Protein AF-A0A9N8H6Y8-F1 (afdb_monomer_lite)

Radius of gyration: 47.19 Å; chains: 1; bounding box: 128×132×165 Å

Organism: NCBI:txid568900

Secondary structure (DSSP, 8-state):
--SSHHHHHHHHHHHHHHHHHHHHHHHHHHHHHHHHHHHHHHHHHHHHHHHHHHHHHHHHHHHTS-SS---HHHHHHHHHHHHHHHHHHHHHHHHHHHHHHHHHHHHHHHHHHHHHHHHHHHHHHHHHHHS---TTSTTSS-----PPPPPTTHHHHHHHHHHHHHHHHHHHHHHHHHHHTTSS---------------------------------------------------------------------------------------------------------------------------------------------------------PPPPPPPPPPP---TTPPPPPTTEEEEEEEEEE-TT----EEEEE-TTSSS--EEEEEE-TTSTTTTSS--TTPEEEEETTEE-TT--HHHHHHHHHH--EEEEEEEEEETHHHHHHHTTSSS-------------------------------------------------------------------------------------------------------------------SSHHHHHHHHHHHHHHHHHHHHHHHHHHHHHHHH-HHHHHHHHHHHHHHH-GGGG---GGGB-TTS-BTT-TTTGGG-------TTS-----SSSSSHHHHHHHHHHH---EEEEEEPPPPHHHHHHHHHTS-EE--TTS-S---SSSTTTTB-BS----SGGGGGGSPPPPTT-EEEEEESSHHHHHHHHHHHHHHHHHHHHHHHHHHHHHHHHHHHHHHHHHHHHHHHH-S---TT-----HHHHHHHHHHHHHHHHHHHHHHHHHTT--S--PPEEE-SSSTT-EEEEEEHHHHIIIIIISS-----TTSTT--SS---HHHHHHHHHHTT---TTSPEEEEEE----GGGTT-GGGEEEEEEETTEEEEEE----EEEEEEES----SPPPHHHHHHHHHHHHHHHHHHTSPPBSS-HHHHHHHHHHHHHHTT---PPPTT-S--HHHHHHHHHHHHHHTTTT---S--GGG--SSPPPPPSEEEEE-TT-TT-SEEEEEHHHHHHHHHHHHHTT-B----HHHHHH-HHHHHHHHHHHT---HHHHHHHHHHS-GGGSHHHHHHHHHHH-TT-S-B---------PPP-HHHHHHHTT----HHHHHHHHHHHHHHHHHHHHHHHHHHHHHHHHHHHHHHHHTT-

InterPro domains:
  IPR001478 PDZ domain [PF00595] (368-443)
  IPR001478 PDZ domain [PS50106] (365-448)
  IPR001478 PDZ domain [SM00228] (374-448)
  IPR005165 Anthrax toxin, edema factor, central [PF03497] (680-818)
  IPR036034 PDZ superfamily [G3DSA:2.30.42.10] (365-468)
  IPR036034 PDZ superfamily [SSF50156] (364-450)

Sequence (1225 aa):
MKSSSSAEESVTAVQLRGKVKGLEANVSALEEQLVQKEERIKQLEAGLQENLAMLADLEHMDQTRSIKSRDAKKERKKEKKKEELVVMQSKLKEETLEKEQLAMQLELAQKRTEDLEQHVQLQLQFLQAVGPKDGQQAQALGEQKDAAPIPGNLGGFVREMEIVSNLLQEKIAAVKGGKETRNGDSGRVAAVAVTAGTAAAVATNNKAASHPKQEPEPTMQNSASVAAVEKPSDDGGGMSTGAAVAVGAAAGATGAVAATGIARFFGGFGKGAKQEETPKTDSEQEEPNKEEPQQQESASMSADPSTSGPSTGVIVGAAAATGAAVVAGGAMIATAVKKPKKKKKKPEFVPEGAPPLSEDRVYINAIIPKTKGSKLGMKLTEAADSGRDLLIIANILPGGLADESKLKQGMILYTVNGKLTEGKSAMEVARMLAGAEGTVTVVAIADKNEIEEESETEDDDDDEELSGLAAYGFGAGRRVSGGSRTSSMSRDASNSSLRSIREEDETDEEDDDKSEELMSKSDMEAMAATSAALAPAAGADPRSSTASTDSRRATVAAGTVANPLGGGGRRPSYFSGMAKLRRGVKKIKVINTLTKNKVNKWASALRRLDPRYQILSYFDEVAKKGAQSFEYCNVHTSPDGICTQGCLTASAGMVGGTGPDGQIRRSSYFANDEEAKTASSLFNKAGIFTVWRPTSLDSIRKMMVGDGVGKGLDIKGKSAKKGHFSGFVPFLQLHQERHKTMTRTVPKDARMRIFYKTEEARREAHFKMLQVSVEMLAGFTQAQKVIIKIKTIEAEEEKAEMERKNSTDFDVDDFTESKTDMAAREKVLEERDRQLQAALEKYMWEMDDPIIYLVDEFAPKAFGLDIPQRIVFEAYVIRGDCSRPPGSIHETGRGSEPAFQDMNMDTLRTVKPGAPRPVCVLQSEDLEHTMDPRYLLMAYQENGVVKPVVSDFDCFLVGSRRVDFDKPLPADQVELMKWCISVIERILDLEPSSETWTMRWLEELKREYESGFHVSFPKYGFADPTSYSMMAHAVDRLKMHGSVRHGAECFNYYFPQDLDDEFLVVTSMQQNGPWVKYSKDGLLEFLSDKIDQGFMFPVNPKWALCDVGWKKLYDKQMQSDNAWTIKAMNAWYPKNSGVRDMISRISAKHPKAFQVIVQQYKMENKVYSPLRQASEDGEEVTGDQAMDMALLEIEHDRMLKKAIKAVKAIIFANRMKKMKFNLGI

Structure (mmCIF, N/CA/C/O backbone):
data_AF-A0A9N8H6Y8-F1
#
_entry.id   AF-A0A9N8H6Y8-F1
#
loop_
_atom_site.group_PDB
_atom_site.id
_atom_site.type_symbol
_atom_site.label_atom_id
_atom_site.label_alt_id
_atom_site.label_comp_id
_atom_site.label_asym_id
_atom_site.label_entity_id
_atom_site.label_seq_id
_atom_site.pdbx_PDB_ins_code
_atom_site.Cartn_x
_atom_site.Cartn_y
_atom_site.Cartn_z
_atom_site.occupancy
_atom_site.B_iso_or_equiv
_atom_site.auth_seq_id
_atom_site.auth_comp_id
_atom_site.auth_asym_id
_atom_site.auth_atom_id
_atom_site.pdbx_PDB_model_num
ATOM 1 N N . MET A 1 1 ? 59.916 3.266 6.649 1.00 38.31 1 MET A N 1
ATOM 2 C CA . MET A 1 1 ? 58.602 3.515 6.013 1.00 38.31 1 MET A CA 1
ATOM 3 C C . MET A 1 1 ? 58.216 5.006 6.073 1.00 38.31 1 MET A C 1
ATOM 5 O O . MET A 1 1 ? 57.166 5.336 6.594 1.00 38.31 1 MET A O 1
ATOM 9 N N . LYS A 1 2 ? 59.058 5.931 5.577 1.00 35.88 2 LYS A N 1
ATOM 10 C CA . LYS A 1 2 ? 58.773 7.391 5.549 1.00 35.88 2 LYS A CA 1
ATOM 11 C C . LYS A 1 2 ? 58.991 8.029 4.162 1.00 35.88 2 LYS A C 1
ATOM 13 O O . LYS A 1 2 ? 59.062 9.241 4.051 1.00 35.88 2 LYS A O 1
ATOM 18 N N . SER A 1 3 ? 59.106 7.218 3.109 1.00 35.97 3 SER A N 1
ATOM 19 C CA . SER A 1 3 ? 59.435 7.677 1.750 1.00 35.97 3 SER A CA 1
ATOM 20 C C . SER A 1 3 ? 58.404 7.287 0.683 1.00 35.97 3 SER A C 1
ATOM 22 O O . SER A 1 3 ? 58.683 7.474 -0.493 1.00 35.97 3 SER A O 1
ATOM 24 N N . SER A 1 4 ? 57.240 6.734 1.055 1.00 40.91 4 SER A N 1
ATOM 25 C CA . SER A 1 4 ? 56.227 6.267 0.090 1.00 40.91 4 SER A CA 1
ATOM 26 C C . SER A 1 4 ? 55.023 7.201 -0.096 1.00 40.91 4 SER A C 1
ATOM 28 O O . SER A 1 4 ? 54.371 7.101 -1.126 1.00 40.91 4 SER A O 1
ATOM 30 N N . SER A 1 5 ? 54.739 8.143 0.817 1.00 47.09 5 SER A N 1
ATOM 31 C CA . SER A 1 5 ? 53.513 8.963 0.725 1.00 47.09 5 SER A CA 1
ATOM 32 C C . SER A 1 5 ? 53.596 10.123 -0.276 1.00 47.09 5 SER A C 1
ATOM 34 O O . SER A 1 5 ? 52.586 10.479 -0.868 1.00 47.09 5 SER A O 1
ATOM 36 N N . SER A 1 6 ? 54.782 10.690 -0.543 1.00 49.78 6 SER A N 1
ATOM 37 C CA . SER A 1 6 ? 54.895 11.785 -1.528 1.00 49.78 6 SER A CA 1
ATOM 38 C C . SER A 1 6 ? 54.796 11.300 -2.978 1.00 49.78 6 SER A C 1
ATOM 40 O O . SER A 1 6 ? 54.587 12.107 -3.880 1.00 49.78 6 SER A O 1
ATOM 42 N N . ALA A 1 7 ? 54.978 9.997 -3.220 1.00 49.84 7 ALA A N 1
ATOM 43 C CA . ALA A 1 7 ? 54.847 9.415 -4.550 1.00 49.84 7 ALA A CA 1
ATOM 44 C C . ALA A 1 7 ? 53.365 9.282 -4.941 1.00 49.84 7 ALA A C 1
ATOM 46 O O . ALA A 1 7 ? 53.001 9.668 -6.048 1.00 49.84 7 ALA A O 1
ATOM 47 N N . GLU A 1 8 ? 52.505 8.828 -4.023 1.00 49.22 8 GLU A N 1
ATOM 48 C CA . GLU A 1 8 ? 51.070 8.609 -4.272 1.00 49.22 8 GLU A CA 1
ATOM 49 C C . GLU A 1 8 ? 50.287 9.919 -4.504 1.00 49.22 8 GLU A C 1
ATOM 51 O O . GLU A 1 8 ? 49.417 9.975 -5.377 1.00 49.22 8 GLU A O 1
ATOM 56 N N . GLU A 1 9 ? 50.652 11.010 -3.821 1.00 52.69 9 GLU A N 1
ATOM 57 C CA . GLU A 1 9 ? 50.035 12.334 -4.030 1.00 52.69 9 GLU A CA 1
ATOM 58 C C . GLU A 1 9 ? 50.350 12.906 -5.429 1.00 52.69 9 GLU A C 1
ATOM 60 O O . GLU A 1 9 ? 49.451 13.396 -6.116 1.00 52.69 9 GLU A O 1
ATOM 65 N N . SER A 1 10 ? 51.592 12.750 -5.915 1.00 55.19 10 SER A N 1
ATOM 66 C CA . SER A 1 10 ? 51.983 13.175 -7.274 1.00 55.19 10 SER A CA 1
ATOM 67 C C . SER A 1 10 ? 51.324 12.334 -8.378 1.00 55.19 10 SER A C 1
ATOM 69 O O . SER A 1 10 ? 51.003 12.836 -9.457 1.00 55.19 10 SER A O 1
ATOM 71 N N . VAL A 1 11 ? 51.051 11.052 -8.100 1.00 55.38 11 VAL A N 1
ATOM 72 C CA . VAL A 1 11 ? 50.393 10.136 -9.044 1.00 55.38 11 VAL A CA 1
ATOM 73 C C . VAL A 1 11 ? 48.952 10.573 -9.313 1.00 55.38 11 VAL A C 1
ATOM 75 O O . VAL A 1 11 ? 48.493 10.482 -10.451 1.00 55.38 11 VAL A O 1
ATOM 78 N N . THR A 1 12 ? 48.261 11.129 -8.317 1.00 67.81 12 THR A N 1
ATOM 79 C CA . THR A 1 12 ? 46.859 11.553 -8.452 1.00 67.81 12 THR A CA 1
ATOM 80 C C . THR A 1 12 ? 46.717 12.783 -9.359 1.00 67.81 12 THR A C 1
ATOM 82 O O . THR A 1 12 ? 45.874 12.799 -10.260 1.00 67.81 12 THR A O 1
ATOM 85 N N . ALA A 1 13 ? 47.594 13.783 -9.211 1.00 63.47 13 ALA A N 1
ATOM 86 C CA . ALA A 1 13 ? 47.606 14.967 -10.076 1.00 63.47 13 ALA A CA 1
ATOM 87 C C . ALA A 1 13 ? 48.012 14.630 -11.525 1.00 63.47 13 ALA A C 1
ATOM 89 O O . ALA A 1 13 ? 47.428 15.146 -12.485 1.00 63.47 13 ALA A O 1
ATOM 90 N N . VAL A 1 14 ? 48.971 13.714 -11.706 1.00 71.81 14 VAL A N 1
ATOM 91 C CA . VAL A 1 14 ? 49.377 13.214 -13.031 1.00 71.81 14 VAL A CA 1
ATOM 92 C C . VAL A 1 14 ? 48.247 12.424 -13.701 1.00 71.81 14 VAL A C 1
ATOM 94 O O . VAL A 1 14 ? 47.989 12.617 -14.891 1.00 71.81 14 VAL A O 1
ATOM 97 N N . GLN A 1 15 ? 47.523 11.589 -12.951 1.00 71.94 15 GLN A N 1
ATOM 98 C CA . GLN A 1 15 ? 46.352 10.864 -13.455 1.00 71.94 15 GLN A CA 1
ATOM 99 C C . GLN A 1 15 ? 45.214 11.809 -13.857 1.00 71.94 15 GLN A C 1
ATOM 101 O O . GLN A 1 15 ? 44.613 11.613 -14.915 1.00 71.94 15 GLN A O 1
ATOM 106 N N . LEU A 1 16 ? 44.940 12.850 -13.065 1.00 70.94 16 LEU A N 1
ATOM 107 C CA . LEU A 1 16 ? 43.941 13.868 -13.406 1.00 70.94 16 LEU A CA 1
ATOM 108 C C . LEU A 1 16 ? 44.325 14.628 -14.682 1.00 70.94 16 LEU A C 1
ATOM 110 O O . LEU A 1 16 ? 43.491 14.750 -15.577 1.00 70.94 16 LEU A O 1
ATOM 114 N N . ARG A 1 17 ? 45.595 15.030 -14.848 1.00 72.75 17 ARG A N 1
ATOM 115 C CA . ARG A 1 17 ? 46.080 15.622 -16.115 1.00 72.75 17 ARG A CA 1
ATOM 116 C C . ARG A 1 17 ? 45.930 14.675 -17.302 1.00 72.75 17 ARG A C 1
ATOM 118 O O . ARG A 1 17 ? 45.581 15.121 -18.391 1.00 72.75 17 ARG A O 1
ATOM 125 N N . GLY A 1 18 ? 46.196 13.384 -17.106 1.00 75.81 18 GLY A N 1
ATOM 126 C CA . GLY A 1 18 ? 45.994 12.364 -18.136 1.00 75.81 18 GLY A CA 1
ATOM 127 C C . GLY A 1 18 ? 44.528 12.252 -18.562 1.00 75.81 18 GLY A C 1
ATOM 128 O O . GLY A 1 18 ? 44.240 12.213 -19.756 1.00 75.81 18 GLY A O 1
ATOM 129 N N . LYS A 1 19 ? 43.600 12.274 -17.597 1.00 74.75 19 LYS A N 1
ATOM 130 C CA . LYS A 1 19 ? 42.151 12.246 -17.856 1.00 74.75 19 LYS A CA 1
ATOM 131 C C . LYS A 1 19 ? 41.661 13.503 -18.574 1.00 74.75 19 LYS A C 1
ATOM 133 O O . LYS A 1 19 ? 40.908 13.373 -19.534 1.00 74.75 19 LYS A O 1
ATOM 138 N N . VAL A 1 20 ? 42.125 14.685 -18.160 1.00 77.00 20 VAL A N 1
ATOM 139 C CA . VAL A 1 20 ? 41.805 15.960 -18.827 1.00 77.00 20 VAL A CA 1
ATOM 140 C C . VAL A 1 20 ? 42.266 15.926 -20.284 1.00 77.00 20 VAL A C 1
ATOM 142 O O . VAL A 1 20 ? 41.444 16.100 -21.175 1.00 77.00 20 VAL A O 1
ATOM 145 N N . LYS A 1 21 ? 43.530 15.567 -20.548 1.00 79.88 21 LYS A N 1
ATOM 146 C CA . LYS A 1 21 ? 44.050 15.448 -21.923 1.00 79.88 21 LYS A CA 1
ATOM 147 C C . LYS A 1 21 ? 43.289 14.429 -22.773 1.00 79.88 21 LYS A C 1
ATOM 149 O O . LYS A 1 21 ? 43.114 14.633 -23.971 1.00 79.88 21 LYS A O 1
ATOM 154 N N . GLY A 1 22 ? 42.845 13.326 -22.168 1.00 80.00 22 GLY A N 1
ATOM 155 C CA . GLY A 1 22 ? 42.020 12.327 -22.847 1.00 80.00 22 GLY A CA 1
ATOM 156 C C . GLY A 1 22 ? 40.641 12.864 -23.238 1.00 80.00 22 GLY A C 1
ATOM 157 O O . GLY A 1 22 ? 40.185 12.618 -24.353 1.00 80.00 22 GLY A O 1
ATOM 158 N N . LEU A 1 23 ? 39.995 13.629 -22.352 1.00 76.00 23 LEU A N 1
ATOM 159 C CA . LEU A 1 23 ? 38.717 14.285 -22.639 1.00 76.00 23 LEU A CA 1
ATOM 160 C C . LEU A 1 23 ? 38.869 15.392 -23.689 1.00 76.00 23 LEU A C 1
ATOM 162 O O . LEU A 1 23 ? 38.047 15.466 -24.595 1.00 76.00 23 LEU A O 1
ATOM 166 N N . GLU A 1 24 ? 39.944 16.181 -23.630 1.00 77.44 24 GLU A N 1
ATOM 167 C CA . GLU A 1 24 ? 40.272 17.209 -24.629 1.00 77.44 24 GLU A CA 1
ATOM 168 C C . GLU A 1 24 ? 40.450 16.611 -26.028 1.00 77.44 24 GLU A C 1
ATOM 170 O O . GLU A 1 24 ? 39.849 17.087 -26.992 1.00 77.44 24 GLU A O 1
ATOM 175 N N . ALA A 1 25 ? 41.234 15.534 -26.142 1.00 84.75 25 ALA A N 1
ATOM 176 C CA . ALA A 1 25 ? 41.425 14.835 -27.409 1.00 84.75 25 ALA A CA 1
ATOM 177 C C . ALA A 1 25 ? 40.096 14.290 -27.958 1.00 84.75 25 ALA A C 1
ATOM 179 O O . ALA A 1 25 ? 39.857 14.346 -29.163 1.00 84.75 25 ALA A O 1
ATOM 180 N N . ASN A 1 26 ? 39.214 13.811 -27.076 1.00 80.75 26 ASN A N 1
ATOM 181 C CA . ASN A 1 26 ? 37.892 13.327 -27.460 1.00 80.75 26 ASN A CA 1
ATOM 182 C C . ASN A 1 26 ? 36.965 14.460 -27.939 1.00 80.75 26 ASN A C 1
ATOM 184 O O . ASN A 1 26 ? 36.312 14.310 -28.966 1.00 80.75 26 ASN A O 1
ATOM 188 N N . VAL A 1 27 ? 36.933 15.603 -27.241 1.00 84.44 27 VAL A N 1
ATOM 189 C CA . VAL A 1 27 ? 36.163 16.791 -27.661 1.00 84.44 27 VAL A CA 1
ATOM 190 C C . VAL A 1 27 ? 36.645 17.281 -29.026 1.00 84.44 27 VAL A C 1
ATOM 192 O O . VAL A 1 27 ? 35.834 17.432 -29.935 1.00 84.44 27 VAL A O 1
ATOM 195 N N . SER A 1 28 ? 37.960 17.432 -29.209 1.00 86.94 28 SER A N 1
ATOM 196 C CA . SER A 1 28 ? 38.537 17.878 -30.483 1.00 86.94 28 SER A CA 1
ATOM 197 C C . SER A 1 28 ? 38.236 16.910 -31.634 1.00 86.94 28 SER A C 1
ATOM 199 O O . SER A 1 28 ? 37.951 17.355 -32.744 1.00 86.94 28 SER A O 1
ATOM 201 N N . ALA A 1 29 ? 38.270 15.595 -31.386 1.00 87.94 29 ALA A N 1
ATOM 202 C CA . ALA A 1 29 ? 37.931 14.592 -32.394 1.00 87.94 29 ALA A CA 1
ATOM 203 C C . ALA A 1 29 ? 36.439 14.629 -32.777 1.00 87.94 29 ALA A C 1
ATOM 205 O O . ALA A 1 29 ? 36.102 14.479 -33.951 1.00 87.94 29 ALA A O 1
ATOM 206 N N . LEU A 1 30 ? 35.545 14.848 -31.806 1.00 83.19 30 LEU A N 1
ATOM 207 C CA . LEU A 1 30 ? 34.106 14.990 -32.054 1.00 83.19 30 LEU A CA 1
ATOM 208 C C . LEU A 1 30 ? 33.782 16.272 -32.835 1.00 83.19 30 LEU A C 1
ATOM 210 O O . LEU A 1 30 ? 32.954 16.231 -33.744 1.00 83.19 30 LEU A O 1
ATOM 214 N N . GLU A 1 31 ? 34.453 17.387 -32.533 1.00 89.81 31 GLU A N 1
ATOM 215 C CA . GLU A 1 31 ? 34.321 18.637 -33.295 1.00 89.81 31 GLU A CA 1
ATOM 216 C C . GLU A 1 31 ? 34.745 18.457 -34.758 1.00 89.81 31 GLU A C 1
ATOM 218 O O . GLU A 1 31 ? 34.026 18.883 -35.664 1.00 89.81 31 GLU A O 1
ATOM 223 N N . GLU A 1 32 ? 35.869 17.778 -35.008 1.00 92.44 32 GLU A N 1
ATOM 224 C CA . GLU A 1 32 ? 36.335 17.488 -36.367 1.00 92.44 32 GLU A CA 1
ATOM 225 C C . GLU A 1 32 ? 35.334 16.611 -37.138 1.00 92.44 32 GLU A C 1
ATOM 227 O O . GLU A 1 32 ? 34.983 16.924 -38.280 1.00 92.44 32 GLU A O 1
ATOM 232 N N . GLN A 1 33 ? 34.811 15.554 -36.507 1.00 87.62 33 GLN A N 1
ATOM 233 C CA . GLN A 1 33 ? 33.788 14.697 -37.115 1.00 87.62 33 GLN A CA 1
ATOM 234 C C . GLN A 1 33 ? 32.506 15.473 -37.439 1.00 87.62 33 GLN A C 1
ATOM 236 O O . GLN A 1 33 ? 31.921 15.274 -38.506 1.00 87.62 33 GLN A O 1
ATOM 241 N N . LEU A 1 34 ? 32.081 16.386 -36.561 1.00 89.06 34 LEU A N 1
ATOM 242 C CA . LEU A 1 34 ? 30.894 17.210 -36.782 1.00 89.06 34 LEU A CA 1
ATOM 243 C C . LEU A 1 34 ? 31.064 18.130 -38.002 1.00 89.06 34 LEU A C 1
ATOM 245 O O . LEU A 1 34 ? 30.153 18.230 -38.826 1.00 89.06 34 LEU A O 1
ATOM 249 N N . VAL A 1 35 ? 32.244 18.738 -38.165 1.00 92.75 35 VAL A N 1
ATOM 250 C CA . VAL A 1 35 ? 32.573 19.567 -39.338 1.00 92.75 35 VAL A CA 1
ATOM 251 C C . VAL A 1 35 ? 32.555 18.738 -40.625 1.00 92.75 35 VAL A C 1
ATOM 253 O O . VAL A 1 35 ? 31.940 19.153 -41.610 1.00 92.75 35 VAL A O 1
ATOM 256 N N . GLN A 1 36 ? 33.160 17.545 -40.617 1.00 90.75 36 GLN A N 1
ATOM 257 C CA . GLN A 1 36 ? 33.151 16.645 -41.779 1.00 90.75 36 GLN A CA 1
ATOM 258 C C . GLN A 1 36 ? 31.720 16.237 -42.175 1.00 90.75 36 GLN A C 1
ATOM 260 O O . GLN A 1 36 ? 31.385 16.197 -43.362 1.00 90.75 36 GLN A O 1
ATOM 265 N N . LYS A 1 37 ? 30.848 15.978 -41.191 1.00 89.81 37 LYS A N 1
ATOM 266 C CA . LYS A 1 37 ? 29.431 15.660 -41.429 1.00 89.81 37 LYS A CA 1
ATOM 267 C C . LYS A 1 37 ? 28.654 16.835 -42.005 1.00 89.81 37 LYS A C 1
ATOM 269 O O . LYS A 1 37 ? 27.894 16.652 -42.955 1.00 89.81 37 LYS A O 1
ATOM 274 N N . GLU A 1 38 ? 28.869 18.045 -41.496 1.00 90.62 38 GLU A N 1
ATOM 275 C CA . GLU A 1 38 ? 28.256 19.251 -42.059 1.00 90.62 38 GLU A CA 1
ATOM 276 C C . GLU A 1 38 ? 28.645 19.485 -43.519 1.00 90.62 38 GLU A C 1
ATOM 278 O O . GLU A 1 38 ? 27.798 19.860 -44.333 1.00 90.62 38 GLU A O 1
ATOM 283 N N . GLU A 1 39 ? 29.907 19.247 -43.873 1.00 93.00 39 GLU A N 1
ATOM 284 C CA . GLU A 1 39 ? 30.364 19.365 -45.256 1.00 93.00 39 GLU A CA 1
ATOM 285 C C . GLU A 1 39 ? 29.712 18.311 -46.162 1.00 93.00 39 GLU A C 1
ATOM 287 O O . GLU A 1 39 ? 29.247 18.634 -47.258 1.00 93.00 39 GLU A O 1
ATOM 292 N N . ARG A 1 40 ? 29.586 17.069 -45.683 1.00 91.31 40 ARG A N 1
ATOM 293 C CA . ARG A 1 40 ? 28.929 15.986 -46.427 1.00 91.31 40 ARG A CA 1
ATOM 294 C C . ARG A 1 40 ? 27.435 16.241 -46.641 1.00 91.31 40 ARG A C 1
ATOM 296 O O . ARG A 1 40 ? 26.930 15.995 -47.737 1.00 91.31 40 ARG A O 1
ATOM 303 N N . ILE A 1 41 ? 26.745 16.789 -45.638 1.00 89.38 41 ILE A N 1
ATOM 304 C CA . ILE A 1 41 ? 25.346 17.231 -45.749 1.00 89.38 41 ILE A CA 1
ATOM 305 C C . ILE A 1 41 ? 25.217 18.312 -46.827 1.00 89.38 41 ILE A C 1
ATOM 307 O O . ILE A 1 41 ? 24.398 18.160 -47.730 1.00 89.38 41 ILE A O 1
ATOM 311 N N . LYS A 1 42 ? 26.082 19.337 -46.821 1.00 92.56 42 LYS A N 1
ATOM 312 C CA . LYS A 1 42 ? 26.077 20.391 -47.855 1.00 92.56 42 LYS A CA 1
ATOM 313 C C . LYS A 1 42 ? 26.291 19.833 -49.265 1.00 92.56 42 LYS A C 1
ATOM 315 O O . LYS A 1 42 ? 25.635 20.273 -50.207 1.00 92.56 42 LYS A O 1
ATOM 320 N N . GLN A 1 43 ? 27.183 18.853 -49.426 1.00 92.25 43 GLN A N 1
ATOM 321 C CA . GLN A 1 43 ? 27.404 18.183 -50.714 1.00 92.25 43 GLN A CA 1
ATOM 322 C C . GLN A 1 43 ? 26.158 17.409 -51.180 1.00 92.25 43 GLN A C 1
ATOM 324 O O . GLN A 1 43 ? 25.799 17.474 -52.358 1.00 92.25 43 GLN A O 1
ATOM 329 N N . LEU A 1 44 ? 25.472 16.710 -50.268 1.00 90.88 44 LEU A N 1
ATOM 330 C CA . LEU A 1 44 ? 24.225 15.997 -50.569 1.00 90.88 44 LEU A CA 1
ATOM 331 C C . LEU A 1 44 ? 23.079 16.955 -50.916 1.00 90.88 44 LEU A C 1
ATOM 333 O O . LEU A 1 44 ? 22.335 16.688 -51.858 1.00 90.88 44 LEU A O 1
ATOM 337 N N . GLU A 1 45 ? 22.952 18.077 -50.206 1.00 91.44 45 GLU A N 1
ATOM 338 C CA . GLU A 1 45 ? 21.960 19.119 -50.498 1.00 91.44 45 GLU A CA 1
ATOM 339 C C . GLU A 1 45 ? 22.185 19.745 -51.879 1.00 91.44 45 GLU A C 1
ATOM 341 O O . GLU A 1 45 ? 21.233 19.887 -52.650 1.00 91.44 45 GLU A O 1
ATOM 346 N N . ALA A 1 46 ? 23.438 20.051 -52.232 1.00 92.75 46 ALA A N 1
ATOM 347 C CA . ALA A 1 46 ? 23.790 20.557 -53.557 1.00 92.75 46 ALA A CA 1
ATOM 348 C C . ALA A 1 46 ? 23.454 19.538 -54.663 1.00 92.75 46 ALA A C 1
ATOM 350 O O . ALA A 1 46 ? 22.817 19.890 -55.658 1.00 92.75 46 ALA A O 1
ATOM 351 N N . GLY A 1 47 ? 23.800 18.259 -54.463 1.00 90.81 47 GLY A N 1
ATOM 352 C CA . GLY A 1 47 ? 23.451 17.186 -55.400 1.00 90.81 47 GLY A CA 1
ATOM 353 C C . GLY A 1 47 ? 21.937 16.973 -55.533 1.00 90.81 47 GLY A C 1
ATOM 354 O O . GLY A 1 47 ? 21.433 16.698 -56.626 1.00 90.81 47 GLY A O 1
ATOM 355 N N . LEU A 1 48 ? 21.182 17.146 -54.446 1.00 92.25 48 LEU A N 1
ATOM 356 C CA . LEU A 1 48 ? 19.722 17.076 -54.467 1.00 92.25 48 LEU A CA 1
ATOM 357 C C . LEU A 1 48 ? 19.117 18.241 -55.264 1.00 92.25 48 LEU A C 1
ATOM 359 O O . LEU A 1 48 ? 18.222 18.015 -56.081 1.00 92.25 48 LEU A O 1
ATOM 363 N N . GLN A 1 49 ? 19.623 19.464 -55.074 1.00 91.56 49 GLN A N 1
ATOM 364 C CA . GLN A 1 49 ? 19.192 20.641 -55.835 1.00 91.56 49 GLN A CA 1
ATOM 365 C C . GLN A 1 49 ? 19.481 20.500 -57.334 1.00 91.56 49 GLN A C 1
ATOM 367 O O . GLN A 1 49 ? 18.610 20.805 -58.148 1.00 91.56 49 GLN A O 1
ATOM 372 N N . GLU A 1 50 ? 20.653 19.981 -57.709 1.00 93.56 50 GLU A N 1
ATOM 373 C CA . GLU A 1 50 ? 21.001 19.737 -59.113 1.00 93.56 50 GLU A CA 1
ATOM 374 C C . GLU A 1 50 ? 20.039 18.732 -59.770 1.00 93.56 50 GLU A C 1
ATOM 376 O O . GLU A 1 50 ? 19.528 18.971 -60.867 1.00 93.56 50 GLU A O 1
ATOM 381 N N . ASN A 1 51 ? 19.713 17.628 -59.088 1.00 89.50 51 ASN A N 1
ATOM 382 C CA . ASN A 1 51 ? 18.780 16.635 -59.629 1.00 89.50 51 ASN A CA 1
ATOM 383 C C . ASN A 1 51 ? 17.332 17.141 -59.689 1.00 89.50 51 ASN A C 1
ATOM 385 O O . ASN A 1 51 ? 16.609 16.788 -60.625 1.00 89.50 51 ASN A O 1
ATOM 389 N N . LEU A 1 52 ? 16.914 17.986 -58.741 1.00 91.81 52 LEU A N 1
ATOM 390 C CA . LEU A 1 52 ? 15.622 18.675 -58.802 1.00 91.81 52 LEU A CA 1
ATOM 391 C C . LEU A 1 52 ? 15.549 19.628 -60.001 1.00 91.81 52 LEU A C 1
ATOM 393 O O . LEU A 1 52 ? 14.547 19.615 -60.715 1.00 91.81 52 LEU A O 1
ATOM 397 N N . ALA A 1 53 ? 16.612 20.393 -60.266 1.00 91.00 53 ALA A N 1
ATOM 398 C CA . ALA A 1 53 ? 16.692 21.261 -61.439 1.00 91.00 53 ALA A CA 1
ATOM 399 C C . ALA A 1 53 ? 16.620 20.452 -62.747 1.00 91.00 53 ALA A C 1
ATOM 401 O O . ALA A 1 53 ? 15.819 20.769 -63.625 1.00 91.00 53 ALA A O 1
ATOM 402 N N . MET A 1 54 ? 17.355 19.335 -62.845 1.00 89.25 54 MET A N 1
ATOM 403 C CA . MET A 1 54 ? 17.280 18.445 -64.013 1.00 89.25 54 MET A CA 1
ATOM 404 C C . MET A 1 54 ? 15.884 17.838 -64.215 1.00 89.25 54 MET A C 1
ATOM 406 O O . MET A 1 54 ? 15.450 17.654 -65.354 1.00 89.25 54 MET A O 1
ATOM 410 N N . LEU A 1 55 ? 15.175 17.497 -63.134 1.00 89.69 55 LEU A N 1
ATOM 411 C CA . LEU A 1 55 ? 13.795 17.013 -63.215 1.00 89.69 55 LEU A CA 1
ATOM 412 C C . LEU A 1 55 ? 12.842 18.111 -63.701 1.00 89.69 55 LEU A C 1
ATOM 414 O O . LEU A 1 55 ? 12.008 17.827 -64.561 1.00 89.69 55 LEU A O 1
ATOM 418 N N . ALA A 1 56 ? 12.996 19.347 -63.220 1.00 89.38 56 ALA A N 1
ATOM 419 C CA . ALA A 1 56 ? 12.206 20.489 -63.678 1.00 89.38 56 ALA A CA 1
ATOM 420 C C . ALA A 1 56 ? 12.430 20.779 -65.175 1.00 89.38 56 ALA A C 1
ATOM 422 O O . ALA A 1 56 ? 11.465 20.983 -65.913 1.00 89.38 56 ALA A O 1
ATOM 423 N N . ASP A 1 57 ? 13.675 20.698 -65.652 1.00 89.31 57 ASP A N 1
ATOM 424 C CA . ASP A 1 57 ? 14.003 20.848 -67.076 1.00 89.31 57 ASP A CA 1
ATOM 425 C C . ASP A 1 57 ? 13.372 19.740 -67.933 1.00 89.31 57 ASP A C 1
ATOM 427 O O . ASP A 1 57 ? 12.822 20.009 -69.006 1.00 89.31 57 ASP A O 1
ATOM 431 N N . LEU A 1 58 ? 13.408 18.486 -67.460 1.00 85.81 58 LEU A N 1
ATOM 432 C CA . LEU A 1 58 ? 12.742 17.363 -68.131 1.00 85.81 58 LEU A CA 1
ATOM 433 C C . LEU A 1 58 ? 11.223 17.582 -68.218 1.00 85.81 58 LEU A C 1
ATOM 435 O O . LEU A 1 58 ? 10.628 17.285 -69.253 1.00 85.81 58 LEU A O 1
ATOM 439 N N . GLU A 1 59 ? 10.606 18.142 -67.177 1.00 86.88 59 GLU A N 1
ATOM 440 C CA . GLU A 1 59 ? 9.173 18.455 -67.155 1.00 86.88 59 GLU A CA 1
ATOM 441 C C . GLU A 1 59 ? 8.801 19.623 -68.069 1.00 86.88 59 GLU A C 1
ATOM 443 O O . GLU A 1 59 ? 7.808 19.546 -68.797 1.00 86.88 59 GLU A O 1
ATOM 448 N N . HIS A 1 60 ? 9.620 20.671 -68.107 1.00 85.56 60 HIS A N 1
ATOM 449 C CA . HIS A 1 60 ? 9.418 21.805 -69.005 1.00 85.56 60 HIS A CA 1
ATOM 450 C C . HIS A 1 60 ? 9.579 21.403 -70.487 1.00 85.56 60 HIS A C 1
ATOM 452 O O . HIS A 1 60 ? 8.824 21.847 -71.362 1.00 85.56 60 HIS A O 1
ATOM 458 N N . MET A 1 61 ? 10.522 20.503 -70.793 1.00 80.38 61 MET A N 1
ATOM 459 C CA . MET A 1 61 ? 10.657 19.933 -72.140 1.00 80.38 61 MET A CA 1
ATOM 460 C C . MET A 1 61 ? 9.456 19.073 -72.560 1.00 80.38 61 MET A C 1
ATOM 462 O O . MET A 1 61 ? 9.149 19.007 -73.754 1.00 80.38 61 MET A O 1
ATOM 466 N N . ASP A 1 62 ? 8.787 18.409 -71.617 1.00 79.38 62 ASP A N 1
ATOM 467 C CA . ASP A 1 62 ? 7.580 17.626 -71.903 1.00 79.38 62 ASP A CA 1
ATOM 468 C C . ASP A 1 62 ? 6.364 18.527 -72.172 1.00 79.38 62 ASP A C 1
ATOM 470 O O . ASP A 1 62 ? 5.532 18.192 -73.015 1.00 79.38 62 ASP A O 1
ATOM 474 N N . GLN A 1 63 ? 6.286 19.701 -71.537 1.00 79.75 63 GLN A N 1
ATOM 475 C CA . GLN A 1 63 ? 5.204 20.672 -71.760 1.00 79.75 63 GLN A CA 1
ATOM 476 C C . GLN A 1 63 ? 5.294 21.389 -73.118 1.00 79.75 63 GLN A C 1
ATOM 478 O O . GLN A 1 63 ? 4.276 21.786 -73.681 1.00 79.75 63 GLN A O 1
ATOM 483 N N . THR A 1 64 ? 6.498 21.538 -73.676 1.00 76.25 64 THR A N 1
ATOM 484 C CA . THR A 1 64 ? 6.737 22.291 -74.923 1.00 76.25 64 THR A CA 1
ATOM 485 C C . THR A 1 64 ? 6.625 21.451 -76.201 1.00 76.25 64 THR A C 1
ATOM 487 O O . THR A 1 64 ? 6.638 22.006 -77.303 1.00 76.25 64 THR A O 1
ATOM 490 N N . ARG A 1 65 ? 6.472 20.120 -76.110 1.00 66.56 65 ARG A N 1
ATOM 491 C CA . ARG A 1 65 ? 6.356 19.244 -77.289 1.00 66.56 65 ARG A CA 1
ATOM 492 C C . ARG A 1 65 ? 4.916 18.803 -77.547 1.00 66.56 65 ARG A C 1
ATOM 494 O O . ARG A 1 65 ? 4.340 18.013 -76.808 1.00 66.56 65 ARG A O 1
ATOM 501 N N . SER A 1 66 ? 4.376 19.286 -78.668 1.00 54.12 66 SER A N 1
ATOM 502 C CA . SER A 1 66 ? 3.069 18.904 -79.203 1.00 54.12 66 SER A CA 1
ATOM 503 C C . SER A 1 66 ? 2.952 17.388 -79.409 1.00 54.12 66 SER A C 1
ATOM 505 O O . SER A 1 66 ? 3.836 16.723 -79.952 1.00 54.12 66 SER A O 1
ATOM 507 N N . ILE A 1 67 ? 1.822 16.879 -78.933 1.00 57.09 67 ILE A N 1
ATOM 508 C CA . ILE A 1 67 ? 1.353 15.498 -78.870 1.00 57.09 67 ILE A CA 1
ATOM 509 C C . ILE A 1 67 ? 1.524 14.808 -80.232 1.00 57.09 67 ILE A C 1
ATOM 511 O O . ILE A 1 67 ? 0.708 15.043 -81.120 1.00 57.09 67 ILE A O 1
ATOM 515 N N . LYS A 1 68 ? 2.547 13.949 -80.405 1.00 54.16 68 LYS A N 1
ATOM 516 C CA . LYS A 1 68 ? 2.489 12.827 -81.376 1.00 54.16 68 LYS A CA 1
ATOM 517 C C . LYS A 1 68 ? 3.522 11.693 -81.270 1.00 54.16 68 LYS A C 1
ATOM 519 O O . LYS A 1 68 ? 3.350 10.705 -81.971 1.00 54.16 68 LYS A O 1
ATOM 524 N N . SER A 1 69 ? 4.490 11.708 -80.353 1.00 59.38 69 SER A N 1
ATOM 525 C CA . SER A 1 69 ? 5.210 10.472 -79.979 1.00 59.38 69 SER A CA 1
ATOM 526 C C . SER A 1 69 ? 5.858 10.598 -78.598 1.00 59.38 69 SER A C 1
ATOM 528 O O . SER A 1 69 ? 6.885 11.256 -78.429 1.00 59.38 69 SER A O 1
ATOM 530 N N . ARG A 1 70 ? 5.244 9.982 -77.582 1.00 58.06 70 ARG A N 1
ATOM 531 C CA . ARG A 1 70 ? 5.865 9.802 -76.262 1.00 58.06 70 ARG A CA 1
ATOM 532 C C . ARG A 1 70 ? 6.919 8.698 -76.374 1.00 58.06 70 ARG A C 1
ATOM 534 O O . ARG A 1 70 ? 6.583 7.520 -76.379 1.00 58.06 70 ARG A O 1
ATOM 541 N N . ASP A 1 71 ? 8.187 9.082 -76.486 1.00 69.56 71 ASP A N 1
ATOM 542 C CA . ASP A 1 71 ? 9.308 8.140 -76.451 1.00 69.56 71 ASP A CA 1
ATOM 543 C C . ASP A 1 71 ? 9.407 7.509 -75.055 1.00 69.56 71 ASP A C 1
ATOM 545 O O . ASP A 1 71 ? 9.827 8.168 -74.103 1.00 69.56 71 ASP A O 1
ATOM 549 N N . ALA A 1 72 ? 9.098 6.214 -74.929 1.00 73.12 72 ALA A N 1
ATOM 550 C CA . ALA A 1 72 ? 9.232 5.434 -73.687 1.00 73.12 72 ALA A CA 1
ATOM 551 C C . ALA A 1 72 ? 10.627 5.553 -73.025 1.00 73.12 72 ALA A C 1
ATOM 553 O O . ALA A 1 72 ? 10.789 5.370 -71.820 1.00 73.12 72 ALA A O 1
ATOM 554 N N . LYS A 1 73 ? 11.650 5.917 -73.808 1.00 77.75 73 LYS A N 1
ATOM 555 C CA . LYS A 1 73 ? 13.014 6.186 -73.339 1.00 77.75 73 LYS A CA 1
ATOM 556 C C . LYS A 1 73 ? 13.112 7.414 -72.420 1.00 77.75 73 LYS A C 1
ATOM 558 O O . LYS A 1 73 ? 13.981 7.439 -71.551 1.00 77.75 73 LYS A O 1
ATOM 563 N N . LYS A 1 74 ? 12.252 8.425 -72.594 1.00 80.31 74 LYS A N 1
ATOM 564 C CA . LYS A 1 74 ? 12.238 9.633 -71.751 1.00 80.31 74 LYS A CA 1
ATOM 565 C C . LYS A 1 74 ? 11.590 9.379 -70.396 1.00 80.31 74 LYS A C 1
ATOM 567 O O . LYS A 1 74 ? 12.172 9.773 -69.391 1.00 80.31 74 LYS A O 1
ATOM 572 N N . GLU A 1 75 ? 10.473 8.653 -70.368 1.00 81.88 75 GLU A N 1
ATOM 573 C CA . GLU A 1 75 ? 9.824 8.256 -69.111 1.00 81.88 75 GLU A CA 1
ATOM 574 C C . GLU A 1 75 ? 10.759 7.399 -68.253 1.00 81.88 75 GLU A C 1
ATOM 576 O O . GLU A 1 75 ? 10.987 7.725 -67.094 1.00 81.88 75 GLU A O 1
ATOM 581 N N . ARG A 1 76 ? 11.459 6.418 -68.847 1.00 83.75 76 ARG A N 1
ATOM 582 C CA . ARG A 1 76 ? 12.493 5.651 -68.122 1.00 83.75 76 ARG A CA 1
ATOM 583 C C . ARG A 1 76 ? 13.611 6.530 -67.549 1.00 83.75 76 ARG A C 1
ATOM 585 O O . ARG A 1 76 ? 14.117 6.254 -66.467 1.00 83.75 76 ARG A O 1
ATOM 592 N N . LYS A 1 77 ? 14.017 7.592 -68.257 1.00 86.81 77 LYS A N 1
ATOM 593 C CA . LYS A 1 77 ? 15.036 8.536 -67.762 1.00 86.81 77 LYS A CA 1
ATOM 594 C C . LYS A 1 77 ? 14.500 9.385 -66.603 1.00 86.81 77 LYS A C 1
ATOM 596 O O . LYS A 1 77 ? 15.246 9.651 -65.664 1.00 86.81 77 LYS A O 1
ATOM 601 N N . LYS A 1 78 ? 13.227 9.786 -66.662 1.00 85.94 78 LYS A N 1
ATOM 602 C CA . LYS A 1 78 ? 12.538 10.528 -65.598 1.00 85.94 78 LYS A CA 1
ATOM 603 C C . LYS A 1 78 ? 12.362 9.670 -64.344 1.00 85.94 78 LYS A C 1
ATOM 605 O O . LYS A 1 78 ? 12.646 10.136 -63.246 1.00 85.94 78 LYS A O 1
ATOM 610 N N . GLU A 1 79 ? 11.955 8.417 -64.510 1.00 87.38 79 GLU A N 1
ATOM 611 C CA . GLU A 1 79 ? 11.760 7.463 -63.417 1.00 87.38 79 GLU A CA 1
ATOM 612 C C . GLU A 1 79 ? 13.081 7.113 -62.725 1.00 87.38 79 GLU A C 1
ATOM 614 O O . GLU A 1 79 ? 13.192 7.285 -61.514 1.00 87.38 79 GLU A O 1
ATOM 619 N N . LYS A 1 80 ? 14.139 6.823 -63.496 1.00 90.00 80 LYS A N 1
ATOM 620 C CA . LYS A 1 80 ? 15.492 6.637 -62.948 1.00 90.00 80 LYS A CA 1
ATOM 621 C C . LYS A 1 80 ? 15.974 7.849 -62.136 1.00 90.00 80 LYS A C 1
ATOM 623 O O . LYS A 1 80 ? 16.586 7.693 -61.084 1.00 90.00 80 LYS A O 1
ATOM 628 N N . LYS A 1 81 ? 15.682 9.072 -62.594 1.00 87.62 81 LYS A N 1
ATOM 629 C CA . LYS A 1 81 ? 16.039 10.297 -61.859 1.00 87.62 81 LYS A CA 1
ATOM 630 C C . LYS A 1 81 ? 15.234 10.480 -60.571 1.00 87.62 81 LYS A C 1
ATOM 632 O O . LYS A 1 81 ? 15.776 10.996 -59.597 1.00 87.62 81 LYS A O 1
ATOM 637 N N . LYS A 1 82 ? 13.976 10.030 -60.533 1.00 88.69 82 LYS A N 1
ATOM 638 C CA . LYS A 1 82 ? 13.175 9.997 -59.298 1.00 88.69 82 LYS A CA 1
ATOM 639 C C . LYS A 1 82 ? 13.723 8.982 -58.293 1.00 88.69 82 LYS A C 1
ATOM 641 O O . LYS A 1 82 ? 13.799 9.304 -57.113 1.00 88.69 82 LYS A O 1
ATOM 646 N N . GLU A 1 83 ? 14.149 7.804 -58.744 1.00 89.31 83 GLU A N 1
ATOM 647 C CA . GLU A 1 83 ? 14.790 6.801 -57.879 1.00 89.31 83 GLU A CA 1
ATOM 648 C C . GLU A 1 83 ? 16.105 7.323 -57.280 1.00 89.31 83 GLU A C 1
ATOM 650 O O . GLU A 1 83 ? 16.307 7.241 -56.068 1.00 89.31 83 GLU A O 1
ATOM 655 N N . GLU A 1 84 ? 16.965 7.944 -58.100 1.00 90.69 84 GLU A N 1
ATOM 656 C CA . GLU A 1 84 ? 18.197 8.600 -57.631 1.00 90.69 84 GLU A CA 1
ATOM 657 C C . GLU A 1 84 ? 17.895 9.661 -56.554 1.00 90.69 84 GLU A C 1
ATOM 659 O O . GLU A 1 84 ? 18.605 9.754 -55.549 1.00 90.69 84 GLU A O 1
ATOM 664 N N . LEU A 1 85 ? 16.805 10.417 -56.720 1.00 89.94 85 LEU A N 1
ATOM 665 C CA . LEU A 1 85 ? 16.374 11.444 -55.774 1.00 89.94 85 LEU A CA 1
ATOM 666 C C . LEU A 1 85 ? 15.917 10.862 -54.427 1.00 89.94 85 LEU A C 1
ATOM 668 O O . LEU A 1 85 ? 16.290 11.391 -53.380 1.00 89.94 85 LEU A O 1
ATOM 672 N N . VAL A 1 86 ? 15.174 9.751 -54.435 1.00 88.75 86 VAL A N 1
ATOM 673 C CA . VAL A 1 86 ? 14.758 9.052 -53.203 1.00 88.75 86 VAL A CA 1
ATOM 674 C C . VAL A 1 86 ? 15.975 8.529 -52.434 1.00 88.75 86 VAL A C 1
ATOM 676 O O . VAL A 1 86 ? 16.055 8.696 -51.214 1.00 88.75 86 VAL A O 1
ATOM 679 N N . VAL A 1 87 ? 16.964 7.962 -53.133 1.00 90.38 87 VAL A N 1
ATOM 680 C CA . VAL A 1 87 ? 18.210 7.481 -52.511 1.00 90.38 87 VAL A CA 1
ATOM 681 C C . VAL A 1 87 ? 19.003 8.635 -51.886 1.00 90.38 87 VAL A C 1
ATOM 683 O O . VAL A 1 87 ? 19.481 8.507 -50.757 1.00 90.38 87 VAL A O 1
ATOM 686 N N . MET A 1 88 ? 19.119 9.777 -52.574 1.00 87.19 88 MET A N 1
ATOM 687 C CA . MET A 1 88 ? 19.793 10.964 -52.027 1.00 87.19 88 MET A CA 1
ATOM 688 C C . MET A 1 88 ? 19.066 11.547 -50.811 1.00 87.19 88 MET A C 1
ATOM 690 O O . MET A 1 88 ? 19.722 11.900 -49.833 1.00 87.19 88 MET A O 1
ATOM 694 N N . GLN A 1 89 ? 17.731 11.584 -50.818 1.00 87.25 89 GLN A N 1
ATOM 695 C CA . GLN A 1 89 ? 16.948 12.022 -49.658 1.00 87.25 89 GLN A CA 1
ATOM 696 C C . GLN A 1 89 ? 17.125 11.098 -48.448 1.00 87.25 89 GLN A C 1
ATOM 698 O O . GLN A 1 89 ? 17.205 11.582 -47.319 1.00 87.25 89 GLN A O 1
ATOM 703 N N . SER A 1 90 ? 17.205 9.781 -48.665 1.00 84.94 90 SER A N 1
ATOM 704 C CA . SER A 1 90 ? 17.470 8.824 -47.585 1.00 84.94 90 SER A CA 1
ATOM 705 C C . SER A 1 90 ? 18.857 9.039 -46.974 1.00 84.94 90 SER A C 1
ATOM 707 O O . SER A 1 90 ? 18.972 9.126 -45.754 1.00 84.94 90 SER A O 1
ATOM 709 N N . LYS A 1 91 ? 19.891 9.203 -47.811 1.00 88.88 91 LYS A N 1
ATOM 710 C CA . LYS A 1 91 ? 21.264 9.480 -47.351 1.00 88.88 91 LYS A CA 1
ATOM 711 C C . LYS A 1 91 ? 21.379 10.810 -46.610 1.00 88.88 91 LYS A C 1
ATOM 713 O O . LYS A 1 91 ? 22.076 10.887 -45.607 1.00 88.88 91 LYS A O 1
ATOM 718 N N . LEU A 1 92 ? 20.677 11.848 -47.072 1.00 89.94 92 LEU A N 1
ATOM 719 C CA . LEU A 1 92 ? 20.645 13.143 -46.391 1.00 89.94 92 LEU A CA 1
ATOM 720 C C . LEU A 1 92 ? 20.050 13.021 -44.978 1.00 89.94 92 LEU A C 1
ATOM 722 O O . LEU A 1 92 ? 20.602 13.579 -44.032 1.00 89.94 92 LEU A O 1
ATOM 726 N N . LYS A 1 93 ? 18.954 12.264 -44.822 1.00 84.19 93 LYS A N 1
ATOM 727 C CA . LYS A 1 93 ? 18.344 12.004 -43.507 1.00 84.19 93 LYS A CA 1
ATOM 728 C C . LYS A 1 93 ? 19.272 11.228 -42.572 1.00 84.19 93 LYS A C 1
ATOM 730 O O . LYS A 1 93 ? 19.358 11.579 -41.401 1.00 84.19 93 LYS A O 1
ATOM 735 N N . GLU A 1 94 ? 19.958 10.209 -43.083 1.00 86.69 94 GLU A N 1
ATOM 736 C CA . GLU A 1 94 ? 20.930 9.416 -42.321 1.00 86.69 94 GLU A CA 1
ATOM 737 C C . GLU A 1 94 ? 22.096 10.284 -41.822 1.00 86.69 94 GLU A C 1
ATOM 739 O O . GLU A 1 94 ? 22.353 10.335 -40.623 1.00 86.69 94 GLU A O 1
ATOM 744 N N . GLU A 1 95 ? 22.725 11.062 -42.708 1.00 89.81 95 GLU A N 1
ATOM 745 C CA . GLU A 1 95 ? 23.826 11.967 -42.338 1.00 89.81 95 GLU A CA 1
ATOM 746 C C . GLU A 1 95 ? 23.383 13.069 -41.357 1.00 89.81 95 GLU A C 1
ATOM 748 O O . GLU A 1 95 ? 24.138 13.439 -40.457 1.00 89.81 95 GLU A O 1
ATOM 753 N N . THR A 1 96 ? 22.148 13.569 -41.486 1.00 86.19 96 THR A N 1
ATOM 754 C CA . THR A 1 96 ? 21.577 14.555 -40.546 1.00 86.19 96 THR A CA 1
ATOM 755 C C . THR A 1 96 ? 21.394 13.955 -39.153 1.00 86.19 96 THR A C 1
ATOM 757 O O . THR A 1 96 ? 21.774 14.580 -38.164 1.00 86.19 96 THR A O 1
ATOM 760 N N . LEU A 1 97 ? 20.881 12.725 -39.068 1.00 82.62 97 LEU A N 1
ATOM 761 C CA . LEU A 1 97 ? 20.711 12.023 -37.796 1.00 82.62 97 LEU A CA 1
ATOM 762 C C . LEU A 1 97 ? 22.064 11.732 -37.127 1.00 82.62 97 LEU A C 1
ATOM 764 O O . LEU A 1 97 ? 22.215 11.924 -35.921 1.00 82.62 97 LEU A O 1
ATOM 768 N N . GLU A 1 98 ? 23.067 11.303 -37.896 1.00 82.50 98 GLU A N 1
ATOM 769 C CA . GLU A 1 98 ? 24.419 11.081 -37.370 1.00 82.50 98 GLU A CA 1
ATOM 770 C C . GLU A 1 98 ? 25.070 12.381 -36.875 1.00 82.50 98 GLU A C 1
ATOM 772 O O . GLU A 1 98 ? 25.740 12.376 -35.839 1.00 82.50 98 GLU A O 1
ATOM 777 N N . LYS A 1 99 ? 24.832 13.512 -37.555 1.00 91.00 99 LYS A N 1
ATOM 778 C CA . LYS A 1 99 ? 25.266 14.835 -37.081 1.00 91.00 99 LYS A CA 1
ATOM 779 C C . LYS A 1 99 ? 24.629 15.184 -35.733 1.00 91.00 99 LYS A C 1
ATOM 781 O O . LYS A 1 99 ? 25.337 15.634 -34.834 1.00 91.00 99 LYS A O 1
ATOM 786 N N . GLU A 1 100 ? 23.320 14.986 -35.579 1.00 83.12 100 GLU A N 1
ATOM 787 C CA . GLU A 1 100 ? 22.613 15.250 -34.316 1.00 83.12 100 GLU A CA 1
ATOM 788 C C . GLU A 1 100 ? 23.154 14.378 -33.171 1.00 83.12 100 GLU A C 1
ATOM 790 O O . GLU A 1 100 ? 23.386 14.870 -32.064 1.00 83.12 100 GLU A O 1
ATOM 795 N N . GLN A 1 101 ? 23.452 13.105 -33.446 1.00 78.19 101 GLN A N 1
ATOM 796 C CA . GLN A 1 101 ? 24.068 12.204 -32.467 1.00 78.19 101 GLN A CA 1
ATOM 797 C C . GLN A 1 101 ? 25.474 12.657 -32.053 1.00 78.19 101 GLN A C 1
ATOM 799 O O . GLN A 1 101 ? 25.796 12.635 -30.863 1.00 78.19 101 GLN A O 1
ATOM 804 N N . LEU A 1 102 ? 26.309 13.084 -33.006 1.00 82.94 102 LEU A N 1
ATOM 805 C CA . LEU A 1 102 ? 27.642 13.620 -32.711 1.00 82.94 102 LEU A CA 1
ATOM 806 C C . LEU A 1 102 ? 27.568 14.935 -31.927 1.00 82.94 102 LEU A C 1
ATOM 808 O O . LEU A 1 102 ? 28.356 15.127 -31.003 1.00 82.94 102 LEU A O 1
ATOM 812 N N . ALA A 1 103 ? 26.596 15.802 -32.227 1.00 82.25 103 ALA A N 1
ATOM 813 C CA . ALA A 1 103 ? 26.363 17.034 -31.473 1.00 82.25 103 ALA A CA 1
ATOM 814 C C . ALA A 1 103 ? 26.020 16.739 -30.004 1.00 82.25 103 ALA A C 1
ATOM 816 O O . ALA A 1 103 ? 26.600 17.342 -29.102 1.00 82.25 103 ALA A O 1
ATOM 817 N N . MET A 1 104 ? 25.148 15.757 -29.759 1.00 79.62 104 MET A N 1
ATOM 818 C CA . MET A 1 104 ? 24.794 15.319 -28.407 1.00 79.62 104 MET A CA 1
ATOM 819 C C . MET A 1 104 ? 25.995 14.707 -27.663 1.00 79.62 104 MET A C 1
ATOM 821 O O . MET A 1 104 ? 26.192 14.958 -26.473 1.00 79.62 104 MET A O 1
ATOM 825 N N . GLN A 1 105 ? 26.834 13.921 -28.349 1.00 76.69 105 GLN A N 1
ATOM 826 C CA . GLN A 1 105 ? 28.067 13.379 -27.762 1.00 76.69 105 GLN A CA 1
ATOM 827 C C . GLN A 1 105 ? 29.075 14.479 -27.418 1.00 76.69 105 GLN A C 1
ATOM 829 O O . GLN A 1 105 ? 29.712 14.411 -26.364 1.00 76.69 105 GLN A O 1
ATOM 834 N N . LEU A 1 106 ? 29.202 15.490 -28.281 1.00 85.81 106 LEU A N 1
ATOM 835 C CA . LEU A 1 106 ? 30.051 16.652 -28.051 1.00 85.81 106 LEU A CA 1
ATOM 836 C C . LEU A 1 106 ? 29.571 17.449 -26.833 1.00 85.81 106 LEU A C 1
ATOM 838 O O . LEU A 1 106 ? 30.378 17.749 -25.956 1.00 85.81 106 LEU A O 1
ATOM 842 N N . GLU A 1 107 ? 28.269 17.720 -26.731 1.00 83.31 107 GLU A N 1
ATOM 843 C CA . GLU A 1 107 ? 27.675 18.408 -25.578 1.00 83.31 107 GLU A CA 1
ATOM 844 C C . GLU A 1 107 ? 27.922 17.636 -24.272 1.00 83.31 107 GLU A C 1
ATOM 846 O O . GLU A 1 107 ? 28.353 18.211 -23.270 1.00 83.31 107 GLU A O 1
ATOM 851 N N . LEU A 1 108 ? 27.748 16.311 -24.284 1.00 75.50 108 LEU A N 1
ATOM 852 C CA . LEU A 1 108 ? 28.029 15.467 -23.122 1.00 75.50 108 LEU A CA 1
ATOM 853 C C . LEU A 1 108 ? 29.519 15.472 -22.742 1.00 75.50 108 LEU A C 1
ATOM 855 O O . LEU A 1 108 ? 29.855 15.498 -21.557 1.00 75.50 108 LEU A O 1
ATOM 859 N N . ALA A 1 109 ? 30.421 15.432 -23.725 1.00 76.38 109 ALA A N 1
ATOM 860 C CA . ALA A 1 109 ? 31.863 15.489 -23.489 1.00 76.38 109 ALA A CA 1
ATOM 861 C C . ALA A 1 109 ? 32.298 16.857 -22.930 1.00 76.38 109 ALA A C 1
ATOM 863 O O . ALA A 1 109 ? 33.118 16.911 -22.008 1.00 76.38 109 ALA A O 1
ATOM 864 N N . GLN A 1 110 ? 31.703 17.946 -23.424 1.00 81.56 110 GLN A N 1
ATOM 865 C CA . GLN A 1 110 ? 31.896 19.297 -22.892 1.00 81.56 110 GLN A CA 1
ATOM 866 C C . GLN A 1 110 ? 31.405 19.386 -21.443 1.00 81.56 110 GLN A C 1
ATOM 868 O O . GLN A 1 110 ? 32.175 19.782 -20.570 1.00 81.56 110 GLN A O 1
ATOM 873 N N . LYS A 1 111 ? 30.194 18.896 -21.152 1.00 77.56 111 LYS A N 1
ATOM 874 C CA . LYS A 1 111 ? 29.646 18.865 -19.788 1.00 77.56 111 LYS A CA 1
ATOM 875 C C . LYS A 1 111 ? 30.511 18.052 -18.820 1.00 77.56 111 LYS A C 1
ATOM 877 O O . LYS A 1 111 ? 30.793 18.511 -17.723 1.00 77.56 111 LYS A O 1
ATOM 882 N N . ARG A 1 112 ? 31.021 16.886 -19.238 1.00 75.62 112 ARG A N 1
ATOM 883 C CA . ARG A 1 112 ? 31.973 16.092 -18.429 1.00 75.62 112 ARG A CA 1
ATOM 884 C C . ARG A 1 112 ? 33.262 16.850 -18.118 1.00 75.62 112 ARG A C 1
ATOM 886 O O . ARG A 1 112 ? 33.860 16.626 -17.068 1.00 75.62 112 ARG A O 1
ATOM 893 N N . THR A 1 113 ? 33.704 17.706 -19.034 1.00 78.31 113 THR A N 1
ATOM 894 C CA . THR A 1 113 ? 34.884 18.552 -18.833 1.00 78.31 113 THR A CA 1
ATOM 895 C C . THR A 1 113 ? 34.583 19.657 -17.818 1.00 78.31 113 THR A C 1
ATOM 897 O O . THR A 1 113 ? 35.389 19.871 -16.914 1.00 78.31 113 THR A O 1
ATOM 900 N N . GLU A 1 114 ? 33.402 20.283 -17.897 1.00 79.06 114 GLU A N 1
ATOM 901 C CA . GLU A 1 114 ? 32.927 21.270 -16.911 1.00 79.06 114 GLU A CA 1
ATOM 902 C C . GLU A 1 114 ? 32.735 20.645 -15.513 1.00 79.06 114 GLU A C 1
ATOM 904 O O . GLU A 1 114 ? 33.190 21.208 -14.519 1.00 79.06 114 GLU A O 1
ATOM 909 N N . ASP A 1 115 ? 32.150 19.449 -15.416 1.00 73.56 115 ASP A N 1
ATOM 910 C CA . ASP A 1 115 ? 31.975 18.730 -14.144 1.00 73.56 115 ASP A CA 1
ATOM 911 C C . ASP A 1 115 ? 33.329 18.368 -13.504 1.00 73.56 115 ASP A C 1
ATOM 913 O O . ASP A 1 115 ? 33.516 18.487 -12.288 1.00 73.56 115 ASP A O 1
ATOM 917 N N . LEU A 1 116 ? 34.302 17.938 -14.318 1.00 76.00 116 LEU A N 1
ATOM 918 C CA . LEU A 1 116 ? 35.654 17.638 -13.845 1.00 76.00 116 LEU A CA 1
ATOM 919 C C . LEU A 1 116 ? 36.365 18.906 -13.353 1.00 76.00 116 LEU A C 1
ATOM 921 O O . LEU A 1 116 ? 37.072 18.853 -12.346 1.00 76.00 116 LEU A O 1
ATOM 925 N N . GLU A 1 117 ? 36.151 20.044 -14.013 1.00 76.62 117 GLU A N 1
ATOM 926 C CA . GLU A 1 117 ? 36.649 21.339 -13.550 1.00 76.62 117 GLU A CA 1
ATOM 927 C C . GLU A 1 117 ? 36.024 21.735 -12.209 1.00 76.62 117 GLU A C 1
ATOM 929 O O . GLU A 1 117 ? 36.752 22.083 -11.278 1.00 76.62 117 GLU A O 1
ATOM 934 N N . GLN A 1 118 ? 34.700 21.624 -12.068 1.00 74.25 118 GLN A N 1
ATOM 935 C CA . GLN A 1 118 ? 34.019 21.897 -10.800 1.00 74.25 118 GLN A CA 1
ATOM 936 C C . GLN A 1 118 ? 34.551 21.001 -9.677 1.00 74.25 118 GLN A C 1
ATOM 938 O O . GLN A 1 118 ? 34.769 21.468 -8.558 1.00 74.25 118 GLN A O 1
ATOM 943 N N . HIS A 1 119 ? 34.829 19.729 -9.972 1.00 71.00 119 HIS A N 1
ATOM 944 C CA . HIS A 1 119 ? 35.435 18.811 -9.012 1.00 71.00 119 HIS A CA 1
ATOM 945 C C . HIS A 1 119 ? 36.844 19.256 -8.587 1.00 71.00 119 HIS A C 1
ATOM 947 O O . HIS A 1 119 ? 37.149 19.284 -7.393 1.00 71.00 119 HIS A O 1
ATOM 953 N N . VAL A 1 120 ? 37.689 19.652 -9.545 1.00 74.62 120 VAL A N 1
ATOM 954 C CA . VAL A 1 120 ? 39.036 20.194 -9.286 1.00 74.62 120 VAL A CA 1
ATOM 955 C C . VAL A 1 120 ? 38.960 21.481 -8.454 1.00 74.62 120 VAL A C 1
ATOM 957 O O . VAL A 1 120 ? 39.709 21.624 -7.486 1.00 74.62 120 VAL A O 1
ATOM 960 N N . GLN A 1 121 ? 38.024 22.386 -8.762 1.00 72.50 121 GLN A N 1
ATOM 961 C CA . GLN A 1 121 ? 37.808 23.624 -8.003 1.00 72.50 121 GLN A CA 1
ATOM 962 C C . GLN A 1 121 ? 37.322 23.355 -6.573 1.00 72.50 121 GLN A C 1
ATOM 964 O O . GLN A 1 121 ? 37.809 23.984 -5.635 1.00 72.50 121 GLN A O 1
ATOM 969 N N . LEU A 1 122 ? 36.408 22.403 -6.376 1.00 68.62 122 LEU A N 1
ATOM 970 C CA . LEU A 1 122 ? 35.939 22.016 -5.043 1.00 68.62 122 LEU A CA 1
ATOM 971 C C . LEU A 1 122 ? 37.061 21.396 -4.203 1.00 68.62 122 LEU A C 1
ATOM 973 O O . LEU A 1 122 ? 37.184 21.714 -3.019 1.00 68.62 122 LEU A O 1
ATOM 977 N N . GLN A 1 123 ? 37.914 20.560 -4.803 1.00 70.12 123 GLN A N 1
ATOM 978 C CA . GLN A 1 123 ? 39.098 20.037 -4.116 1.00 70.12 123 GLN A CA 1
ATOM 979 C C . GLN A 1 123 ? 40.079 21.155 -3.741 1.00 70.12 123 GLN A C 1
ATOM 981 O O . GLN A 1 123 ? 40.604 21.153 -2.628 1.00 70.12 123 GLN A O 1
ATOM 986 N N . LEU A 1 124 ? 40.280 22.146 -4.614 1.00 70.06 124 LEU A N 1
ATOM 987 C CA . LEU A 1 124 ? 41.087 23.330 -4.305 1.00 70.06 124 LEU A CA 1
ATOM 988 C C . LEU A 1 124 ? 40.505 24.151 -3.152 1.00 70.06 124 LEU A C 1
ATOM 990 O O . LEU A 1 124 ? 41.236 24.490 -2.223 1.00 70.06 124 LEU A O 1
ATOM 994 N N . GLN A 1 125 ? 39.199 24.421 -3.166 1.00 70.75 125 GLN A N 1
ATOM 995 C CA . GLN A 1 125 ? 38.518 25.138 -2.085 1.00 70.75 125 GLN A CA 1
ATOM 996 C C . GLN A 1 125 ? 38.623 24.389 -0.754 1.00 70.75 125 GLN A C 1
ATOM 998 O O . GLN A 1 125 ? 38.881 25.007 0.279 1.00 70.75 125 GLN A O 1
ATOM 1003 N N . PHE A 1 126 ? 38.478 23.062 -0.773 1.00 70.44 126 PHE A N 1
ATOM 1004 C CA . PHE A 1 126 ? 38.661 22.225 0.409 1.00 70.44 126 PHE A CA 1
ATOM 1005 C C . PHE A 1 126 ? 40.092 22.326 0.953 1.00 70.44 126 PHE A C 1
ATOM 1007 O O . PHE A 1 126 ? 40.283 22.600 2.136 1.00 70.44 126 PHE A O 1
ATOM 1014 N N . LEU A 1 127 ? 41.108 22.191 0.098 1.00 66.44 127 LEU A N 1
ATOM 1015 C CA . LEU A 1 127 ? 42.512 22.295 0.513 1.00 66.44 127 LEU A CA 1
ATOM 1016 C C . LEU A 1 127 ? 42.868 23.697 1.034 1.00 66.44 127 LEU A C 1
ATOM 1018 O O . LEU A 1 127 ? 43.609 23.820 2.008 1.00 66.44 127 LEU A O 1
ATOM 1022 N N . GLN A 1 128 ? 42.310 24.751 0.433 1.00 73.31 128 GLN A N 1
ATOM 1023 C CA . GLN A 1 128 ? 42.468 26.134 0.895 1.00 73.31 128 GLN A CA 1
ATOM 1024 C C . GLN A 1 128 ? 41.751 26.384 2.233 1.00 73.31 128 GLN A C 1
ATOM 1026 O O . GLN A 1 128 ? 42.255 27.137 3.068 1.00 73.31 128 GLN A O 1
ATOM 1031 N N . ALA A 1 129 ? 40.610 25.730 2.477 1.00 67.38 129 ALA A N 1
ATOM 1032 C CA . ALA A 1 129 ? 39.892 25.793 3.751 1.00 67.38 129 ALA A CA 1
ATOM 1033 C C . ALA A 1 129 ? 40.610 25.034 4.882 1.00 67.38 129 ALA A C 1
ATOM 1035 O O . ALA A 1 129 ? 40.501 25.436 6.041 1.00 67.38 129 ALA A O 1
ATOM 1036 N N . VAL A 1 130 ? 41.359 23.978 4.544 1.00 60.47 130 VAL A N 1
ATOM 1037 C CA . VAL A 1 130 ? 42.169 23.161 5.472 1.00 60.47 130 VAL A CA 1
ATOM 1038 C C . VAL A 1 130 ? 43.560 23.773 5.734 1.00 60.47 130 VAL A C 1
ATOM 1040 O O . VAL A 1 130 ? 44.274 23.340 6.639 1.00 60.47 130 VAL A O 1
ATOM 1043 N N . GLY A 1 131 ? 43.946 24.820 4.995 1.00 58.38 131 GLY A N 1
ATOM 1044 C CA . GLY A 1 131 ? 45.168 25.584 5.249 1.00 58.38 131 GLY A CA 1
ATOM 1045 C C . GLY A 1 131 ? 45.211 26.155 6.678 1.00 58.38 131 GLY A C 1
ATOM 1046 O O . GLY A 1 131 ? 44.164 26.474 7.244 1.00 58.38 131 GLY A O 1
ATOM 1047 N N . PRO A 1 132 ? 46.404 26.292 7.288 1.00 47.94 132 PRO A N 1
ATOM 1048 C CA . PRO A 1 132 ? 46.540 26.634 8.699 1.00 47.94 132 PRO A CA 1
ATOM 1049 C C . PRO A 1 132 ? 46.043 28.060 8.954 1.00 47.94 132 PRO A C 1
ATOM 1051 O O . PRO A 1 132 ? 46.783 29.032 8.800 1.00 47.94 132 PRO A O 1
ATOM 1054 N N . LYS A 1 133 ? 44.781 28.187 9.364 1.00 50.12 133 LYS A N 1
ATOM 1055 C CA . LYS A 1 133 ? 44.282 29.401 10.000 1.00 50.12 133 LYS A CA 1
ATOM 1056 C C . LYS A 1 133 ? 44.769 29.387 11.447 1.00 50.12 133 LYS A C 1
ATOM 1058 O O . LYS A 1 133 ? 44.384 28.539 12.242 1.00 50.12 133 LYS A O 1
ATOM 1063 N N . ASP A 1 134 ? 45.667 30.323 11.721 1.00 45.97 134 ASP A N 1
ATOM 1064 C CA . ASP A 1 134 ? 46.094 30.791 13.035 1.00 45.97 134 ASP A CA 1
ATOM 1065 C C . ASP A 1 134 ? 46.881 29.801 13.908 1.00 45.97 134 ASP A C 1
ATOM 1067 O O . ASP A 1 134 ? 46.376 29.155 14.827 1.00 45.97 134 ASP A O 1
ATOM 1071 N N . GLY A 1 135 ? 48.209 29.846 13.749 1.00 46.84 135 GLY A N 1
ATOM 1072 C CA . GLY A 1 135 ? 49.196 29.328 14.708 1.00 46.84 135 GLY A CA 1
ATOM 1073 C C . GLY A 1 135 ? 49.174 29.994 16.098 1.00 46.84 135 GLY A C 1
ATOM 1074 O O . GLY A 1 135 ? 50.167 29.926 16.814 1.00 46.84 135 GLY A O 1
ATOM 1075 N N . GLN A 1 136 ? 48.068 30.632 16.496 1.00 47.00 136 GLN A N 1
ATOM 1076 C CA . GLN A 1 136 ? 47.866 31.210 17.828 1.00 47.00 136 GLN A CA 1
ATOM 1077 C C . GLN A 1 136 ? 46.884 30.417 18.709 1.00 47.00 136 GLN A C 1
ATOM 1079 O O . GLN A 1 136 ? 46.860 30.646 19.915 1.00 47.00 136 GLN A O 1
ATOM 1084 N N . GLN A 1 137 ? 46.137 29.433 18.183 1.00 44.28 137 GLN A N 1
ATOM 1085 C CA . GLN A 1 137 ? 45.253 28.589 19.016 1.00 44.28 137 GLN A CA 1
ATOM 1086 C C . GLN A 1 137 ? 45.892 27.287 19.536 1.00 44.28 137 GLN A C 1
ATOM 1088 O O . GLN A 1 137 ? 45.347 26.660 20.443 1.00 44.28 137 GLN A O 1
ATOM 1093 N N . ALA A 1 138 ? 47.081 26.906 19.059 1.00 44.41 138 ALA A N 1
ATOM 1094 C CA . ALA A 1 138 ? 47.740 25.655 19.460 1.00 44.41 138 ALA A CA 1
ATOM 1095 C C . ALA A 1 138 ? 48.420 25.688 20.851 1.00 44.41 138 ALA A C 1
ATOM 1097 O O . ALA A 1 138 ? 48.920 24.664 21.305 1.00 44.41 138 ALA A O 1
ATOM 1098 N N . GLN A 1 139 ? 48.435 26.828 21.556 1.00 44.44 139 GLN A N 1
ATOM 1099 C CA . GLN A 1 139 ? 49.022 26.938 22.904 1.00 44.44 139 GLN A CA 1
ATOM 1100 C C . GLN A 1 139 ? 48.023 26.752 24.062 1.00 44.44 139 GLN A C 1
ATOM 1102 O O . GLN A 1 139 ? 48.444 26.747 25.216 1.00 44.44 139 GLN A O 1
ATOM 1107 N N . ALA A 1 140 ? 46.724 26.567 23.792 1.00 43.56 140 ALA A N 1
ATOM 1108 C CA . ALA A 1 140 ? 45.698 26.476 24.842 1.00 43.56 140 ALA A CA 1
ATOM 1109 C C . ALA A 1 140 ? 45.149 25.060 25.111 1.00 43.56 140 ALA A C 1
ATOM 1111 O O . ALA A 1 140 ? 44.349 24.889 26.028 1.00 43.56 140 ALA A O 1
ATOM 1112 N N . LEU A 1 141 ? 45.573 24.036 24.365 1.00 38.12 141 LEU A N 1
ATOM 1113 C CA . LEU A 1 141 ? 45.146 22.652 24.593 1.00 38.12 141 LEU A CA 1
ATOM 1114 C C . LEU A 1 141 ? 46.367 21.779 24.870 1.00 38.12 141 LEU A C 1
ATOM 1116 O O . LEU A 1 141 ? 47.118 21.406 23.973 1.00 38.12 141 LEU A O 1
ATOM 1120 N N . GLY A 1 142 ? 46.576 21.514 26.157 1.00 42.53 142 GLY A N 1
ATOM 1121 C CA . GLY A 1 142 ? 47.609 20.617 26.646 1.00 42.53 142 GLY A CA 1
ATOM 1122 C C . GLY A 1 142 ? 47.398 19.177 26.177 1.00 42.53 142 GLY A C 1
ATOM 1123 O O . GLY A 1 142 ? 46.282 18.668 26.161 1.00 42.53 142 GLY A O 1
ATOM 1124 N N . GLU A 1 143 ? 48.523 18.555 25.832 1.00 50.19 143 GLU A N 1
ATOM 1125 C CA . GLU A 1 143 ? 48.808 17.119 25.898 1.00 50.19 143 GLU A CA 1
ATOM 1126 C C . GLU A 1 143 ? 47.696 16.159 25.435 1.00 50.19 143 GLU A C 1
ATOM 1128 O O . GLU A 1 143 ? 47.109 15.420 26.220 1.00 50.19 143 GLU A O 1
ATOM 1133 N N . GLN A 1 144 ? 47.529 16.044 24.116 1.00 36.75 144 GLN A N 1
ATOM 1134 C CA . GLN A 1 144 ? 47.242 14.747 23.501 1.00 36.75 144 GLN A CA 1
ATOM 1135 C C . GLN A 1 144 ? 48.427 14.345 22.619 1.00 36.75 144 GLN A C 1
ATOM 1137 O O . GLN A 1 144 ? 48.664 14.903 21.549 1.00 36.75 144 GLN A O 1
ATOM 1142 N N . LYS A 1 145 ? 49.209 13.378 23.110 1.00 47.84 145 LYS A N 1
ATOM 1143 C CA . LYS A 1 145 ? 50.060 12.535 22.264 1.00 47.84 145 LYS A CA 1
ATOM 1144 C C . LYS A 1 145 ? 49.108 11.667 21.435 1.00 47.84 145 LYS A C 1
ATOM 1146 O O . LYS A 1 145 ? 48.186 11.123 22.026 1.00 47.84 145 LYS A O 1
ATOM 1151 N N . ASP A 1 146 ? 49.336 11.603 20.122 1.00 44.16 146 ASP A N 1
ATOM 1152 C CA . ASP A 1 146 ? 48.651 10.775 19.099 1.00 44.16 146 ASP A CA 1
ATOM 1153 C C . ASP A 1 146 ? 47.909 11.547 17.983 1.00 44.16 146 ASP A C 1
ATOM 1155 O O . ASP A 1 146 ? 47.000 11.017 17.349 1.00 44.16 146 ASP A O 1
ATOM 1159 N N . ALA A 1 147 ? 48.335 12.771 17.644 1.00 43.78 147 ALA A N 1
ATOM 1160 C CA . ALA A 1 147 ? 47.989 13.377 16.352 1.00 43.78 147 ALA A CA 1
ATOM 1161 C C . ALA A 1 147 ? 48.996 12.950 15.264 1.00 43.78 147 ALA A C 1
ATOM 1163 O O . ALA A 1 147 ? 50.207 13.148 15.406 1.00 43.78 147 ALA A O 1
ATOM 1164 N N . ALA A 1 148 ? 48.497 12.357 14.176 1.00 40.31 148 ALA A N 1
ATOM 1165 C CA . ALA A 1 148 ? 49.296 11.978 13.012 1.00 40.31 148 ALA A CA 1
ATOM 1166 C C . ALA A 1 148 ? 49.972 13.213 12.369 1.00 40.31 148 ALA A C 1
ATOM 1168 O O . ALA A 1 148 ? 49.364 14.284 12.315 1.00 40.31 148 ALA A O 1
ATOM 1169 N N . PRO A 1 149 ? 51.221 13.102 11.873 1.00 44.78 149 PRO A N 1
ATOM 1170 C CA . PRO A 1 149 ? 51.912 14.228 11.253 1.00 44.78 149 PRO A CA 1
ATOM 1171 C C . PRO A 1 149 ? 51.223 14.637 9.944 1.00 44.78 149 PRO A C 1
ATOM 1173 O O . PRO A 1 149 ? 51.044 13.813 9.050 1.00 44.78 149 PRO A O 1
ATOM 1176 N N . ILE A 1 150 ? 50.877 15.922 9.826 1.00 51.09 150 ILE A N 1
ATOM 1177 C CA . ILE A 1 150 ? 50.390 16.538 8.583 1.00 51.09 150 ILE A CA 1
ATOM 1178 C C . ILE A 1 150 ? 51.474 16.365 7.496 1.00 51.09 150 ILE A C 1
ATOM 1180 O O . ILE A 1 150 ? 52.648 16.640 7.775 1.00 51.09 150 ILE A O 1
ATOM 1184 N N . PRO A 1 151 ? 51.134 15.904 6.277 1.00 51.19 151 PRO A N 1
ATOM 1185 C CA . PRO A 1 151 ? 52.111 15.673 5.217 1.00 51.19 151 PRO A CA 1
ATOM 1186 C C . PRO A 1 151 ? 52.829 16.971 4.818 1.00 51.19 151 PRO A C 1
ATOM 1188 O O . PRO A 1 151 ? 52.216 17.995 4.522 1.00 51.19 151 PRO A O 1
ATOM 1191 N N . GLY A 1 152 ? 54.164 16.921 4.797 1.00 52.56 152 GLY A N 1
ATOM 1192 C CA . GLY A 1 152 ? 55.048 18.080 4.615 1.00 52.56 152 GLY A CA 1
ATOM 1193 C C . GLY A 1 152 ? 55.078 18.703 3.213 1.00 52.56 152 GLY A C 1
ATOM 1194 O O . GLY A 1 152 ? 55.966 19.510 2.953 1.00 52.56 152 GLY A O 1
ATOM 1195 N N . ASN A 1 153 ? 54.159 18.348 2.307 1.00 61.47 153 ASN A N 1
ATOM 1196 C CA . ASN A 1 153 ? 54.121 18.884 0.940 1.00 61.47 153 ASN A CA 1
ATOM 1197 C C . ASN A 1 153 ? 52.710 19.262 0.445 1.00 61.47 153 ASN A C 1
ATOM 1199 O O . ASN A 1 153 ? 52.453 19.288 -0.758 1.00 61.47 153 ASN A O 1
ATOM 1203 N N . LEU A 1 154 ? 51.796 19.614 1.355 1.00 62.88 154 LEU A N 1
ATOM 1204 C CA . LEU A 1 154 ? 50.456 20.094 0.987 1.00 62.88 154 LEU A CA 1
ATOM 1205 C C . LEU A 1 154 ? 50.517 21.304 0.030 1.00 62.88 154 LEU A C 1
ATOM 1207 O O . LEU A 1 154 ? 49.725 21.411 -0.900 1.00 62.88 154 LEU A O 1
ATOM 1211 N N . GLY A 1 155 ? 51.512 22.182 0.205 1.00 68.88 155 GLY A N 1
ATOM 1212 C CA . GLY A 1 155 ? 51.727 23.337 -0.672 1.00 68.88 155 GLY A CA 1
ATOM 1213 C C . GLY A 1 155 ? 52.115 22.970 -2.110 1.00 68.88 155 GLY A C 1
ATOM 1214 O O . GLY A 1 155 ? 51.722 23.673 -3.038 1.00 68.88 155 GLY A O 1
ATOM 1215 N N . GLY A 1 156 ? 52.842 21.865 -2.320 1.00 69.62 156 GLY A N 1
ATOM 1216 C CA . GLY A 1 156 ? 53.165 21.369 -3.661 1.00 69.62 156 GLY A CA 1
ATOM 1217 C C . GLY A 1 156 ? 51.930 20.830 -4.382 1.00 69.62 156 GLY A C 1
ATOM 1218 O O . GLY A 1 156 ? 51.696 21.177 -5.537 1.00 69.62 156 GLY A O 1
ATOM 1219 N N . PHE A 1 157 ? 51.099 20.066 -3.671 1.00 65.69 157 PHE A N 1
ATOM 1220 C CA . PHE A 1 157 ? 49.855 19.512 -4.208 1.00 65.69 157 PHE A CA 1
ATOM 1221 C C . PHE A 1 157 ? 48.823 20.599 -4.553 1.00 65.69 157 PHE A C 1
ATOM 1223 O O . PHE A 1 157 ? 48.256 20.584 -5.645 1.00 65.69 157 PHE A O 1
ATOM 1230 N N . VAL A 1 158 ? 48.640 21.598 -3.678 1.00 69.56 158 VAL A N 1
ATOM 1231 C CA . VAL A 1 158 ? 47.771 22.760 -3.954 1.00 69.56 158 VAL A CA 1
ATOM 1232 C C . VAL A 1 158 ? 48.239 23.500 -5.206 1.00 69.56 158 VAL A C 1
ATOM 1234 O O . VAL A 1 158 ? 47.432 23.778 -6.088 1.00 69.56 158 VAL A O 1
ATOM 1237 N N . ARG A 1 159 ? 49.548 23.735 -5.343 1.00 71.12 159 ARG A N 1
ATOM 1238 C CA . ARG A 1 159 ? 50.113 24.409 -6.519 1.00 71.12 159 ARG A CA 1
ATOM 1239 C C . ARG A 1 159 ? 49.922 23.601 -7.805 1.00 71.12 159 ARG A C 1
ATOM 1241 O O . ARG A 1 159 ? 49.670 24.179 -8.859 1.00 71.12 159 ARG A O 1
ATOM 1248 N N . GLU A 1 160 ? 50.030 22.274 -7.747 1.00 70.12 160 GLU A N 1
ATOM 1249 C CA . GLU A 1 160 ? 49.761 21.410 -8.903 1.00 70.12 160 GLU A CA 1
ATOM 1250 C C . GLU A 1 160 ? 48.285 21.408 -9.307 1.00 70.12 160 GLU A C 1
ATOM 1252 O O . GLU A 1 160 ? 47.998 21.446 -10.505 1.00 70.12 160 GLU A O 1
ATOM 1257 N N . MET A 1 161 ? 47.369 21.411 -8.339 1.00 68.44 161 MET A N 1
ATOM 1258 C CA . MET A 1 161 ? 45.929 21.505 -8.584 1.00 68.44 161 MET A CA 1
ATOM 1259 C C . MET A 1 161 ? 45.522 22.883 -9.124 1.00 68.44 161 MET A C 1
ATOM 1261 O O . MET A 1 161 ? 44.709 22.955 -10.043 1.00 68.44 161 MET A O 1
ATOM 1265 N N . GLU A 1 162 ? 46.139 23.968 -8.646 1.00 71.50 162 GLU A N 1
ATOM 1266 C CA . GLU A 1 162 ? 45.943 25.323 -9.185 1.00 71.50 162 GLU A CA 1
ATOM 1267 C C . GLU A 1 162 ? 46.405 25.415 -10.645 1.00 71.50 162 GLU A C 1
ATOM 1269 O O . GLU A 1 162 ? 45.717 26.004 -11.475 1.00 71.50 162 GLU A O 1
ATOM 1274 N N . ILE A 1 163 ? 47.528 24.774 -10.995 1.00 72.25 163 ILE A N 1
ATOM 1275 C CA . ILE A 1 163 ? 47.991 24.681 -12.389 1.00 72.25 163 ILE A CA 1
ATOM 1276 C C . ILE A 1 163 ? 46.967 23.939 -13.258 1.00 72.25 163 ILE A C 1
ATOM 1278 O O . ILE A 1 163 ? 46.688 24.381 -14.371 1.00 72.25 163 ILE A O 1
ATOM 1282 N N . VAL A 1 164 ? 46.399 22.831 -12.767 1.00 67.62 164 VAL A N 1
ATOM 1283 C CA . VAL A 1 164 ? 45.361 22.072 -13.491 1.00 67.62 164 VAL A CA 1
ATOM 1284 C C . VAL A 1 164 ? 44.086 22.904 -13.663 1.00 67.62 164 VAL A C 1
ATOM 1286 O O . VAL A 1 164 ? 43.538 22.941 -14.761 1.00 67.62 164 VAL A O 1
ATOM 1289 N N . SER A 1 165 ? 43.654 23.621 -12.623 1.00 72.12 165 SER A N 1
ATOM 1290 C CA . SER A 1 165 ? 42.482 24.504 -12.675 1.00 72.12 165 SER A CA 1
ATOM 1291 C C . SER A 1 165 ? 42.672 25.668 -13.650 1.00 72.12 165 SER A C 1
ATOM 1293 O O . SER A 1 165 ? 41.787 25.941 -14.454 1.00 72.12 165 SER A O 1
ATOM 1295 N N . ASN A 1 166 ? 43.830 26.333 -13.628 1.00 70.56 166 ASN A N 1
ATOM 1296 C CA . ASN A 1 166 ? 44.117 27.454 -14.528 1.00 70.56 166 ASN A CA 1
ATOM 1297 C C . ASN A 1 166 ? 44.198 27.000 -15.995 1.00 70.56 166 ASN A C 1
ATOM 1299 O O . ASN A 1 166 ? 43.695 27.691 -16.878 1.00 70.56 166 ASN A O 1
ATOM 1303 N N . LEU A 1 167 ? 44.779 25.819 -16.253 1.00 69.19 167 LEU A N 1
ATOM 1304 C CA . LEU A 1 167 ? 44.792 25.207 -17.587 1.00 69.19 167 LEU A CA 1
ATOM 1305 C C . LEU A 1 167 ? 43.372 24.920 -18.095 1.00 69.19 167 LEU A C 1
ATOM 1307 O O . LEU A 1 167 ? 43.076 25.222 -19.249 1.00 69.19 167 LEU A O 1
ATOM 1311 N N . LEU A 1 168 ? 42.491 24.381 -17.246 1.00 66.62 168 LEU A N 1
ATOM 1312 C CA . LEU A 1 168 ? 41.089 24.126 -17.601 1.00 66.62 168 LEU A CA 1
ATOM 1313 C C . LEU A 1 168 ? 40.336 25.430 -17.919 1.00 66.62 168 LEU A C 1
ATOM 1315 O O . LEU A 1 168 ? 39.684 25.522 -18.961 1.00 66.62 168 LEU A O 1
ATOM 1319 N N . GLN A 1 169 ? 40.493 26.463 -17.086 1.00 70.12 169 GLN A N 1
ATOM 1320 C CA . GLN A 1 169 ? 39.837 27.764 -17.270 1.00 70.12 169 GLN A CA 1
ATOM 1321 C C . GLN A 1 169 ? 40.271 28.479 -18.559 1.00 70.12 169 GLN A C 1
ATOM 1323 O O . GLN A 1 169 ? 39.424 28.979 -19.303 1.00 70.12 169 GLN A O 1
ATOM 1328 N N . GLU A 1 170 ? 41.574 28.502 -18.864 1.00 72.75 170 GLU A N 1
ATOM 1329 C CA . GLU A 1 170 ? 42.104 29.124 -20.088 1.00 72.75 170 GLU A CA 1
ATOM 1330 C C . GLU A 1 170 ? 41.536 28.456 -21.354 1.00 72.75 170 GLU A C 1
ATOM 1332 O O . GLU A 1 170 ? 41.232 29.123 -22.348 1.00 72.75 170 GLU A O 1
ATOM 1337 N N . LYS A 1 171 ? 41.340 27.133 -21.324 1.00 66.31 171 LYS A N 1
ATOM 1338 C CA . LYS A 1 171 ? 40.833 26.373 -22.474 1.00 66.31 171 LYS A CA 1
ATOM 1339 C C . LYS A 1 171 ? 39.323 26.450 -22.626 1.00 66.31 171 LYS A C 1
ATOM 1341 O O . LYS A 1 171 ? 38.849 26.588 -23.752 1.00 66.31 171 LYS A O 1
ATOM 1346 N N . ILE A 1 172 ? 38.570 26.477 -21.531 1.00 65.56 172 ILE A N 1
ATOM 1347 C CA . ILE A 1 172 ? 37.125 26.739 -21.580 1.00 65.56 172 ILE A CA 1
ATOM 1348 C C . ILE A 1 172 ? 36.855 28.146 -22.117 1.00 65.56 172 ILE A C 1
ATOM 1350 O O . ILE A 1 172 ? 35.952 28.322 -22.938 1.00 65.56 172 ILE A O 1
ATOM 1354 N N . ALA A 1 173 ? 37.674 29.132 -21.741 1.00 69.44 173 ALA A N 1
ATOM 1355 C CA . ALA A 1 173 ? 37.611 30.469 -22.322 1.00 69.44 173 ALA A CA 1
ATOM 1356 C C . ALA A 1 173 ? 37.912 30.464 -23.835 1.00 69.44 173 ALA A C 1
ATOM 1358 O O . ALA A 1 173 ? 37.231 31.158 -24.587 1.00 69.44 173 ALA A O 1
ATOM 1359 N N . ALA A 1 174 ? 38.860 29.646 -24.308 1.00 66.00 174 ALA A N 1
ATOM 1360 C CA . ALA A 1 174 ? 39.146 29.498 -25.740 1.00 66.00 174 ALA A CA 1
ATOM 1361 C C . ALA A 1 174 ? 37.992 28.833 -26.521 1.00 66.00 174 ALA A C 1
ATOM 1363 O O . ALA A 1 174 ? 37.636 29.301 -27.604 1.00 66.00 174 ALA A O 1
ATOM 1364 N N . VAL A 1 175 ? 37.361 27.794 -25.957 1.00 60.84 175 VAL A N 1
ATOM 1365 C CA . VAL A 1 175 ? 36.191 27.118 -26.555 1.00 60.84 175 VAL A CA 1
ATOM 1366 C C . VAL A 1 175 ? 34.972 28.050 -26.584 1.00 60.84 175 VAL A C 1
ATOM 1368 O O . VAL A 1 175 ? 34.279 28.136 -27.600 1.00 60.84 175 VAL A O 1
ATOM 1371 N N . LYS A 1 176 ? 34.727 28.812 -25.507 1.00 64.06 176 LYS A N 1
ATOM 1372 C CA . LYS A 1 176 ? 33.625 29.791 -25.432 1.00 64.06 176 LYS A CA 1
ATOM 1373 C C . LYS A 1 176 ? 33.873 31.009 -26.338 1.00 64.06 176 LYS A C 1
ATOM 1375 O O . LYS A 1 176 ? 32.957 31.434 -27.038 1.00 64.06 176 LYS A O 1
ATOM 1380 N N . GLY A 1 177 ? 35.111 31.501 -26.427 1.00 54.59 177 GLY A N 1
ATOM 1381 C CA . GLY A 1 177 ? 35.499 32.628 -27.291 1.00 54.59 177 GLY A CA 1
ATOM 1382 C C . GLY A 1 177 ? 35.450 32.329 -28.798 1.00 54.59 177 GLY A C 1
ATOM 1383 O O . GLY A 1 177 ? 35.207 33.231 -29.605 1.00 54.59 177 GLY A O 1
ATOM 1384 N N . GLY A 1 178 ? 35.590 31.060 -29.203 1.00 52.97 178 GLY A N 1
ATOM 1385 C CA . GLY A 1 178 ? 35.390 30.629 -30.595 1.00 52.97 178 GLY A CA 1
ATOM 1386 C C . GLY A 1 178 ? 33.940 30.752 -31.089 1.00 52.97 178 GLY A C 1
ATOM 1387 O O . GLY A 1 178 ? 33.702 30.819 -32.296 1.00 52.97 178 GLY A O 1
ATOM 1388 N N . LYS A 1 179 ? 32.966 30.829 -30.170 1.00 45.81 179 LYS A N 1
ATOM 1389 C CA . LYS A 1 179 ? 31.536 30.994 -30.481 1.00 45.81 179 LYS A CA 1
ATOM 1390 C C . LYS A 1 179 ? 31.143 32.452 -30.753 1.00 45.81 179 LYS A C 1
ATOM 1392 O O . LYS A 1 179 ? 30.228 32.683 -31.538 1.00 45.81 179 LYS A O 1
ATOM 1397 N N . GLU A 1 180 ? 31.841 33.428 -30.167 1.00 41.81 180 GLU A N 1
ATOM 1398 C CA . GLU A 1 180 ? 31.497 34.856 -30.299 1.00 41.81 180 GLU A CA 1
ATOM 1399 C C . GLU A 1 180 ? 32.113 35.533 -31.538 1.00 41.81 180 GLU A C 1
ATOM 1401 O O . GLU A 1 180 ? 31.562 36.505 -32.045 1.00 41.81 180 GLU A O 1
ATOM 1406 N N . THR A 1 181 ? 33.197 34.995 -32.107 1.00 44.31 181 THR A N 1
ATOM 1407 C CA . THR A 1 181 ? 33.902 35.611 -33.256 1.00 44.31 181 THR A CA 1
ATOM 1408 C C . THR A 1 181 ? 33.377 35.204 -34.642 1.00 44.31 181 THR A C 1
ATOM 1410 O O . THR A 1 181 ? 33.893 35.680 -35.651 1.00 44.31 181 THR A O 1
ATOM 1413 N N . ARG A 1 182 ? 32.335 34.362 -34.736 1.00 47.78 182 ARG A N 1
ATOM 1414 C CA . ARG A 1 182 ? 31.746 33.928 -36.026 1.00 47.78 182 ARG A CA 1
ATOM 1415 C C . ARG A 1 182 ? 30.491 34.691 -36.469 1.00 47.78 182 ARG A C 1
ATOM 1417 O O . ARG A 1 182 ? 30.051 34.488 -37.597 1.00 47.78 182 ARG A O 1
ATOM 1424 N N . ASN A 1 183 ? 29.971 35.608 -35.652 1.00 39.84 183 ASN A N 1
ATOM 1425 C CA . ASN A 1 183 ? 28.842 36.478 -36.004 1.00 39.84 183 ASN A CA 1
ATOM 1426 C C . ASN A 1 183 ? 29.282 37.951 -36.023 1.00 39.84 183 ASN A C 1
ATOM 1428 O O . ASN A 1 183 ? 28.973 38.705 -35.107 1.00 39.84 183 ASN A O 1
ATOM 1432 N N . GLY A 1 184 ? 30.018 38.377 -37.054 1.00 35.16 184 GLY A N 1
ATOM 1433 C CA . GLY A 1 184 ? 30.385 39.789 -37.189 1.00 35.16 184 GLY A CA 1
ATOM 1434 C C . GLY A 1 184 ? 31.319 40.111 -38.353 1.00 35.16 184 GLY A C 1
ATOM 1435 O O . GLY A 1 184 ? 32.524 39.959 -38.239 1.00 35.16 184 GLY A O 1
ATOM 1436 N N . ASP A 1 185 ? 30.717 40.606 -39.433 1.00 34.78 185 ASP A N 1
ATOM 1437 C CA . ASP A 1 185 ? 31.237 41.620 -40.362 1.00 34.78 185 ASP A CA 1
ATOM 1438 C C . ASP A 1 185 ? 32.557 41.355 -41.126 1.00 34.78 185 ASP A C 1
ATOM 1440 O O . ASP A 1 185 ? 33.677 41.525 -40.642 1.00 34.78 185 ASP A O 1
ATOM 1444 N N . SER A 1 186 ? 32.419 41.013 -42.411 1.00 35.50 186 SER A N 1
ATOM 1445 C CA . SER A 1 186 ? 33.517 40.948 -43.377 1.00 35.50 186 SER A CA 1
ATOM 1446 C C . SER A 1 186 ? 33.729 42.311 -44.049 1.00 35.50 186 SER A C 1
ATOM 1448 O O . SER A 1 186 ? 33.070 42.629 -45.042 1.00 35.50 186 SER A O 1
ATOM 1450 N N . GLY A 1 187 ? 34.695 43.098 -43.564 1.00 38.47 187 GLY A N 1
ATOM 1451 C CA . GLY A 1 187 ? 35.060 44.375 -44.181 1.00 38.47 187 GLY A CA 1
ATOM 1452 C C . GLY A 1 187 ? 36.480 44.856 -43.868 1.00 38.47 187 GLY A C 1
ATOM 1453 O O . GLY A 1 187 ? 36.692 45.534 -42.877 1.00 38.47 187 GLY A O 1
ATOM 1454 N N . ARG A 1 188 ? 37.418 44.577 -44.792 1.00 43.41 188 ARG A N 1
ATOM 1455 C CA . ARG A 1 188 ? 38.724 45.249 -45.024 1.00 43.41 188 ARG A CA 1
ATOM 1456 C C . ARG A 1 188 ? 39.674 45.468 -43.828 1.00 43.41 188 ARG A C 1
ATOM 1458 O O . ARG A 1 188 ? 39.525 46.461 -43.136 1.00 43.41 188 ARG A O 1
ATOM 1465 N N . VAL A 1 189 ? 40.817 44.764 -43.816 1.00 30.92 189 VAL A N 1
ATOM 1466 C CA . VAL A 1 189 ? 42.157 45.368 -43.589 1.00 30.92 189 VAL A CA 1
ATOM 1467 C C . VAL A 1 189 ? 43.221 44.604 -44.398 1.00 30.92 189 VAL A C 1
ATOM 1469 O O . VAL A 1 189 ? 43.098 43.411 -44.652 1.00 30.92 189 VAL A O 1
ATOM 1472 N N . ALA A 1 190 ? 44.215 45.357 -44.867 1.00 30.78 190 ALA A N 1
ATOM 1473 C CA . ALA A 1 190 ? 45.243 45.033 -45.842 1.00 30.78 190 ALA A CA 1
ATOM 1474 C C . ALA A 1 190 ? 46.484 44.283 -45.300 1.00 30.78 190 ALA A C 1
ATOM 1476 O O . ALA A 1 190 ? 46.717 44.165 -44.103 1.00 30.78 190 ALA A O 1
ATOM 1477 N N . ALA A 1 191 ? 47.265 43.822 -46.280 1.00 35.12 191 ALA A N 1
ATOM 1478 C CA . ALA A 1 191 ? 48.479 43.007 -46.293 1.00 35.12 191 ALA A CA 1
ATOM 1479 C C . ALA A 1 191 ? 49.683 43.444 -45.433 1.00 35.12 191 ALA A C 1
ATOM 1481 O O . ALA A 1 191 ? 49.967 44.634 -45.354 1.00 35.12 191 ALA A O 1
ATOM 1482 N N . VAL A 1 192 ? 50.503 42.456 -45.023 1.00 29.31 192 VAL A N 1
ATOM 1483 C CA . VAL A 1 192 ? 51.983 42.462 -45.131 1.00 29.31 192 VAL A CA 1
ATOM 1484 C C . VAL A 1 192 ? 52.483 41.034 -45.445 1.00 29.31 192 VAL A C 1
ATOM 1486 O O . VAL A 1 192 ? 51.944 40.051 -44.951 1.00 29.31 192 VAL A O 1
ATOM 1489 N N . ALA A 1 193 ? 53.468 40.957 -46.342 1.00 31.33 193 ALA A N 1
ATOM 1490 C CA . ALA A 1 193 ? 53.951 39.814 -47.122 1.00 31.33 193 ALA A CA 1
ATOM 1491 C C . ALA A 1 193 ? 54.839 38.787 -46.382 1.00 31.33 193 ALA A C 1
ATOM 1493 O O . ALA A 1 193 ? 55.401 39.112 -45.345 1.00 31.33 193 ALA A O 1
ATOM 1494 N N . VAL A 1 194 ? 55.045 37.601 -46.988 1.00 29.22 194 VAL A N 1
ATOM 1495 C CA . VAL A 1 194 ? 56.340 37.100 -47.523 1.00 29.22 194 VAL A CA 1
ATOM 1496 C C . VAL A 1 194 ? 56.081 35.935 -48.514 1.00 29.22 194 VAL A C 1
ATOM 1498 O O . VAL A 1 194 ? 55.152 35.150 -48.382 1.00 29.22 194 VAL A O 1
ATOM 1501 N N . THR A 1 195 ? 56.907 35.930 -49.555 1.00 28.78 195 THR A N 1
ATOM 1502 C CA . THR A 1 195 ? 56.967 35.253 -50.866 1.00 28.78 195 THR A CA 1
ATOM 1503 C C . THR A 1 19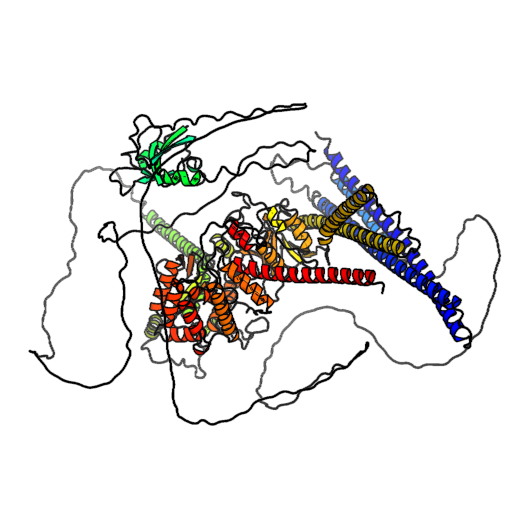5 ? 57.173 33.728 -50.920 1.00 28.78 195 THR A C 1
ATOM 1505 O O . THR A 1 195 ? 57.997 33.221 -50.167 1.00 28.78 195 THR A O 1
ATOM 1508 N N . ALA A 1 196 ? 56.619 33.049 -51.945 1.00 28.61 196 ALA A N 1
ATOM 1509 C CA . ALA A 1 196 ? 57.362 32.371 -53.039 1.00 28.61 196 ALA A CA 1
ATOM 1510 C C . ALA A 1 196 ? 56.406 31.727 -54.086 1.00 28.61 196 ALA A C 1
ATOM 1512 O O . ALA A 1 196 ? 55.266 31.415 -53.767 1.00 28.61 196 ALA A O 1
ATOM 1513 N N . GLY A 1 197 ? 56.878 31.607 -55.340 1.00 27.48 197 GLY A N 1
ATOM 1514 C CA . GLY A 1 197 ? 56.142 31.363 -56.604 1.00 27.48 197 GLY A CA 1
ATOM 1515 C C . GLY A 1 197 ? 55.283 30.088 -56.679 1.00 27.48 197 GLY A C 1
ATOM 1516 O O . GLY A 1 197 ? 55.439 29.162 -55.899 1.00 27.48 197 GLY A O 1
ATOM 1517 N N . THR A 1 198 ? 54.366 29.931 -57.639 1.00 29.69 198 THR A N 1
ATOM 1518 C CA . THR A 1 198 ? 54.634 29.918 -59.091 1.00 29.69 198 THR A CA 1
ATOM 1519 C C . THR A 1 198 ? 53.335 30.138 -59.892 1.00 29.69 198 THR A C 1
ATOM 1521 O O . THR A 1 198 ? 52.240 29.853 -59.419 1.00 29.69 198 THR A O 1
ATOM 1524 N N . ALA A 1 199 ? 53.482 30.682 -61.099 1.00 28.22 199 ALA A N 1
ATOM 1525 C CA . ALA A 1 199 ? 52.466 31.288 -61.956 1.00 28.22 199 ALA A CA 1
ATOM 1526 C C . ALA A 1 199 ? 51.647 30.331 -62.850 1.00 28.22 199 ALA A C 1
ATOM 1528 O O . ALA A 1 199 ? 52.184 29.339 -63.331 1.00 28.22 199 ALA A O 1
ATOM 1529 N N . ALA A 1 200 ? 50.403 30.732 -63.161 1.00 28.88 200 ALA A N 1
ATOM 1530 C CA . ALA A 1 200 ? 49.799 30.884 -64.508 1.00 28.88 200 ALA A CA 1
ATOM 1531 C C . ALA A 1 200 ? 48.304 31.277 -64.327 1.00 28.88 200 ALA A C 1
ATOM 1533 O O . ALA A 1 200 ? 47.549 30.514 -63.743 1.00 28.88 200 ALA A O 1
ATOM 1534 N N . ALA A 1 201 ? 47.881 32.536 -64.542 1.00 29.55 201 ALA A N 1
ATOM 1535 C CA . ALA A 1 201 ? 47.455 33.130 -65.829 1.00 29.55 201 ALA A CA 1
ATOM 1536 C C . ALA A 1 201 ? 46.154 32.454 -66.359 1.00 29.55 201 ALA A C 1
ATOM 1538 O O . ALA A 1 201 ? 46.124 31.241 -66.463 1.00 29.55 201 ALA A O 1
ATOM 1539 N N . VAL A 1 202 ? 45.026 33.089 -66.713 1.00 29.05 202 VAL A N 1
ATOM 1540 C CA . VAL A 1 202 ? 44.695 34.444 -67.187 1.00 29.05 202 VAL A CA 1
ATOM 1541 C C . VAL A 1 202 ? 43.192 34.729 -66.959 1.00 29.05 202 VAL A C 1
ATOM 1543 O O . VAL A 1 202 ? 42.351 33.848 -67.073 1.00 29.05 202 VAL A O 1
ATOM 1546 N N . ALA A 1 203 ? 42.919 36.005 -66.682 1.00 27.30 203 ALA A N 1
ATOM 1547 C CA . ALA A 1 203 ? 41.693 36.806 -66.733 1.00 27.30 203 ALA A CA 1
ATOM 1548 C C . ALA A 1 203 ? 40.404 36.304 -67.429 1.00 27.30 203 ALA A C 1
ATOM 1550 O O . ALA A 1 203 ? 40.408 35.907 -68.590 1.00 27.30 203 ALA A O 1
ATOM 1551 N N . THR A 1 204 ? 39.272 36.668 -66.810 1.00 28.95 204 THR A N 1
ATOM 1552 C CA . THR A 1 204 ? 38.121 37.254 -67.519 1.00 28.95 204 THR A CA 1
ATOM 1553 C C . THR A 1 204 ? 37.740 38.587 -66.887 1.00 28.95 204 THR A C 1
ATOM 1555 O O . THR A 1 204 ? 37.627 38.721 -65.670 1.00 28.95 204 THR A O 1
ATOM 1558 N N . ASN A 1 205 ? 37.582 39.580 -67.753 1.00 29.12 205 ASN A N 1
ATOM 1559 C CA . ASN A 1 205 ? 37.330 40.976 -67.457 1.00 29.12 205 ASN A CA 1
ATOM 1560 C C . ASN A 1 205 ? 35.863 41.299 -67.797 1.00 29.12 205 ASN A C 1
ATOM 1562 O O . ASN A 1 205 ? 35.357 40.829 -68.811 1.00 29.12 205 ASN A O 1
ATOM 1566 N N . ASN A 1 206 ? 35.292 42.227 -67.027 1.00 30.36 206 ASN A N 1
ATOM 1567 C CA . ASN A 1 206 ? 34.368 43.280 -67.464 1.00 30.36 206 ASN A CA 1
ATOM 1568 C C . ASN A 1 206 ? 32.855 43.029 -67.694 1.00 30.36 206 ASN A C 1
ATOM 1570 O O . ASN A 1 206 ? 32.419 42.559 -68.735 1.00 30.36 206 ASN A O 1
ATOM 1574 N N . LYS A 1 207 ? 32.101 43.645 -66.763 1.00 30.48 207 LYS A N 1
ATOM 1575 C CA . LYS A 1 207 ? 31.286 44.881 -66.918 1.00 30.48 207 LYS A CA 1
ATOM 1576 C C . LYS A 1 207 ? 29.850 44.825 -67.471 1.00 30.48 207 LYS A C 1
ATOM 1578 O O . LYS A 1 207 ? 29.638 44.555 -68.642 1.00 30.48 207 LYS A O 1
ATOM 1583 N N . ALA A 1 208 ? 29.001 45.468 -66.647 1.00 29.91 208 ALA A N 1
ATOM 1584 C CA . ALA A 1 208 ? 28.038 46.541 -66.970 1.00 29.91 208 ALA A CA 1
ATOM 1585 C C . ALA A 1 208 ? 26.725 46.125 -67.663 1.00 29.91 208 ALA A C 1
ATOM 1587 O O . ALA A 1 208 ? 26.724 45.243 -68.500 1.00 29.91 208 ALA A O 1
ATOM 1588 N N . ALA A 1 209 ? 25.566 46.755 -67.459 1.00 29.94 209 ALA A N 1
ATOM 1589 C CA . ALA A 1 209 ? 25.050 47.782 -66.544 1.00 29.94 209 ALA A CA 1
ATOM 1590 C C . ALA A 1 209 ? 23.538 47.961 -66.862 1.00 29.94 209 ALA A C 1
ATOM 1592 O O . ALA A 1 209 ? 23.067 47.448 -67.873 1.00 29.94 209 ALA A O 1
ATOM 1593 N N . SER A 1 210 ? 22.853 48.799 -66.065 1.00 26.98 210 SER A N 1
ATOM 1594 C CA . SER A 1 210 ? 21.622 49.588 -66.348 1.00 26.98 210 SER A CA 1
ATOM 1595 C C . SER A 1 210 ? 20.258 49.136 -65.758 1.00 26.98 210 SER A C 1
ATOM 1597 O O . SER A 1 210 ? 19.585 48.272 -66.297 1.00 26.98 210 SER A O 1
ATOM 1599 N N . HIS A 1 211 ? 19.901 49.694 -64.580 1.00 32.38 211 HIS A N 1
ATOM 1600 C CA . HIS A 1 211 ? 18.883 50.751 -64.277 1.00 32.38 211 HIS A CA 1
ATOM 1601 C C . HIS A 1 211 ? 17.653 50.991 -65.206 1.00 32.38 211 HIS A C 1
ATOM 1603 O O . HIS A 1 211 ? 17.781 50.659 -66.380 1.00 32.38 211 HIS A O 1
ATOM 1609 N N . PRO A 1 212 ? 16.563 51.737 -64.808 1.0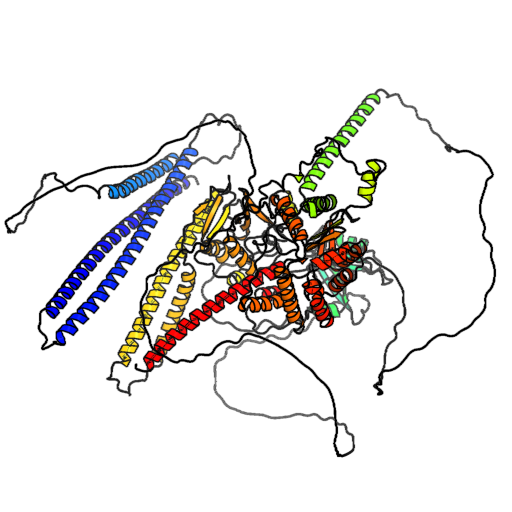0 51.62 212 PRO A N 1
ATOM 1610 C CA . PRO A 1 212 ? 16.248 52.453 -63.528 1.00 51.62 212 PRO A CA 1
ATOM 1611 C C . PRO A 1 212 ? 14.735 52.585 -63.070 1.00 51.62 212 PRO A C 1
ATOM 1613 O O . PRO A 1 212 ? 13.825 52.166 -63.774 1.00 51.62 212 PRO A O 1
ATOM 1616 N N . LYS A 1 213 ? 14.531 53.346 -61.956 1.00 31.83 213 LYS A N 1
ATOM 1617 C CA . LYS A 1 213 ? 13.427 54.301 -61.560 1.00 31.83 213 LYS A CA 1
ATOM 1618 C C . LYS A 1 213 ? 12.157 53.789 -60.824 1.00 31.83 213 LYS A C 1
ATOM 1620 O O . LYS A 1 213 ? 11.442 52.963 -61.364 1.00 31.83 213 LYS A O 1
ATOM 1625 N N . GLN A 1 214 ? 11.972 54.135 -59.526 1.00 32.44 214 GLN A N 1
ATOM 1626 C CA . GLN A 1 214 ? 11.265 55.301 -58.881 1.00 32.44 214 GLN A CA 1
ATOM 1627 C C . GLN A 1 214 ? 9.722 55.145 -58.898 1.00 32.44 214 GLN A C 1
ATOM 1629 O O . GLN A 1 214 ? 9.187 54.850 -59.953 1.00 32.44 214 GLN A O 1
ATOM 1634 N N . GLU A 1 215 ? 8.938 55.264 -57.808 1.00 30.31 215 GLU A N 1
ATOM 1635 C CA . GLU A 1 215 ? 8.730 56.412 -56.882 1.00 30.31 215 GLU A CA 1
ATOM 1636 C C . GLU A 1 215 ? 7.807 55.993 -55.655 1.00 30.31 215 GLU A C 1
ATOM 1638 O O . GLU A 1 215 ? 7.707 54.786 -55.440 1.00 30.31 215 GLU A O 1
ATOM 1643 N N . PRO A 1 216 ? 7.191 56.852 -54.788 1.00 52.12 216 PRO A N 1
ATOM 1644 C CA . PRO A 1 216 ? 7.474 56.917 -53.336 1.00 52.12 216 PRO A CA 1
ATOM 1645 C C . PRO A 1 216 ? 6.309 56.639 -52.323 1.00 52.12 216 PRO A C 1
ATOM 1647 O O . PRO A 1 216 ? 5.157 56.466 -52.698 1.00 52.12 216 PRO A O 1
ATOM 1650 N N . GLU A 1 217 ? 6.704 56.622 -51.033 1.00 31.89 217 GLU A N 1
ATOM 1651 C CA . GLU A 1 217 ? 6.056 56.776 -49.690 1.00 31.89 217 GLU A CA 1
ATOM 1652 C C . GLU A 1 217 ? 4.565 57.208 -49.511 1.00 31.89 217 GLU A C 1
ATOM 1654 O O . GLU A 1 217 ? 4.036 57.869 -50.404 1.00 31.89 217 GLU A O 1
ATOM 1659 N N . PRO A 1 218 ? 3.876 56.931 -48.351 1.00 51.00 218 PRO A N 1
ATOM 1660 C CA . PRO A 1 218 ? 4.274 57.456 -47.018 1.00 51.00 218 PRO A CA 1
ATOM 1661 C C . PRO A 1 218 ? 3.959 56.662 -45.709 1.00 51.00 218 PRO A C 1
ATOM 1663 O O . PRO A 1 218 ? 3.024 55.874 -45.606 1.00 51.00 218 PRO A O 1
ATOM 1666 N N . THR A 1 219 ? 4.797 56.962 -44.701 1.00 33.38 219 THR A N 1
ATOM 1667 C CA . THR A 1 219 ? 4.651 57.053 -43.216 1.00 33.38 219 THR A CA 1
ATOM 1668 C C . THR A 1 219 ? 3.335 56.699 -42.472 1.00 33.38 219 THR A C 1
ATOM 1670 O O . THR A 1 219 ? 2.273 57.202 -42.809 1.00 33.38 219 THR A O 1
ATOM 1673 N N . MET A 1 220 ? 3.423 56.002 -41.314 1.00 29.69 220 MET A N 1
ATOM 1674 C CA . MET A 1 220 ? 3.430 56.595 -39.943 1.00 29.69 220 MET A CA 1
ATOM 1675 C C . MET A 1 220 ? 3.306 55.577 -38.767 1.00 29.69 220 MET A C 1
ATOM 1677 O O . MET A 1 220 ? 2.446 54.708 -38.784 1.00 29.69 220 MET A O 1
ATOM 1681 N N . GLN A 1 221 ? 4.104 55.846 -37.710 1.00 29.34 221 GLN A N 1
ATOM 1682 C CA . GLN A 1 221 ? 3.913 55.622 -36.247 1.00 29.34 221 GLN A CA 1
ATOM 1683 C C . GLN A 1 221 ? 4.052 54.191 -35.664 1.00 29.34 221 GLN A C 1
ATOM 1685 O O . GLN A 1 221 ? 3.272 53.301 -35.967 1.00 29.34 221 GLN A O 1
ATOM 1690 N N . ASN A 1 222 ? 5.154 53.903 -34.940 1.00 31.78 222 ASN A N 1
ATOM 1691 C CA . ASN A 1 222 ? 5.391 54.042 -33.472 1.00 31.78 222 ASN A CA 1
ATOM 1692 C C . ASN A 1 222 ? 4.605 53.002 -32.637 1.00 31.78 222 ASN A C 1
ATOM 1694 O O . ASN A 1 222 ? 3.417 52.837 -32.850 1.00 31.78 222 ASN A O 1
ATOM 1698 N N . SER A 1 223 ? 5.130 52.298 -31.630 1.00 29.84 223 SER A N 1
ATOM 1699 C CA . SER A 1 223 ? 6.405 52.332 -30.898 1.00 29.84 223 SER A CA 1
ATOM 1700 C C . SER A 1 223 ? 6.424 51.154 -29.896 1.00 29.84 223 SER A C 1
ATOM 1702 O O . SER A 1 223 ? 5.365 50.765 -29.416 1.00 29.84 223 SER A O 1
ATOM 1704 N N . ALA A 1 224 ? 7.624 50.614 -29.627 1.00 30.28 224 ALA A N 1
ATOM 1705 C CA . ALA A 1 224 ? 8.255 50.288 -28.325 1.00 30.28 224 ALA A CA 1
ATOM 1706 C C . ALA A 1 224 ? 7.354 50.186 -27.062 1.00 30.28 224 ALA A C 1
ATOM 1708 O O . ALA A 1 224 ? 6.418 50.954 -26.907 1.00 30.28 224 ALA A O 1
ATOM 1709 N N . SER A 1 225 ? 7.593 49.412 -26.001 1.00 34.91 225 SER A N 1
ATOM 1710 C CA . SER A 1 225 ? 8.702 48.609 -25.441 1.00 34.91 225 SER A CA 1
ATOM 1711 C C . SER A 1 225 ? 8.323 48.424 -23.962 1.00 34.91 225 SER A C 1
ATOM 1713 O O . SER A 1 225 ? 7.816 49.400 -23.419 1.00 34.91 225 SER A O 1
ATOM 1715 N N . VAL A 1 226 ? 8.661 47.334 -23.259 1.00 29.62 226 VAL A N 1
ATOM 1716 C CA . VAL A 1 226 ? 8.937 47.423 -21.801 1.00 29.62 226 VAL A CA 1
ATOM 1717 C C . VAL A 1 226 ? 9.912 46.329 -21.361 1.00 29.62 226 VAL A C 1
ATOM 1719 O O . VAL A 1 226 ? 9.664 45.143 -21.565 1.00 29.62 226 VAL A O 1
ATOM 1722 N N . ALA A 1 227 ? 10.978 46.758 -20.685 1.00 34.19 227 ALA A N 1
ATOM 1723 C CA . ALA A 1 227 ? 11.762 45.979 -19.739 1.00 34.19 227 ALA A CA 1
ATOM 1724 C C . ALA A 1 227 ? 11.769 46.702 -18.376 1.00 34.19 227 ALA A C 1
ATOM 1726 O O . ALA A 1 227 ? 11.834 47.927 -18.348 1.00 34.19 227 ALA A O 1
ATOM 1727 N N . ALA A 1 228 ? 11.778 45.891 -17.308 1.00 36.28 228 ALA A N 1
ATOM 1728 C CA . ALA A 1 228 ? 12.319 46.103 -15.954 1.00 36.28 228 ALA A CA 1
ATOM 1729 C C . ALA A 1 228 ? 11.738 47.185 -15.004 1.00 36.28 228 ALA A C 1
ATOM 1731 O O . ALA A 1 228 ? 11.506 48.321 -15.395 1.00 36.28 228 ALA A O 1
ATOM 1732 N N . VAL A 1 229 ? 11.635 46.811 -13.709 1.00 31.83 229 VAL A N 1
ATOM 1733 C CA . VAL A 1 229 ? 12.276 47.438 -12.513 1.00 31.83 229 VAL A CA 1
ATOM 1734 C C . VAL A 1 229 ? 11.426 47.313 -11.216 1.00 31.83 229 VAL A C 1
ATOM 1736 O O . VAL A 1 229 ? 10.261 47.681 -11.184 1.00 31.83 229 VAL A O 1
ATOM 1739 N N . GLU A 1 230 ? 12.083 46.751 -10.186 1.00 31.58 230 GLU A N 1
ATOM 1740 C CA . GLU A 1 230 ? 12.108 46.974 -8.712 1.00 31.58 230 GLU A CA 1
ATOM 1741 C C . GLU A 1 230 ? 10.867 47.184 -7.792 1.00 31.58 230 GLU A C 1
ATOM 1743 O O . GLU A 1 230 ? 9.879 47.835 -8.101 1.00 31.58 230 GLU A O 1
ATOM 1748 N N . LYS A 1 231 ? 11.034 46.635 -6.566 1.00 35.12 231 LYS A N 1
ATOM 1749 C CA . LYS A 1 231 ? 10.360 46.880 -5.254 1.00 35.12 231 LYS A CA 1
ATOM 1750 C C . LYS A 1 231 ? 10.430 48.378 -4.829 1.00 35.12 231 LYS A C 1
ATOM 1752 O O . LYS A 1 231 ? 11.308 49.031 -5.387 1.00 35.12 231 LYS A O 1
ATOM 1757 N N . PRO A 1 232 ? 9.694 48.933 -3.811 1.00 45.12 232 PRO A N 1
ATOM 1758 C CA . PRO A 1 232 ? 9.373 48.334 -2.488 1.00 45.12 232 PRO A CA 1
ATOM 1759 C C . PRO A 1 232 ? 8.091 48.813 -1.719 1.00 45.12 232 PRO A C 1
ATOM 1761 O O . PRO A 1 232 ? 7.333 49.652 -2.182 1.00 45.12 232 PRO A O 1
ATOM 1764 N N . SER A 1 233 ? 7.943 48.252 -0.502 1.00 30.31 233 SER A N 1
ATOM 1765 C CA . SER A 1 233 ? 7.437 48.812 0.784 1.00 30.31 233 SER A CA 1
ATOM 1766 C C . SER A 1 233 ? 5.972 49.239 1.020 1.00 30.31 233 SER A C 1
ATOM 1768 O O . SER A 1 233 ? 5.452 50.122 0.355 1.00 30.31 233 SER A O 1
ATOM 1770 N N . ASP A 1 234 ? 5.459 48.676 2.127 1.00 31.75 234 ASP A N 1
ATOM 1771 C CA . ASP A 1 234 ? 4.682 49.251 3.243 1.00 31.75 234 ASP A CA 1
ATOM 1772 C C . ASP A 1 234 ? 3.253 49.814 3.104 1.00 31.75 234 ASP A C 1
ATOM 1774 O O . ASP A 1 234 ? 2.866 50.493 2.163 1.00 31.75 234 ASP A O 1
ATOM 1778 N N . ASP A 1 235 ? 2.541 49.545 4.206 1.00 30.73 235 ASP A N 1
ATOM 1779 C CA . ASP A 1 235 ? 1.413 50.252 4.812 1.00 30.73 235 ASP A CA 1
ATOM 1780 C C . ASP A 1 235 ? 0.013 50.183 4.181 1.00 30.73 235 ASP A C 1
ATOM 1782 O O . ASP A 1 235 ? -0.350 50.893 3.253 1.00 30.73 235 ASP A O 1
ATOM 1786 N N . GLY A 1 236 ? -0.845 49.430 4.881 1.00 27.67 236 GLY A N 1
ATOM 1787 C CA . GLY A 1 236 ? -1.817 50.075 5.766 1.00 27.67 236 GLY A CA 1
ATOM 1788 C C . GLY A 1 236 ? -3.185 50.440 5.182 1.00 27.67 236 GLY A C 1
ATOM 1789 O O . GLY A 1 236 ? -3.322 51.007 4.109 1.00 27.67 236 GLY A O 1
ATOM 1790 N N . GLY A 1 237 ? -4.213 50.220 6.006 1.00 26.52 237 GLY A N 1
ATOM 1791 C CA . GLY A 1 237 ? -5.456 50.990 5.935 1.00 26.52 237 GLY A CA 1
ATOM 1792 C C . GLY A 1 237 ? -6.651 50.225 5.390 1.00 26.52 237 GLY A C 1
ATOM 1793 O O . GLY A 1 237 ? -6.881 50.151 4.190 1.00 26.52 237 GLY A O 1
ATOM 1794 N N . GLY A 1 238 ? -7.450 49.691 6.313 1.00 28.95 238 GLY A N 1
ATOM 1795 C CA . GLY A 1 238 ? -8.790 49.211 6.012 1.00 28.95 238 GLY A CA 1
ATOM 1796 C C . GLY A 1 238 ? -9.800 50.338 5.801 1.00 28.95 238 GLY A C 1
ATOM 1797 O O . GLY A 1 238 ? -9.525 51.496 6.084 1.00 28.95 238 GLY A O 1
ATOM 1798 N N . MET A 1 239 ? -10.983 49.939 5.341 1.00 29.98 239 MET A N 1
ATOM 1799 C CA . MET A 1 239 ? -12.323 50.515 5.551 1.00 29.98 239 MET A CA 1
ATOM 1800 C C . MET A 1 239 ? -13.222 49.739 4.576 1.00 29.98 239 MET A C 1
ATOM 1802 O O . MET A 1 239 ? -12.998 49.759 3.376 1.00 29.98 239 MET A O 1
ATOM 1806 N N . SER A 1 240 ? -14.036 48.786 5.029 1.00 30.62 240 SER A N 1
ATOM 1807 C CA . SER A 1 240 ? -15.346 48.953 5.673 1.00 30.62 240 SER A CA 1
ATOM 1808 C C . SER A 1 240 ? -16.369 49.697 4.815 1.00 30.62 240 SER A C 1
ATOM 1810 O O . SER A 1 240 ? -16.060 50.732 4.237 1.00 30.62 240 SER A O 1
ATOM 1812 N N . THR A 1 241 ? -17.611 49.223 4.922 1.00 31.67 241 THR A N 1
ATOM 1813 C CA . THR A 1 241 ? -18.847 49.606 4.218 1.00 31.67 241 THR A CA 1
ATOM 1814 C C . THR A 1 241 ? -19.029 48.840 2.903 1.00 31.67 241 THR A C 1
ATOM 1816 O O . THR A 1 241 ? -18.149 48.814 2.061 1.00 31.67 241 THR A O 1
ATOM 1819 N N . GLY A 1 242 ? -20.107 48.099 2.676 1.00 27.70 242 GLY A N 1
ATOM 1820 C CA . GLY A 1 242 ? -21.386 48.037 3.370 1.00 27.70 242 GLY A CA 1
ATOM 1821 C C . GLY A 1 242 ? -22.495 48.168 2.333 1.00 27.70 242 GLY A C 1
ATOM 1822 O O . GLY A 1 242 ? -22.389 49.007 1.448 1.00 27.70 242 GLY A O 1
ATOM 1823 N N . ALA A 1 243 ? -23.555 47.379 2.519 1.00 28.58 243 ALA A N 1
ATOM 1824 C CA . ALA A 1 243 ? -24.809 47.379 1.761 1.00 28.58 243 ALA A CA 1
ATOM 1825 C C . ALA A 1 243 ? -24.740 46.778 0.344 1.00 28.58 243 ALA A C 1
ATOM 1827 O O . ALA A 1 243 ? -23.738 46.855 -0.345 1.00 28.58 243 ALA A O 1
ATOM 1828 N N . ALA A 1 244 ? -25.796 46.184 -0.190 1.00 28.89 244 ALA A N 1
ATOM 1829 C CA . ALA A 1 244 ? -26.986 45.576 0.380 1.00 28.89 244 ALA A CA 1
ATOM 1830 C C . ALA A 1 244 ? -27.629 44.773 -0.758 1.00 28.89 244 ALA A C 1
ATOM 1832 O O . ALA A 1 244 ? -27.512 45.110 -1.932 1.00 28.89 244 ALA A O 1
ATOM 1833 N N . VAL A 1 245 ? -28.303 43.712 -0.340 1.00 30.31 245 VAL A N 1
ATOM 1834 C CA . VAL A 1 245 ? -29.330 42.925 -1.022 1.00 30.31 245 VAL A CA 1
ATOM 1835 C C . VAL A 1 245 ? -30.073 43.668 -2.144 1.00 30.31 245 VAL A C 1
ATOM 1837 O O . VAL A 1 245 ? -30.725 44.678 -1.894 1.00 30.31 245 VAL A O 1
ATOM 1840 N N . ALA A 1 246 ? -30.112 43.063 -3.333 1.00 28.48 246 ALA A N 1
ATOM 1841 C CA . ALA A 1 246 ? -31.255 43.173 -4.233 1.00 28.48 246 ALA A CA 1
ATOM 1842 C C . ALA A 1 246 ? -31.460 41.851 -4.986 1.00 28.48 246 ALA A C 1
ATOM 1844 O O . ALA A 1 246 ? -30.618 41.396 -5.755 1.00 28.48 246 ALA A O 1
ATOM 1845 N N . VAL A 1 247 ? -32.606 41.236 -4.705 1.00 32.69 247 VAL A N 1
ATOM 1846 C CA . VAL A 1 247 ? -33.195 40.105 -5.420 1.00 32.69 247 VAL A CA 1
ATOM 1847 C C . VAL A 1 247 ? -33.565 40.558 -6.833 1.00 32.69 247 VAL A C 1
ATOM 1849 O O . VAL A 1 247 ? -34.237 41.574 -6.994 1.00 32.69 247 VAL A O 1
ATOM 1852 N N . GLY A 1 248 ? -33.170 39.787 -7.844 1.00 26.45 248 GLY A N 1
ATOM 1853 C CA . GLY A 1 248 ? -33.580 39.987 -9.231 1.00 26.45 248 GLY A CA 1
ATOM 1854 C C . GLY A 1 248 ? -33.585 38.662 -9.981 1.00 26.45 248 GLY A C 1
ATOM 1855 O O . GLY A 1 248 ? -32.539 38.161 -10.376 1.00 26.45 248 GLY A O 1
ATOM 1856 N N . ALA A 1 249 ? -34.772 38.084 -10.147 1.00 33.12 249 ALA A N 1
ATOM 1857 C CA . ALA A 1 249 ? -35.021 36.981 -11.062 1.00 33.12 249 ALA A CA 1
ATOM 1858 C C . ALA A 1 249 ? -35.120 37.513 -12.500 1.00 33.12 249 ALA A C 1
ATOM 1860 O O . ALA A 1 249 ? -35.859 38.468 -12.721 1.00 33.12 249 ALA A O 1
ATOM 1861 N N . ALA A 1 250 ? -34.450 36.875 -13.465 1.00 28.78 250 ALA A N 1
ATOM 1862 C CA . ALA A 1 250 ? -34.934 36.710 -14.841 1.00 28.78 250 ALA A CA 1
ATOM 1863 C C . ALA A 1 250 ? -33.993 35.813 -15.663 1.00 28.78 250 ALA A C 1
ATOM 1865 O O . ALA A 1 250 ? -32.775 35.854 -15.531 1.00 28.78 250 ALA A O 1
ATOM 1866 N N . ALA A 1 251 ? -34.624 35.004 -16.509 1.00 32.06 251 ALA A N 1
ATOM 1867 C CA . ALA A 1 251 ? -34.071 34.036 -17.442 1.00 32.06 251 ALA A CA 1
ATOM 1868 C C . ALA A 1 251 ? -33.233 34.647 -18.581 1.00 32.06 251 ALA A C 1
ATOM 1870 O O . ALA A 1 251 ? -33.406 35.813 -18.927 1.00 32.06 251 ALA A O 1
ATOM 1871 N N . GLY A 1 252 ? -32.435 33.811 -19.260 1.00 27.73 252 GLY A N 1
ATOM 1872 C CA . GLY A 1 252 ? -31.981 34.126 -20.616 1.00 27.73 252 GLY A CA 1
ATOM 1873 C C . GLY A 1 252 ? -30.783 33.334 -21.147 1.00 27.73 252 GLY A C 1
ATOM 1874 O O . GLY A 1 252 ? -29.650 33.659 -20.836 1.00 27.73 252 GLY A O 1
ATOM 1875 N N . ALA A 1 253 ? -31.087 32.394 -22.046 1.00 28.50 253 ALA A N 1
ATOM 1876 C CA . ALA A 1 253 ? -30.365 32.084 -23.287 1.00 28.50 253 ALA A CA 1
ATOM 1877 C C . ALA A 1 253 ? -28.944 31.467 -23.260 1.00 28.50 253 ALA A C 1
ATOM 1879 O O . ALA A 1 253 ? -27.924 32.113 -23.050 1.00 28.50 253 ALA A O 1
ATOM 1880 N N . THR A 1 254 ? -28.931 30.190 -23.654 1.00 32.69 254 THR A N 1
ATOM 1881 C CA . THR A 1 254 ? -28.091 29.571 -24.699 1.00 32.69 254 THR A CA 1
ATOM 1882 C C . THR A 1 254 ? -27.087 30.465 -25.444 1.00 32.69 254 THR A C 1
ATOM 1884 O O . THR A 1 254 ? -27.479 31.403 -26.136 1.00 32.69 254 THR A O 1
ATOM 1887 N N . GLY A 1 255 ? -25.820 30.039 -25.453 1.00 26.98 255 GLY A N 1
ATOM 1888 C CA . GLY A 1 255 ? -24.785 30.489 -26.384 1.00 26.98 255 GLY A CA 1
ATOM 1889 C C . GLY A 1 255 ? -23.931 29.309 -26.847 1.00 26.98 255 GLY A C 1
ATOM 1890 O O . GLY A 1 255 ? -23.134 28.774 -26.084 1.00 26.98 255 GLY A O 1
ATOM 1891 N N . ALA A 1 256 ? -24.138 28.891 -28.095 1.00 28.56 256 ALA A N 1
ATOM 1892 C CA . ALA A 1 256 ? -23.301 27.943 -28.817 1.00 28.56 256 ALA A CA 1
ATOM 1893 C C . ALA A 1 256 ? -21.983 28.610 -29.247 1.00 28.56 256 ALA A C 1
ATOM 1895 O O . ALA A 1 256 ? -21.991 29.765 -29.673 1.00 28.56 256 ALA A O 1
ATOM 1896 N N . VAL A 1 257 ? -20.876 27.864 -29.219 1.00 29.11 257 VAL A N 1
ATOM 1897 C CA . VAL A 1 257 ? -19.648 28.219 -29.943 1.00 29.11 257 VAL A CA 1
ATOM 1898 C C . VAL A 1 257 ? -19.356 27.127 -30.962 1.00 29.11 257 VAL A C 1
ATOM 1900 O O . VAL A 1 257 ? -19.278 25.941 -30.648 1.00 29.11 257 VAL A O 1
ATOM 1903 N N . ALA A 1 258 ? -19.267 27.587 -32.203 1.00 27.86 258 ALA A N 1
ATOM 1904 C CA . ALA A 1 258 ? -19.042 26.842 -33.420 1.00 27.86 258 ALA A CA 1
ATOM 1905 C C . ALA A 1 258 ? -17.582 26.387 -33.562 1.00 27.86 258 ALA A C 1
ATOM 1907 O O . ALA A 1 258 ? -16.657 27.132 -33.247 1.00 27.86 258 ALA A O 1
ATOM 1908 N N . ALA A 1 259 ? -17.394 25.205 -34.150 1.00 28.92 259 ALA A N 1
ATOM 1909 C CA . ALA A 1 259 ? -16.135 24.777 -34.743 1.00 28.92 259 ALA A CA 1
ATOM 1910 C C . ALA A 1 259 ? -16.350 24.483 -36.240 1.00 28.92 259 ALA A C 1
ATOM 1912 O O . ALA A 1 259 ? -16.789 23.406 -36.636 1.00 28.92 259 ALA A O 1
ATOM 1913 N N . THR A 1 260 ? -16.048 25.474 -37.076 1.00 29.20 260 THR A N 1
ATOM 1914 C CA . THR A 1 260 ? -15.477 25.308 -38.427 1.00 29.20 260 THR A CA 1
ATOM 1915 C C . THR A 1 260 ? -14.109 24.622 -38.278 1.00 29.20 260 THR A C 1
ATOM 1917 O O . THR A 1 260 ? -13.332 25.051 -37.438 1.00 29.20 260 THR A O 1
ATOM 1920 N N . GLY A 1 261 ? -13.685 23.567 -38.977 1.00 26.98 261 GLY A N 1
ATOM 1921 C CA . GLY A 1 261 ? -14.083 22.991 -40.255 1.00 26.98 261 GLY A CA 1
ATOM 1922 C C . GLY A 1 261 ? -12.908 23.093 -41.233 1.00 26.98 261 GLY A C 1
ATOM 1923 O O . GLY A 1 261 ? -12.759 24.147 -41.832 1.00 26.98 261 GLY A O 1
ATOM 1924 N N . ILE A 1 262 ? -12.113 22.027 -41.423 1.00 27.42 262 ILE A N 1
ATOM 1925 C CA . ILE A 1 262 ? -11.320 21.758 -42.644 1.00 27.42 262 ILE A CA 1
ATOM 1926 C C . ILE A 1 262 ? -11.280 20.239 -42.869 1.00 27.42 262 ILE A C 1
ATOM 1928 O O . ILE A 1 262 ? -11.151 19.450 -41.938 1.00 27.42 262 ILE A O 1
ATOM 1932 N N . ALA A 1 263 ? -11.463 19.863 -44.132 1.00 29.59 263 ALA A N 1
ATOM 1933 C CA . ALA A 1 263 ? -11.865 18.557 -44.627 1.00 29.59 263 ALA A CA 1
ATOM 1934 C C . ALA A 1 263 ? -10.828 17.911 -45.575 1.00 29.59 263 ALA A C 1
ATOM 1936 O O . ALA A 1 263 ? -9.948 18.596 -46.089 1.00 29.59 263 ALA A O 1
ATOM 1937 N N . ARG A 1 264 ? -11.132 16.644 -45.933 1.00 34.00 264 ARG A N 1
ATOM 1938 C CA . ARG A 1 264 ? -10.693 15.814 -47.090 1.00 34.00 264 ARG A CA 1
ATOM 1939 C C . ARG A 1 264 ? -9.330 15.102 -46.953 1.00 34.00 264 ARG A C 1
ATOM 1941 O O . ARG A 1 264 ? -8.426 15.650 -46.353 1.00 34.00 264 ARG A O 1
ATOM 1948 N N . PHE A 1 265 ? -9.073 13.896 -47.479 1.00 31.41 265 PHE A N 1
ATOM 1949 C CA . PHE A 1 265 ? -9.658 13.021 -48.526 1.00 31.41 265 PHE A CA 1
ATOM 1950 C C . PHE A 1 265 ? -9.489 11.542 -48.070 1.00 31.41 265 PHE A C 1
ATOM 1952 O O . PHE A 1 265 ? -8.487 11.232 -47.441 1.00 31.41 265 PHE A O 1
ATOM 1959 N N . PHE A 1 266 ? -10.430 10.613 -48.279 1.00 28.92 266 PHE A N 1
ATOM 1960 C CA . PHE A 1 266 ? -10.508 9.738 -49.464 1.00 28.92 266 PHE A CA 1
ATOM 1961 C C . PHE A 1 266 ? -11.918 9.119 -49.584 1.00 28.92 266 PHE A C 1
ATOM 1963 O O . PHE A 1 266 ? -12.477 8.640 -48.598 1.00 28.92 266 PHE A O 1
ATOM 1970 N N . GLY A 1 267 ? -12.476 9.117 -50.802 1.00 26.75 267 GLY A N 1
ATOM 1971 C CA . GLY A 1 267 ? -13.597 8.246 -51.190 1.00 26.75 267 GLY A CA 1
ATOM 1972 C C . GLY A 1 267 ? -13.137 6.785 -51.297 1.00 26.75 267 GLY A C 1
ATOM 1973 O O . GLY A 1 267 ? -11.944 6.514 -51.296 1.00 26.75 267 GLY A O 1
ATOM 1974 N N . GLY A 1 268 ? -13.985 5.770 -51.394 1.00 28.33 268 GLY A N 1
ATOM 1975 C CA . GLY A 1 268 ? -15.412 5.700 -51.682 1.00 28.33 268 GLY A CA 1
ATOM 1976 C C . GLY A 1 268 ? -15.633 4.438 -52.521 1.00 28.33 268 GLY A C 1
ATOM 1977 O O . GLY A 1 268 ? -14.986 4.320 -53.545 1.00 28.33 268 GLY A O 1
ATOM 1978 N N . PHE A 1 269 ? -16.477 3.509 -52.065 1.00 29.52 269 PHE A N 1
ATOM 1979 C CA . PHE A 1 269 ? -17.152 2.392 -52.770 1.00 29.52 269 PHE A CA 1
ATOM 1980 C C . PHE A 1 269 ? -17.829 1.577 -51.645 1.00 29.52 269 PHE A C 1
ATOM 1982 O O . PHE A 1 269 ? -17.158 1.231 -50.686 1.00 29.52 269 PHE A O 1
ATOM 1989 N N . GLY A 1 270 ? -19.112 1.235 -51.594 1.00 28.48 270 GLY A N 1
ATOM 1990 C CA . GLY A 1 270 ? -20.279 1.478 -52.423 1.00 28.48 270 GLY A CA 1
ATOM 1991 C C . GLY A 1 270 ? -21.442 0.650 -51.839 1.00 28.48 270 GLY A C 1
ATOM 1992 O O . GLY A 1 270 ? -21.280 -0.539 -51.628 1.00 28.48 270 GLY A O 1
ATOM 1993 N N . LYS A 1 271 ? -22.575 1.322 -51.587 1.00 33.28 271 LYS A N 1
ATOM 1994 C CA . LYS A 1 271 ? -23.994 0.894 -51.661 1.00 33.28 271 LYS A CA 1
ATOM 1995 C C . LYS A 1 271 ? -24.503 -0.419 -51.015 1.00 33.28 271 LYS A C 1
ATOM 1997 O O . LYS A 1 271 ? -24.099 -1.511 -51.384 1.00 33.28 271 LYS A O 1
ATOM 2002 N N . GLY A 1 272 ? -25.607 -0.259 -50.267 1.00 29.05 272 GLY A N 1
ATOM 2003 C CA . GLY A 1 272 ? -26.667 -1.258 -50.024 1.00 29.05 272 GLY A CA 1
ATOM 2004 C C . GLY A 1 272 ? -27.289 -1.106 -48.624 1.00 29.05 272 GLY A C 1
ATOM 2005 O O . GLY A 1 272 ? -26.806 -1.737 -47.702 1.00 29.05 272 GLY A O 1
ATOM 2006 N N . ALA A 1 273 ? -28.109 -0.088 -48.335 1.00 33.16 273 ALA A N 1
ATOM 2007 C CA . ALA A 1 273 ? -29.567 0.015 -48.550 1.00 33.16 273 ALA A CA 1
ATOM 2008 C C . ALA A 1 273 ? -30.445 -0.846 -47.603 1.00 33.16 273 ALA A C 1
ATOM 2010 O O . ALA A 1 273 ? -30.252 -2.055 -47.537 1.00 33.16 273 ALA A O 1
ATOM 2011 N N . LYS A 1 274 ? -31.469 -0.177 -47.025 1.00 31.84 274 LYS A N 1
ATOM 2012 C CA . LYS A 1 274 ? -32.601 -0.592 -46.144 1.00 31.84 274 LYS A CA 1
ATOM 2013 C C . LYS A 1 274 ? -32.400 -0.208 -44.666 1.00 31.84 274 LYS A C 1
ATOM 2015 O O . LYS A 1 274 ? -31.529 -0.766 -44.019 1.00 31.84 274 LYS A O 1
ATOM 2020 N N . GLN A 1 275 ? -32.942 0.907 -44.151 1.00 31.31 275 GLN A N 1
ATOM 2021 C CA . GLN A 1 275 ? -34.351 1.317 -43.930 1.00 31.31 275 GLN A CA 1
ATOM 2022 C C . GLN A 1 275 ? -35.144 0.335 -43.052 1.00 31.31 275 GLN A C 1
ATOM 2024 O O . GLN A 1 275 ? -35.424 -0.761 -43.517 1.00 31.31 275 GLN A O 1
ATOM 2029 N N . GLU A 1 276 ? -35.452 0.780 -41.825 1.00 30.94 276 GLU A N 1
ATOM 2030 C CA . GLU A 1 276 ? -36.661 0.575 -40.985 1.00 30.94 276 GLU A CA 1
ATOM 2031 C C . GLU A 1 276 ? -36.241 0.831 -39.524 1.00 30.94 276 GLU A C 1
ATOM 2033 O O . GLU A 1 276 ? -35.354 0.175 -38.990 1.00 30.94 276 GLU A O 1
ATOM 2038 N N . GLU A 1 277 ? -36.504 2.021 -38.986 1.00 30.17 277 GLU A N 1
ATOM 2039 C CA . GLU A 1 277 ? -37.742 2.448 -38.309 1.00 30.17 277 GLU A CA 1
ATOM 2040 C C . GLU A 1 277 ? -38.006 1.740 -36.968 1.00 30.17 277 GLU A C 1
ATOM 2042 O O . GLU A 1 277 ? -38.091 0.525 -36.842 1.00 30.17 277 GLU A O 1
ATOM 2047 N N . THR A 1 278 ? -38.092 2.594 -35.949 1.00 39.00 278 THR A N 1
ATOM 2048 C CA . THR A 1 278 ? -38.494 2.369 -34.557 1.00 39.00 278 THR A CA 1
ATOM 2049 C C . THR A 1 278 ? -39.837 1.649 -34.419 1.00 39.00 278 THR A C 1
ATOM 2051 O O . THR A 1 278 ? -40.670 1.752 -35.315 1.00 39.00 278 THR A O 1
ATOM 2054 N N . PRO A 1 279 ? -40.155 1.147 -33.212 1.00 38.41 279 PRO A N 1
ATOM 2055 C CA . PRO A 1 279 ? -41.323 1.759 -32.575 1.00 38.41 279 PRO A CA 1
ATOM 2056 C C . PRO A 1 279 ? -41.197 2.005 -31.067 1.00 38.41 279 PRO A C 1
ATOM 2058 O O . PRO A 1 279 ? -40.555 1.276 -30.311 1.00 38.41 279 PRO A O 1
ATOM 2061 N N . LYS A 1 280 ? -41.884 3.074 -30.662 1.00 31.08 280 LYS A N 1
ATOM 2062 C CA . LYS A 1 280 ? -42.323 3.406 -29.310 1.00 31.08 280 LYS A CA 1
ATOM 2063 C C . LYS A 1 280 ? -43.793 2.983 -29.162 1.00 31.08 280 LYS A C 1
ATOM 2065 O O . LYS A 1 280 ? -44.573 3.281 -30.054 1.00 31.08 280 LYS A O 1
ATOM 2070 N N . THR A 1 281 ? -44.059 2.301 -28.048 1.00 35.38 281 THR A N 1
ATOM 2071 C CA . THR A 1 281 ? -45.138 2.469 -27.044 1.00 35.38 281 THR A CA 1
ATOM 2072 C C . THR A 1 281 ? -46.618 2.631 -27.424 1.00 35.38 281 THR A C 1
ATOM 2074 O O . THR A 1 281 ? -46.968 3.250 -28.419 1.00 35.38 281 THR A O 1
ATOM 2077 N N . ASP A 1 282 ? -47.425 2.178 -26.448 1.00 29.81 282 ASP A N 1
ATOM 2078 C CA . ASP A 1 282 ? -48.856 2.411 -26.169 1.00 29.81 282 ASP A CA 1
ATOM 2079 C C . ASP A 1 282 ? -49.789 1.324 -26.738 1.00 29.81 282 ASP A C 1
ATOM 2081 O O . ASP A 1 282 ? -49.589 0.870 -27.857 1.00 29.81 282 ASP A O 1
ATOM 2085 N N . SER A 1 283 ? -50.844 0.823 -26.090 1.00 33.28 283 SER A N 1
ATOM 2086 C CA . SER A 1 283 ? -51.437 0.855 -24.737 1.00 33.28 283 SER A CA 1
ATOM 2087 C C . SER A 1 283 ? -52.779 0.086 -24.848 1.00 33.28 283 SER A C 1
ATOM 2089 O O . SER A 1 283 ? -53.262 -0.069 -25.964 1.00 33.28 283 SER A O 1
ATOM 2091 N N . GLU A 1 284 ? -53.407 -0.279 -23.714 1.00 32.44 284 GLU A N 1
ATOM 2092 C CA . GLU A 1 284 ? -54.835 -0.696 -23.568 1.00 32.44 284 GLU A CA 1
ATOM 2093 C C . GLU A 1 284 ? -55.214 -2.106 -24.086 1.00 32.44 284 GLU A C 1
ATOM 2095 O O . GLU A 1 284 ? -54.647 -2.582 -25.057 1.00 32.44 284 GLU A O 1
ATOM 2100 N N . GLN A 1 285 ? -56.180 -2.874 -23.566 1.00 33.94 285 GLN A N 1
ATOM 2101 C CA . GLN A 1 285 ? -56.971 -3.019 -22.327 1.00 33.94 285 GLN A CA 1
ATOM 2102 C C . GLN A 1 285 ? -57.839 -4.302 -22.539 1.00 33.94 285 GLN A C 1
ATOM 2104 O O . GLN A 1 285 ? -57.962 -4.767 -23.667 1.00 33.94 285 GLN A O 1
ATOM 2109 N N . GLU A 1 286 ? -58.477 -4.803 -21.471 1.00 30.31 286 GLU A N 1
ATOM 2110 C CA . GLU A 1 286 ? -59.646 -5.724 -21.431 1.00 30.31 286 GLU A CA 1
ATOM 2111 C C . GLU A 1 286 ? -59.457 -7.269 -21.406 1.00 30.31 286 GLU A C 1
ATOM 2113 O O . GLU A 1 286 ? -59.145 -7.938 -22.386 1.00 30.31 286 GLU A O 1
ATOM 2118 N N . GLU A 1 287 ? -59.764 -7.826 -20.222 1.00 38.84 287 GLU A N 1
ATOM 2119 C CA . GLU A 1 287 ? -60.351 -9.154 -19.929 1.00 38.84 287 GLU A CA 1
ATOM 2120 C C . GLU A 1 287 ? -61.758 -9.306 -20.573 1.00 38.84 287 GLU A C 1
ATOM 2122 O O . GLU A 1 287 ? -62.379 -8.259 -20.781 1.00 38.84 287 GLU A O 1
ATOM 2127 N N . PRO A 1 288 ? -62.351 -10.518 -20.822 1.00 48.75 288 PRO A N 1
ATOM 2128 C CA . PRO A 1 288 ? -62.738 -11.447 -19.731 1.00 48.75 288 PRO A CA 1
ATOM 2129 C C . PRO A 1 288 ? -62.989 -12.961 -20.033 1.00 48.75 288 PRO A C 1
ATOM 2131 O O . PRO A 1 288 ? -63.189 -13.394 -21.158 1.00 48.75 288 PRO A O 1
ATOM 2134 N N . ASN A 1 289 ? -63.090 -13.726 -18.931 1.00 31.22 289 ASN A N 1
ATOM 2135 C CA . ASN A 1 289 ? -63.946 -14.900 -18.632 1.00 31.22 289 ASN A CA 1
ATOM 2136 C C . ASN A 1 289 ? -64.008 -16.189 -19.506 1.00 31.22 289 ASN A C 1
ATOM 2138 O O . ASN A 1 289 ? -64.542 -16.193 -20.606 1.00 31.22 289 ASN A O 1
ATOM 2142 N N . LYS A 1 290 ? -63.760 -17.302 -18.783 1.00 30.83 290 LYS A N 1
ATOM 2143 C CA . LYS A 1 290 ? -64.562 -18.547 -18.629 1.00 30.83 290 LYS A CA 1
ATOM 2144 C C . LYS A 1 290 ? -64.558 -19.691 -19.670 1.00 30.83 290 LYS A C 1
ATOM 2146 O O . LYS A 1 290 ? -64.815 -19.506 -20.846 1.00 30.83 290 LYS A O 1
ATOM 2151 N N . GLU A 1 291 ? -64.500 -20.882 -19.051 1.00 27.03 291 GLU A N 1
ATOM 2152 C CA . GLU A 1 291 ? -65.118 -22.185 -19.376 1.00 27.03 291 GLU A CA 1
ATOM 2153 C C . GLU A 1 291 ? -64.317 -23.261 -20.160 1.00 27.03 291 GLU A C 1
ATOM 2155 O O . GLU A 1 291 ? -63.889 -23.082 -21.293 1.00 27.03 291 GLU A O 1
ATOM 2160 N N . GLU A 1 292 ? -64.146 -24.391 -19.446 1.00 29.66 292 GLU A N 1
ATOM 2161 C CA . GLU A 1 292 ? -63.955 -25.822 -19.793 1.00 29.66 292 GLU A CA 1
ATOM 2162 C C . GLU A 1 292 ? -64.718 -26.331 -21.057 1.00 29.66 292 GLU A C 1
ATOM 2164 O O . GLU A 1 292 ? -65.515 -25.550 -21.575 1.00 29.66 292 GLU A O 1
ATOM 2169 N N . PRO A 1 293 ? -64.630 -27.619 -21.533 1.00 44.44 293 PRO A N 1
ATOM 2170 C CA . PRO A 1 293 ? -64.172 -28.861 -20.856 1.00 44.44 293 PRO A CA 1
ATOM 2171 C C . PRO A 1 293 ? -63.428 -29.958 -21.701 1.00 44.44 293 PRO A C 1
ATOM 2173 O O . PRO A 1 293 ? -63.410 -29.946 -22.924 1.00 44.44 293 PRO A O 1
ATOM 2176 N N . GLN A 1 294 ? -62.953 -30.985 -20.968 1.00 30.36 294 GLN A N 1
ATOM 2177 C CA . GLN A 1 294 ? -63.037 -32.457 -21.204 1.00 30.36 294 GLN A CA 1
ATOM 2178 C C . GLN A 1 294 ? -62.144 -33.267 -22.192 1.00 30.36 294 GLN A C 1
ATOM 2180 O O . GLN A 1 294 ? -62.091 -33.004 -23.383 1.00 30.36 294 GLN A O 1
ATOM 2185 N N . GLN A 1 295 ? -61.659 -34.400 -21.617 1.00 30.61 295 GLN A N 1
ATOM 2186 C CA . GLN A 1 295 ? -61.540 -35.801 -22.121 1.00 30.61 295 GLN A CA 1
ATOM 2187 C C . GLN A 1 295 ? -60.492 -36.126 -23.219 1.00 30.61 295 GLN A C 1
ATOM 2189 O O . GLN A 1 295 ? -60.231 -35.302 -24.076 1.00 30.61 295 GLN A O 1
ATOM 2194 N N . GLN A 1 296 ? -59.818 -37.292 -23.290 1.00 28.00 296 GLN A N 1
ATOM 2195 C CA . GLN A 1 296 ? -60.081 -38.661 -22.799 1.00 28.00 296 GLN A CA 1
ATOM 2196 C C . GLN A 1 296 ? -58.819 -39.570 -22.975 1.00 28.00 296 GLN A C 1
ATOM 2198 O O . GLN A 1 296 ? -58.070 -39.336 -23.915 1.00 28.00 296 GLN A O 1
ATOM 2203 N N . GLU A 1 297 ? -58.674 -40.612 -22.123 1.00 27.94 297 GLU A N 1
ATOM 2204 C CA . GLU A 1 297 ? -58.193 -42.012 -22.385 1.00 27.94 297 GLU A CA 1
ATOM 2205 C C . GLU A 1 297 ? -56.809 -42.295 -23.050 1.00 27.94 297 GLU A C 1
ATOM 2207 O O . GLU A 1 297 ? -56.370 -41.579 -23.929 1.00 27.94 297 GLU A O 1
ATOM 2212 N N . SER A 1 298 ? -56.046 -43.378 -22.805 1.00 28.56 298 SER A N 1
ATOM 2213 C CA . SER A 1 298 ? -56.124 -44.600 -21.975 1.00 28.56 298 SER A CA 1
ATOM 2214 C C . SER A 1 298 ? -54.793 -45.402 -22.093 1.00 28.56 298 SER A C 1
ATOM 2216 O O . SER A 1 298 ? -54.101 -45.242 -23.091 1.00 28.56 298 SER A O 1
ATOM 2218 N N . ALA A 1 299 ? -54.480 -46.239 -21.080 1.00 28.53 299 ALA A N 1
ATOM 2219 C CA . ALA A 1 299 ? -53.961 -47.638 -21.127 1.00 28.53 299 ALA A CA 1
ATOM 2220 C C . ALA A 1 299 ? -52.768 -48.024 -22.065 1.00 28.53 299 ALA A C 1
ATOM 2222 O O . ALA A 1 299 ? -52.700 -47.599 -23.202 1.00 28.53 299 ALA A O 1
ATOM 2223 N N . SER A 1 300 ? -51.817 -48.929 -21.771 1.00 28.44 300 SER A N 1
ATOM 2224 C CA . SER A 1 300 ? -51.645 -49.988 -20.754 1.00 28.44 300 SER A CA 1
ATOM 2225 C C . SER A 1 300 ? -50.370 -50.819 -21.059 1.00 28.44 300 SER A C 1
ATOM 2227 O O . SER A 1 300 ? -50.104 -51.033 -22.236 1.00 28.44 300 SER A O 1
ATOM 2229 N N . MET A 1 301 ? -49.740 -51.400 -20.013 1.00 27.69 301 MET A N 1
ATOM 2230 C CA . MET A 1 301 ? -49.201 -52.794 -19.926 1.00 27.69 301 MET A CA 1
ATOM 2231 C C . MET A 1 301 ? -48.007 -53.216 -20.835 1.00 27.69 301 MET A C 1
ATOM 2233 O O . MET A 1 301 ? -47.916 -52.793 -21.972 1.00 27.69 301 MET A O 1
ATOM 2237 N N . SER A 1 302 ? -47.053 -54.100 -20.489 1.00 27.36 302 SER A N 1
ATOM 2238 C CA . SER A 1 302 ? -46.777 -54.974 -19.329 1.00 27.36 302 SER A CA 1
ATOM 2239 C C . SER A 1 302 ? -45.515 -55.840 -19.588 1.00 27.36 302 SER A C 1
ATOM 2241 O O . SER A 1 302 ? -45.382 -56.360 -20.691 1.00 27.36 302 SER A O 1
ATOM 2243 N N . ALA A 1 303 ? -44.738 -56.106 -18.524 1.00 27.67 303 ALA A N 1
ATOM 2244 C CA . ALA A 1 303 ? -44.300 -57.445 -18.053 1.00 27.67 303 ALA A CA 1
ATOM 2245 C C . ALA A 1 303 ? -43.047 -58.203 -18.602 1.00 27.67 303 ALA A C 1
ATOM 2247 O O . ALA A 1 303 ? -43.076 -58.718 -19.713 1.00 27.67 303 ALA A O 1
ATOM 2248 N N . ASP A 1 304 ? -42.044 -58.365 -17.702 1.00 24.42 304 ASP A N 1
ATOM 2249 C CA . ASP A 1 304 ? -41.507 -59.620 -17.074 1.00 24.42 304 ASP A CA 1
ATOM 2250 C C . ASP A 1 304 ? -40.909 -60.784 -17.924 1.00 24.42 304 ASP A C 1
ATOM 2252 O O . ASP A 1 304 ? -41.125 -60.815 -19.133 1.00 24.42 304 ASP A O 1
ATOM 2256 N N . PRO A 1 305 ? -40.270 -61.852 -17.348 1.00 48.72 305 PRO A N 1
ATOM 2257 C CA . PRO A 1 305 ? -39.637 -62.062 -16.013 1.00 48.72 305 PRO A CA 1
ATOM 2258 C C . PRO A 1 305 ? -38.344 -62.966 -15.992 1.00 48.72 305 PRO A C 1
ATOM 2260 O O . PRO A 1 305 ? -37.947 -63.543 -17.002 1.00 48.72 305 PRO A O 1
ATOM 2263 N N . SER A 1 306 ? -37.827 -63.251 -14.770 1.00 28.19 306 SER A N 1
ATOM 2264 C CA . SER A 1 306 ? -37.228 -64.542 -14.276 1.00 28.19 306 SER A CA 1
ATOM 2265 C C . SER A 1 306 ? -35.749 -64.889 -14.635 1.00 28.19 306 SER A C 1
ATOM 2267 O O . SER A 1 306 ? -35.278 -64.490 -15.686 1.00 28.19 306 SER A O 1
ATOM 2269 N N . THR A 1 307 ? -34.894 -65.621 -13.878 1.00 29.48 307 THR A N 1
ATOM 2270 C CA . THR A 1 307 ? -35.040 -66.615 -12.777 1.00 29.48 307 THR A CA 1
ATOM 2271 C C . THR A 1 307 ? -33.669 -67.020 -12.147 1.00 29.48 307 THR A C 1
ATOM 2273 O O . THR A 1 307 ? -32.671 -67.079 -12.854 1.00 29.48 307 THR A O 1
ATOM 2276 N N . SER A 1 308 ? -33.689 -67.423 -10.859 1.00 28.89 308 SER A N 1
ATOM 2277 C CA . SER A 1 308 ? -32.987 -68.555 -10.176 1.00 28.89 308 SER A CA 1
ATOM 2278 C C . SER A 1 308 ? -31.445 -68.708 -10.036 1.00 28.89 308 SER A C 1
ATOM 2280 O O . SER A 1 308 ? -30.758 -68.987 -11.010 1.00 28.89 308 SER A O 1
ATOM 2282 N N . GLY A 1 309 ? -30.988 -68.867 -8.776 1.00 25.12 309 GLY A N 1
ATOM 2283 C CA . GLY A 1 309 ? -30.435 -70.146 -8.250 1.00 25.12 309 GLY A CA 1
ATOM 2284 C C . GLY A 1 309 ? -28.900 -70.379 -8.179 1.00 25.12 309 GLY A C 1
ATOM 2285 O O . GLY A 1 309 ? -28.165 -69.746 -8.919 1.00 25.12 309 GLY A O 1
ATOM 2286 N N . PRO A 1 310 ? -28.394 -71.286 -7.298 1.00 51.34 310 PRO A N 1
ATOM 2287 C CA . PRO A 1 310 ? -27.190 -71.059 -6.463 1.00 51.34 310 PRO A CA 1
ATOM 2288 C C . PRO A 1 310 ? -26.010 -72.059 -6.642 1.00 51.34 310 PRO A C 1
ATOM 2290 O O . PRO A 1 310 ? -26.173 -73.084 -7.296 1.00 51.34 310 PRO A O 1
ATOM 2293 N N . SER A 1 311 ? -24.858 -71.808 -5.973 1.00 27.00 311 SER A N 1
ATOM 2294 C CA . SER A 1 311 ? -24.040 -72.761 -5.153 1.00 27.00 311 SER A CA 1
ATOM 2295 C C . SER A 1 311 ? -22.487 -72.641 -5.228 1.00 27.00 311 SER A C 1
ATOM 2297 O O . SER A 1 311 ? -21.892 -72.640 -6.295 1.00 27.00 311 SER A O 1
ATOM 2299 N N . THR A 1 312 ? -21.867 -72.597 -4.032 1.00 29.09 312 THR A N 1
ATOM 2300 C CA . THR A 1 312 ? -20.621 -73.254 -3.533 1.00 29.09 312 THR A CA 1
ATOM 2301 C C . THR A 1 312 ? -19.280 -73.254 -4.299 1.00 29.09 312 THR A C 1
ATOM 2303 O O . THR A 1 312 ? -19.204 -73.736 -5.420 1.00 29.09 312 THR A O 1
ATOM 2306 N N . GLY A 1 313 ? -18.175 -73.013 -3.561 1.00 26.48 313 GLY A N 1
ATOM 2307 C CA . GLY A 1 313 ? -16.971 -73.870 -3.651 1.00 26.48 313 GLY A CA 1
ATOM 2308 C C . GLY A 1 313 ? -15.584 -73.202 -3.643 1.00 26.48 313 GLY A C 1
ATOM 2309 O O . GLY A 1 313 ? -15.185 -72.562 -4.602 1.00 26.48 313 GLY A O 1
ATOM 2310 N N . VAL A 1 314 ? -14.828 -73.448 -2.571 1.00 29.69 314 VAL A N 1
ATOM 2311 C CA . VAL A 1 314 ? -13.406 -73.128 -2.297 1.00 29.69 314 VAL A CA 1
ATOM 2312 C C . VAL A 1 314 ? -12.433 -73.977 -3.155 1.00 29.69 314 VAL A C 1
ATOM 2314 O O . VAL A 1 314 ? -12.800 -75.097 -3.494 1.00 29.69 314 VAL A O 1
ATOM 2317 N N . ILE A 1 315 ? -11.192 -73.509 -3.437 1.00 27.41 315 ILE A N 1
ATOM 2318 C CA . ILE A 1 315 ? -9.880 -74.210 -3.233 1.00 27.41 315 ILE A CA 1
ATOM 2319 C C . ILE A 1 315 ? -8.671 -73.496 -3.908 1.00 27.41 315 ILE A C 1
ATOM 2321 O O . ILE A 1 315 ? -8.742 -72.949 -5.001 1.00 27.41 315 ILE A O 1
ATOM 2325 N N . VAL A 1 316 ? -7.555 -73.563 -3.173 1.00 31.09 316 VAL A N 1
ATOM 2326 C CA . VAL A 1 316 ? -6.150 -73.128 -3.340 1.00 31.09 316 VAL A CA 1
ATOM 2327 C C . VAL A 1 316 ? -5.384 -73.815 -4.493 1.00 31.09 316 VAL A C 1
ATOM 2329 O O . VAL A 1 316 ? -5.628 -74.985 -4.766 1.00 31.09 316 VAL A O 1
ATOM 2332 N N . GLY A 1 317 ? -4.335 -73.177 -5.050 1.00 26.23 317 GLY A N 1
ATOM 2333 C CA . GLY A 1 317 ? -3.234 -73.920 -5.699 1.00 26.23 317 GLY A CA 1
ATOM 2334 C C . GLY A 1 317 ? -2.225 -73.110 -6.529 1.00 26.23 317 GLY A C 1
ATOM 2335 O O . GLY A 1 317 ? -2.559 -72.594 -7.585 1.00 26.23 317 GLY A O 1
ATOM 2336 N N . ALA A 1 318 ? -0.972 -73.057 -6.068 1.00 29.80 318 ALA A N 1
ATOM 2337 C CA . ALA A 1 318 ? 0.200 -72.449 -6.710 1.00 29.80 318 ALA A CA 1
ATOM 2338 C C . ALA A 1 318 ? 0.951 -73.404 -7.674 1.00 29.80 318 ALA A C 1
ATOM 2340 O O . ALA A 1 318 ? 0.799 -74.614 -7.542 1.00 29.80 318 ALA A O 1
ATOM 2341 N N . ALA A 1 319 ? 1.834 -72.857 -8.537 1.00 28.11 319 ALA A N 1
ATOM 2342 C CA . ALA A 1 319 ? 3.249 -73.266 -8.758 1.00 28.11 319 ALA A CA 1
ATOM 2343 C C . ALA A 1 319 ? 3.779 -73.176 -10.221 1.00 28.11 319 ALA A C 1
ATOM 2345 O O . ALA A 1 319 ? 3.350 -73.907 -11.101 1.00 28.11 319 ALA A O 1
ATOM 2346 N N . ALA A 1 320 ? 4.784 -72.302 -10.395 1.00 28.39 320 ALA A N 1
ATOM 2347 C CA . ALA A 1 320 ? 6.165 -72.511 -10.884 1.00 28.39 320 ALA A CA 1
ATOM 2348 C C . ALA A 1 320 ? 6.549 -73.136 -12.261 1.00 28.39 320 ALA A C 1
ATOM 2350 O O . ALA A 1 320 ? 6.104 -74.214 -12.630 1.00 28.39 320 ALA A O 1
ATOM 2351 N N . ALA A 1 321 ? 7.627 -72.523 -12.812 1.00 30.56 321 ALA A N 1
ATOM 2352 C CA . ALA A 1 321 ? 8.778 -73.102 -13.555 1.00 30.56 321 ALA A CA 1
ATOM 2353 C C . ALA A 1 321 ? 8.585 -73.364 -15.079 1.00 30.56 321 ALA A C 1
ATOM 2355 O O . ALA A 1 321 ? 7.502 -73.731 -15.496 1.00 30.56 321 ALA A O 1
ATOM 2356 N N . THR A 1 322 ? 9.541 -73.227 -16.023 1.00 29.39 322 THR A N 1
ATOM 2357 C CA . THR A 1 322 ? 11.020 -73.044 -16.046 1.00 29.39 322 THR A CA 1
ATOM 2358 C C . THR A 1 322 ? 11.528 -72.904 -17.509 1.00 29.39 322 THR A C 1
ATOM 2360 O O . THR A 1 322 ? 10.892 -73.451 -18.401 1.00 29.39 322 THR A O 1
ATOM 2363 N N . GLY A 1 323 ? 12.740 -72.337 -17.707 1.00 27.19 323 GLY A N 1
ATOM 2364 C CA . GLY A 1 323 ? 13.757 -72.723 -18.731 1.00 27.19 323 GLY A CA 1
ATOM 2365 C C . GLY A 1 323 ? 13.800 -71.899 -20.041 1.00 27.19 323 GLY A C 1
ATOM 2366 O O . GLY A 1 323 ? 12.832 -71.919 -20.783 1.00 27.19 323 GLY A O 1
ATOM 2367 N N . ALA A 1 324 ? 14.799 -71.037 -20.330 1.00 30.31 324 ALA A N 1
ATOM 2368 C CA . ALA A 1 324 ? 16.227 -71.252 -20.703 1.00 30.31 324 ALA A CA 1
ATOM 2369 C C . ALA A 1 324 ? 16.419 -71.768 -22.160 1.00 30.31 324 ALA A C 1
ATOM 2371 O O . ALA A 1 324 ? 15.702 -72.675 -22.547 1.00 30.31 324 ALA A O 1
ATOM 2372 N N . ALA A 1 325 ? 17.372 -71.357 -23.019 1.00 31.33 325 ALA A N 1
ATOM 2373 C CA . ALA A 1 325 ? 18.449 -70.348 -23.034 1.00 31.33 325 ALA A CA 1
ATOM 2374 C C . ALA A 1 325 ? 19.205 -70.391 -24.416 1.00 31.33 325 ALA A C 1
ATOM 2376 O O . ALA A 1 325 ? 18.923 -71.285 -25.208 1.00 31.33 325 ALA A O 1
ATOM 2377 N N . VAL A 1 326 ? 20.232 -69.518 -24.603 1.00 31.25 326 VAL A N 1
ATOM 2378 C CA . VAL A 1 326 ? 21.500 -69.670 -25.413 1.00 31.25 326 VAL A CA 1
ATOM 2379 C C . VAL A 1 326 ? 21.497 -69.237 -26.916 1.00 31.25 326 VAL A C 1
ATOM 2381 O O . VAL A 1 326 ? 20.568 -69.600 -27.615 1.00 31.25 326 VAL A O 1
ATOM 2384 N N . VAL A 1 327 ? 22.475 -68.539 -27.565 1.00 32.31 327 VAL A N 1
ATOM 2385 C CA . VAL A 1 327 ? 23.780 -67.844 -27.275 1.00 32.31 327 VAL A CA 1
ATOM 2386 C C . VAL A 1 327 ? 24.310 -67.085 -28.541 1.00 32.31 327 VAL A C 1
ATOM 2388 O O . VAL A 1 327 ? 23.941 -67.450 -29.651 1.00 32.31 327 VAL A O 1
ATOM 2391 N N . ALA A 1 328 ? 25.276 -66.158 -28.322 1.00 29.00 328 ALA A N 1
ATOM 2392 C CA . ALA A 1 328 ? 26.399 -65.642 -29.173 1.00 29.00 328 ALA A CA 1
ATOM 2393 C C . ALA A 1 328 ? 26.208 -64.309 -29.943 1.00 29.00 328 ALA A C 1
ATOM 2395 O O . ALA A 1 328 ? 25.211 -64.142 -30.624 1.00 29.00 328 ALA A O 1
ATOM 2396 N N . GLY A 1 329 ? 27.139 -63.332 -29.955 1.00 28.61 329 GLY A N 1
ATOM 2397 C CA . GLY A 1 329 ? 28.461 -63.159 -29.314 1.00 28.61 329 GLY A CA 1
ATOM 2398 C C . GLY A 1 329 ? 29.266 -61.960 -29.902 1.00 28.61 329 GLY A C 1
ATOM 2399 O O . GLY A 1 329 ? 29.070 -61.629 -31.065 1.00 28.61 329 GLY A O 1
ATOM 2400 N N . GLY A 1 330 ? 30.184 -61.359 -29.108 1.00 25.84 330 GLY A N 1
ATOM 2401 C CA . GLY A 1 330 ? 31.278 -60.421 -29.506 1.00 25.84 330 GLY A CA 1
ATOM 2402 C C . GLY A 1 330 ? 31.257 -59.032 -28.808 1.00 25.84 330 GLY A C 1
ATOM 2403 O O . GLY A 1 330 ? 30.467 -58.193 -29.211 1.00 25.84 330 GLY A O 1
ATOM 2404 N N . ALA A 1 331 ? 31.901 -58.788 -27.643 1.00 30.98 331 ALA A N 1
ATOM 2405 C CA . ALA A 1 331 ? 33.327 -58.445 -27.348 1.00 30.98 331 ALA A CA 1
ATOM 2406 C C . ALA A 1 331 ? 33.740 -57.005 -27.774 1.00 30.98 331 ALA A C 1
ATOM 2408 O O . ALA A 1 331 ? 33.515 -56.669 -28.925 1.00 30.98 331 ALA A O 1
ATOM 2409 N N . MET A 1 332 ? 34.380 -56.084 -27.024 1.00 28.45 332 MET A N 1
ATOM 2410 C CA . MET A 1 332 ? 34.888 -55.846 -25.643 1.00 28.45 332 MET A CA 1
ATOM 2411 C C . MET A 1 332 ? 34.896 -54.290 -25.453 1.00 28.45 332 MET A C 1
ATOM 2413 O O . MET A 1 332 ? 34.892 -53.584 -26.454 1.00 28.45 332 MET A O 1
ATOM 2417 N N . ILE A 1 333 ? 34.871 -53.650 -24.271 1.00 29.06 333 ILE A N 1
ATOM 2418 C CA . ILE A 1 333 ? 35.974 -53.379 -23.311 1.00 29.06 333 ILE A CA 1
ATOM 2419 C C . ILE A 1 333 ? 35.346 -52.768 -22.035 1.00 29.06 333 ILE A C 1
ATOM 2421 O O . ILE A 1 333 ? 34.393 -51.998 -22.109 1.00 29.06 333 ILE A O 1
ATOM 2425 N N . ALA A 1 334 ? 35.888 -53.125 -20.868 1.00 29.92 334 ALA A N 1
ATOM 2426 C CA . ALA A 1 334 ? 35.364 -52.841 -19.534 1.00 29.92 334 ALA A CA 1
ATOM 2427 C C . ALA A 1 334 ? 36.004 -51.628 -18.827 1.00 29.92 334 ALA A C 1
ATOM 2429 O O . ALA A 1 334 ? 37.212 -51.425 -18.925 1.00 29.92 334 ALA A O 1
ATOM 2430 N N . THR A 1 335 ? 35.228 -50.979 -17.952 1.00 28.16 335 THR A N 1
ATOM 2431 C CA . THR A 1 335 ? 35.691 -50.400 -16.674 1.00 28.16 335 THR A CA 1
ATOM 2432 C C . THR A 1 335 ? 34.584 -50.538 -15.623 1.00 28.16 335 THR A C 1
ATOM 2434 O O . THR A 1 335 ? 33.416 -50.267 -15.878 1.00 28.16 335 THR A O 1
ATOM 2437 N N . ALA A 1 336 ? 34.952 -51.048 -14.447 1.00 32.97 336 ALA A N 1
ATOM 2438 C CA . ALA A 1 336 ? 34.053 -51.516 -13.395 1.00 32.97 336 ALA A CA 1
ATOM 2439 C C . ALA A 1 336 ? 33.817 -50.465 -12.295 1.00 32.97 336 ALA A C 1
ATOM 2441 O O . ALA A 1 336 ? 34.771 -49.855 -11.817 1.00 32.97 336 ALA A O 1
ATOM 2442 N N . VAL A 1 337 ? 32.578 -50.366 -11.795 1.00 29.19 337 VAL A N 1
ATOM 2443 C CA . VAL A 1 337 ? 32.237 -49.712 -10.517 1.00 29.19 337 VAL A CA 1
ATOM 2444 C C . VAL A 1 337 ? 31.438 -50.693 -9.646 1.00 29.19 337 VAL A C 1
ATOM 2446 O O . VAL A 1 337 ? 30.463 -51.302 -10.082 1.00 29.19 337 VAL A O 1
ATOM 2449 N N . LYS A 1 338 ? 31.912 -50.900 -8.409 1.00 37.69 338 LYS A N 1
ATOM 2450 C CA . LYS A 1 338 ? 31.354 -51.805 -7.386 1.00 37.69 338 LYS A CA 1
ATOM 2451 C C . LYS A 1 338 ? 30.106 -51.200 -6.725 1.00 37.69 338 LYS A C 1
ATOM 2453 O O . LYS A 1 338 ? 30.169 -50.076 -6.243 1.00 37.69 338 LYS A O 1
ATOM 2458 N N . LYS A 1 339 ? 29.035 -51.991 -6.572 1.00 29.42 339 LYS A N 1
ATOM 2459 C CA . LYS A 1 339 ? 27.875 -51.672 -5.710 1.00 29.42 339 LYS A CA 1
ATOM 2460 C C . LYS A 1 339 ? 28.206 -51.862 -4.211 1.00 29.42 339 LYS A C 1
ATOM 2462 O O . LYS A 1 339 ? 28.886 -52.840 -3.877 1.00 29.42 339 LYS A O 1
ATOM 2467 N N . PRO A 1 340 ? 27.723 -50.997 -3.293 1.00 33.94 340 PRO A N 1
ATOM 2468 C CA . PRO A 1 340 ? 27.933 -51.151 -1.855 1.00 33.94 340 PRO A CA 1
ATOM 2469 C C . PRO A 1 340 ? 26.909 -52.103 -1.206 1.00 33.94 340 PRO A C 1
ATOM 2471 O O . PRO A 1 340 ? 25.771 -52.242 -1.646 1.00 33.94 340 PRO A O 1
ATOM 2474 N N . LYS A 1 341 ? 27.342 -52.784 -0.138 1.00 38.22 341 LYS A N 1
ATOM 2475 C CA . LYS A 1 341 ? 26.555 -53.738 0.662 1.00 38.22 341 LYS A CA 1
ATOM 2476 C C . LYS A 1 341 ? 25.651 -53.009 1.672 1.00 38.22 341 LYS A C 1
ATOM 2478 O O . LYS A 1 341 ? 26.126 -52.121 2.377 1.00 38.22 341 LYS A O 1
ATOM 2483 N N . LYS A 1 342 ? 24.391 -53.453 1.803 1.00 34.75 342 LYS A N 1
ATOM 2484 C CA . LYS A 1 342 ? 23.417 -53.004 2.821 1.00 34.75 342 LYS A CA 1
ATOM 2485 C C . LYS A 1 342 ? 23.948 -53.235 4.252 1.00 34.75 342 LYS A C 1
ATOM 2487 O O . LYS A 1 342 ? 24.371 -54.343 4.586 1.00 34.75 342 LYS A O 1
ATOM 2492 N N . LYS A 1 343 ? 23.920 -52.193 5.095 1.00 37.50 343 LYS A N 1
ATOM 2493 C CA . LYS A 1 343 ? 24.256 -52.240 6.534 1.00 37.50 343 LYS A CA 1
ATOM 2494 C C . LYS A 1 343 ? 23.052 -52.743 7.350 1.00 37.50 343 LYS A C 1
ATOM 2496 O O . LYS A 1 343 ? 21.929 -52.320 7.109 1.00 37.50 343 LYS A O 1
ATOM 2501 N N . LYS A 1 344 ? 23.291 -53.622 8.334 1.00 36.53 344 LYS A N 1
ATOM 2502 C CA . LYS A 1 344 ? 22.296 -54.052 9.339 1.00 36.53 344 LYS A CA 1
ATOM 2503 C C . LYS A 1 344 ? 22.008 -52.903 10.326 1.00 36.53 344 LYS A C 1
ATOM 2505 O O . LYS A 1 344 ? 22.964 -52.311 10.831 1.00 36.53 344 LYS A O 1
ATOM 2510 N N . LYS A 1 345 ? 20.726 -52.612 10.607 1.00 37.84 345 LYS A N 1
ATOM 2511 C CA . LYS A 1 345 ? 20.278 -51.658 11.649 1.00 37.84 345 LYS A CA 1
ATOM 2512 C C . LYS A 1 345 ? 20.811 -52.092 13.030 1.00 37.84 345 LYS A C 1
ATOM 2514 O O . LYS A 1 345 ? 20.806 -53.280 13.349 1.00 37.84 345 LYS A O 1
ATOM 2519 N N . LYS A 1 346 ? 21.314 -51.133 13.818 1.00 37.53 346 LYS A N 1
ATOM 2520 C CA . LYS A 1 346 ? 21.732 -51.325 15.222 1.00 37.53 346 LYS A CA 1
ATOM 2521 C C . LYS A 1 346 ? 20.489 -51.451 16.125 1.00 37.53 346 LYS A C 1
ATOM 2523 O O . LYS A 1 346 ? 19.505 -50.781 15.830 1.00 37.53 346 LYS A O 1
ATOM 2528 N N . PRO A 1 347 ? 20.539 -52.249 17.208 1.00 40.38 347 PRO A N 1
ATOM 2529 C CA . PRO A 1 347 ? 19.458 -52.330 18.189 1.00 40.38 347 PRO A CA 1
ATOM 2530 C C . PRO A 1 347 ? 19.301 -51.017 18.969 1.00 40.38 347 PRO A C 1
ATOM 2532 O O . PRO A 1 347 ? 20.285 -50.328 19.252 1.00 40.38 347 PRO A O 1
ATOM 2535 N N . GLU A 1 348 ? 18.052 -50.692 19.290 1.00 58.25 348 GLU A N 1
ATOM 2536 C CA . GLU A 1 348 ? 17.620 -49.525 20.061 1.00 58.25 348 GLU A CA 1
ATOM 2537 C C . GLU A 1 348 ? 18.072 -49.637 21.531 1.00 58.25 348 GLU A C 1
ATOM 2539 O O . GLU A 1 348 ? 18.130 -50.730 22.096 1.00 58.25 348 GLU A O 1
ATOM 2544 N N . PHE A 1 349 ? 18.470 -48.519 22.144 1.00 65.69 349 PHE A N 1
ATOM 2545 C CA . PHE A 1 349 ? 19.016 -48.494 23.506 1.00 65.69 349 PHE A CA 1
ATOM 2546 C C . PHE A 1 349 ? 17.883 -48.424 24.538 1.00 65.69 349 PHE A C 1
ATOM 2548 O O . PHE A 1 349 ? 17.211 -47.401 24.640 1.00 65.69 349 PHE A O 1
ATOM 2555 N N . VAL A 1 350 ? 17.719 -49.480 25.338 1.00 75.81 350 VAL A N 1
ATOM 2556 C CA . VAL A 1 350 ? 16.800 -49.523 26.487 1.00 75.81 350 VAL A CA 1
ATOM 2557 C C . VAL A 1 350 ? 17.616 -49.339 27.775 1.00 75.81 350 VAL A C 1
ATOM 2559 O O . VAL A 1 350 ? 18.592 -50.071 27.961 1.00 75.81 350 VAL A O 1
ATOM 2562 N N . PRO A 1 351 ? 17.278 -48.383 28.665 1.00 74.06 351 PRO A N 1
ATOM 2563 C CA . PRO A 1 351 ? 17.981 -48.216 29.936 1.00 74.06 351 PRO A CA 1
ATOM 2564 C C . PRO A 1 351 ? 17.894 -49.487 30.792 1.00 74.06 351 PRO A C 1
ATOM 2566 O O . PRO A 1 351 ? 16.830 -50.091 30.921 1.00 74.06 351 PRO A O 1
ATOM 2569 N N . GLU A 1 352 ? 19.007 -49.887 31.404 1.00 70.94 352 GLU A N 1
ATOM 2570 C CA . GLU A 1 352 ? 19.070 -51.062 32.277 1.00 70.94 352 GLU A CA 1
ATOM 2571 C C . GLU A 1 352 ? 18.138 -50.868 33.491 1.00 70.94 352 GLU A C 1
ATOM 2573 O O . GLU A 1 352 ? 18.331 -49.954 34.291 1.00 70.94 352 GLU A O 1
ATOM 2578 N N . GLY A 1 353 ? 17.089 -51.695 33.592 1.00 76.31 353 GLY A N 1
ATOM 2579 C CA . GLY A 1 353 ? 16.062 -51.603 34.641 1.00 76.31 353 GLY A CA 1
ATOM 2580 C C . GLY A 1 353 ? 14.826 -50.755 34.302 1.00 76.31 353 GLY A C 1
ATOM 2581 O O . GLY A 1 353 ? 14.000 -50.532 35.186 1.00 76.31 353 GLY A O 1
ATOM 2582 N N . ALA A 1 354 ? 14.672 -50.293 33.057 1.00 77.12 354 ALA A N 1
ATOM 2583 C CA . ALA A 1 354 ? 13.447 -49.630 32.613 1.00 77.12 354 ALA A CA 1
ATOM 2584 C C . ALA A 1 354 ? 12.243 -50.603 32.629 1.00 77.12 354 ALA A C 1
ATOM 2586 O O . ALA A 1 354 ? 12.386 -51.746 32.182 1.00 77.12 354 ALA A O 1
ATOM 2587 N N . PRO A 1 355 ? 11.061 -50.193 33.133 1.00 77.81 355 PRO A N 1
ATOM 2588 C CA . PRO A 1 355 ? 9.856 -51.003 33.040 1.00 77.81 355 PRO A CA 1
ATOM 2589 C C . PRO A 1 355 ? 9.445 -51.163 31.567 1.00 77.81 355 PRO A C 1
ATOM 2591 O O . PRO A 1 355 ? 9.713 -50.268 30.761 1.00 77.81 355 PRO A O 1
ATOM 2594 N N . PRO A 1 356 ? 8.786 -52.275 31.197 1.00 83.00 356 PRO A N 1
ATOM 2595 C CA . PRO A 1 356 ? 8.220 -52.412 29.862 1.00 83.00 356 PRO A CA 1
ATOM 2596 C C . PRO A 1 356 ? 7.222 -51.273 29.616 1.00 83.00 356 PRO A C 1
ATOM 2598 O O . PRO A 1 356 ? 6.325 -51.037 30.429 1.00 83.00 356 PRO A O 1
ATOM 2601 N N . LEU A 1 357 ? 7.416 -50.544 28.518 1.00 89.00 357 LEU A N 1
ATOM 2602 C CA . LEU A 1 357 ? 6.451 -49.564 28.027 1.00 89.00 357 LEU A CA 1
ATOM 2603 C C . LEU A 1 357 ? 5.282 -50.293 27.347 1.00 89.00 357 LEU A C 1
ATOM 2605 O O . LEU A 1 357 ? 5.429 -51.441 26.925 1.00 89.00 357 LEU A O 1
ATOM 2609 N N . SER A 1 358 ? 4.126 -49.632 27.246 1.00 88.12 358 SER A N 1
ATOM 2610 C CA . SER A 1 358 ? 3.064 -50.080 26.339 1.00 88.12 358 SER A CA 1
ATOM 2611 C C . SER A 1 358 ? 3.583 -50.104 24.898 1.00 88.12 358 SER A C 1
ATOM 2613 O O . SER A 1 358 ? 4.530 -49.385 24.574 1.00 88.12 358 SER A O 1
ATOM 2615 N N . GLU A 1 359 ? 2.970 -50.919 24.035 1.00 86.50 359 GLU A N 1
ATOM 2616 C CA . GLU A 1 359 ? 3.386 -51.069 22.627 1.00 86.50 359 GLU A CA 1
ATOM 2617 C C . GLU A 1 359 ? 3.410 -49.731 21.861 1.00 86.50 359 GLU A C 1
ATOM 2619 O O . GLU A 1 359 ? 4.183 -49.565 20.914 1.00 86.50 359 GLU A O 1
ATOM 2624 N N . ASP A 1 360 ? 2.646 -48.753 22.350 1.00 91.00 360 ASP A N 1
ATOM 2625 C CA . ASP A 1 360 ? 2.472 -47.429 21.755 1.00 91.00 360 ASP A CA 1
ATOM 2626 C C . ASP A 1 360 ? 3.486 -46.395 22.263 1.00 91.00 360 ASP A C 1
ATOM 2628 O O . ASP A 1 360 ? 3.367 -45.221 21.933 1.00 91.00 360 ASP A O 1
ATOM 2632 N N . ARG A 1 361 ? 4.472 -46.778 23.087 1.00 93.06 361 ARG A N 1
ATOM 2633 C CA . ARG A 1 361 ? 5.429 -45.842 23.701 1.00 93.06 361 ARG A CA 1
ATOM 2634 C C . ARG A 1 361 ? 6.872 -46.241 23.472 1.00 93.06 361 ARG A C 1
ATOM 2636 O O . ARG A 1 361 ? 7.245 -47.405 23.591 1.00 93.06 361 ARG A O 1
ATOM 2643 N N . VAL A 1 362 ? 7.717 -45.244 23.227 1.00 95.31 362 VAL A N 1
ATOM 2644 C CA . VAL A 1 362 ? 9.149 -45.440 22.970 1.00 95.31 362 VAL A CA 1
ATOM 2645 C C . VAL A 1 362 ? 10.017 -44.503 23.805 1.00 95.31 362 VAL A C 1
ATOM 2647 O O . VAL A 1 362 ? 9.615 -43.402 24.186 1.00 95.31 362 VAL A O 1
ATOM 2650 N N . TYR A 1 363 ? 11.236 -44.954 24.105 1.00 95.88 363 TYR A N 1
ATOM 2651 C CA . TYR A 1 363 ? 12.227 -44.156 24.820 1.00 95.88 363 TYR A CA 1
ATOM 2652 C C . TYR A 1 363 ? 13.032 -43.286 23.851 1.00 95.88 363 TYR A C 1
ATOM 2654 O O . TYR A 1 363 ? 13.768 -43.790 23.004 1.00 95.88 363 TYR A O 1
ATOM 2662 N N . ILE A 1 364 ? 12.981 -41.972 24.051 1.00 96.81 364 ILE A N 1
ATOM 2663 C CA . ILE A 1 364 ? 13.827 -40.998 23.364 1.00 96.81 364 ILE A CA 1
ATOM 2664 C C . ILE A 1 364 ? 15.018 -40.652 24.252 1.00 96.81 364 ILE A C 1
ATOM 2666 O O . ILE A 1 364 ? 14.874 -40.069 25.326 1.00 96.81 364 ILE A O 1
ATOM 2670 N N . ASN A 1 365 ? 16.218 -41.007 23.793 1.00 96.12 365 ASN A N 1
ATOM 2671 C CA . ASN A 1 365 ? 17.470 -40.661 24.458 1.00 96.12 365 ASN A CA 1
ATOM 2672 C C . ASN A 1 365 ? 18.115 -39.440 23.784 1.00 96.12 365 ASN A C 1
ATOM 2674 O O . ASN A 1 365 ? 18.506 -39.500 22.615 1.00 96.12 365 ASN A O 1
ATOM 2678 N N . ALA A 1 366 ? 18.248 -38.346 24.531 1.00 96.56 366 ALA A N 1
ATOM 2679 C CA . ALA A 1 366 ? 18.872 -37.105 24.100 1.00 96.56 366 ALA A CA 1
ATOM 2680 C C . ALA A 1 366 ? 20.167 -36.847 24.883 1.00 96.56 366 ALA A C 1
ATOM 2682 O O . ALA A 1 366 ? 20.181 -36.797 26.113 1.00 96.56 366 ALA A O 1
ATOM 2683 N N . ILE A 1 367 ? 21.265 -36.648 24.155 1.00 96.25 367 ILE A N 1
ATOM 2684 C CA . ILE A 1 367 ? 22.585 -36.342 24.711 1.00 96.25 367 ILE A CA 1
ATOM 2685 C C . ILE A 1 367 ? 22.898 -34.882 24.383 1.00 96.25 367 ILE A C 1
ATOM 2687 O O . ILE A 1 367 ? 23.152 -34.551 23.228 1.00 96.25 367 ILE A O 1
ATOM 2691 N N . ILE A 1 368 ? 22.872 -34.012 25.392 1.00 97.19 368 ILE A N 1
ATOM 2692 C CA . ILE A 1 368 ? 22.949 -32.557 25.225 1.00 97.19 368 ILE A CA 1
ATOM 2693 C C . ILE A 1 368 ? 24.256 -32.033 25.845 1.00 97.19 368 ILE A C 1
ATOM 2695 O O . ILE A 1 368 ? 24.447 -32.150 27.062 1.00 97.19 368 ILE A O 1
ATOM 2699 N N . PRO A 1 369 ? 25.173 -31.440 25.059 1.00 95.12 369 PRO A N 1
ATOM 2700 C CA . PRO A 1 369 ? 26.367 -30.799 25.595 1.00 95.12 369 PRO A CA 1
ATOM 2701 C C . PRO A 1 369 ? 25.996 -29.482 26.291 1.00 95.12 369 PRO A C 1
ATOM 2703 O O . PRO A 1 369 ? 25.382 -28.594 25.708 1.00 95.12 369 PRO A O 1
ATOM 2706 N N . LYS A 1 370 ? 26.388 -29.335 27.557 1.00 96.56 370 LYS A N 1
ATOM 2707 C CA . LYS A 1 370 ? 26.028 -28.206 28.416 1.00 96.56 370 LYS A CA 1
ATOM 2708 C C . LYS A 1 370 ? 27.258 -27.594 29.087 1.00 96.56 370 LYS A C 1
ATOM 2710 O O . LYS A 1 370 ? 27.953 -28.229 29.883 1.00 96.56 370 LYS A O 1
ATOM 2715 N N . THR A 1 371 ? 27.500 -26.313 28.821 1.00 92.19 371 THR A N 1
ATOM 2716 C CA . THR A 1 371 ? 28.561 -25.532 29.475 1.00 92.19 371 THR A CA 1
ATOM 2717 C C . THR A 1 371 ? 28.110 -25.023 30.847 1.00 92.19 371 THR A C 1
ATOM 2719 O O . THR A 1 371 ? 26.919 -24.805 31.092 1.00 92.19 371 THR A O 1
ATOM 2722 N N . LYS A 1 372 ? 29.051 -24.824 31.776 1.00 88.88 372 LYS A N 1
ATOM 2723 C CA . LYS A 1 372 ? 28.759 -24.328 33.130 1.00 88.88 372 LYS A CA 1
ATOM 2724 C C . LYS A 1 372 ? 27.986 -23.005 33.079 1.00 88.88 372 LYS A C 1
ATOM 2726 O O . LYS A 1 372 ? 28.437 -22.041 32.473 1.00 88.88 372 LYS A O 1
ATOM 2731 N N . GLY A 1 373 ? 26.823 -22.964 33.730 1.00 86.31 373 GLY A N 1
ATOM 2732 C CA . GLY A 1 373 ? 25.953 -21.782 33.783 1.00 86.31 373 GLY A CA 1
ATOM 2733 C C . GLY A 1 373 ? 25.000 -21.604 32.593 1.00 86.31 373 GLY A C 1
ATOM 2734 O O . GLY A 1 373 ? 24.093 -20.778 32.683 1.00 86.31 373 GLY A O 1
ATOM 2735 N N . SER A 1 374 ? 25.136 -22.391 31.518 1.00 91.31 374 SER A N 1
ATOM 2736 C CA . SER A 1 374 ? 24.149 -22.403 30.429 1.00 91.31 374 SER A CA 1
ATOM 2737 C C . SER A 1 374 ? 22.845 -23.077 30.874 1.00 91.31 374 SER A C 1
ATOM 2739 O O . SER A 1 374 ? 22.838 -23.965 31.732 1.00 91.31 374 SER A O 1
ATOM 2741 N N . LYS A 1 375 ? 21.710 -22.634 30.327 1.00 95.06 375 LYS A N 1
ATOM 2742 C CA . LYS A 1 375 ? 20.400 -23.254 30.571 1.00 95.06 375 LYS A CA 1
ATOM 2743 C C . LYS A 1 375 ? 20.101 -24.233 29.441 1.00 95.06 375 LYS A C 1
ATOM 2745 O O . LYS A 1 375 ? 20.403 -23.935 28.294 1.00 95.06 375 LYS A O 1
ATOM 2750 N N . LEU A 1 376 ? 19.452 -25.355 29.758 1.00 95.88 376 LEU A N 1
ATOM 2751 C CA . LEU A 1 376 ? 19.046 -26.334 28.743 1.00 95.88 376 LEU A CA 1
ATOM 2752 C C . LEU A 1 376 ? 17.973 -25.774 27.788 1.00 95.88 376 LEU A C 1
ATOM 2754 O O . LEU A 1 376 ? 17.829 -26.264 26.685 1.00 95.88 376 LEU A O 1
ATOM 2758 N N . GLY A 1 377 ? 17.219 -24.751 28.209 1.00 96.19 377 GLY A N 1
ATOM 2759 C CA . GLY A 1 377 ? 16.117 -24.203 27.414 1.00 96.19 377 GLY A CA 1
ATOM 2760 C C . GLY A 1 377 ? 14.846 -25.055 27.463 1.00 96.19 377 GLY A C 1
ATOM 2761 O O . GLY A 1 377 ? 14.090 -25.046 26.514 1.00 96.19 377 GLY A O 1
ATOM 2762 N N . MET A 1 378 ? 14.592 -25.784 28.552 1.00 97.00 378 MET A N 1
ATOM 2763 C CA . MET A 1 378 ? 13.416 -26.650 28.706 1.00 97.00 378 MET A CA 1
ATOM 2764 C C . MET A 1 378 ? 12.601 -26.247 29.943 1.00 97.00 378 MET A C 1
ATOM 2766 O O . MET A 1 378 ? 13.180 -25.976 31.001 1.00 97.00 378 MET A O 1
ATOM 2770 N N . LYS A 1 379 ? 11.270 -26.213 29.825 1.00 97.00 379 LYS A N 1
ATOM 2771 C CA . LYS A 1 379 ? 10.317 -25.987 30.924 1.00 97.00 379 LYS A CA 1
ATOM 2772 C C . LYS A 1 379 ? 9.615 -27.305 31.255 1.00 97.00 379 LYS A C 1
ATOM 2774 O O . LYS A 1 379 ? 9.130 -27.976 30.354 1.00 97.00 379 LYS A O 1
ATOM 2779 N N . LEU A 1 380 ? 9.554 -27.656 32.537 1.00 97.19 380 LEU A N 1
ATOM 2780 C CA . LEU A 1 380 ? 8.889 -28.865 33.033 1.00 97.19 380 LEU A CA 1
ATOM 2781 C C . LEU A 1 380 ? 7.586 -28.493 33.747 1.00 97.19 380 LEU A C 1
ATOM 2783 O O . LEU A 1 380 ? 7.543 -27.463 34.426 1.00 97.19 380 LEU A O 1
ATOM 2787 N N . THR A 1 381 ? 6.556 -29.324 33.604 1.00 96.06 381 THR A N 1
ATOM 2788 C CA . THR A 1 381 ? 5.306 -29.246 34.375 1.00 96.06 381 THR A CA 1
ATOM 2789 C C . THR A 1 381 ? 4.968 -30.611 34.963 1.00 96.06 381 THR A C 1
ATOM 2791 O O . THR A 1 381 ? 5.347 -31.635 34.402 1.00 96.06 381 THR A O 1
ATOM 2794 N N . GLU A 1 382 ? 4.271 -30.628 36.093 1.00 94.88 382 GLU A N 1
ATOM 2795 C CA . GLU A 1 382 ? 3.730 -31.854 36.689 1.00 94.88 382 GLU A CA 1
ATOM 2796 C C . GLU A 1 382 ? 2.415 -32.219 35.978 1.00 94.88 382 GLU A C 1
ATOM 2798 O O . GLU A 1 382 ? 1.619 -31.332 35.652 1.00 94.88 382 GLU A O 1
ATOM 2803 N N . ALA A 1 383 ? 2.215 -33.503 35.671 1.00 90.50 383 ALA A N 1
ATOM 2804 C CA . ALA A 1 383 ? 1.017 -33.995 34.990 1.00 90.50 383 ALA A CA 1
ATOM 2805 C C . ALA A 1 383 ? -0.169 -34.071 35.969 1.00 90.50 383 ALA A C 1
ATOM 2807 O O . ALA A 1 383 ? -0.158 -34.898 36.879 1.00 90.50 383 ALA A O 1
ATOM 2808 N N . ALA A 1 384 ? -1.194 -33.234 35.778 1.00 71.94 384 ALA A N 1
ATOM 2809 C CA . ALA A 1 384 ? -2.294 -33.068 36.737 1.00 71.94 384 ALA A CA 1
ATOM 2810 C C . ALA A 1 384 ? -3.167 -34.326 36.952 1.00 71.94 384 ALA A C 1
ATOM 2812 O O . ALA A 1 384 ? -3.728 -34.484 38.034 1.00 71.94 384 ALA A O 1
ATOM 2813 N N . ASP A 1 385 ? -3.230 -35.240 35.974 1.00 62.16 385 ASP A N 1
ATOM 2814 C CA . ASP A 1 385 ? -4.263 -36.291 35.928 1.00 62.16 385 ASP A CA 1
ATOM 2815 C C . ASP A 1 385 ? -3.752 -37.732 36.124 1.00 62.16 385 ASP A C 1
ATOM 2817 O O . ASP A 1 385 ? -4.535 -38.678 36.084 1.00 62.16 385 ASP A O 1
ATOM 2821 N N . SER A 1 386 ? -2.451 -37.952 36.354 1.00 61.94 386 SER A N 1
ATOM 2822 C CA . SER A 1 386 ? -1.888 -39.318 36.291 1.00 61.94 386 SER A CA 1
ATOM 2823 C C . SER A 1 386 ? -1.796 -40.074 37.626 1.00 61.94 386 SER A C 1
ATOM 2825 O O . SER A 1 386 ? -1.412 -41.245 37.639 1.00 61.94 386 SER A O 1
ATOM 2827 N N . GLY A 1 387 ? -2.102 -39.431 38.762 1.00 70.62 387 GLY A N 1
ATOM 2828 C CA . GLY A 1 387 ? -1.946 -40.025 40.104 1.00 70.62 387 GLY A CA 1
ATOM 2829 C C . GLY A 1 387 ? -0.506 -40.434 40.464 1.00 70.62 387 GLY A C 1
ATOM 2830 O O . GLY A 1 387 ? -0.272 -40.991 41.536 1.00 70.62 387 GLY A O 1
ATOM 2831 N N . ARG A 1 388 ? 0.456 -40.163 39.576 1.00 71.25 388 ARG A N 1
ATOM 2832 C CA . ARG A 1 388 ? 1.894 -40.365 39.732 1.00 71.25 388 ARG A CA 1
ATOM 2833 C C . ARG A 1 388 ? 2.579 -39.025 39.490 1.00 71.25 388 ARG A C 1
ATOM 2835 O O . ARG A 1 388 ? 2.166 -38.270 38.612 1.00 71.25 388 ARG A O 1
ATOM 2842 N N . ASP A 1 389 ? 3.640 -38.748 40.237 1.00 85.75 389 ASP A N 1
ATOM 2843 C CA . ASP A 1 389 ? 4.442 -37.527 40.098 1.00 85.75 389 ASP A CA 1
ATOM 2844 C C . ASP A 1 389 ? 5.314 -37.605 38.829 1.00 85.75 389 ASP A C 1
ATOM 2846 O O . ASP A 1 389 ? 6.535 -37.792 38.889 1.00 85.75 389 ASP A O 1
ATOM 2850 N N . LEU A 1 390 ? 4.669 -37.544 37.662 1.00 93.75 390 LEU A N 1
ATOM 2851 C CA . LEU A 1 390 ? 5.308 -37.541 36.350 1.00 93.75 390 LEU A CA 1
ATOM 2852 C C . LEU A 1 390 ? 5.539 -36.104 35.879 1.00 93.75 390 LEU A C 1
ATOM 2854 O O . LEU A 1 390 ? 4.677 -35.232 36.007 1.00 93.75 390 LEU A O 1
ATOM 2858 N N . LEU A 1 391 ? 6.713 -35.875 35.293 1.00 96.75 391 LEU A N 1
ATOM 2859 C CA . LEU A 1 391 ? 7.103 -34.584 34.737 1.00 96.75 391 LEU A CA 1
ATOM 2860 C C . LEU A 1 391 ? 7.007 -34.614 33.217 1.00 96.75 391 LEU A C 1
ATOM 2862 O O . LEU A 1 391 ? 7.611 -35.471 32.576 1.00 96.75 391 LEU A O 1
ATOM 2866 N N . ILE A 1 392 ? 6.300 -33.644 32.647 1.00 96.62 392 ILE A N 1
ATOM 2867 C CA . ILE A 1 392 ? 6.134 -33.465 31.204 1.00 96.62 392 ILE A CA 1
ATOM 2868 C C . ILE A 1 392 ? 6.973 -32.270 30.745 1.00 96.62 392 ILE A C 1
ATOM 2870 O O . ILE A 1 392 ? 7.076 -31.250 31.441 1.00 96.62 392 ILE A O 1
ATOM 2874 N N . ILE A 1 393 ? 7.567 -32.380 29.557 1.00 97.62 393 ILE A N 1
ATOM 2875 C CA . ILE A 1 393 ? 8.214 -31.257 28.878 1.00 97.62 393 ILE A CA 1
ATOM 2876 C C . ILE A 1 393 ? 7.126 -30.290 28.399 1.00 97.62 393 ILE A C 1
ATOM 2878 O O . ILE A 1 393 ? 6.471 -30.510 27.388 1.00 97.62 393 ILE A O 1
ATOM 2882 N N . ALA A 1 394 ? 6.925 -29.205 29.140 1.00 95.81 394 ALA A N 1
ATOM 2883 C CA . ALA A 1 394 ? 5.872 -28.230 28.877 1.00 95.81 394 ALA A CA 1
ATOM 2884 C C . ALA A 1 394 ? 6.217 -27.262 27.740 1.00 95.81 394 ALA A C 1
ATOM 2886 O O . ALA A 1 394 ? 5.319 -26.723 27.107 1.00 95.81 394 ALA A O 1
ATOM 2887 N N . ASN A 1 395 ? 7.504 -26.964 27.541 1.00 96.62 395 ASN A N 1
ATOM 2888 C CA . ASN A 1 395 ? 7.980 -26.085 26.472 1.00 96.62 395 ASN A CA 1
ATOM 2889 C C . ASN A 1 395 ? 9.489 -26.289 26.262 1.00 96.62 395 ASN A C 1
ATOM 2891 O O . ASN A 1 395 ? 10.227 -26.457 27.241 1.00 96.62 395 ASN A O 1
ATOM 2895 N N . ILE A 1 396 ? 9.948 -26.203 25.018 1.00 96.75 396 ILE A N 1
ATOM 2896 C CA . ILE A 1 396 ? 11.361 -26.099 24.650 1.00 96.75 396 ILE A CA 1
ATOM 2897 C C . ILE A 1 396 ? 11.564 -24.722 24.010 1.00 96.75 396 ILE A C 1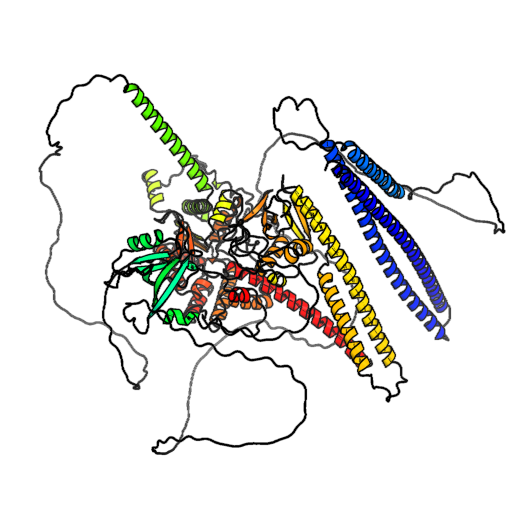
ATOM 2899 O O . ILE A 1 396 ? 10.869 -24.343 23.078 1.00 96.75 396 ILE A O 1
ATOM 2903 N N . LEU A 1 397 ? 12.477 -23.931 24.571 1.00 93.06 397 LEU A N 1
ATOM 2904 C CA . LEU A 1 397 ? 12.783 -22.584 24.106 1.00 93.06 397 LEU A CA 1
ATOM 2905 C C . LEU A 1 397 ? 13.484 -22.668 22.739 1.00 93.06 397 LEU A C 1
ATOM 2907 O O . LEU A 1 397 ? 14.574 -23.243 22.702 1.00 93.06 397 LEU A O 1
ATOM 2911 N N . PRO A 1 398 ? 12.945 -22.039 21.675 1.00 89.12 398 PRO A N 1
ATOM 2912 C CA . PRO A 1 398 ? 13.589 -22.026 20.364 1.00 89.12 398 PRO A CA 1
ATOM 2913 C C . PRO A 1 398 ? 15.016 -21.467 20.435 1.00 89.12 398 PRO A C 1
ATOM 2915 O O . PRO A 1 398 ? 15.244 -20.406 21.031 1.00 89.12 398 PRO A O 1
ATOM 2918 N N . GLY A 1 399 ? 15.979 -22.188 19.861 1.00 90.50 399 GLY A N 1
ATOM 2919 C CA . GLY A 1 399 ? 17.416 -21.898 19.939 1.00 90.50 399 GLY A CA 1
ATOM 2920 C C . GLY A 1 399 ? 18.080 -22.234 21.285 1.00 90.50 399 GLY A C 1
ATOM 2921 O O . GLY A 1 399 ? 19.217 -21.828 21.530 1.00 90.50 399 GLY A O 1
ATOM 2922 N N . GLY A 1 400 ? 17.384 -22.920 22.198 1.00 93.88 400 GLY A N 1
ATOM 2923 C CA . GLY A 1 400 ? 17.962 -23.471 23.427 1.00 93.88 400 GLY A CA 1
ATOM 2924 C C . GLY A 1 400 ? 18.684 -24.803 23.189 1.00 93.88 400 GLY A C 1
ATOM 2925 O O . GLY A 1 400 ? 18.413 -25.498 22.223 1.00 93.88 400 GLY A O 1
ATOM 2926 N N . LEU A 1 401 ? 19.560 -25.223 24.109 1.00 95.00 401 LEU A N 1
ATOM 2927 C CA . LEU A 1 401 ? 20.331 -26.475 23.958 1.00 95.00 401 LEU A CA 1
ATOM 2928 C C . LEU A 1 401 ? 19.458 -27.741 23.810 1.00 95.00 401 LEU A C 1
ATOM 2930 O O . LEU A 1 401 ? 19.910 -28.738 23.260 1.00 95.00 401 LEU A O 1
ATOM 2934 N N . ALA A 1 402 ? 18.233 -27.731 24.339 1.00 95.56 402 ALA A N 1
ATOM 2935 C CA . ALA A 1 402 ? 17.267 -28.817 24.192 1.00 95.56 402 ALA A CA 1
ATOM 2936 C C . ALA A 1 402 ? 16.523 -28.793 22.844 1.00 95.56 402 ALA A C 1
ATOM 2938 O O . ALA A 1 402 ? 16.049 -29.846 22.429 1.00 95.56 402 ALA A O 1
ATOM 2939 N N . ASP A 1 403 ? 16.451 -27.638 22.174 1.00 96.25 403 ASP A N 1
ATOM 2940 C CA . ASP A 1 403 ? 15.835 -27.460 20.845 1.00 96.25 403 ASP A CA 1
ATOM 2941 C C . ASP A 1 403 ? 16.652 -28.165 19.754 1.00 96.25 403 ASP A C 1
ATOM 2943 O O . ASP A 1 403 ? 16.113 -28.723 18.811 1.00 96.25 403 ASP A O 1
ATOM 2947 N N . GLU A 1 404 ? 17.972 -28.246 19.946 1.00 94.06 404 GLU A N 1
ATOM 2948 C CA . GLU A 1 404 ? 18.896 -28.985 19.074 1.00 94.06 404 GLU A CA 1
ATOM 2949 C C . GLU A 1 404 ? 18.855 -30.515 19.296 1.00 94.06 404 GLU A C 1
ATOM 2951 O O . GLU A 1 404 ? 19.655 -31.258 18.722 1.00 94.06 404 GLU A O 1
ATOM 2956 N N . SER A 1 405 ? 17.974 -31.008 20.174 1.00 95.88 405 SER A N 1
ATOM 2957 C CA . SER A 1 405 ? 17.891 -32.420 20.559 1.00 95.88 405 SER A CA 1
ATOM 2958 C C . SER A 1 405 ? 16.622 -33.096 20.030 1.00 95.88 405 SER A C 1
ATOM 2960 O O . SER A 1 405 ? 15.761 -32.466 19.434 1.00 95.88 405 SER A O 1
ATOM 2962 N N . LYS A 1 406 ? 16.476 -34.403 20.278 1.00 96.06 406 LYS A N 1
ATOM 2963 C CA . LYS A 1 406 ? 15.262 -35.158 19.917 1.00 96.06 406 LYS A CA 1
ATOM 2964 C C . LYS A 1 406 ? 14.087 -34.948 20.880 1.00 96.06 406 LYS A C 1
ATOM 2966 O O . LYS A 1 406 ? 13.055 -35.587 20.715 1.00 96.06 406 LYS A O 1
ATOM 2971 N N . LEU A 1 407 ? 14.254 -34.139 21.926 1.00 96.81 407 LEU A N 1
ATOM 2972 C CA . LEU A 1 407 ? 13.187 -33.866 22.885 1.00 96.81 407 LEU A CA 1
ATOM 2973 C C . LEU A 1 407 ? 12.141 -32.947 22.247 1.00 96.81 407 LEU A C 1
ATOM 2975 O O . LEU A 1 407 ? 12.498 -31.994 21.562 1.00 96.81 407 LEU A O 1
ATOM 2979 N N . LYS A 1 408 ? 10.860 -33.196 22.519 1.00 96.56 408 LYS A N 1
ATOM 2980 C CA . LYS A 1 408 ? 9.740 -32.355 22.074 1.00 96.56 408 LYS A CA 1
ATOM 2981 C C . LYS A 1 408 ? 8.847 -31.988 23.262 1.00 96.56 408 LYS A C 1
ATOM 2983 O O . LYS A 1 408 ? 8.896 -32.626 24.320 1.00 96.56 408 LYS A O 1
ATOM 2988 N N . GLN A 1 409 ? 8.047 -30.936 23.097 1.00 97.06 409 GLN A N 1
ATOM 2989 C CA . GLN A 1 409 ? 6.973 -30.611 24.036 1.00 97.06 409 GLN A CA 1
ATOM 2990 C C . GLN A 1 409 ? 5.968 -31.773 24.081 1.00 97.06 409 GLN A C 1
ATOM 2992 O O . GLN A 1 409 ? 5.648 -32.331 23.044 1.00 97.06 409 GLN A O 1
ATOM 2997 N N . GLY A 1 410 ? 5.495 -32.142 25.273 1.00 95.62 410 GLY A N 1
ATOM 2998 C CA . GLY A 1 410 ? 4.566 -33.263 25.482 1.00 95.62 410 GLY A CA 1
ATOM 2999 C C . GLY A 1 410 ? 5.227 -34.556 25.973 1.00 95.62 410 GLY A C 1
ATOM 3000 O O . GLY A 1 410 ? 4.588 -35.325 26.686 1.00 95.62 410 GLY A O 1
ATOM 3001 N N . MET A 1 411 ? 6.527 -34.758 25.724 1.00 97.38 411 MET A N 1
ATOM 3002 C CA . MET A 1 411 ? 7.224 -35.972 26.172 1.00 97.38 411 MET A CA 1
ATOM 3003 C C . MET A 1 411 ? 7.332 -36.059 27.706 1.00 97.38 411 MET A C 1
ATOM 3005 O O . MET A 1 411 ? 7.557 -35.055 28.396 1.00 97.38 411 MET A O 1
ATOM 3009 N N . ILE A 1 412 ? 7.242 -37.278 28.248 1.00 96.94 412 ILE A N 1
ATOM 3010 C CA . ILE A 1 412 ? 7.344 -37.553 29.690 1.00 96.94 412 ILE A CA 1
ATOM 3011 C C . ILE A 1 412 ? 8.810 -37.779 30.063 1.00 96.94 412 ILE A C 1
ATOM 3013 O O . ILE A 1 412 ? 9.468 -38.683 29.557 1.00 96.94 412 ILE A O 1
ATOM 3017 N N . LEU A 1 413 ? 9.340 -36.988 30.988 1.00 97.31 413 LEU A N 1
ATOM 3018 C CA . LEU A 1 413 ? 10.723 -37.088 31.436 1.00 97.31 413 LEU A CA 1
ATOM 3019 C C . LEU A 1 413 ? 10.909 -38.303 32.362 1.00 97.31 413 LEU A C 1
ATOM 3021 O O . LEU A 1 413 ? 10.268 -38.374 33.412 1.00 97.31 413 LEU A O 1
ATOM 3025 N N . TYR A 1 414 ? 11.813 -39.224 32.004 1.00 96.75 414 TYR A N 1
ATOM 3026 C CA . TYR A 1 414 ? 12.030 -40.489 32.721 1.00 96.75 414 TYR A CA 1
ATOM 3027 C C . TYR A 1 414 ? 13.334 -40.523 33.536 1.00 96.75 414 TYR A C 1
ATOM 3029 O O . TYR A 1 414 ? 13.333 -40.871 34.720 1.00 96.75 414 TYR A O 1
ATOM 3037 N N . THR A 1 415 ? 14.468 -40.141 32.934 1.00 97.12 415 THR A N 1
ATOM 3038 C CA . THR A 1 415 ? 15.734 -39.992 33.675 1.00 97.12 415 THR A CA 1
ATOM 3039 C C . THR A 1 415 ? 16.542 -38.785 33.215 1.00 97.12 415 THR A C 1
ATOM 3041 O O . THR A 1 415 ? 16.517 -38.395 32.048 1.00 97.12 415 THR A O 1
ATOM 3044 N N . VAL A 1 416 ? 17.319 -38.221 34.143 1.00 97.06 416 VAL A N 1
ATOM 3045 C CA . VAL A 1 416 ? 18.350 -37.214 33.859 1.00 97.06 416 VAL A CA 1
ATOM 3046 C C . VAL A 1 416 ? 19.675 -37.715 34.423 1.00 97.06 416 VAL A C 1
ATOM 3048 O O . VAL A 1 416 ? 19.800 -37.935 35.631 1.00 97.06 416 VAL A O 1
ATOM 3051 N N . ASN A 1 417 ? 20.670 -37.904 33.557 1.00 96.12 417 ASN A N 1
ATOM 3052 C CA . ASN A 1 417 ? 21.968 -38.514 33.865 1.00 96.12 417 ASN A CA 1
ATOM 3053 C C . ASN A 1 417 ? 21.822 -39.856 34.605 1.00 96.12 417 ASN A C 1
ATOM 3055 O O . ASN A 1 417 ? 22.477 -40.088 35.621 1.00 96.12 417 ASN A O 1
ATOM 3059 N N . GLY A 1 418 ? 20.895 -40.701 34.138 1.00 94.00 418 GLY A N 1
ATOM 3060 C CA . GLY A 1 418 ? 20.605 -42.015 34.722 1.00 94.00 418 GLY A CA 1
ATOM 3061 C C . GLY A 1 418 ? 19.859 -41.982 36.061 1.00 94.00 418 GLY A C 1
ATOM 3062 O O . GLY A 1 418 ? 19.591 -43.033 36.634 1.00 94.00 418 GLY A O 1
ATOM 3063 N N . LYS A 1 419 ? 19.500 -40.802 36.585 1.00 95.75 419 LYS A N 1
ATOM 3064 C CA . LYS A 1 419 ? 18.682 -40.681 37.799 1.00 95.75 419 LYS A CA 1
ATOM 3065 C C . LYS A 1 419 ? 17.210 -40.558 37.422 1.00 95.75 419 LYS A C 1
ATOM 3067 O O . LYS A 1 419 ? 16.852 -39.609 36.725 1.00 95.75 419 LYS A O 1
ATOM 3072 N N . LEU A 1 420 ? 16.381 -41.459 37.951 1.00 95.69 420 LEU A N 1
ATOM 3073 C CA . LEU A 1 420 ? 14.921 -41.425 37.818 1.00 95.69 420 LEU A CA 1
ATOM 3074 C C . LEU A 1 420 ? 14.347 -40.075 38.259 1.00 95.69 420 LEU A C 1
ATOM 3076 O O . LEU A 1 420 ? 14.810 -39.481 39.246 1.00 95.69 420 LEU A O 1
ATOM 3080 N N . THR A 1 421 ? 13.378 -39.587 37.493 1.00 95.75 421 THR A N 1
ATOM 3081 C CA . THR A 1 421 ? 12.637 -38.344 37.754 1.00 95.75 421 THR A CA 1
ATOM 3082 C C . THR A 1 421 ? 11.278 -38.585 38.404 1.00 95.75 421 THR A C 1
ATOM 3084 O O . THR A 1 421 ? 10.733 -37.645 38.969 1.00 95.75 421 THR A O 1
ATOM 3087 N N . GLU A 1 422 ? 10.771 -39.820 38.389 1.00 93.50 422 GLU A N 1
ATOM 3088 C CA . GLU A 1 422 ? 9.544 -40.210 39.092 1.00 93.50 422 GLU A CA 1
ATOM 3089 C C . GLU A 1 422 ? 9.663 -39.930 40.602 1.00 93.50 422 GLU A C 1
ATOM 3091 O O . GLU A 1 422 ? 10.684 -40.242 41.227 1.00 93.50 422 GLU A O 1
ATOM 3096 N N . GLY A 1 423 ? 8.638 -39.290 41.176 1.00 91.62 423 GLY A N 1
ATOM 3097 C CA . GLY A 1 423 ? 8.608 -38.896 42.591 1.00 91.62 423 GLY A CA 1
ATOM 3098 C C . GLY A 1 423 ? 9.436 -37.652 42.932 1.00 91.62 423 GLY A C 1
ATOM 3099 O O . GLY A 1 423 ? 9.623 -37.348 44.111 1.00 91.62 423 GLY A O 1
ATOM 3100 N N . LYS A 1 424 ? 9.971 -36.938 41.932 1.00 95.12 424 LYS A N 1
ATOM 3101 C CA . LYS A 1 424 ? 10.666 -35.658 42.129 1.00 95.12 424 LYS A CA 1
ATOM 3102 C C . LYS A 1 424 ? 9.826 -34.512 41.599 1.00 95.12 424 LYS A C 1
ATOM 3104 O O . LYS A 1 424 ? 9.324 -34.564 40.481 1.00 95.12 424 LYS A O 1
ATOM 3109 N N . SER A 1 425 ? 9.782 -33.427 42.362 1.00 94.50 425 SER A N 1
ATOM 3110 C CA . SER A 1 425 ? 9.129 -32.193 41.922 1.00 94.50 425 SER A CA 1
ATOM 3111 C C . SER A 1 425 ? 9.834 -31.582 40.707 1.00 94.50 425 SER A C 1
ATOM 3113 O O . SER A 1 425 ? 11.056 -31.724 40.526 1.00 94.50 425 SER A O 1
ATOM 3115 N N . ALA A 1 426 ? 9.099 -30.792 39.918 1.00 94.75 426 ALA A N 1
ATOM 3116 C CA . ALA A 1 426 ? 9.672 -30.077 38.770 1.00 94.75 426 ALA A CA 1
ATOM 3117 C C . ALA A 1 426 ? 10.890 -29.219 39.171 1.00 94.75 426 ALA A C 1
ATOM 3119 O O . ALA A 1 426 ? 11.871 -29.100 38.431 1.00 94.75 426 ALA A O 1
ATOM 3120 N N . MET A 1 427 ? 10.868 -28.661 40.387 1.00 92.81 427 MET A N 1
ATOM 3121 C CA . MET A 1 427 ? 11.952 -27.846 40.936 1.00 92.81 427 MET A CA 1
ATOM 3122 C C . MET A 1 427 ? 13.212 -28.660 41.278 1.00 92.81 427 MET A C 1
ATOM 3124 O O . MET A 1 427 ? 14.329 -28.152 41.134 1.00 92.81 427 MET A O 1
ATOM 3128 N N . GLU A 1 428 ? 13.075 -29.902 41.739 1.00 96.38 428 GLU A N 1
ATOM 3129 C CA . GLU A 1 428 ? 14.220 -30.775 42.030 1.00 96.38 428 GLU A CA 1
ATOM 3130 C C . GLU A 1 428 ? 14.906 -31.240 40.752 1.00 96.38 428 GLU A C 1
ATOM 3132 O O . GLU A 1 428 ? 16.136 -31.198 40.660 1.00 96.38 428 GLU A O 1
ATOM 3137 N N . VAL A 1 429 ? 14.124 -31.597 39.735 1.00 96.44 429 VAL A N 1
ATOM 3138 C CA . VAL A 1 429 ? 14.676 -31.970 38.431 1.00 96.44 429 VAL A CA 1
ATOM 3139 C C . VAL A 1 429 ? 15.278 -30.759 37.718 1.00 96.44 429 VAL A C 1
ATOM 3141 O O . VAL A 1 429 ? 16.366 -30.868 37.150 1.00 96.44 429 VAL A O 1
ATOM 3144 N N . ALA A 1 430 ? 14.683 -29.569 37.850 1.00 95.06 430 ALA A N 1
ATOM 3145 C CA . ALA A 1 430 ? 15.303 -28.328 37.385 1.00 95.06 430 ALA A CA 1
ATOM 3146 C C . ALA A 1 430 ? 16.656 -28.063 38.071 1.00 95.06 430 ALA A C 1
ATOM 3148 O O . ALA A 1 430 ? 17.602 -27.633 37.411 1.00 95.06 430 ALA A O 1
ATOM 3149 N N . ARG A 1 431 ? 16.794 -28.370 39.370 1.00 95.44 431 ARG A N 1
ATOM 3150 C CA . ARG A 1 431 ? 18.085 -28.299 40.080 1.00 95.44 431 ARG A CA 1
ATOM 3151 C C . ARG A 1 431 ? 19.084 -29.345 39.578 1.00 95.44 431 ARG A C 1
ATOM 3153 O O . ARG A 1 431 ? 20.254 -29.007 39.408 1.00 95.44 431 ARG A O 1
ATOM 3160 N N . MET A 1 432 ? 18.640 -30.572 39.292 1.00 95.94 432 MET A N 1
ATOM 3161 C CA . MET A 1 432 ? 19.486 -31.611 38.684 1.00 95.94 432 MET A CA 1
ATOM 3162 C C . MET A 1 432 ? 20.013 -31.172 37.313 1.00 95.94 432 MET A C 1
ATOM 3164 O O . MET A 1 432 ? 21.212 -31.272 37.055 1.00 95.94 432 MET A O 1
ATOM 3168 N N . LEU A 1 433 ? 19.137 -30.624 36.468 1.00 95.75 433 LEU A N 1
ATOM 3169 C CA . LEU A 1 433 ? 19.499 -30.092 35.158 1.00 95.75 433 LEU A CA 1
ATOM 3170 C C . LEU A 1 433 ? 20.404 -28.869 35.276 1.00 95.75 433 LEU A C 1
ATOM 3172 O O . LEU A 1 433 ? 21.368 -28.775 34.527 1.00 95.75 433 LEU A O 1
ATOM 3176 N N . ALA A 1 434 ? 20.148 -27.951 36.214 1.00 93.75 434 ALA A N 1
ATOM 3177 C CA . ALA A 1 434 ? 20.967 -26.758 36.427 1.00 93.75 434 ALA A CA 1
ATOM 3178 C C . ALA A 1 434 ? 22.385 -27.101 36.909 1.00 93.75 434 ALA A C 1
ATOM 3180 O O . ALA A 1 434 ? 23.342 -26.509 36.409 1.00 93.75 434 ALA A O 1
ATOM 3181 N N . GLY A 1 435 ? 22.512 -28.072 37.819 1.00 90.50 435 GLY A N 1
ATOM 3182 C CA . GLY A 1 435 ? 23.787 -28.521 38.384 1.00 90.50 435 GLY A CA 1
ATOM 3183 C C . GLY A 1 435 ? 24.593 -29.471 37.495 1.00 90.50 435 GLY A C 1
ATOM 3184 O O . GLY A 1 435 ? 25.767 -29.696 37.774 1.00 90.50 435 GLY A O 1
ATOM 3185 N N . ALA A 1 436 ? 24.001 -30.026 36.434 1.00 91.69 436 ALA A N 1
ATOM 3186 C CA . ALA A 1 436 ? 24.735 -30.841 35.475 1.00 91.69 436 ALA A CA 1
ATOM 3187 C C . ALA A 1 436 ? 25.665 -29.966 34.610 1.00 91.69 436 ALA A C 1
ATOM 3189 O O . ALA A 1 436 ? 25.237 -28.954 34.048 1.00 91.69 436 ALA A O 1
ATOM 3190 N N . GLU A 1 437 ? 26.930 -30.361 34.502 1.00 89.38 437 GLU A N 1
ATOM 3191 C CA . GLU A 1 437 ? 27.954 -29.741 33.653 1.00 89.38 437 GLU A CA 1
ATOM 3192 C C . GLU A 1 437 ? 28.533 -30.820 32.726 1.00 89.38 437 GLU A C 1
ATOM 3194 O O . GLU A 1 437 ? 28.613 -31.989 33.108 1.00 89.38 437 GLU A O 1
ATOM 3199 N N . GLY A 1 438 ? 28.931 -30.450 31.507 1.00 94.88 438 GLY A N 1
ATOM 3200 C CA . GLY A 1 438 ? 29.428 -31.402 30.515 1.00 94.88 438 GLY A CA 1
ATOM 3201 C C . GLY A 1 438 ? 28.292 -32.008 29.696 1.00 94.88 438 GLY A C 1
ATOM 3202 O O . GLY A 1 438 ? 27.476 -31.281 29.148 1.00 94.88 438 GLY A O 1
ATOM 3203 N N . THR A 1 439 ? 28.242 -33.331 29.567 1.00 94.31 439 THR A N 1
ATOM 3204 C CA . THR A 1 439 ? 27.213 -34.003 28.758 1.00 94.31 439 THR A CA 1
ATOM 3205 C C . THR A 1 439 ? 26.015 -34.372 29.628 1.00 94.31 439 THR A C 1
ATOM 3207 O O . THR A 1 439 ? 26.154 -35.160 30.562 1.00 94.31 439 THR A O 1
ATOM 3210 N N . VAL A 1 440 ? 24.843 -33.809 29.332 1.00 96.94 440 VAL A N 1
ATOM 3211 C CA . VAL A 1 440 ? 23.584 -34.139 30.009 1.00 96.94 440 VAL A CA 1
ATOM 3212 C C . VAL A 1 440 ? 22.843 -35.180 29.180 1.00 96.94 440 VAL A C 1
ATOM 3214 O O . VAL A 1 440 ? 22.518 -34.930 28.027 1.00 96.94 440 VAL A O 1
ATOM 3217 N N . THR A 1 441 ? 22.578 -36.346 29.759 1.00 96.88 441 THR A N 1
ATOM 3218 C CA . THR A 1 441 ? 21.764 -37.396 29.134 1.00 96.88 441 THR A CA 1
ATOM 3219 C C . THR A 1 441 ? 20.348 -37.302 29.674 1.00 96.88 441 THR A C 1
ATOM 3221 O O . THR A 1 441 ? 20.143 -37.394 30.886 1.00 96.88 441 THR A O 1
ATOM 3224 N N . VAL A 1 442 ? 19.379 -37.109 28.793 1.00 97.25 442 VAL A N 1
ATOM 3225 C CA . VAL A 1 442 ? 17.960 -37.050 29.127 1.00 97.25 442 VAL A CA 1
ATOM 3226 C C . VAL A 1 442 ? 17.260 -38.197 28.420 1.00 97.25 442 VAL A C 1
ATOM 3228 O O . VAL A 1 442 ? 17.346 -38.311 27.202 1.00 97.25 442 VAL A O 1
ATOM 3231 N N . VAL A 1 443 ? 16.565 -39.035 29.183 1.00 97.25 443 VAL A N 1
ATOM 3232 C CA . VAL A 1 443 ? 15.675 -40.054 28.623 1.00 97.25 443 VAL A CA 1
ATOM 3233 C C . VAL A 1 443 ? 14.245 -39.602 28.864 1.00 97.25 443 VAL A C 1
ATOM 3235 O O . VAL A 1 443 ? 13.862 -39.374 30.016 1.00 97.25 443 VAL A O 1
ATOM 3238 N N . ALA A 1 444 ? 13.481 -39.469 27.788 1.00 97.62 444 ALA A N 1
ATOM 3239 C CA . ALA A 1 444 ? 12.057 -39.172 27.811 1.00 97.62 444 ALA A CA 1
ATOM 3240 C C . ALA A 1 444 ? 11.262 -40.313 27.160 1.00 97.62 444 ALA A C 1
ATOM 3242 O O . ALA A 1 444 ? 11.825 -41.133 26.437 1.00 97.62 444 ALA A O 1
ATOM 3243 N N . ILE A 1 445 ? 9.971 -40.389 27.452 1.00 96.81 445 ILE A N 1
ATOM 3244 C CA . ILE A 1 445 ? 9.021 -41.328 26.859 1.00 96.81 445 ILE A CA 1
ATOM 3245 C C . ILE A 1 445 ? 8.107 -40.516 25.944 1.00 96.81 445 ILE A C 1
ATOM 3247 O O . ILE A 1 445 ? 7.583 -39.483 26.369 1.00 96.81 445 ILE A O 1
ATOM 3251 N N . ALA A 1 446 ? 7.943 -40.982 24.713 1.00 96.12 446 ALA A N 1
ATOM 3252 C CA . ALA A 1 446 ? 7.070 -40.396 23.702 1.00 96.12 446 ALA A CA 1
ATOM 3253 C C . ALA A 1 446 ? 6.080 -41.452 23.200 1.00 96.12 446 ALA A C 1
ATOM 3255 O O . ALA A 1 446 ? 6.393 -42.648 23.243 1.00 96.12 446 ALA A O 1
ATOM 3256 N N . ASP A 1 447 ? 4.912 -41.018 22.733 1.00 94.62 447 ASP A N 1
ATOM 3257 C CA . ASP A 1 447 ? 3.984 -41.910 22.042 1.00 94.62 447 ASP A CA 1
ATOM 3258 C C . ASP A 1 447 ? 4.507 -42.161 20.616 1.00 94.62 447 ASP A C 1
ATOM 3260 O O . ASP A 1 447 ? 4.986 -41.264 19.923 1.00 94.62 447 ASP A O 1
ATOM 3264 N N . LYS A 1 448 ? 4.485 -43.423 20.192 1.00 90.56 448 LYS A N 1
ATOM 3265 C CA . LYS A 1 448 ? 5.114 -43.922 18.965 1.00 90.56 448 LYS A CA 1
ATOM 3266 C C . LYS A 1 448 ? 4.517 -43.283 17.706 1.00 90.56 448 LYS A C 1
ATOM 3268 O O . LYS A 1 448 ? 5.258 -42.988 16.772 1.00 90.56 448 LYS A O 1
ATOM 3273 N N . ASN A 1 449 ? 3.216 -42.991 17.734 1.00 85.44 449 ASN A N 1
ATOM 3274 C CA . ASN A 1 449 ? 2.494 -42.343 16.637 1.00 85.44 449 ASN A CA 1
ATOM 3275 C C . ASN A 1 449 ? 3.018 -40.923 16.350 1.00 85.44 449 ASN A C 1
ATOM 3277 O O . ASN A 1 449 ? 3.065 -40.524 15.195 1.00 85.44 449 ASN A O 1
ATOM 3281 N N . GLU A 1 450 ? 3.493 -40.191 17.368 1.00 80.31 450 GLU A N 1
ATOM 3282 C CA . GLU A 1 450 ? 4.051 -38.839 17.182 1.00 80.31 450 GLU A CA 1
ATOM 3283 C C . GLU A 1 450 ? 5.432 -38.846 16.501 1.00 80.31 450 GLU A C 1
ATOM 3285 O O . GLU A 1 450 ? 5.890 -37.814 16.018 1.00 80.31 450 GLU A O 1
ATOM 3290 N N . ILE A 1 451 ? 6.132 -39.988 16.475 1.00 81.56 451 ILE A N 1
ATOM 3291 C CA . ILE A 1 451 ? 7.482 -40.100 15.894 1.00 81.56 451 ILE A CA 1
ATOM 3292 C C . ILE A 1 451 ? 7.434 -40.575 14.441 1.00 81.56 451 ILE A C 1
ATOM 3294 O O . ILE A 1 451 ? 8.287 -40.182 13.643 1.00 81.56 451 ILE A O 1
ATOM 3298 N N . GLU A 1 452 ? 6.466 -41.424 14.092 1.00 73.56 452 GLU A N 1
ATOM 3299 C CA . GLU A 1 452 ? 6.347 -41.975 12.738 1.00 73.56 452 GLU A CA 1
ATOM 3300 C C . GLU A 1 452 ? 5.893 -40.907 11.720 1.00 73.56 452 GLU A C 1
ATOM 3302 O O . GLU A 1 452 ? 6.426 -40.900 10.609 1.00 73.56 452 GLU A O 1
ATOM 3307 N N . GLU A 1 453 ? 5.066 -39.927 12.122 1.00 61.28 453 GLU A N 1
ATOM 3308 C CA . GLU A 1 453 ? 4.603 -38.815 11.262 1.00 61.28 453 GLU A CA 1
ATOM 3309 C C . GLU A 1 453 ? 5.732 -37.913 10.709 1.00 61.28 453 GLU A C 1
ATOM 3311 O O . GLU A 1 453 ? 5.566 -37.315 9.647 1.00 61.28 453 GLU A O 1
ATOM 3316 N N . GLU A 1 454 ? 6.897 -37.817 11.369 1.00 57.59 454 GLU A N 1
ATOM 3317 C CA . GLU A 1 454 ? 8.021 -36.987 10.886 1.00 57.59 454 GLU A CA 1
ATOM 3318 C C . GLU A 1 454 ? 8.975 -37.760 9.945 1.00 57.59 454 GLU A C 1
ATOM 3320 O O . GLU A 1 454 ? 9.640 -37.153 9.104 1.00 57.59 454 GLU A O 1
ATOM 3325 N N . SER A 1 455 ? 9.050 -39.095 10.042 1.00 51.97 455 SER A N 1
ATOM 3326 C CA . SER A 1 455 ? 10.081 -39.886 9.340 1.00 51.97 455 SER A CA 1
ATOM 3327 C C . SER A 1 455 ? 9.786 -40.203 7.868 1.00 51.97 455 SER A C 1
ATOM 3329 O O . SER A 1 455 ? 10.692 -40.623 7.151 1.00 51.97 455 SER A O 1
ATOM 3331 N N . GLU A 1 456 ? 8.559 -39.973 7.397 1.00 52.44 456 GLU A N 1
ATOM 3332 C CA . GLU A 1 456 ? 8.153 -40.252 6.009 1.00 52.44 456 GLU A CA 1
ATOM 3333 C C . GLU A 1 456 ? 8.397 -39.076 5.038 1.00 52.44 456 GLU A C 1
ATOM 3335 O O . GLU A 1 456 ? 8.014 -39.154 3.875 1.00 52.44 456 GLU A O 1
ATOM 3340 N N . THR A 1 457 ? 9.059 -37.992 5.472 1.00 51.41 457 THR A N 1
ATOM 3341 C CA . THR A 1 457 ? 9.214 -36.761 4.664 1.00 51.41 457 THR A CA 1
ATOM 3342 C C . THR A 1 457 ? 10.617 -36.488 4.091 1.00 51.41 457 THR A C 1
ATOM 3344 O O . THR A 1 457 ? 10.782 -35.476 3.416 1.00 51.41 457 THR A O 1
ATOM 3347 N N . GLU A 1 458 ? 11.621 -37.359 4.288 1.00 48.78 458 GLU A N 1
ATOM 3348 C CA . GLU A 1 458 ? 13.030 -37.033 3.951 1.00 48.78 458 GLU A CA 1
ATOM 3349 C C . GLU A 1 458 ? 13.742 -37.903 2.883 1.00 48.78 458 GLU A C 1
ATOM 3351 O O . GLU A 1 458 ? 14.900 -37.616 2.592 1.00 48.78 458 GLU A O 1
ATOM 3356 N N . ASP A 1 459 ? 13.117 -38.904 2.243 1.00 40.66 459 ASP A N 1
ATOM 3357 C CA . ASP A 1 459 ? 13.878 -39.918 1.466 1.00 40.66 459 ASP A CA 1
ATOM 3358 C C . ASP A 1 459 ? 13.697 -39.960 -0.081 1.00 40.66 459 ASP A C 1
ATOM 3360 O O . ASP A 1 459 ? 14.235 -40.881 -0.693 1.00 40.66 459 ASP A O 1
ATOM 3364 N N . ASP A 1 460 ? 13.050 -38.992 -0.757 1.00 44.34 460 ASP A N 1
ATOM 3365 C CA . ASP A 1 460 ? 12.707 -39.139 -2.201 1.00 44.34 460 ASP A CA 1
ATOM 3366 C C . ASP A 1 460 ? 13.352 -38.174 -3.234 1.00 44.34 460 ASP A C 1
ATOM 3368 O O . ASP A 1 460 ? 13.057 -38.303 -4.420 1.00 44.34 460 ASP A O 1
ATOM 3372 N N . ASP A 1 461 ? 14.292 -37.287 -2.880 1.00 42.72 461 ASP A N 1
ATOM 3373 C CA . ASP A 1 461 ? 14.896 -36.346 -3.852 1.00 42.72 461 ASP A CA 1
ATOM 3374 C C . ASP A 1 461 ? 16.431 -36.462 -3.940 1.00 42.72 461 ASP A C 1
ATOM 3376 O O . ASP A 1 461 ? 17.138 -35.651 -3.354 1.00 42.72 461 ASP A O 1
ATOM 3380 N N . ASP A 1 462 ? 16.964 -37.445 -4.675 1.00 44.94 462 ASP A N 1
ATOM 3381 C CA . ASP A 1 462 ? 18.331 -37.403 -5.237 1.00 44.94 462 ASP A CA 1
ATOM 3382 C C . ASP A 1 462 ? 18.537 -38.565 -6.234 1.00 44.94 462 ASP A C 1
ATOM 3384 O O . ASP A 1 462 ? 18.984 -39.637 -5.840 1.00 44.94 462 ASP A O 1
ATOM 3388 N N . ASP A 1 463 ? 18.206 -38.371 -7.518 1.00 40.78 463 ASP A N 1
ATOM 3389 C CA . ASP A 1 463 ? 18.840 -39.057 -8.664 1.00 40.78 463 ASP A CA 1
ATOM 3390 C C . ASP A 1 463 ? 18.266 -38.510 -9.995 1.00 40.78 463 ASP A C 1
ATOM 3392 O O . ASP A 1 463 ? 17.424 -39.141 -10.627 1.00 40.78 463 ASP A O 1
ATOM 3396 N N . GLU A 1 464 ? 18.730 -37.345 -10.470 1.00 44.62 464 GLU A N 1
ATOM 3397 C CA . GLU A 1 464 ? 18.758 -37.079 -11.918 1.00 44.62 464 GLU A CA 1
ATOM 3398 C C . GLU A 1 464 ? 19.872 -36.100 -12.336 1.00 44.62 464 GLU A C 1
ATOM 3400 O O . GLU A 1 464 ? 20.374 -35.266 -11.584 1.00 44.62 464 GLU A O 1
ATOM 3405 N N . GLU A 1 465 ? 20.328 -36.310 -13.560 1.00 38.66 465 GLU A N 1
ATOM 3406 C CA . GLU A 1 465 ? 21.688 -36.175 -14.064 1.00 38.66 465 GLU A CA 1
ATOM 3407 C C . GLU A 1 465 ? 21.875 -34.866 -14.859 1.00 38.66 465 GLU A C 1
ATOM 3409 O O . GLU A 1 465 ? 21.139 -34.603 -15.804 1.00 38.66 465 GLU A O 1
ATOM 3414 N N . LEU A 1 466 ? 22.903 -34.058 -14.558 1.00 33.72 466 LEU A N 1
ATOM 3415 C CA . LEU A 1 466 ? 23.383 -33.000 -15.464 1.00 33.72 466 LEU A CA 1
ATOM 3416 C C . LEU A 1 466 ? 24.905 -33.067 -15.612 1.00 33.72 466 LEU A C 1
ATOM 3418 O O . LEU A 1 466 ? 25.679 -32.650 -14.748 1.00 33.72 466 LEU A O 1
ATOM 3422 N N . SER A 1 467 ? 25.326 -33.596 -16.759 1.00 32.34 467 SER A N 1
ATOM 3423 C CA . SER A 1 467 ? 26.692 -33.522 -17.260 1.00 32.34 467 SER A CA 1
ATOM 3424 C C . SER A 1 467 ? 26.834 -32.323 -18.205 1.00 32.34 467 SER A C 1
ATOM 3426 O O . SER A 1 467 ? 26.037 -32.137 -19.118 1.00 32.34 467 SER A O 1
ATOM 3428 N N . GLY A 1 468 ? 27.886 -31.522 -18.004 1.00 30.20 468 GLY A N 1
ATOM 3429 C CA . GLY A 1 468 ? 28.390 -30.594 -19.021 1.00 30.20 468 GLY A CA 1
ATOM 3430 C C . GLY A 1 468 ? 28.520 -29.133 -18.594 1.00 30.20 468 GLY A C 1
ATOM 3431 O O . GLY A 1 468 ? 27.692 -28.320 -18.971 1.00 30.20 468 GLY A O 1
ATOM 3432 N N . LEU A 1 469 ? 29.605 -28.795 -17.883 1.00 29.77 469 LEU A N 1
ATOM 3433 C CA . LEU A 1 469 ? 30.501 -27.655 -18.171 1.00 29.77 469 LEU A CA 1
ATOM 3434 C C . LEU A 1 469 ? 31.500 -27.470 -17.020 1.00 29.77 469 LEU A C 1
ATOM 3436 O O . LEU A 1 469 ? 31.157 -27.053 -15.918 1.00 29.77 469 LEU A O 1
ATOM 3440 N N . ALA A 1 470 ? 32.767 -27.763 -17.304 1.00 28.78 470 ALA A N 1
ATOM 3441 C CA . ALA A 1 470 ? 33.902 -27.424 -16.460 1.00 28.78 470 ALA A CA 1
ATOM 3442 C C . ALA A 1 470 ? 34.759 -26.380 -17.184 1.00 28.78 470 ALA A C 1
ATOM 3444 O O . ALA A 1 470 ? 35.218 -26.654 -18.289 1.00 28.78 470 ALA A O 1
ATOM 3445 N N . ALA A 1 471 ? 34.980 -25.221 -16.552 1.00 29.88 471 ALA A N 1
ATOM 3446 C CA . ALA A 1 471 ? 36.267 -24.510 -16.483 1.00 29.88 471 ALA A CA 1
ATOM 3447 C C . ALA A 1 471 ? 36.079 -23.109 -15.865 1.00 29.88 471 ALA A C 1
ATOM 3449 O O . ALA A 1 471 ? 35.678 -22.184 -16.555 1.00 29.88 471 ALA A O 1
ATOM 3450 N N . TYR A 1 472 ? 36.362 -22.955 -14.568 1.00 30.20 472 TYR A N 1
ATOM 3451 C CA . TYR A 1 472 ? 37.351 -22.015 -14.007 1.00 30.20 472 TYR A CA 1
ATOM 3452 C C . TYR A 1 472 ? 37.357 -22.162 -12.478 1.00 30.20 472 TYR A C 1
ATOM 3454 O O . TYR A 1 472 ? 36.312 -22.221 -11.836 1.00 30.20 472 TYR A O 1
ATOM 3462 N N . GLY A 1 473 ? 38.552 -22.324 -11.910 1.00 27.94 473 GLY A N 1
ATOM 3463 C CA . GLY A 1 473 ? 38.758 -22.768 -10.536 1.00 27.94 473 GLY A CA 1
ATOM 3464 C C . GLY A 1 473 ? 39.142 -21.682 -9.528 1.00 27.94 473 GLY A C 1
ATOM 3465 O O . GLY A 1 473 ? 39.708 -20.652 -9.875 1.00 27.94 473 GLY A O 1
ATOM 3466 N N . PHE A 1 474 ? 38.930 -22.088 -8.271 1.00 28.44 474 PHE A N 1
ATOM 3467 C CA . PHE A 1 474 ? 39.546 -21.701 -6.993 1.00 28.44 474 PHE A CA 1
ATOM 3468 C C . PHE A 1 474 ? 39.063 -20.464 -6.215 1.00 28.44 474 PHE A C 1
ATOM 3470 O O . PHE A 1 474 ? 39.329 -19.321 -6.560 1.00 28.44 474 PHE A O 1
ATOM 3477 N N . GLY A 1 475 ? 38.510 -20.764 -5.028 1.00 27.44 475 GLY A N 1
ATOM 3478 C CA . GLY A 1 475 ? 38.382 -19.869 -3.875 1.00 27.44 475 GLY A CA 1
ATOM 3479 C C . GLY A 1 475 ? 37.490 -20.461 -2.775 1.00 27.44 475 GLY A C 1
ATOM 3480 O O . GLY A 1 475 ? 36.294 -20.226 -2.761 1.00 27.44 475 GLY A O 1
ATOM 3481 N N . ALA A 1 476 ? 38.062 -21.283 -1.892 1.00 29.91 476 ALA A N 1
ATOM 3482 C CA . ALA A 1 476 ? 37.379 -22.083 -0.870 1.00 29.91 476 ALA A CA 1
ATOM 3483 C C . ALA A 1 476 ? 36.738 -21.279 0.287 1.00 29.91 476 ALA A C 1
ATOM 3485 O O . ALA A 1 476 ? 37.323 -20.307 0.756 1.00 29.91 476 ALA A O 1
ATOM 3486 N N . GLY A 1 477 ? 35.623 -21.774 0.851 1.00 29.28 477 GLY A N 1
ATOM 3487 C CA . GLY A 1 477 ? 35.115 -21.296 2.147 1.00 29.28 477 GLY A CA 1
ATOM 3488 C C . GLY A 1 477 ? 33.758 -21.852 2.607 1.00 29.28 477 GLY A C 1
ATOM 3489 O O . GLY A 1 477 ? 32.732 -21.267 2.313 1.00 29.28 477 GLY A O 1
ATOM 3490 N N . ARG A 1 478 ? 33.795 -22.963 3.363 1.00 30.00 478 ARG A N 1
ATOM 3491 C CA . ARG A 1 478 ? 32.830 -23.495 4.365 1.00 30.00 478 ARG A CA 1
ATOM 3492 C C . ARG A 1 478 ? 31.305 -23.310 4.179 1.00 30.00 478 ARG A C 1
ATOM 3494 O O . ARG A 1 478 ? 30.750 -22.245 4.409 1.00 30.00 478 ARG A O 1
ATOM 3501 N N . ARG A 1 479 ? 30.636 -24.460 3.995 1.00 26.31 479 ARG A N 1
ATOM 3502 C CA . ARG A 1 479 ? 29.205 -24.726 4.244 1.00 26.31 479 ARG A CA 1
ATOM 3503 C C . ARG A 1 479 ? 28.840 -24.593 5.731 1.00 26.31 479 ARG A C 1
ATOM 3505 O O . ARG A 1 479 ? 29.517 -25.196 6.562 1.00 26.31 479 ARG A O 1
ATOM 3512 N N . VAL A 1 480 ? 27.717 -23.934 6.023 1.00 29.94 480 VAL A N 1
ATOM 3513 C CA . VAL A 1 480 ? 26.846 -24.215 7.180 1.00 29.94 480 VAL A CA 1
ATOM 3514 C C . VAL A 1 480 ? 25.393 -24.138 6.684 1.00 29.94 480 VAL A C 1
ATOM 3516 O O . VAL A 1 480 ? 24.982 -23.125 6.124 1.00 29.94 480 VAL A O 1
ATOM 3519 N N . SER A 1 481 ? 24.682 -25.257 6.827 1.00 27.94 481 SER A N 1
ATOM 3520 C CA . SER A 1 481 ? 23.227 -25.471 6.702 1.00 27.94 481 SER A CA 1
ATOM 3521 C C . SER A 1 481 ? 22.451 -24.510 7.620 1.00 27.94 481 SER A C 1
ATOM 3523 O O . SER A 1 481 ? 22.933 -24.217 8.706 1.00 27.94 481 SER A O 1
ATOM 3525 N N . GLY A 1 482 ? 21.287 -23.942 7.302 1.00 25.94 482 GLY A N 1
ATOM 3526 C CA . GLY A 1 482 ? 20.165 -24.425 6.494 1.00 25.94 482 GLY A CA 1
ATOM 3527 C C . GLY A 1 482 ? 18.970 -24.696 7.430 1.00 25.94 482 GLY A C 1
ATOM 3528 O O . GLY A 1 482 ? 19.124 -25.493 8.344 1.00 25.94 482 GLY A O 1
ATOM 3529 N N . GLY A 1 483 ? 17.822 -24.039 7.197 1.00 26.83 483 GLY A N 1
ATOM 3530 C CA . GLY A 1 483 ? 16.501 -24.348 7.796 1.00 26.83 483 GLY A CA 1
ATOM 3531 C C . GLY A 1 483 ? 16.073 -23.429 8.957 1.00 26.83 483 GLY A C 1
ATOM 3532 O O . GLY A 1 483 ? 16.750 -23.396 9.972 1.00 26.83 483 GLY A O 1
ATOM 3533 N N . SER A 1 484 ? 15.123 -22.489 8.802 1.00 26.91 484 SER A N 1
ATOM 3534 C CA . SER A 1 484 ? 13.638 -22.615 8.723 1.00 26.91 484 SER A CA 1
ATOM 3535 C C . SER A 1 484 ? 13.003 -22.781 10.122 1.00 26.91 484 SER A C 1
ATOM 3537 O O . SER A 1 484 ? 13.358 -23.709 10.831 1.00 26.91 484 SER A O 1
ATOM 3539 N N . ARG A 1 485 ? 12.350 -21.736 10.685 1.00 31.06 485 ARG A N 1
ATOM 3540 C CA . ARG A 1 485 ? 10.874 -21.469 10.739 1.00 31.06 485 ARG A CA 1
ATOM 3541 C C . ARG A 1 485 ? 10.117 -22.611 11.459 1.00 31.06 485 ARG A C 1
ATOM 3543 O O . ARG A 1 485 ? 10.394 -23.756 11.174 1.00 31.06 485 ARG A O 1
ATOM 3550 N N . THR A 1 486 ? 9.151 -22.456 12.370 1.00 27.11 486 THR A N 1
ATOM 3551 C CA . THR A 1 486 ? 8.232 -21.395 12.860 1.00 27.11 486 THR A CA 1
ATOM 3552 C C . THR A 1 486 ? 7.491 -22.014 14.071 1.00 27.11 486 THR A C 1
ATOM 3554 O O . THR A 1 486 ? 7.307 -23.222 14.095 1.00 27.11 486 THR A O 1
ATOM 3557 N N . SER A 1 487 ? 7.050 -21.307 15.116 1.00 26.62 487 SER A N 1
ATOM 3558 C CA . SER A 1 487 ? 5.696 -20.719 15.200 1.00 26.62 487 SER A CA 1
ATOM 3559 C C . SER A 1 487 ? 5.375 -20.303 16.658 1.00 26.62 487 SER A C 1
ATOM 3561 O O . SER A 1 487 ? 6.002 -20.755 17.613 1.00 26.62 487 SER A O 1
ATOM 3563 N N . SER A 1 488 ? 4.413 -19.394 16.817 1.00 26.62 488 SER A N 1
ATOM 3564 C CA . SER A 1 488 ? 3.755 -18.950 18.060 1.00 26.62 488 SER A CA 1
ATOM 3565 C C . SER A 1 488 ? 2.869 -20.058 18.657 1.00 26.62 488 SER A C 1
ATOM 3567 O O . SER A 1 488 ? 2.080 -20.644 17.928 1.00 26.62 488 SER A O 1
ATOM 3569 N N . MET A 1 489 ? 2.997 -20.449 19.932 1.00 28.80 489 MET A N 1
ATOM 3570 C CA . MET A 1 489 ? 2.319 -19.878 21.121 1.00 28.80 489 MET A CA 1
ATOM 3571 C C . MET A 1 489 ? 0.897 -19.353 20.847 1.00 28.80 489 MET A C 1
ATOM 3573 O O . MET A 1 489 ? 0.722 -18.292 20.261 1.00 28.80 489 MET A O 1
ATOM 3577 N N . SER A 1 490 ? -0.135 -20.152 21.124 1.00 27.75 490 SER A N 1
ATOM 3578 C CA . SER A 1 490 ? -0.756 -20.423 22.439 1.00 27.75 490 SER A CA 1
ATOM 3579 C C . SER A 1 490 ? -1.831 -19.404 22.821 1.00 27.75 490 SER A C 1
ATOM 3581 O O . SER A 1 490 ? -1.538 -18.226 23.035 1.00 27.75 490 SER A O 1
ATOM 3583 N N . ARG A 1 491 ? -3.048 -19.903 23.051 1.00 28.97 491 ARG A N 1
ATOM 3584 C CA . ARG A 1 491 ? -3.976 -19.326 24.021 1.00 28.97 491 ARG A CA 1
ATOM 3585 C C . ARG A 1 491 ? -4.209 -20.327 25.141 1.00 28.97 491 ARG A C 1
ATOM 3587 O O . ARG A 1 491 ? -4.607 -21.459 24.894 1.00 28.97 491 ARG A O 1
ATOM 3594 N N . ASP A 1 492 ? -3.978 -19.843 26.352 1.00 27.19 492 ASP A N 1
ATOM 3595 C CA . ASP A 1 492 ? -4.558 -20.366 27.576 1.00 27.19 492 ASP A CA 1
ATOM 3596 C C . ASP A 1 492 ? -6.075 -20.127 27.558 1.00 27.19 492 ASP A C 1
ATOM 3598 O O . ASP A 1 492 ? -6.537 -19.030 27.223 1.00 27.19 492 ASP A O 1
ATOM 3602 N N . ALA A 1 493 ? -6.838 -21.132 27.982 1.00 27.09 493 ALA A N 1
ATOM 3603 C CA . ALA A 1 493 ? -8.209 -20.976 28.440 1.00 27.09 493 ALA A CA 1
ATOM 3604 C C . ALA A 1 493 ? -8.352 -21.609 29.826 1.00 27.09 493 ALA A C 1
ATOM 3606 O O . ALA A 1 493 ? -7.957 -22.747 30.078 1.00 27.09 493 ALA A O 1
ATOM 3607 N N . SER A 1 494 ? -8.928 -20.821 30.724 1.00 29.50 494 SER A N 1
ATOM 3608 C CA . SER A 1 494 ? -9.235 -21.157 32.103 1.00 29.50 494 SER A CA 1
ATOM 3609 C C . SER A 1 494 ? -10.572 -21.898 32.192 1.00 29.50 494 SER A C 1
ATOM 3611 O O . SER A 1 494 ? -11.624 -21.326 31.943 1.00 29.50 494 SER A O 1
ATOM 3613 N N . ASN A 1 495 ? -10.484 -23.168 32.571 1.00 28.08 495 ASN A N 1
ATOM 3614 C CA . ASN A 1 495 ? -11.330 -23.954 33.476 1.00 28.08 495 ASN A CA 1
ATOM 3615 C C . ASN A 1 495 ? -12.835 -23.650 33.732 1.00 28.08 495 ASN A C 1
ATOM 3617 O O . ASN A 1 495 ? -13.212 -22.644 34.331 1.00 28.08 495 ASN A O 1
ATOM 3621 N N . SER A 1 496 ? -13.591 -24.752 33.594 1.00 27.78 496 SER A N 1
ATOM 3622 C CA . SER A 1 496 ? -14.548 -25.352 34.555 1.00 27.78 496 SER A CA 1
ATOM 3623 C C . SER A 1 496 ? -16.059 -25.058 34.452 1.00 27.78 496 SER A C 1
ATOM 3625 O O . SER A 1 496 ? -16.541 -24.006 34.859 1.00 27.78 496 SER A O 1
ATOM 3627 N N . SER A 1 497 ? -16.838 -26.087 34.076 1.00 26.81 497 SER A N 1
ATOM 3628 C CA . SER A 1 497 ? -17.849 -26.714 34.962 1.00 26.81 497 SER A CA 1
ATOM 3629 C C . SER A 1 497 ? -18.565 -27.931 34.338 1.00 26.81 497 SER A C 1
ATOM 3631 O O . SER A 1 497 ? -19.339 -27.812 33.400 1.00 26.81 497 SER A O 1
ATOM 3633 N N . LEU A 1 498 ? -18.275 -29.088 34.945 1.00 28.80 498 LEU A N 1
ATOM 3634 C CA . LEU A 1 498 ? -19.032 -30.334 35.193 1.00 28.80 498 LEU A CA 1
ATOM 3635 C C . LEU A 1 498 ? -20.480 -30.532 34.676 1.00 28.80 498 LEU A C 1
ATOM 3637 O O . LEU A 1 498 ? -21.390 -29.827 35.110 1.00 28.80 498 LEU A O 1
ATOM 3641 N N . ARG A 1 499 ? -20.702 -31.665 33.975 1.00 26.89 499 ARG A N 1
ATOM 3642 C CA . ARG A 1 499 ? -21.511 -32.873 34.350 1.00 26.89 499 ARG A CA 1
ATOM 3643 C C . ARG A 1 499 ? -21.786 -33.714 33.081 1.00 26.89 499 ARG A C 1
ATOM 3645 O O . ARG A 1 499 ? -22.514 -33.267 32.212 1.00 26.89 499 ARG A O 1
ATOM 3652 N N . SER A 1 500 ? -21.046 -34.799 32.831 1.00 29.44 500 SER A N 1
ATOM 3653 C CA . SER A 1 500 ? -21.341 -36.212 33.176 1.00 29.44 500 SER A CA 1
ATOM 3654 C C . SER A 1 500 ? -22.619 -36.800 32.546 1.00 29.44 500 SER A C 1
ATOM 3656 O O . SER A 1 500 ? -23.705 -36.432 32.992 1.00 29.44 500 SER A O 1
ATOM 3658 N N . ILE A 1 501 ? -22.480 -37.771 31.625 1.00 28.69 501 ILE A N 1
ATOM 3659 C CA . ILE A 1 501 ? -23.002 -39.161 31.703 1.00 28.69 501 ILE A CA 1
ATOM 3660 C C . ILE A 1 501 ? -22.670 -39.948 30.402 1.00 28.69 501 ILE A C 1
ATOM 3662 O O . ILE A 1 501 ? -23.038 -39.514 29.320 1.00 28.69 501 ILE A O 1
ATOM 3666 N N . ARG A 1 502 ? -22.022 -41.110 30.616 1.00 29.11 502 ARG A N 1
ATOM 3667 C CA . ARG A 1 502 ? -21.970 -42.407 29.892 1.00 29.11 502 ARG A CA 1
ATOM 3668 C C . ARG A 1 502 ? -21.536 -42.548 28.423 1.00 29.11 502 ARG A C 1
ATOM 3670 O O . ARG A 1 502 ? -22.231 -42.132 27.507 1.00 29.11 502 ARG A O 1
ATOM 3677 N N . GLU A 1 503 ? -20.459 -43.325 28.289 1.00 37.75 503 GLU A N 1
ATOM 3678 C CA . GLU A 1 503 ? -20.162 -44.318 27.246 1.00 37.75 503 GLU A CA 1
ATOM 3679 C C . GLU A 1 503 ? -21.234 -45.426 27.198 1.00 37.75 503 GLU A C 1
ATOM 3681 O O . GLU A 1 503 ? -21.757 -45.804 28.250 1.00 37.75 503 GLU A O 1
ATOM 3686 N N . GLU A 1 504 ? -21.524 -45.946 26.003 1.00 34.72 504 GLU A N 1
ATOM 3687 C CA . GLU A 1 504 ? -21.480 -47.382 25.678 1.00 34.72 504 GLU A CA 1
ATOM 3688 C C . GLU A 1 504 ? -21.591 -47.579 24.152 1.00 34.72 504 GLU A C 1
ATOM 3690 O O . GLU A 1 504 ? -22.220 -46.791 23.443 1.00 34.72 504 GLU A O 1
ATOM 3695 N N . ASP A 1 505 ? -20.868 -48.599 23.706 1.00 33.03 505 ASP A N 1
ATOM 3696 C CA . ASP A 1 505 ? -20.510 -48.999 22.352 1.00 33.03 505 ASP A CA 1
ATOM 3697 C C . ASP A 1 505 ? -21.640 -49.643 21.526 1.00 33.03 505 ASP A C 1
ATOM 3699 O O . ASP A 1 505 ? -22.627 -50.143 22.057 1.00 33.03 505 ASP A O 1
ATOM 3703 N N . GLU A 1 506 ? -21.342 -49.726 20.223 1.00 34.75 506 GLU A N 1
ATOM 3704 C CA . GLU A 1 506 ? -21.564 -50.880 19.338 1.00 34.75 506 GLU A CA 1
ATOM 3705 C C . GLU A 1 506 ? -22.972 -51.259 18.826 1.00 34.75 506 GLU A C 1
ATOM 3707 O O . GLU A 1 506 ? -23.973 -51.310 19.532 1.00 34.75 506 GLU A O 1
ATOM 3712 N N . THR A 1 507 ? -22.929 -51.696 17.560 1.00 29.58 507 THR A N 1
ATOM 3713 C CA . THR A 1 507 ? -23.782 -52.673 16.855 1.00 29.58 507 THR A CA 1
ATOM 3714 C C . THR A 1 507 ? -25.068 -52.220 16.149 1.00 29.58 507 THR A C 1
ATOM 3716 O O . THR A 1 507 ? -26.032 -51.774 16.757 1.00 29.58 507 THR A O 1
ATOM 3719 N N . ASP A 1 508 ? -25.013 -52.458 14.832 1.00 29.36 508 ASP A N 1
ATOM 3720 C CA . ASP A 1 508 ? -25.969 -53.225 14.026 1.00 29.36 508 ASP A CA 1
ATOM 3721 C C . ASP A 1 508 ? -27.305 -52.624 13.556 1.00 29.36 508 ASP A C 1
ATOM 3723 O O . ASP A 1 508 ? -27.992 -51.879 14.245 1.00 29.36 508 ASP A O 1
ATOM 3727 N N . GLU A 1 509 ? -27.640 -53.091 12.344 1.00 33.62 509 GLU A N 1
ATOM 3728 C CA . GLU A 1 509 ? -28.964 -53.210 11.714 1.00 33.62 509 GLU A CA 1
ATOM 3729 C C . GLU A 1 509 ? -29.575 -51.919 11.144 1.00 33.62 509 GLU A C 1
ATOM 3731 O O . GLU A 1 509 ? -29.826 -50.930 11.822 1.00 33.62 509 GLU A O 1
ATOM 3736 N N . GLU A 1 510 ? -29.572 -51.787 9.817 1.00 31.78 510 GLU A N 1
ATOM 3737 C CA . GLU A 1 510 ? -30.515 -52.376 8.846 1.00 31.78 510 GLU A CA 1
ATOM 3738 C C . GLU A 1 510 ? -31.796 -51.551 8.694 1.00 31.78 510 GLU A C 1
ATOM 3740 O O . GLU A 1 510 ? -32.426 -51.086 9.641 1.00 31.78 510 GLU A O 1
ATOM 3745 N N . ASP A 1 511 ? -32.095 -51.340 7.416 1.00 40.31 511 ASP A N 1
ATOM 3746 C CA . ASP A 1 511 ? -33.250 -50.671 6.858 1.00 40.31 511 ASP A CA 1
ATOM 3747 C C . ASP A 1 511 ? -34.569 -51.306 7.320 1.00 40.31 511 ASP A C 1
ATOM 3749 O O . ASP A 1 511 ? -34.698 -52.522 7.348 1.00 40.31 511 ASP A O 1
ATOM 3753 N N . ASP A 1 512 ? -35.580 -50.473 7.557 1.00 32.78 512 ASP A N 1
ATOM 3754 C CA . ASP A 1 512 ? -36.958 -50.754 7.146 1.00 32.78 512 ASP A CA 1
ATOM 3755 C C . ASP A 1 512 ? -37.696 -49.406 7.065 1.00 32.78 512 ASP A C 1
ATOM 3757 O O . ASP A 1 512 ? -37.767 -48.625 8.012 1.00 32.78 512 ASP A O 1
ATOM 3761 N N . ASP A 1 513 ? -37.962 -48.931 5.856 1.00 31.03 513 ASP A N 1
ATOM 3762 C CA . ASP A 1 513 ? -39.149 -49.224 5.053 1.00 31.03 513 ASP A CA 1
ATOM 3763 C C . ASP A 1 513 ? -40.365 -48.365 5.442 1.00 31.03 513 ASP A C 1
ATOM 3765 O O . ASP A 1 513 ? -41.031 -48.539 6.455 1.00 31.03 513 ASP A O 1
ATOM 3769 N N . LYS A 1 514 ? -40.678 -47.505 4.471 1.00 28.81 514 LYS A N 1
ATOM 3770 C CA . LYS A 1 514 ? -42.012 -47.263 3.918 1.00 28.81 514 LYS A CA 1
ATOM 3771 C C . LYS A 1 514 ? -43.052 -46.495 4.727 1.00 28.81 514 LYS A C 1
ATOM 3773 O O . LYS A 1 514 ? -43.534 -46.898 5.777 1.00 28.81 514 LYS A O 1
ATOM 3778 N N . SER A 1 515 ? -43.609 -45.571 3.939 1.00 28.41 515 SER A N 1
ATOM 3779 C CA . SER A 1 515 ? -45.035 -45.252 3.827 1.00 28.41 515 SER A CA 1
ATOM 3780 C C . SER A 1 515 ? -45.589 -44.383 4.964 1.00 28.41 515 SER A C 1
ATOM 3782 O O . SER A 1 515 ? -45.233 -44.533 6.116 1.00 28.41 515 SER A O 1
ATOM 3784 N N . GLU A 1 516 ? -46.432 -43.388 4.727 1.00 30.55 516 GLU A N 1
ATOM 3785 C CA . GLU A 1 516 ? -47.321 -43.176 3.598 1.00 30.55 516 GLU A CA 1
ATOM 3786 C C . GLU A 1 516 ? -47.854 -41.734 3.651 1.00 30.55 516 GLU A C 1
ATOM 3788 O O . GLU A 1 516 ? -47.942 -41.115 4.708 1.00 30.55 516 GLU A O 1
ATOM 3793 N N . GLU A 1 517 ? -48.188 -41.246 2.463 1.00 32.16 517 GLU A N 1
ATOM 3794 C CA . GLU A 1 517 ? -49.312 -40.369 2.131 1.00 32.16 517 GLU A CA 1
ATOM 3795 C C . GLU A 1 517 ? -49.545 -38.993 2.789 1.00 32.16 517 GLU A C 1
ATOM 3797 O O . GLU A 1 517 ? -49.982 -38.802 3.920 1.00 32.16 517 GLU A O 1
ATOM 3802 N N . LEU A 1 518 ? -49.386 -38.021 1.886 1.00 29.83 518 LEU A N 1
ATOM 3803 C CA . LEU A 1 518 ? -50.139 -36.785 1.674 1.00 29.83 518 LEU A CA 1
ATOM 3804 C C . LEU A 1 518 ? -51.636 -36.860 2.031 1.00 29.83 518 LEU A C 1
ATOM 3806 O O . LEU A 1 518 ? -52.304 -37.795 1.620 1.00 29.83 518 LEU A O 1
ATOM 3810 N N . MET A 1 519 ? -52.171 -35.781 2.620 1.00 28.19 519 MET A N 1
ATOM 3811 C CA . MET A 1 519 ? -53.362 -35.002 2.186 1.00 28.19 519 MET A CA 1
ATOM 3812 C C . MET A 1 519 ? -53.552 -33.855 3.200 1.00 28.19 519 MET A C 1
ATOM 3814 O O . MET A 1 519 ? -53.686 -34.076 4.396 1.00 28.19 519 MET A O 1
ATOM 3818 N N . SER A 1 520 ? -53.268 -32.598 2.861 1.00 31.83 520 SER A N 1
ATOM 3819 C CA . SER A 1 520 ? -54.131 -31.615 2.181 1.00 31.83 520 SER A CA 1
ATOM 3820 C C . SER A 1 520 ? -55.435 -31.236 2.910 1.00 31.83 520 SER A C 1
ATOM 3822 O O . SER A 1 520 ? -56.423 -31.948 2.826 1.00 31.83 520 SER A O 1
ATOM 3824 N N . LYS A 1 521 ? -55.393 -30.027 3.492 1.00 30.38 521 LYS A N 1
ATOM 3825 C CA . LYS A 1 521 ? -56.343 -28.893 3.405 1.00 30.38 521 LYS A CA 1
ATOM 3826 C C . LYS A 1 521 ? -57.836 -29.050 3.771 1.00 30.38 521 LYS A C 1
ATOM 3828 O O . LYS A 1 521 ? -58.509 -29.985 3.362 1.00 30.38 521 LYS A O 1
ATOM 3833 N N . SER A 1 522 ? -58.329 -27.922 4.319 1.00 29.45 522 SER A N 1
ATOM 3834 C CA . SER A 1 522 ? -59.723 -27.416 4.427 1.00 29.45 522 SER A CA 1
ATOM 3835 C C . SER A 1 522 ? -60.622 -28.144 5.441 1.00 29.45 522 SER A C 1
ATOM 3837 O O . SER A 1 522 ? -60.615 -29.360 5.484 1.00 29.45 522 SER A O 1
ATOM 3839 N N . ASP A 1 523 ? -61.425 -27.521 6.312 1.00 27.77 523 ASP A N 1
ATOM 3840 C CA . ASP A 1 523 ? -61.955 -26.154 6.401 1.00 27.77 523 ASP A CA 1
ATOM 3841 C C . ASP A 1 523 ? -62.528 -25.860 7.813 1.00 27.77 523 ASP A C 1
ATOM 3843 O O . ASP A 1 523 ? -62.905 -26.770 8.545 1.00 27.77 523 ASP A O 1
ATOM 3847 N N . MET A 1 524 ? -62.664 -24.556 8.100 1.00 26.31 524 MET A N 1
ATOM 3848 C CA . MET A 1 524 ? -63.749 -23.880 8.844 1.00 26.31 524 MET A CA 1
ATOM 3849 C C . MET A 1 524 ? -63.978 -24.054 10.367 1.00 26.31 524 MET A C 1
ATOM 3851 O O . MET A 1 524 ? -64.452 -25.065 10.867 1.00 26.31 524 MET A O 1
ATOM 3855 N N . GLU A 1 525 ? -63.752 -22.928 11.062 1.00 29.42 525 GLU A N 1
ATOM 3856 C CA . GLU A 1 525 ? -64.673 -22.183 11.953 1.00 29.42 525 GLU A CA 1
ATOM 3857 C C . GLU A 1 525 ? -65.739 -22.929 12.791 1.00 29.42 525 GLU A C 1
ATOM 3859 O O . GLU A 1 525 ? -66.698 -23.465 12.250 1.00 29.42 525 GLU A O 1
ATOM 3864 N N . ALA A 1 526 ? -65.696 -22.767 14.128 1.00 26.98 526 ALA A N 1
ATOM 3865 C CA . ALA A 1 526 ? -66.665 -21.954 14.899 1.00 26.98 526 ALA A CA 1
ATOM 3866 C C . ALA A 1 526 ? -66.631 -22.209 16.431 1.00 26.98 526 ALA A C 1
ATOM 3868 O O . ALA A 1 526 ? -66.699 -23.332 16.910 1.00 26.98 526 ALA A O 1
ATOM 3869 N N . MET A 1 527 ? -66.580 -21.097 17.173 1.00 25.44 527 MET A N 1
ATOM 3870 C CA . MET A 1 527 ? -67.257 -20.762 18.443 1.00 25.44 527 MET A CA 1
ATOM 3871 C C . MET A 1 527 ? -67.469 -21.779 19.598 1.00 25.44 527 MET A C 1
ATOM 3873 O O . MET A 1 527 ? -68.297 -22.674 19.536 1.00 25.44 527 MET A O 1
ATOM 3877 N N . ALA A 1 528 ? -66.860 -21.410 20.739 1.00 30.95 528 ALA A N 1
ATOM 3878 C CA . ALA A 1 528 ? -67.446 -21.171 22.076 1.00 30.95 528 ALA A CA 1
ATOM 3879 C C . ALA A 1 528 ? -68.335 -22.228 22.771 1.00 30.95 528 ALA A C 1
ATOM 3881 O O . ALA A 1 528 ? -69.475 -22.426 22.371 1.00 30.95 528 ALA A O 1
ATOM 3882 N N . ALA A 1 529 ? -67.866 -22.733 23.929 1.00 27.27 529 ALA A N 1
ATOM 3883 C CA . ALA A 1 529 ? -68.629 -23.303 25.067 1.00 27.27 529 ALA A CA 1
ATOM 3884 C C . ALA A 1 529 ? -67.670 -24.129 25.965 1.00 27.27 529 ALA A C 1
ATOM 3886 O O . ALA A 1 529 ? -66.773 -24.753 25.421 1.00 27.27 529 ALA A O 1
ATOM 3887 N N . THR A 1 530 ? -67.731 -24.296 27.291 1.00 26.88 530 THR A N 1
ATOM 3888 C CA . THR A 1 530 ? -68.411 -23.709 28.462 1.00 26.88 530 THR A CA 1
ATOM 3889 C C . THR A 1 530 ? -67.779 -24.412 29.693 1.00 26.88 530 THR A C 1
ATOM 3891 O O . THR A 1 530 ? -67.321 -25.543 29.570 1.00 26.88 530 THR A O 1
ATOM 3894 N N . SER A 1 531 ? -67.875 -23.795 30.881 1.00 27.44 531 SER A N 1
ATOM 3895 C CA . SER A 1 531 ? -67.966 -24.446 32.213 1.00 27.44 531 SER A CA 1
ATOM 3896 C C . SER A 1 531 ? -66.695 -25.071 32.826 1.00 27.44 531 SER A C 1
ATOM 3898 O O . SER A 1 531 ? -66.134 -26.017 32.300 1.00 27.44 531 SER A O 1
ATOM 3900 N N . ALA A 1 532 ? -66.157 -24.490 33.912 1.00 29.56 532 ALA A N 1
ATOM 3901 C CA . ALA A 1 532 ? -66.533 -24.711 35.334 1.00 29.56 532 ALA A CA 1
ATOM 3902 C C . ALA A 1 532 ? -65.843 -25.973 35.904 1.00 29.56 532 ALA A C 1
ATOM 3904 O O . ALA A 1 532 ? -65.774 -26.978 35.221 1.00 29.56 532 ALA A O 1
ATOM 3905 N N . ALA A 1 533 ? -65.303 -26.072 37.117 1.00 29.66 533 ALA A N 1
ATOM 3906 C CA . ALA A 1 533 ? -65.274 -25.300 38.359 1.00 29.66 533 ALA A CA 1
ATOM 3907 C C . ALA A 1 533 ? -64.024 -25.818 39.138 1.00 29.66 533 ALA A C 1
ATOM 3909 O O . ALA A 1 533 ? -63.525 -26.894 38.833 1.00 29.66 533 ALA A O 1
ATOM 3910 N N . LEU A 1 534 ? -63.395 -25.130 40.089 1.00 30.06 534 LEU A N 1
ATOM 3911 C CA . LEU A 1 534 ? -63.886 -24.869 41.441 1.00 30.06 534 LEU A CA 1
ATOM 3912 C C . LEU A 1 534 ? -62.923 -23.879 42.121 1.00 30.06 534 LEU A C 1
ATOM 3914 O O . LEU A 1 534 ? -61.733 -24.139 42.275 1.00 30.06 534 LEU A O 1
ATOM 3918 N N . ALA A 1 535 ? -63.485 -22.748 42.531 1.00 30.33 535 ALA A N 1
ATOM 3919 C CA . ALA A 1 535 ? -62.998 -21.889 43.607 1.00 30.33 535 ALA A CA 1
ATOM 3920 C C . ALA A 1 535 ? -63.387 -22.536 44.970 1.00 30.33 535 ALA A C 1
ATOM 3922 O O . ALA A 1 535 ? -63.797 -23.700 44.966 1.00 30.33 535 ALA A O 1
ATOM 3923 N N . PRO A 1 536 ? -63.445 -21.826 46.118 1.00 52.19 536 PRO A N 1
ATOM 3924 C CA . PRO A 1 536 ? -62.951 -20.492 46.500 1.00 52.19 536 PRO A CA 1
ATOM 3925 C C . PRO A 1 536 ? -62.200 -20.611 47.859 1.00 52.19 536 PRO A C 1
ATOM 3927 O O . PRO A 1 536 ? -61.818 -21.706 48.245 1.00 52.19 536 PRO A O 1
ATOM 3930 N N . ALA A 1 537 ? -61.902 -19.630 48.703 1.00 31.17 537 ALA A N 1
ATOM 3931 C CA . ALA A 1 537 ? -62.278 -18.244 48.992 1.00 31.17 537 ALA A CA 1
ATOM 3932 C C . ALA A 1 537 ? -61.230 -17.803 50.053 1.00 31.17 537 ALA A C 1
ATOM 3934 O O . ALA A 1 537 ? -60.528 -18.651 50.594 1.00 31.17 537 ALA A O 1
ATOM 3935 N N . ALA A 1 538 ? -61.051 -16.594 50.557 1.00 30.22 538 ALA A N 1
ATOM 3936 C CA . ALA A 1 538 ? -61.521 -15.215 50.452 1.00 30.22 538 ALA A CA 1
ATOM 3937 C C . ALA A 1 538 ? -60.556 -14.509 51.449 1.00 30.22 538 ALA A C 1
ATOM 3939 O O . ALA A 1 538 ? -60.140 -15.123 52.427 1.00 30.22 538 ALA A O 1
ATOM 3940 N N . GLY A 1 539 ? -60.059 -13.293 51.285 1.00 28.80 539 GLY A N 1
ATOM 3941 C CA . GLY A 1 539 ? -60.742 -12.053 50.967 1.00 28.80 539 GLY A CA 1
ATOM 3942 C C . GLY A 1 539 ? -60.271 -10.991 51.979 1.00 28.80 539 GLY A C 1
ATOM 3943 O O . GLY A 1 539 ? -59.784 -11.335 53.053 1.00 28.80 539 GLY A O 1
ATOM 3944 N N . ALA A 1 540 ? -60.487 -9.726 51.618 1.00 30.22 540 ALA A N 1
ATOM 3945 C CA . ALA A 1 540 ? -60.400 -8.508 52.437 1.00 30.22 540 ALA A CA 1
ATOM 3946 C C . ALA A 1 540 ? -59.035 -7.784 52.561 1.00 30.22 540 ALA A C 1
ATOM 3948 O O . ALA A 1 540 ? -58.233 -8.018 53.458 1.00 30.22 540 ALA A O 1
ATOM 3949 N N . ASP A 1 541 ? -58.872 -6.795 51.677 1.00 39.06 541 ASP A N 1
ATOM 3950 C CA . ASP A 1 541 ? -58.353 -5.434 51.950 1.00 39.06 541 ASP A CA 1
ATOM 3951 C C . ASP A 1 541 ? -59.241 -4.763 53.048 1.00 39.06 541 ASP A C 1
ATOM 3953 O O . ASP A 1 541 ? -60.421 -5.143 53.087 1.00 39.06 541 ASP A O 1
ATOM 3957 N N . PRO A 1 542 ? -58.821 -3.799 53.924 1.00 50.53 542 PRO A N 1
ATOM 3958 C CA . PRO A 1 542 ? -58.269 -2.490 53.518 1.00 50.53 542 PRO A CA 1
ATOM 3959 C C . PRO A 1 542 ? -57.315 -1.725 54.494 1.00 50.53 542 PRO A C 1
ATOM 3961 O O . PRO A 1 542 ? -57.279 -1.936 55.698 1.00 50.53 542 PRO A O 1
ATOM 3964 N N . ARG A 1 543 ? -56.629 -0.714 53.933 1.00 34.62 543 ARG A N 1
ATOM 3965 C CA . ARG A 1 543 ? -56.300 0.645 54.463 1.00 34.62 543 ARG A CA 1
ATOM 3966 C C . ARG A 1 543 ? -55.746 0.886 55.898 1.00 34.62 543 ARG A C 1
ATOM 3968 O O . ARG A 1 543 ? -56.433 0.770 56.899 1.00 34.62 543 ARG A O 1
ATOM 3975 N N . SER A 1 544 ? -54.611 1.601 55.886 1.00 32.84 544 SER A N 1
ATOM 3976 C CA . SER A 1 544 ? -54.239 2.808 56.667 1.00 32.84 544 SER A CA 1
ATOM 3977 C C . SER A 1 544 ? -53.962 2.773 58.186 1.00 32.84 544 SER A C 1
ATOM 3979 O O . SER A 1 544 ? -54.833 2.503 59.001 1.00 32.84 544 SER A O 1
ATOM 3981 N N . SER A 1 545 ? -52.810 3.384 58.508 1.00 30.88 545 SER A N 1
ATOM 3982 C CA . SER A 1 545 ? -52.559 4.371 59.579 1.00 30.88 545 SER A CA 1
ATOM 3983 C C . SER A 1 545 ? -51.977 3.935 60.943 1.00 30.88 545 SER A C 1
ATOM 3985 O O . SER A 1 545 ? -52.496 3.086 61.652 1.00 30.88 545 SER A O 1
ATOM 3987 N N . THR A 1 546 ? -50.915 4.679 61.299 1.00 31.69 546 THR A N 1
ATOM 3988 C CA . THR A 1 546 ? -50.499 5.192 62.625 1.00 31.69 546 THR A CA 1
ATOM 3989 C C . THR A 1 546 ? -49.850 4.294 63.695 1.00 31.69 546 THR A C 1
ATOM 3991 O O . THR A 1 546 ? -50.516 3.547 64.391 1.00 31.69 546 THR A O 1
ATOM 3994 N N . ALA A 1 547 ? -48.563 4.612 63.923 1.00 30.44 547 ALA A N 1
ATOM 3995 C CA . ALA A 1 547 ? -47.954 5.101 65.176 1.00 30.44 547 ALA A CA 1
ATOM 3996 C C . ALA A 1 547 ? -47.622 4.149 66.349 1.00 30.44 547 ALA A C 1
ATOM 3998 O O . ALA A 1 547 ? -48.337 3.204 66.648 1.00 30.44 547 ALA A O 1
ATOM 3999 N N . SER A 1 548 ? -46.580 4.585 67.091 1.00 28.22 548 SER A N 1
ATOM 4000 C CA . SER A 1 548 ? -46.144 4.172 68.445 1.00 28.22 548 SER A CA 1
ATOM 4001 C C . SER A 1 548 ? -45.162 2.983 68.475 1.00 28.22 548 SER A C 1
ATOM 4003 O O . SER A 1 548 ? -45.418 1.972 67.846 1.00 28.22 548 SER A O 1
ATOM 4005 N N . THR A 1 549 ? -44.018 2.957 69.172 1.00 32.62 549 THR A N 1
ATOM 4006 C CA . THR A 1 549 ? -43.344 3.865 70.122 1.00 32.62 549 THR A CA 1
ATOM 4007 C C . THR A 1 549 ? -41.942 3.302 70.413 1.00 32.62 549 THR A C 1
ATOM 4009 O O . THR A 1 549 ? -41.792 2.096 70.555 1.00 32.62 549 THR A O 1
ATOM 4012 N N . ASP A 1 550 ? -40.964 4.202 70.547 1.00 30.55 550 ASP A N 1
ATOM 4013 C CA . ASP A 1 550 ? -39.919 4.252 71.588 1.00 30.55 550 ASP A CA 1
ATOM 4014 C C . ASP A 1 550 ? -39.187 2.965 72.051 1.00 30.55 550 ASP A C 1
ATOM 4016 O O . ASP A 1 550 ? -39.737 2.154 72.789 1.00 30.55 550 ASP A O 1
ATOM 4020 N N . SER A 1 551 ? -37.865 2.897 71.812 1.00 30.69 551 SER A N 1
ATOM 4021 C CA . SER A 1 551 ? -36.885 2.934 72.918 1.00 30.69 551 SER A CA 1
ATOM 4022 C C . SER A 1 551 ? -35.425 3.115 72.452 1.00 30.69 551 SER A C 1
ATOM 4024 O O . SER A 1 551 ? -34.895 2.366 71.638 1.00 30.69 551 SER A O 1
ATOM 4026 N N . ARG A 1 552 ? -34.802 4.146 73.039 1.00 30.92 552 ARG A N 1
ATOM 4027 C CA . ARG A 1 552 ? -33.376 4.425 73.353 1.00 30.92 552 ARG A CA 1
ATOM 4028 C C . ARG A 1 552 ? -32.442 3.184 73.293 1.00 30.92 552 ARG A C 1
ATOM 4030 O O . ARG A 1 552 ? -32.840 2.115 73.718 1.00 30.92 552 ARG A O 1
ATOM 4037 N N . ARG A 1 553 ? -31.138 3.244 72.969 1.00 31.09 553 ARG A N 1
ATOM 4038 C CA . ARG A 1 553 ? -30.083 4.118 73.526 1.00 31.09 553 ARG A CA 1
ATOM 4039 C C . ARG A 1 553 ? -28.705 3.766 72.908 1.00 31.09 553 ARG A C 1
ATOM 4041 O O . ARG A 1 553 ? -28.409 2.597 72.717 1.00 31.09 553 ARG A O 1
ATOM 4048 N N . ALA A 1 554 ? -27.860 4.792 72.775 1.00 31.70 554 ALA A N 1
ATOM 4049 C CA . ALA A 1 554 ? -26.397 4.832 72.964 1.00 31.70 554 ALA A CA 1
ATOM 4050 C C . ALA A 1 554 ? -25.432 3.973 72.110 1.00 31.70 554 ALA A C 1
ATOM 4052 O O . ALA A 1 554 ? -25.205 2.791 72.338 1.00 31.70 554 ALA A O 1
ATOM 4053 N N . THR A 1 555 ? -24.694 4.708 71.274 1.00 37.94 555 THR A N 1
ATOM 4054 C CA . THR A 1 555 ? -23.247 4.601 71.014 1.00 37.94 555 THR A CA 1
ATOM 4055 C C . THR A 1 555 ? -22.413 4.145 72.217 1.00 37.94 555 THR A C 1
ATOM 4057 O O . THR A 1 555 ? -22.485 4.760 73.284 1.00 37.94 555 THR A O 1
ATOM 4060 N N . VAL A 1 556 ? -21.524 3.170 72.001 1.00 34.28 556 VAL A N 1
ATOM 4061 C CA . VAL A 1 556 ? -20.415 2.840 72.908 1.00 34.28 556 VAL A CA 1
ATOM 4062 C C . VAL A 1 556 ? -19.115 2.749 72.112 1.00 34.28 556 VAL A C 1
ATOM 4064 O O . VAL A 1 556 ? -18.976 1.946 71.194 1.00 34.28 556 VAL A O 1
ATOM 4067 N N . ALA A 1 557 ? -18.168 3.596 72.507 1.00 37.09 557 ALA A N 1
ATOM 4068 C CA . ALA A 1 557 ? -16.742 3.442 72.287 1.00 37.09 557 ALA A CA 1
ATOM 4069 C C . ALA A 1 557 ? -16.123 2.762 73.518 1.00 37.09 557 ALA A C 1
ATOM 4071 O O . ALA A 1 557 ? -16.480 3.113 74.640 1.00 37.09 557 ALA A O 1
ATOM 4072 N N . ALA A 1 558 ? -15.191 1.835 73.304 1.00 31.92 558 ALA A N 1
ATOM 4073 C CA . ALA A 1 558 ? -14.159 1.341 74.228 1.00 31.92 558 ALA A CA 1
ATOM 4074 C C . ALA A 1 558 ? -13.403 0.230 73.469 1.00 31.92 558 ALA A C 1
ATOM 4076 O O . ALA A 1 558 ? -13.985 -0.421 72.613 1.00 31.92 558 ALA A O 1
ATOM 4077 N N . GLY A 1 559 ? -12.132 -0.073 73.679 1.00 29.91 559 GLY A N 1
ATOM 4078 C CA . GLY A 1 559 ? -11.236 0.275 74.763 1.00 29.91 559 GLY A CA 1
ATOM 4079 C C . GLY A 1 559 ? -10.120 -0.773 74.799 1.00 29.91 559 GLY A C 1
ATOM 4080 O O . GLY A 1 559 ? -10.301 -1.928 74.429 1.00 29.91 559 GLY A O 1
ATOM 4081 N N . THR A 1 560 ? -8.956 -0.299 75.201 1.00 32.62 560 THR A N 1
ATOM 4082 C CA . THR A 1 560 ? -7.644 -0.933 75.332 1.00 32.62 560 THR A CA 1
ATOM 4083 C C . THR A 1 560 ? -7.623 -2.154 76.270 1.00 32.62 560 THR A C 1
ATOM 4085 O O . THR A 1 560 ? -8.321 -2.160 77.280 1.00 32.62 560 THR A O 1
ATOM 4088 N N . VAL A 1 561 ? -6.740 -3.129 76.003 1.00 37.28 561 VAL A N 1
ATOM 4089 C CA . VAL A 1 561 ? -6.353 -4.222 76.926 1.00 37.28 561 VAL A CA 1
ATOM 4090 C C . VAL A 1 561 ? -4.838 -4.171 77.188 1.00 37.28 561 VAL A C 1
ATOM 4092 O O . VAL A 1 561 ? -4.066 -3.698 76.356 1.00 37.28 561 VAL A O 1
ATOM 4095 N N . ALA A 1 562 ? -4.446 -4.592 78.390 1.00 34.66 562 ALA A N 1
ATOM 4096 C CA . ALA A 1 562 ? -3.210 -4.283 79.102 1.00 34.66 562 ALA A CA 1
ATOM 4097 C C . ALA A 1 562 ? -2.128 -5.398 79.096 1.00 34.66 562 ALA A C 1
ATOM 4099 O O . ALA A 1 562 ? -2.491 -6.565 79.117 1.00 34.66 562 ALA A O 1
ATOM 4100 N N . ASN A 1 563 ? -0.848 -4.973 79.231 1.00 36.47 563 ASN A N 1
ATOM 4101 C CA . ASN A 1 563 ? 0.289 -5.521 80.035 1.00 36.47 563 ASN A CA 1
ATOM 4102 C C . ASN A 1 563 ? 0.807 -6.981 79.825 1.00 36.47 563 ASN A C 1
ATOM 4104 O O . ASN A 1 563 ? 0.077 -7.766 79.236 1.00 36.47 563 ASN A O 1
ATOM 4108 N N . PRO A 1 564 ? 2.001 -7.421 80.348 1.00 53.34 564 PRO A N 1
ATOM 4109 C CA . PRO A 1 564 ? 2.999 -6.756 81.232 1.00 53.34 564 PRO A CA 1
ATOM 4110 C C . PRO A 1 564 ? 4.522 -7.075 80.970 1.00 53.34 564 PRO A C 1
ATOM 4112 O O . PRO A 1 564 ? 4.871 -7.822 80.065 1.00 53.34 564 PRO A O 1
ATOM 4115 N N . LEU A 1 565 ? 5.396 -6.577 81.881 1.00 36.91 565 LEU A N 1
ATOM 4116 C CA . LEU A 1 565 ? 6.798 -6.979 82.217 1.00 36.91 565 LEU A CA 1
ATOM 4117 C C . LEU A 1 565 ? 7.903 -6.560 81.217 1.00 36.91 565 LEU A C 1
ATOM 4119 O O . LEU A 1 565 ? 7.737 -6.686 80.019 1.00 36.91 565 LEU A O 1
ATOM 4123 N N . GLY A 1 566 ? 9.100 -6.081 81.569 1.00 32.19 566 GLY A N 1
ATOM 4124 C CA . GLY A 1 566 ? 9.849 -5.918 82.818 1.00 32.19 566 GLY A CA 1
ATOM 4125 C C . GLY A 1 566 ? 11.350 -5.903 82.448 1.00 32.19 566 GLY A C 1
ATOM 4126 O O . GLY A 1 566 ? 11.753 -6.638 81.554 1.00 32.19 566 GLY A O 1
ATOM 4127 N N . GLY A 1 567 ? 12.182 -5.082 83.101 1.00 32.47 567 GLY A N 1
ATOM 4128 C CA . GLY A 1 567 ? 13.652 -5.179 82.995 1.00 32.47 567 GLY A CA 1
ATOM 4129 C C . GLY A 1 567 ? 14.370 -3.861 82.696 1.00 32.47 567 GLY A C 1
ATOM 4130 O O . GLY A 1 567 ? 14.290 -3.323 81.598 1.00 32.47 567 GLY A O 1
ATOM 4131 N N . GLY A 1 568 ? 15.067 -3.334 83.704 1.00 43.44 568 GLY A N 1
ATOM 4132 C CA . GLY A 1 568 ? 15.760 -2.051 83.659 1.00 43.44 568 GLY A CA 1
ATOM 4133 C C . GLY A 1 568 ? 17.118 -2.063 82.950 1.00 43.44 568 GLY A C 1
ATOM 4134 O O . GLY A 1 568 ? 17.763 -3.091 82.782 1.00 43.44 568 GLY A O 1
ATOM 4135 N N . GLY A 1 569 ? 17.583 -0.861 82.610 1.00 31.98 569 GLY A N 1
ATOM 4136 C CA . GLY A 1 569 ? 18.938 -0.611 82.126 1.00 31.98 569 GLY A CA 1
ATOM 4137 C C . GLY A 1 569 ? 19.155 0.873 81.844 1.00 31.98 569 GLY A C 1
ATOM 4138 O O . GLY A 1 569 ? 18.631 1.415 80.879 1.00 31.98 569 GLY A O 1
ATOM 4139 N N . ARG A 1 570 ? 19.909 1.549 82.717 1.00 45.53 570 ARG A N 1
ATOM 4140 C CA . ARG A 1 570 ? 20.335 2.956 82.586 1.00 45.53 570 ARG A CA 1
ATOM 4141 C C . ARG A 1 570 ? 21.167 3.171 81.311 1.00 45.53 570 ARG A C 1
ATOM 4143 O O . ARG A 1 570 ? 22.050 2.349 81.083 1.00 45.53 570 ARG A O 1
ATOM 4150 N N . ARG A 1 571 ? 21.012 4.319 80.615 1.00 37.28 571 ARG A N 1
ATOM 4151 C CA . ARG A 1 571 ? 22.087 5.209 80.066 1.00 37.28 571 ARG A CA 1
ATOM 4152 C C . ARG A 1 571 ? 21.523 6.383 79.209 1.00 37.28 571 ARG A C 1
ATOM 4154 O O . ARG A 1 571 ? 20.321 6.402 78.975 1.00 37.28 571 ARG A O 1
ATOM 4161 N N . PRO A 1 572 ? 22.322 7.432 78.893 1.00 43.66 572 PRO A N 1
ATOM 4162 C CA . PRO A 1 572 ? 21.982 8.826 79.201 1.00 43.66 572 PRO A CA 1
ATOM 4163 C C . PRO A 1 572 ? 21.417 9.669 78.042 1.00 43.66 572 PRO A C 1
ATOM 4165 O O . PRO A 1 572 ? 21.451 9.306 76.871 1.00 43.66 572 PRO A O 1
ATOM 4168 N N . SER A 1 573 ? 20.937 10.849 78.436 1.00 49.12 573 SER A N 1
ATOM 4169 C CA . SER A 1 573 ? 20.339 11.934 77.657 1.00 49.12 573 SER A CA 1
ATOM 4170 C C . SER A 1 573 ? 21.070 12.322 76.362 1.00 49.12 573 SER A C 1
ATOM 4172 O O . SER A 1 573 ? 22.165 12.878 76.405 1.00 49.12 573 SER A O 1
ATOM 4174 N N . TYR A 1 574 ? 20.376 12.188 75.230 1.00 45.75 574 TYR A N 1
ATOM 4175 C CA . TYR A 1 574 ? 20.620 12.953 74.002 1.00 45.75 574 TYR A CA 1
ATOM 4176 C C . TYR A 1 574 ? 19.276 13.313 73.350 1.00 45.75 574 TYR A C 1
ATOM 4178 O O . TYR A 1 574 ? 18.815 12.651 72.426 1.00 45.75 574 TYR A O 1
ATOM 4186 N N . PHE A 1 575 ? 18.616 14.374 73.824 1.00 44.28 575 PHE A N 1
ATOM 4187 C CA . PHE A 1 575 ? 17.424 14.924 73.165 1.00 44.28 575 PHE A CA 1
ATOM 4188 C C . PHE A 1 575 ? 17.528 16.447 73.026 1.00 44.28 575 PHE A C 1
ATOM 4190 O O . PHE A 1 575 ? 16.968 17.217 73.793 1.00 44.28 575 PHE A O 1
ATOM 4197 N N . SER A 1 576 ? 18.264 16.871 71.997 1.00 47.22 576 SER A N 1
ATOM 4198 C CA . SER A 1 576 ? 18.214 18.235 71.439 1.00 47.22 576 SER A CA 1
ATOM 4199 C C . SER A 1 576 ? 18.109 18.236 69.891 1.00 47.22 576 SER A C 1
ATOM 4201 O O . SER A 1 576 ? 17.847 19.257 69.262 1.00 47.22 576 SER A O 1
ATOM 4203 N N . GLY A 1 577 ? 18.198 17.071 69.225 1.00 44.91 577 GLY A N 1
ATOM 4204 C CA . GLY A 1 577 ? 18.234 16.976 67.752 1.00 44.91 577 GLY A CA 1
ATOM 4205 C C . GLY A 1 577 ? 16.889 16.829 67.014 1.00 44.91 577 GLY A C 1
ATOM 4206 O O . GLY A 1 577 ? 16.826 17.047 65.803 1.00 44.91 577 GLY A O 1
ATOM 4207 N N . MET A 1 578 ? 15.788 16.483 67.691 1.00 44.06 578 MET A N 1
ATOM 4208 C CA . MET A 1 578 ? 14.547 16.059 67.008 1.00 44.06 578 MET A CA 1
ATOM 4209 C C . MET A 1 578 ? 13.727 17.190 66.358 1.00 44.06 578 MET A C 1
ATOM 4211 O O . MET A 1 578 ? 12.905 16.928 65.475 1.00 44.06 578 MET A O 1
ATOM 4215 N N . ALA A 1 579 ? 13.986 18.458 66.692 1.00 49.72 579 ALA A N 1
ATOM 4216 C CA . ALA A 1 579 ? 13.309 19.585 66.045 1.00 49.72 579 ALA A CA 1
ATOM 4217 C C . ALA A 1 579 ? 13.794 19.840 64.598 1.00 49.72 579 ALA A C 1
ATOM 4219 O O . ALA A 1 579 ? 13.022 20.334 63.770 1.00 49.72 579 ALA A O 1
ATOM 4220 N N . LYS A 1 580 ? 15.034 19.454 64.244 1.00 49.97 580 LYS A N 1
ATOM 4221 C CA . LYS A 1 580 ? 15.564 19.597 62.869 1.00 49.97 580 LYS A CA 1
ATOM 4222 C C . LYS A 1 580 ? 15.076 18.492 61.919 1.00 49.97 580 LYS A C 1
ATOM 4224 O O . LYS A 1 580 ? 14.845 18.779 60.744 1.00 49.97 580 LYS A O 1
ATOM 4229 N N . LEU A 1 581 ? 14.792 17.280 62.413 1.00 47.53 581 LEU A N 1
ATOM 4230 C CA . LEU A 1 581 ? 14.279 16.180 61.579 1.00 47.53 581 LEU A CA 1
ATOM 4231 C C . LEU A 1 581 ? 12.850 16.437 61.059 1.00 47.53 581 LEU A C 1
ATOM 4233 O O . LEU A 1 581 ? 12.550 16.145 59.901 1.00 47.53 581 LEU A O 1
ATOM 4237 N N . ARG A 1 582 ? 11.973 17.071 61.855 1.00 47.94 582 ARG A N 1
ATOM 4238 C CA . ARG A 1 582 ? 10.593 17.386 61.421 1.00 47.94 582 ARG A CA 1
ATOM 4239 C C . ARG A 1 582 ? 10.521 18.409 60.277 1.00 47.94 582 ARG A C 1
ATOM 4241 O O . ARG A 1 582 ? 9.571 18.362 59.494 1.00 47.94 582 ARG A O 1
ATOM 4248 N N . ARG A 1 583 ? 11.517 19.296 60.120 1.00 50.91 583 ARG A N 1
ATOM 4249 C CA . ARG A 1 583 ? 11.609 20.191 58.944 1.00 50.91 583 ARG A CA 1
ATOM 4250 C C . ARG A 1 583 ? 12.111 19.453 57.694 1.00 50.91 583 ARG A C 1
ATOM 4252 O O . ARG A 1 583 ? 11.624 19.738 56.603 1.00 50.91 583 ARG A O 1
ATOM 4259 N N . GLY A 1 584 ? 12.997 18.464 57.850 1.00 48.19 584 GLY A N 1
ATOM 4260 C CA . GLY A 1 584 ? 13.467 17.601 56.755 1.00 48.19 584 GLY A CA 1
ATOM 4261 C C . GLY A 1 584 ? 12.366 16.715 56.158 1.00 48.19 584 GLY A C 1
ATOM 4262 O O . GLY A 1 584 ? 12.227 16.646 54.939 1.00 48.19 584 GLY A O 1
ATOM 4263 N N . VAL A 1 585 ? 11.499 16.129 56.993 1.00 50.72 585 VAL A N 1
ATOM 4264 C CA . VAL A 1 585 ? 10.388 15.263 56.535 1.00 50.72 585 VAL A CA 1
ATOM 4265 C C . VAL A 1 585 ? 9.323 16.038 55.743 1.00 50.72 585 VAL A C 1
ATOM 4267 O O . VAL A 1 585 ? 8.780 15.520 54.765 1.00 50.72 585 VAL A O 1
ATOM 4270 N N . LYS A 1 586 ? 9.057 17.309 56.089 1.00 52.69 586 LYS A N 1
ATOM 4271 C CA . LYS A 1 586 ? 8.190 18.179 55.270 1.00 52.69 586 LYS A CA 1
ATOM 4272 C C . LYS A 1 586 ? 8.824 18.489 53.906 1.00 52.69 586 LYS A C 1
ATOM 4274 O O . LYS A 1 586 ? 8.116 18.469 52.905 1.00 52.69 586 LYS A O 1
ATOM 4279 N N . LYS A 1 587 ? 10.148 18.691 53.845 1.00 51.50 587 LYS A N 1
ATOM 4280 C CA . LYS A 1 587 ? 10.885 18.914 52.586 1.00 51.50 587 LYS A CA 1
ATOM 4281 C C . LYS A 1 587 ? 10.868 17.674 51.674 1.00 51.50 587 LYS A C 1
ATOM 4283 O O . LYS A 1 587 ? 10.667 17.822 50.475 1.00 51.50 587 LYS A O 1
ATOM 4288 N N . ILE A 1 588 ? 10.965 16.463 52.235 1.00 53.31 588 ILE A N 1
ATOM 4289 C CA . ILE A 1 588 ? 10.880 15.195 51.480 1.00 53.31 588 ILE A CA 1
ATOM 4290 C C . ILE A 1 588 ? 9.463 14.950 50.930 1.00 53.31 588 ILE A C 1
ATOM 4292 O O . ILE A 1 588 ? 9.319 14.554 49.775 1.00 53.31 588 ILE A O 1
ATOM 4296 N N . LYS A 1 589 ? 8.400 15.252 51.695 1.00 56.12 589 LYS A N 1
ATOM 4297 C CA . LYS A 1 589 ? 7.020 15.188 51.168 1.00 56.12 589 LYS A CA 1
ATOM 4298 C C . LYS A 1 589 ? 6.796 16.172 50.017 1.00 56.12 589 LYS A C 1
ATOM 4300 O O . LYS A 1 589 ? 6.174 15.795 49.033 1.00 56.12 589 LYS A O 1
ATOM 4305 N N . VAL A 1 590 ? 7.330 17.393 50.104 1.00 58.88 590 VAL A N 1
ATOM 4306 C CA . VAL A 1 590 ? 7.213 18.396 49.028 1.00 58.88 590 VAL A CA 1
ATOM 4307 C C . VAL A 1 590 ? 7.978 17.968 47.772 1.00 58.88 590 VAL A C 1
ATOM 4309 O O . VAL A 1 590 ? 7.436 18.098 46.677 1.00 58.88 590 VAL A O 1
ATOM 4312 N N . ILE A 1 591 ? 9.176 17.388 47.909 1.00 57.28 591 ILE A N 1
ATOM 4313 C CA . ILE A 1 591 ? 9.925 16.833 46.770 1.00 57.28 591 ILE A CA 1
ATOM 4314 C C . ILE A 1 591 ? 9.143 15.676 46.133 1.00 57.28 591 ILE A C 1
ATOM 4316 O O . ILE A 1 591 ? 8.944 15.686 44.924 1.00 57.28 591 ILE A O 1
ATOM 4320 N N . ASN A 1 592 ? 8.585 14.751 46.920 1.00 68.88 592 ASN A N 1
ATOM 4321 C CA . ASN A 1 592 ? 7.776 13.653 46.379 1.00 68.88 592 ASN A CA 1
ATOM 4322 C C . ASN A 1 592 ? 6.494 14.132 45.679 1.00 68.88 592 ASN A C 1
ATOM 4324 O O . ASN A 1 592 ? 6.131 13.579 44.643 1.00 68.88 592 ASN A O 1
ATOM 4328 N N . THR A 1 593 ? 5.815 15.165 46.186 1.00 69.19 593 THR A N 1
ATOM 4329 C CA . THR A 1 593 ? 4.617 15.720 45.529 1.00 69.19 593 THR A CA 1
ATOM 4330 C C . THR A 1 593 ? 4.966 16.493 44.254 1.00 69.19 593 THR A C 1
ATOM 4332 O O . THR A 1 593 ? 4.281 16.343 43.244 1.00 69.19 593 THR A O 1
ATOM 4335 N N . LEU A 1 594 ? 6.055 17.271 44.254 1.00 66.31 594 LEU A N 1
ATOM 4336 C CA . LEU A 1 594 ? 6.538 17.961 43.052 1.00 66.31 594 LEU A CA 1
ATOM 4337 C C . LEU A 1 594 ? 6.979 16.964 41.974 1.00 66.31 594 LEU A C 1
ATOM 4339 O O . LEU A 1 594 ? 6.664 17.162 40.800 1.00 66.31 594 LEU A O 1
ATOM 4343 N N . THR A 1 595 ? 7.631 15.867 42.364 1.00 81.69 595 THR A N 1
ATOM 4344 C CA . THR A 1 595 ? 7.996 14.785 41.444 1.00 81.69 595 THR A CA 1
ATOM 4345 C C . THR A 1 595 ? 6.753 14.069 40.919 1.00 81.69 595 THR A C 1
ATOM 4347 O O . THR A 1 595 ? 6.651 13.880 39.713 1.00 81.69 595 THR A O 1
ATOM 4350 N N . LYS A 1 596 ? 5.748 13.773 41.758 1.00 84.75 596 LYS A N 1
ATOM 4351 C CA . LYS A 1 596 ? 4.469 13.187 41.306 1.00 84.75 596 LYS A CA 1
ATOM 4352 C C . LYS A 1 596 ? 3.728 14.079 40.309 1.00 84.75 596 LYS A C 1
ATOM 4354 O O . LYS A 1 596 ? 3.265 13.582 39.291 1.00 84.75 596 LYS A O 1
ATOM 4359 N N . ASN A 1 597 ? 3.662 15.390 40.544 1.00 87.25 597 ASN A N 1
ATOM 4360 C CA . ASN A 1 597 ? 3.014 16.318 39.610 1.00 87.25 597 ASN A CA 1
ATOM 4361 C C . ASN A 1 597 ? 3.766 16.407 38.277 1.00 87.25 597 ASN A C 1
ATOM 4363 O O . ASN A 1 597 ? 3.135 16.425 37.221 1.00 87.25 597 ASN A O 1
ATOM 4367 N N . LYS A 1 598 ? 5.106 16.420 38.308 1.00 85.81 598 LYS A N 1
ATOM 4368 C CA . LYS A 1 598 ? 5.929 16.380 37.089 1.00 85.81 598 LYS A CA 1
ATOM 4369 C C . LYS A 1 598 ? 5.758 15.063 36.330 1.00 85.81 598 LYS A C 1
ATOM 4371 O O . LYS A 1 598 ? 5.553 15.106 35.122 1.00 85.81 598 LYS A O 1
ATOM 4376 N N . VAL A 1 599 ? 5.766 13.925 37.028 1.00 85.56 599 VAL A N 1
ATOM 4377 C CA . VAL A 1 599 ? 5.539 12.594 36.441 1.00 85.56 599 VAL A CA 1
ATOM 4378 C C . VAL A 1 599 ? 4.138 12.500 35.840 1.00 85.56 599 VAL A C 1
ATOM 4380 O O . VAL A 1 599 ? 4.010 12.091 34.696 1.00 85.56 599 VAL A O 1
ATOM 4383 N N . ASN A 1 600 ? 3.098 12.967 36.535 1.00 87.50 600 ASN A N 1
ATOM 4384 C CA . ASN A 1 600 ? 1.730 12.982 36.008 1.00 87.50 600 ASN A CA 1
ATOM 4385 C C . ASN A 1 600 ? 1.588 13.910 34.795 1.00 87.50 600 ASN A C 1
ATOM 4387 O O . ASN A 1 600 ? 0.900 13.568 33.834 1.00 87.50 600 ASN A O 1
ATOM 4391 N N . LYS A 1 601 ? 2.256 15.071 34.808 1.00 90.25 601 LYS A N 1
ATOM 4392 C CA . LYS A 1 601 ? 2.284 15.986 33.660 1.00 90.25 601 LYS A CA 1
ATOM 4393 C C . LYS A 1 601 ? 2.975 15.338 32.459 1.00 90.25 601 LYS A C 1
ATOM 4395 O O . LYS A 1 601 ? 2.446 15.418 31.355 1.00 90.25 601 LYS A O 1
ATOM 4400 N N . TRP A 1 602 ? 4.110 14.675 32.676 1.00 89.56 602 TRP A N 1
ATOM 4401 C CA . TRP A 1 602 ? 4.853 13.976 31.627 1.00 89.56 602 TRP A CA 1
ATOM 4402 C C . TRP A 1 602 ? 4.093 12.758 31.091 1.00 89.56 602 TRP A C 1
ATOM 4404 O O . TRP A 1 602 ? 3.918 12.641 29.886 1.00 89.56 602 TRP A O 1
ATOM 4414 N N . ALA A 1 603 ? 3.534 11.921 31.967 1.00 87.75 603 ALA A N 1
ATOM 4415 C CA . ALA A 1 603 ? 2.696 10.787 31.586 1.00 87.75 603 ALA A CA 1
ATOM 4416 C C . ALA A 1 603 ? 1.440 11.237 30.824 1.00 87.75 603 ALA A C 1
ATOM 4418 O O . ALA A 1 603 ? 1.061 10.616 29.836 1.00 87.75 603 ALA A O 1
ATOM 4419 N N . SER A 1 604 ? 0.813 12.351 31.227 1.00 90.00 604 SER A N 1
ATOM 4420 C CA . SER A 1 604 ? -0.304 12.938 30.477 1.00 90.00 604 SER A CA 1
ATOM 4421 C C . SER A 1 604 ? 0.136 13.461 29.110 1.00 90.00 604 SER A C 1
ATOM 4423 O O . SER A 1 604 ? -0.606 13.283 28.150 1.00 90.00 604 SER A O 1
ATOM 4425 N N . ALA A 1 605 ? 1.313 14.085 29.008 1.00 89.69 605 ALA A N 1
ATOM 4426 C CA . ALA A 1 605 ? 1.855 14.551 27.735 1.00 89.69 605 ALA A CA 1
ATOM 4427 C C . ALA A 1 605 ? 2.161 13.376 26.795 1.00 89.69 605 ALA A C 1
ATOM 4429 O O . ALA A 1 605 ? 1.683 13.378 25.668 1.00 89.69 605 ALA A O 1
ATOM 4430 N N . LEU A 1 606 ? 2.846 12.336 27.280 1.00 90.06 606 LEU A N 1
ATOM 4431 C CA . LEU A 1 606 ? 3.104 11.117 26.509 1.00 90.06 606 LEU A CA 1
ATOM 4432 C C . LEU A 1 606 ? 1.819 10.430 26.061 1.00 90.06 606 LEU A C 1
ATOM 4434 O O . LEU A 1 606 ? 1.696 10.054 24.902 1.00 90.06 606 LEU A O 1
ATOM 4438 N N . ARG A 1 607 ? 0.832 10.311 26.954 1.00 91.81 607 ARG A N 1
ATOM 4439 C CA . ARG A 1 607 ? -0.460 9.714 26.609 1.00 91.81 607 ARG A CA 1
ATOM 4440 C C . ARG A 1 607 ? -1.163 10.491 25.496 1.00 91.81 607 ARG A C 1
ATOM 4442 O O . ARG A 1 607 ? -1.823 9.879 24.677 1.00 91.81 607 ARG A O 1
ATOM 4449 N N . ARG A 1 608 ? -1.015 11.819 25.437 1.00 93.50 608 ARG A N 1
ATOM 4450 C CA . ARG A 1 608 ? -1.579 12.638 24.347 1.00 93.50 608 ARG A CA 1
ATOM 4451 C C . ARG A 1 608 ? -0.875 12.434 23.008 1.00 93.50 608 ARG A C 1
ATOM 4453 O O . ARG A 1 608 ? -1.465 12.781 21.995 1.00 93.50 608 ARG A O 1
ATOM 4460 N N . LEU A 1 609 ? 0.346 11.902 22.999 1.00 94.81 609 LEU A N 1
ATOM 4461 C CA . LEU A 1 609 ? 1.056 11.544 21.770 1.00 94.81 609 LEU A CA 1
ATOM 4462 C C . LEU A 1 609 ? 0.647 10.163 21.248 1.00 94.81 609 LEU A C 1
ATOM 4464 O O . LEU A 1 609 ? 0.843 9.903 20.070 1.00 94.81 609 LEU A O 1
ATOM 4468 N N . ASP A 1 610 ? 0.087 9.291 22.096 1.00 96.56 610 ASP A N 1
ATOM 4469 C CA . ASP A 1 610 ? -0.377 7.957 21.697 1.00 96.56 610 ASP A CA 1
ATOM 4470 C C . ASP A 1 610 ? -1.580 8.070 20.742 1.00 96.56 610 ASP A C 1
ATOM 4472 O O . ASP A 1 610 ? -2.642 8.551 21.162 1.00 96.56 610 ASP A O 1
ATOM 4476 N N . PRO A 1 611 ? -1.464 7.601 19.485 1.00 96.81 611 PRO A N 1
ATOM 4477 C CA . PRO A 1 611 ? -2.557 7.628 18.520 1.00 96.81 611 PRO A CA 1
ATOM 4478 C C . PRO A 1 611 ? -3.857 7.004 19.036 1.00 96.81 611 PRO A C 1
ATOM 4480 O O . PRO A 1 611 ? -4.933 7.533 18.770 1.00 96.81 611 PRO A O 1
ATOM 4483 N N . ARG A 1 612 ? -3.790 5.944 19.854 1.00 97.19 612 ARG A N 1
ATOM 4484 C CA . ARG A 1 612 ? -4.986 5.285 20.414 1.00 97.19 612 ARG A CA 1
ATOM 4485 C C . ARG A 1 612 ? -5.747 6.214 21.349 1.00 97.19 612 ARG A C 1
ATOM 4487 O O . ARG A 1 612 ? -6.974 6.256 21.333 1.00 97.19 612 ARG A O 1
ATOM 4494 N N . TYR A 1 613 ? -5.020 6.988 22.152 1.00 96.88 613 TYR A N 1
ATOM 4495 C CA . TYR A 1 613 ? -5.626 7.991 23.018 1.00 96.88 613 TYR A CA 1
ATOM 4496 C C . TYR A 1 613 ? -6.191 9.162 22.212 1.00 96.88 613 TYR A C 1
ATOM 4498 O O . TYR A 1 613 ? -7.230 9.703 22.587 1.00 96.88 613 TYR A O 1
ATOM 4506 N N . GLN A 1 614 ? -5.536 9.566 21.120 1.00 97.00 614 GLN A N 1
ATOM 4507 C CA . GLN A 1 614 ? -6.055 10.625 20.252 1.00 97.00 614 GLN A CA 1
ATOM 4508 C C . GLN A 1 614 ? -7.345 10.191 19.540 1.00 97.00 614 GLN A C 1
ATOM 4510 O O . GLN A 1 614 ? -8.312 10.954 19.547 1.00 97.00 614 GLN A O 1
ATOM 4515 N N . ILE A 1 615 ? -7.390 8.956 19.028 1.00 97.44 615 ILE A N 1
ATOM 4516 C CA . ILE A 1 615 ? -8.592 8.315 18.474 1.00 97.44 615 ILE A CA 1
ATOM 4517 C C . ILE A 1 615 ? -9.704 8.291 19.527 1.00 97.44 615 ILE A C 1
ATOM 4519 O O . ILE A 1 615 ? -10.786 8.828 19.293 1.00 97.44 615 ILE A O 1
ATOM 4523 N N . LEU A 1 616 ? -9.424 7.751 20.719 1.00 97.06 616 LEU A N 1
ATOM 4524 C CA . LEU A 1 616 ? -10.382 7.725 21.825 1.00 97.06 616 LEU A CA 1
ATOM 4525 C C . LEU A 1 616 ? -10.905 9.126 22.149 1.00 97.06 616 LEU A C 1
ATOM 4527 O O . LEU A 1 616 ? -12.108 9.336 22.246 1.00 97.06 616 LEU A O 1
ATOM 4531 N N . SER A 1 617 ? -10.000 10.093 22.311 1.00 96.62 617 SER A N 1
ATOM 4532 C CA . SER A 1 617 ? -10.356 11.464 22.666 1.00 96.62 617 SER A CA 1
ATOM 4533 C C . SER A 1 617 ? -11.214 12.128 21.596 1.00 96.62 617 SER A C 1
ATOM 4535 O O . SER A 1 617 ? -12.048 12.961 21.949 1.00 96.62 617 SER A O 1
ATOM 4537 N N . TYR A 1 618 ? -10.985 11.813 20.320 1.00 96.44 618 TYR A N 1
ATOM 4538 C CA . TYR A 1 618 ? -11.801 12.306 19.221 1.00 96.44 618 TYR A CA 1
ATOM 4539 C C . TYR A 1 618 ? -13.208 11.705 19.280 1.00 96.44 618 TYR A C 1
ATOM 4541 O O . TYR A 1 618 ? -14.177 12.453 19.366 1.00 96.44 618 TYR A O 1
ATOM 4549 N N . PHE A 1 619 ? -13.341 10.379 19.331 1.00 96.19 619 PHE A N 1
ATOM 4550 C CA . PHE A 1 619 ? -14.661 9.742 19.339 1.00 96.19 619 PHE A CA 1
ATOM 4551 C C . PHE A 1 619 ? -15.443 9.976 20.641 1.00 96.19 619 PHE A C 1
ATOM 4553 O O . PHE A 1 619 ? -16.665 10.097 20.596 1.00 96.19 619 PHE A O 1
ATOM 4560 N N . ASP A 1 620 ? -14.772 10.167 21.781 1.00 94.44 620 ASP A N 1
ATOM 4561 C CA . ASP A 1 620 ? -15.404 10.657 23.015 1.00 94.44 620 ASP A CA 1
ATOM 4562 C C . ASP A 1 620 ? -15.954 12.087 22.845 1.00 94.44 620 ASP A C 1
ATOM 4564 O O . ASP A 1 620 ? -16.929 12.462 23.498 1.00 94.44 620 ASP A O 1
ATOM 4568 N N . GLU A 1 621 ? -15.320 12.925 22.021 1.00 93.50 621 GLU A N 1
ATOM 4569 C CA . GLU A 1 621 ? -15.815 14.266 21.701 1.00 93.50 621 GLU A CA 1
ATOM 4570 C C . GLU A 1 621 ? -17.014 14.201 20.753 1.00 93.50 621 GLU A C 1
ATOM 4572 O O . GLU A 1 621 ? -18.007 14.885 21.006 1.00 93.50 621 GLU A O 1
ATOM 4577 N N . VAL A 1 622 ? -16.963 13.329 19.741 1.00 92.31 622 VAL A N 1
ATOM 4578 C CA . VAL A 1 622 ? -18.107 13.047 18.858 1.00 92.31 622 VAL A CA 1
ATOM 4579 C C . VAL A 1 622 ? -19.303 12.549 19.670 1.00 92.31 622 VAL A C 1
ATOM 4581 O O . VAL A 1 622 ? -20.405 13.073 19.535 1.00 92.31 622 VAL A O 1
ATOM 4584 N N . ALA A 1 623 ? -19.075 11.630 20.606 1.00 91.50 623 ALA A N 1
ATOM 4585 C CA . ALA A 1 623 ? -20.092 11.125 21.523 1.00 91.50 623 ALA A CA 1
ATOM 4586 C C . ALA A 1 623 ? -20.691 12.223 22.430 1.00 91.50 623 ALA A C 1
ATOM 4588 O O . ALA A 1 623 ? -21.875 12.188 22.764 1.00 91.50 623 ALA A O 1
ATOM 4589 N N . LYS A 1 624 ? -19.891 13.219 22.836 1.00 89.94 624 LYS A N 1
ATOM 4590 C CA . LYS A 1 624 ? -20.343 14.329 23.699 1.00 89.94 624 LYS A CA 1
ATOM 4591 C C . LYS A 1 624 ? -21.089 15.422 22.941 1.00 89.94 624 LYS A C 1
ATOM 4593 O O . LYS A 1 624 ? -22.034 15.976 23.494 1.00 89.94 624 LYS A O 1
ATOM 4598 N N . LYS A 1 625 ? -20.627 15.780 21.742 1.00 88.31 625 LYS A N 1
ATOM 4599 C CA . LYS A 1 625 ? -21.185 16.884 20.945 1.00 88.31 625 LYS A CA 1
ATOM 4600 C C . LYS A 1 625 ? -22.285 16.429 19.976 1.00 88.31 625 LYS A C 1
ATOM 4602 O O . LYS A 1 625 ? -23.056 17.265 19.519 1.00 88.31 625 LYS A O 1
ATOM 4607 N N . GLY A 1 626 ? -22.370 15.127 19.696 1.00 88.12 626 GLY A N 1
ATOM 4608 C CA . GLY A 1 626 ? -23.231 14.540 18.668 1.00 88.12 626 GLY A CA 1
ATOM 4609 C C . GLY A 1 626 ? -22.537 14.516 17.305 1.00 88.12 626 GLY A C 1
ATOM 4610 O O . GLY A 1 626 ? -21.839 15.466 16.947 1.00 88.12 626 GLY A O 1
ATOM 4611 N N . ALA A 1 627 ? -22.729 13.446 16.530 1.00 87.25 627 ALA A N 1
ATOM 4612 C CA . ALA A 1 627 ? -22.113 13.297 15.206 1.00 87.25 627 ALA A CA 1
ATOM 4613 C C . ALA A 1 627 ? -22.537 14.405 14.229 1.00 87.25 627 ALA A C 1
ATOM 4615 O O . ALA A 1 627 ? -21.740 14.825 13.397 1.00 87.25 627 ALA A O 1
ATOM 4616 N N . GLN A 1 628 ? -23.745 14.952 14.398 1.00 84.62 628 GLN A N 1
ATOM 4617 C CA . GLN A 1 628 ? -24.281 16.020 13.551 1.00 84.62 628 GLN A CA 1
ATOM 4618 C C . GLN A 1 628 ? -23.500 17.332 13.693 1.00 84.62 628 GLN A C 1
ATOM 4620 O O . GLN A 1 628 ? -23.428 18.126 12.761 1.00 84.62 628 GLN A O 1
ATOM 4625 N N . SER A 1 629 ? -22.854 17.550 14.846 1.00 83.31 629 SER A N 1
ATOM 4626 C CA . SER A 1 629 ? -21.966 18.705 15.045 1.00 83.31 629 SER A CA 1
ATOM 4627 C C . SER A 1 629 ? -20.683 18.633 14.209 1.00 83.31 629 SER A C 1
ATOM 4629 O O . SER A 1 629 ? -19.957 19.621 14.112 1.00 83.31 629 SER A O 1
ATOM 4631 N N . PHE A 1 630 ? -20.420 17.474 13.602 1.00 80.12 630 PHE A N 1
ATOM 4632 C CA . PHE A 1 630 ? -19.313 17.220 12.694 1.00 80.12 630 PHE A CA 1
ATOM 4633 C C . PHE A 1 630 ? -19.798 17.017 11.260 1.00 80.12 630 PHE A C 1
ATOM 4635 O O . PHE A 1 630 ? -19.039 16.455 10.483 1.00 80.12 630 PHE A O 1
ATOM 4642 N N . GLU A 1 631 ? -21.028 17.404 10.891 1.00 74.69 631 GLU A N 1
ATOM 4643 C CA . GLU A 1 631 ? -21.457 17.323 9.491 1.00 74.69 631 GLU A CA 1
ATOM 4644 C C . GLU A 1 631 ? -20.570 18.198 8.604 1.00 74.69 631 GLU A C 1
ATOM 4646 O O . GLU A 1 631 ? -20.438 19.411 8.791 1.00 74.69 631 GLU A O 1
ATOM 4651 N N . TYR A 1 632 ? -19.958 17.553 7.619 1.00 64.69 632 TYR A N 1
ATOM 4652 C CA . TYR A 1 632 ? -19.068 18.177 6.671 1.00 64.69 632 TYR A CA 1
ATOM 4653 C C . TYR A 1 632 ? -19.881 19.169 5.843 1.00 64.69 632 TYR A C 1
ATOM 4655 O O . TYR A 1 632 ? -20.820 18.807 5.130 1.00 64.69 632 TYR A O 1
ATOM 4663 N N . CYS A 1 633 ? -19.559 20.454 5.980 1.00 58.69 633 CYS A N 1
ATOM 4664 C CA . CYS A 1 633 ? -20.293 21.505 5.299 1.00 58.69 633 CYS A CA 1
ATOM 4665 C C . CYS A 1 633 ? -19.937 21.509 3.805 1.00 58.69 633 CYS A C 1
ATOM 4667 O O . CYS A 1 633 ? -19.062 22.255 3.365 1.00 58.69 633 CYS A O 1
ATOM 4669 N N . ASN A 1 634 ? -20.644 20.697 3.015 1.00 56.81 634 ASN A N 1
ATOM 4670 C CA . ASN A 1 634 ? -20.495 20.652 1.556 1.00 56.81 634 ASN A CA 1
ATOM 4671 C C . ASN A 1 634 ? -20.747 22.019 0.895 1.00 56.81 634 ASN A C 1
ATOM 4673 O O . ASN A 1 634 ? -20.210 22.292 -0.169 1.00 56.81 634 ASN A O 1
ATOM 4677 N N . VAL A 1 635 ? -21.516 22.903 1.538 1.00 54.97 635 VAL A N 1
ATOM 4678 C CA . VAL A 1 635 ? -21.932 24.202 0.978 1.00 54.97 635 VAL A CA 1
ATOM 4679 C C . VAL A 1 635 ? -20.784 25.213 0.894 1.00 54.97 635 VAL A C 1
ATOM 4681 O O . VAL A 1 635 ? -20.798 26.088 0.035 1.00 54.97 635 VAL A O 1
ATOM 4684 N N . HIS A 1 636 ? -19.775 25.103 1.761 1.00 52.03 636 HIS A N 1
ATOM 4685 C CA . HIS A 1 636 ? -18.709 26.104 1.866 1.00 52.03 636 HIS A CA 1
ATOM 4686 C C . HIS A 1 636 ? -17.328 25.557 1.522 1.00 52.03 636 HIS A C 1
ATOM 4688 O O . HIS A 1 636 ? -16.339 26.236 1.778 1.00 52.03 636 HIS A O 1
ATOM 4694 N N . THR A 1 637 ? -17.214 24.344 0.991 1.00 52.22 637 THR A N 1
ATOM 4695 C CA . THR A 1 637 ? -15.901 23.769 0.683 1.00 52.22 637 THR A CA 1
ATOM 4696 C C . THR A 1 637 ? -15.301 24.404 -0.570 1.00 52.22 637 THR A C 1
ATOM 4698 O O . THR A 1 637 ? -15.944 24.485 -1.611 1.00 52.22 637 THR A O 1
ATOM 4701 N N . SER A 1 638 ? -14.063 24.896 -0.463 1.00 53.97 638 SER A N 1
ATOM 4702 C CA . SER A 1 638 ? -13.255 25.245 -1.632 1.00 53.97 638 SER A CA 1
ATOM 4703 C C . SER A 1 638 ? -12.980 23.984 -2.469 1.00 53.97 638 SER A C 1
ATOM 4705 O O . SER A 1 638 ? -13.151 22.872 -1.960 1.00 53.97 638 SER A O 1
ATOM 4707 N N . PRO A 1 639 ? -12.488 24.113 -3.715 1.00 53.34 639 PRO A N 1
ATOM 4708 C CA . PRO A 1 639 ? -12.000 22.972 -4.498 1.00 53.34 639 PRO A CA 1
ATOM 4709 C C . PRO A 1 639 ? -10.973 22.094 -3.756 1.00 53.34 639 PRO A C 1
ATOM 4711 O O . PRO A 1 639 ? -10.874 20.901 -4.024 1.00 53.34 639 PRO A O 1
ATOM 4714 N N . ASP A 1 640 ? -10.270 22.655 -2.766 1.00 53.56 640 ASP A N 1
ATOM 4715 C CA . ASP A 1 640 ? -9.306 21.945 -1.913 1.00 53.56 640 ASP A CA 1
ATOM 4716 C C . ASP A 1 640 ? -9.953 21.229 -0.706 1.00 53.56 640 ASP A C 1
ATOM 4718 O O . ASP A 1 640 ? -9.261 20.649 0.136 1.00 53.56 640 ASP A O 1
ATOM 4722 N N . GLY A 1 641 ? -11.285 21.269 -0.581 1.00 53.56 641 GLY A N 1
ATOM 4723 C CA . GLY A 1 641 ? -12.037 20.640 0.509 1.00 53.56 641 GLY A CA 1
ATOM 4724 C C . GLY A 1 641 ? -11.948 21.381 1.849 1.00 53.56 641 GLY A C 1
ATOM 4725 O O . GLY A 1 641 ? -12.176 20.789 2.905 1.00 53.56 641 GLY A O 1
ATOM 4726 N N . ILE A 1 642 ? -11.607 22.671 1.845 1.00 54.97 642 ILE A N 1
ATOM 4727 C CA . ILE A 1 642 ? -11.547 23.492 3.063 1.00 54.97 642 ILE A CA 1
ATOM 4728 C C . ILE A 1 642 ? -12.845 24.296 3.167 1.00 54.97 642 ILE A C 1
ATOM 4730 O O . ILE A 1 642 ? -13.177 25.018 2.230 1.00 54.97 642 ILE A O 1
ATOM 4734 N N . CYS A 1 643 ? -13.584 24.218 4.286 1.00 57.62 643 CYS A N 1
ATOM 4735 C CA . CYS A 1 643 ? -14.727 25.123 4.487 1.00 57.62 643 CYS A CA 1
ATOM 4736 C C . CYS A 1 643 ? -14.221 26.583 4.529 1.00 57.62 643 CYS A C 1
ATOM 4738 O O . CYS A 1 643 ? -13.617 27.020 5.508 1.00 57.62 643 CYS A O 1
ATOM 4740 N N . THR A 1 644 ? -14.519 27.338 3.473 1.00 51.66 644 THR A N 1
ATOM 4741 C CA . THR A 1 644 ? -14.211 28.763 3.264 1.00 51.66 644 THR A CA 1
ATOM 4742 C C . THR A 1 644 ? -14.827 29.681 4.320 1.00 51.66 644 THR A C 1
ATOM 4744 O O . THR A 1 644 ? -14.309 30.765 4.560 1.00 51.66 644 THR A O 1
ATOM 4747 N N . GLN A 1 645 ? -15.886 29.243 5.006 1.00 56.50 645 GLN A N 1
ATOM 4748 C CA . GLN A 1 645 ? -16.523 29.986 6.099 1.00 56.50 645 GLN A CA 1
ATOM 4749 C C . GLN A 1 645 ? -15.989 29.649 7.501 1.00 56.50 645 GLN A C 1
ATOM 4751 O O . GLN A 1 645 ? -16.564 30.084 8.496 1.00 56.50 645 GLN A O 1
ATOM 4756 N N . GLY A 1 646 ? -14.918 28.861 7.633 1.00 49.09 646 GLY A N 1
ATOM 4757 C CA . GLY A 1 646 ? -14.381 28.536 8.960 1.00 49.09 646 GLY A CA 1
ATOM 4758 C C . GLY A 1 646 ? -15.339 27.714 9.837 1.00 49.09 646 GLY A C 1
ATOM 4759 O O . GLY A 1 646 ? -15.191 27.691 11.058 1.00 49.09 646 GLY A O 1
ATOM 4760 N N . CYS A 1 647 ? -16.288 26.987 9.231 1.00 60.25 647 CYS A N 1
ATOM 4761 C CA . CYS A 1 647 ? -17.157 26.021 9.915 1.00 60.25 647 CYS A CA 1
ATOM 4762 C C . CYS A 1 647 ? -16.344 25.066 10.814 1.00 60.25 647 CYS A C 1
ATOM 4764 O O . CYS A 1 647 ? -16.781 24.680 11.892 1.00 60.25 647 CYS A O 1
ATOM 4766 N N . LEU A 1 648 ? -15.133 24.719 10.356 1.00 51.16 648 LEU A N 1
ATOM 4767 C CA . LEU A 1 648 ? -14.181 23.819 11.010 1.00 51.16 648 LEU A CA 1
ATOM 4768 C C . LEU A 1 648 ? -13.472 24.447 12.227 1.00 51.16 648 LEU A C 1
ATOM 4770 O O . LEU A 1 648 ? -13.080 23.730 13.146 1.00 51.16 648 LEU A O 1
ATOM 4774 N N . THR A 1 649 ? -13.302 25.773 12.262 1.00 46.62 649 THR A N 1
ATOM 4775 C CA . THR A 1 649 ? -12.600 26.495 13.340 1.00 46.62 649 THR A CA 1
ATOM 4776 C C . THR A 1 649 ? -13.545 27.084 14.389 1.00 46.62 649 THR A C 1
ATOM 4778 O O . THR A 1 649 ? -13.136 27.271 15.538 1.00 46.62 649 THR A O 1
ATOM 4781 N N . ALA A 1 650 ? -14.821 27.304 14.060 1.00 41.56 650 ALA A N 1
ATOM 4782 C CA . ALA A 1 650 ? -15.806 27.876 14.984 1.00 41.56 650 ALA A CA 1
ATOM 4783 C C . ALA A 1 650 ? -16.095 26.995 16.224 1.00 41.56 650 ALA A C 1
ATOM 4785 O O . ALA A 1 650 ? -16.473 27.505 17.282 1.00 41.56 650 ALA A O 1
ATOM 4786 N N . SER A 1 651 ? -15.844 25.684 16.161 1.00 44.47 651 SER A N 1
ATOM 4787 C CA . SER A 1 651 ? -16.073 24.755 17.281 1.00 44.47 651 SER A CA 1
ATOM 4788 C C . SER A 1 651 ? -15.058 24.846 18.434 1.00 44.47 651 SER A C 1
ATOM 4790 O O . SER A 1 651 ? -15.251 24.180 19.455 1.00 44.47 651 SER A O 1
ATOM 4792 N N . ALA A 1 652 ? -14.009 25.671 18.317 1.00 37.44 652 ALA A N 1
ATOM 4793 C CA . ALA A 1 652 ? -13.070 25.954 19.410 1.00 37.44 652 ALA A CA 1
ATOM 4794 C C . ALA A 1 652 ? -13.426 27.217 20.230 1.00 37.44 652 ALA A C 1
ATOM 4796 O O . ALA A 1 652 ? -12.769 27.482 21.235 1.00 37.44 652 ALA A O 1
ATOM 4797 N N . GLY A 1 653 ? -14.464 27.977 19.843 1.00 36.25 653 GLY A N 1
ATOM 4798 C CA . GLY A 1 653 ? -14.730 29.317 20.389 1.00 36.25 653 GLY A CA 1
ATOM 4799 C C . GLY A 1 653 ? -16.185 29.659 20.726 1.00 36.25 653 GLY A C 1
ATOM 4800 O O . GLY A 1 653 ? -16.503 30.840 20.809 1.00 36.25 653 GLY A O 1
ATOM 4801 N N . MET A 1 654 ? -17.088 28.693 20.936 1.00 35.47 654 MET A N 1
ATOM 4802 C CA . MET A 1 654 ? -18.462 29.013 21.360 1.00 35.47 654 MET A CA 1
ATOM 4803 C C . MET A 1 654 ? -18.547 29.335 22.862 1.00 35.47 654 MET A C 1
ATOM 4805 O O . MET A 1 654 ? -18.883 28.488 23.689 1.00 35.47 654 MET A O 1
ATOM 4809 N N . VAL A 1 655 ? -18.270 30.596 23.203 1.00 39.03 655 VAL A N 1
ATOM 4810 C CA . VAL A 1 655 ? -18.775 31.253 24.416 1.00 39.03 655 VAL A CA 1
ATOM 4811 C C . VAL A 1 655 ? -20.037 32.031 24.026 1.00 39.03 655 VAL A C 1
ATOM 4813 O O . VAL A 1 655 ? -19.971 32.953 23.226 1.00 39.03 655 VAL A O 1
ATOM 4816 N N . GLY A 1 656 ? -21.175 31.589 24.572 1.00 39.28 656 GLY A N 1
ATOM 4817 C CA . GLY A 1 656 ? -22.515 32.200 24.605 1.00 39.28 656 GLY A CA 1
ATOM 4818 C C . GLY A 1 656 ? -22.852 33.343 23.640 1.00 39.28 656 GLY A C 1
ATOM 4819 O O . GLY A 1 656 ? -22.583 34.502 23.937 1.00 39.28 656 GLY A O 1
ATOM 4820 N N . GLY A 1 657 ? -23.592 33.034 22.572 1.00 36.06 657 GLY A N 1
ATOM 4821 C CA . GLY A 1 657 ? -24.364 34.038 21.840 1.00 36.06 657 GLY A CA 1
ATOM 4822 C C . GLY A 1 657 ? -25.599 34.452 22.643 1.00 36.06 657 GLY A C 1
ATOM 4823 O O . GLY A 1 657 ? -26.487 33.637 22.893 1.00 36.06 657 GLY A O 1
ATOM 4824 N N . THR A 1 658 ? -25.649 35.709 23.074 1.00 40.25 658 THR A N 1
ATOM 4825 C CA . THR A 1 658 ? -26.850 36.350 23.624 1.00 40.25 658 THR A CA 1
ATOM 4826 C C . THR A 1 658 ? -27.839 36.646 22.498 1.00 40.25 658 THR A C 1
ATOM 4828 O O . THR A 1 658 ? -27.433 37.118 21.437 1.00 40.25 658 THR A O 1
ATOM 4831 N N . GLY A 1 659 ? -29.131 36.386 22.721 1.00 43.50 659 GLY A N 1
ATOM 4832 C CA . GLY A 1 659 ? -30.192 36.782 21.791 1.00 43.50 659 GLY A CA 1
ATOM 4833 C C . GLY A 1 659 ? -30.291 38.309 21.615 1.00 43.50 659 GLY A C 1
ATOM 4834 O O . GLY A 1 659 ? -29.671 39.053 22.380 1.00 43.50 659 GLY A O 1
ATOM 4835 N N . PRO A 1 660 ? -31.071 38.791 20.628 1.00 45.22 660 PRO A N 1
ATOM 4836 C CA . PRO A 1 660 ? -31.223 40.220 20.303 1.00 45.22 660 PRO A CA 1
ATOM 4837 C C . PRO A 1 660 ? -31.813 41.075 21.445 1.00 45.22 660 PRO A C 1
ATOM 4839 O O . PRO A 1 660 ? -31.755 42.299 21.399 1.00 45.22 660 PRO A O 1
ATOM 4842 N N . ASP A 1 661 ? -32.343 40.433 22.480 1.00 55.56 661 ASP A N 1
ATOM 4843 C CA . ASP A 1 661 ? -32.885 40.979 23.725 1.00 55.56 661 ASP A CA 1
ATOM 4844 C C . ASP A 1 661 ? -31.913 40.870 24.924 1.00 55.56 661 ASP A C 1
ATOM 4846 O O . ASP A 1 661 ? -32.254 41.242 26.046 1.00 55.56 661 ASP A O 1
ATOM 4850 N N . GLY A 1 662 ? -30.691 40.362 24.723 1.00 52.16 662 GLY A N 1
ATOM 4851 C CA . GLY A 1 662 ? -29.665 40.244 25.768 1.00 52.16 662 GLY A CA 1
ATOM 4852 C C . GLY A 1 662 ? -29.963 39.204 26.859 1.00 52.16 662 GLY A C 1
ATOM 4853 O O . GLY A 1 662 ? -29.142 39.015 27.757 1.00 52.16 662 GLY A O 1
ATOM 4854 N N . GLN A 1 663 ? -31.097 38.496 26.795 1.00 43.19 663 GLN A N 1
ATOM 4855 C CA . GLN A 1 663 ? -31.489 37.489 27.781 1.00 43.19 663 GLN A CA 1
ATOM 4856 C C . GLN A 1 663 ? -31.277 36.062 27.263 1.00 43.19 663 GLN A C 1
ATOM 4858 O O . GLN A 1 663 ? -31.762 35.661 26.207 1.00 43.19 663 GLN A O 1
ATOM 4863 N N . ILE A 1 664 ? -30.559 35.258 28.049 1.00 44.25 664 ILE A N 1
ATOM 4864 C CA . ILE A 1 664 ? -30.394 33.821 27.815 1.00 44.25 664 ILE A CA 1
ATOM 4865 C C . ILE A 1 664 ? -31.736 33.145 28.120 1.00 44.25 664 ILE A C 1
ATOM 4867 O O . ILE A 1 664 ? -32.083 32.952 29.287 1.00 44.25 664 ILE A O 1
ATOM 4871 N N . ARG A 1 665 ? -32.499 32.773 27.087 1.00 43.16 665 ARG A N 1
ATOM 4872 C CA . ARG A 1 665 ? -33.723 31.976 27.252 1.00 43.16 665 ARG A CA 1
ATOM 4873 C C . ARG A 1 665 ? -33.362 30.573 27.748 1.00 43.16 665 ARG A C 1
ATOM 4875 O O . ARG A 1 665 ? -32.976 29.707 26.969 1.00 43.16 665 ARG A O 1
ATOM 4882 N N . ARG A 1 666 ? -33.469 30.347 29.060 1.00 42.28 666 ARG A N 1
ATOM 4883 C CA . ARG A 1 666 ? -33.356 29.015 29.673 1.00 42.28 666 ARG A CA 1
ATOM 4884 C C . ARG A 1 666 ? -34.690 28.283 29.526 1.00 42.28 666 ARG A C 1
ATOM 4886 O O . ARG A 1 666 ? -35.715 28.780 29.980 1.00 42.28 666 ARG A O 1
ATOM 4893 N N . SER A 1 667 ? -34.677 27.103 28.908 1.00 39.62 667 SER A N 1
ATOM 4894 C CA . SER A 1 667 ? -35.831 26.195 28.906 1.00 39.62 667 SER A CA 1
ATOM 4895 C C . SER A 1 667 ? -36.056 25.686 30.339 1.00 39.62 667 SER A C 1
ATOM 4897 O O . SER A 1 667 ? -35.155 25.089 30.929 1.00 39.62 667 SER A O 1
ATOM 4899 N N . SER A 1 668 ? -37.231 25.947 30.906 1.00 41.72 668 SER A N 1
ATOM 4900 C CA . SER A 1 668 ? -37.571 25.797 32.329 1.00 41.72 668 SER A CA 1
ATOM 4901 C C . SER A 1 668 ? -37.929 24.367 32.773 1.00 41.72 668 SER A C 1
ATOM 4903 O O . SER A 1 668 ? -38.764 24.198 33.656 1.00 41.72 668 SER A O 1
ATOM 4905 N N . TYR A 1 669 ? -37.342 23.329 32.170 1.00 54.66 669 TYR A N 1
ATOM 4906 C CA . TYR A 1 669 ? -37.688 21.932 32.491 1.00 54.66 669 TYR A CA 1
ATOM 4907 C C . TYR A 1 669 ? -36.894 21.313 33.653 1.00 54.66 669 TYR A C 1
ATOM 4909 O O . TYR A 1 669 ? -37.221 20.214 34.088 1.00 54.66 669 TYR A O 1
ATOM 4917 N N . PHE A 1 670 ? -35.885 22.002 34.190 1.00 58.91 670 PHE A N 1
ATOM 4918 C CA . PHE A 1 670 ? -35.076 21.513 35.312 1.00 58.91 670 PHE A CA 1
ATOM 4919 C C . PHE A 1 670 ? -35.034 22.559 36.426 1.00 58.91 670 PHE A C 1
ATOM 4921 O O . PHE A 1 670 ? -34.898 23.751 36.142 1.00 58.91 670 PHE A O 1
ATOM 4928 N N . ALA A 1 671 ? -35.150 22.126 37.686 1.00 69.44 671 ALA A N 1
ATOM 4929 C CA . ALA A 1 671 ? -35.278 23.037 38.824 1.00 69.44 671 ALA A CA 1
ATOM 4930 C C . ALA A 1 671 ? -33.979 23.807 39.126 1.00 69.44 671 ALA A C 1
ATOM 4932 O O . ALA A 1 671 ? -34.015 24.846 39.784 1.00 69.44 671 ALA A O 1
ATOM 4933 N N . ASN A 1 672 ? -32.831 23.335 38.629 1.00 82.88 672 ASN A N 1
ATOM 4934 C CA . ASN A 1 672 ? -31.555 24.047 38.674 1.00 82.88 672 ASN A CA 1
ATOM 4935 C C . ASN A 1 672 ? -30.565 23.532 37.601 1.00 82.88 672 ASN A C 1
ATOM 4937 O O . ASN A 1 672 ? -30.736 22.458 37.024 1.00 82.88 672 ASN A O 1
ATOM 4941 N N . ASP A 1 673 ? -29.509 24.313 37.330 1.00 69.94 673 ASP A N 1
ATOM 4942 C CA . ASP A 1 673 ? -28.475 23.987 36.328 1.00 69.94 673 ASP A CA 1
ATOM 4943 C C . ASP A 1 673 ? -27.689 22.706 36.672 1.00 69.94 673 ASP A C 1
ATOM 4945 O O . ASP A 1 673 ? -27.129 22.071 35.778 1.00 69.94 673 ASP A O 1
ATOM 4949 N N . GLU A 1 674 ? -27.626 22.321 37.950 1.00 72.56 674 GLU A N 1
ATOM 4950 C CA . GLU A 1 674 ? -26.993 21.077 38.401 1.00 72.56 674 GLU A CA 1
ATOM 4951 C C . GLU A 1 674 ? -27.846 19.858 38.046 1.00 72.56 674 GLU A C 1
ATOM 4953 O O . GLU A 1 674 ? -27.310 18.891 37.513 1.00 72.56 674 GLU A O 1
ATOM 4958 N N . GLU A 1 675 ? -29.163 19.913 38.233 1.00 69.75 675 GLU A N 1
ATOM 4959 C CA . GLU A 1 675 ? -30.109 18.881 37.803 1.00 69.75 675 GLU A CA 1
ATOM 4960 C C . GLU A 1 675 ? -30.199 18.803 36.284 1.00 69.75 675 GLU A C 1
ATOM 4962 O O . GLU A 1 675 ? -30.204 17.704 35.747 1.00 69.75 675 GLU A O 1
ATOM 4967 N N . ALA A 1 676 ? -30.169 19.932 35.570 1.00 65.50 676 ALA A N 1
ATOM 4968 C CA . ALA A 1 676 ? -30.111 19.933 34.108 1.00 65.50 676 ALA A CA 1
ATOM 4969 C C . ALA A 1 676 ? -28.822 19.273 33.595 1.00 65.50 676 ALA A C 1
ATOM 4971 O O . ALA A 1 676 ? -28.859 18.463 32.670 1.00 65.50 676 ALA A O 1
ATOM 4972 N N . LYS A 1 677 ? -27.669 19.575 34.209 1.00 65.81 677 LYS A N 1
ATOM 4973 C CA . LYS A 1 677 ? -26.384 18.938 33.876 1.00 65.81 677 LYS A CA 1
ATOM 4974 C C . LYS A 1 677 ? -26.353 17.471 34.284 1.00 65.81 677 LYS A C 1
ATOM 4976 O O . LYS A 1 677 ? -25.826 16.658 33.532 1.00 65.81 677 LYS A O 1
ATOM 4981 N N . THR A 1 678 ? -26.930 17.125 35.427 1.00 67.44 678 THR A N 1
ATOM 4982 C CA . THR A 1 678 ? -26.961 15.760 35.961 1.00 67.44 678 THR A CA 1
ATOM 4983 C C . THR A 1 678 ? -27.904 14.892 35.141 1.00 67.44 678 THR A C 1
ATOM 4985 O O . THR A 1 678 ? -27.467 13.860 34.643 1.00 67.44 678 THR A O 1
ATOM 4988 N N . ALA A 1 679 ? -29.124 15.355 34.863 1.00 58.62 679 ALA A N 1
ATOM 4989 C CA . ALA A 1 679 ? -30.083 14.709 33.973 1.00 58.62 679 ALA A CA 1
ATOM 4990 C C . ALA A 1 679 ? -29.563 14.639 32.532 1.00 58.62 679 ALA A C 1
ATOM 4992 O O . ALA A 1 679 ? -29.614 13.576 31.933 1.00 58.62 679 ALA A O 1
ATOM 4993 N N . SER A 1 680 ? -28.958 15.699 31.985 1.00 54.94 680 SER A N 1
ATOM 4994 C CA . SER A 1 680 ? -28.322 15.649 30.657 1.00 54.94 680 SER A CA 1
ATOM 4995 C C . SER A 1 680 ? -27.124 14.682 30.620 1.00 54.94 680 SER A C 1
ATOM 4997 O O . SER A 1 680 ? -26.926 13.961 29.640 1.00 54.94 680 SER A O 1
ATOM 4999 N N . SER A 1 681 ? -26.361 14.571 31.716 1.00 56.59 681 SER A N 1
ATOM 5000 C CA . SER A 1 681 ? -25.254 13.612 31.827 1.00 56.59 681 SER A CA 1
ATOM 5001 C C . SER A 1 681 ? -25.700 12.161 32.038 1.00 56.59 681 SER A C 1
ATOM 5003 O O . SER A 1 681 ? -24.998 11.265 31.571 1.00 56.59 681 SER A O 1
ATOM 5005 N N . LEU A 1 682 ? -26.839 11.942 32.706 1.00 53.56 682 LEU A N 1
ATOM 5006 C CA . LEU A 1 682 ? -27.402 10.626 33.024 1.00 53.56 682 LEU A CA 1
ATOM 5007 C C . LEU A 1 682 ? -28.302 10.095 31.907 1.00 53.56 682 LEU A C 1
ATOM 5009 O O . LEU A 1 682 ? -28.322 8.892 31.668 1.00 53.56 682 LEU A O 1
ATOM 5013 N N . PHE A 1 683 ? -29.012 10.972 31.193 1.00 55.31 683 PHE A N 1
ATOM 5014 C CA . PHE A 1 683 ? -30.026 10.565 30.227 1.00 55.31 683 PHE A CA 1
ATOM 5015 C C . PHE A 1 683 ? -29.619 10.678 28.763 1.00 55.31 683 PHE A C 1
ATOM 5017 O O . PHE A 1 683 ? -30.359 10.118 27.969 1.00 55.31 683 PHE A O 1
ATOM 5024 N N . ASN A 1 684 ? -28.503 11.314 28.359 1.00 54.44 684 ASN A N 1
ATOM 5025 C CA . ASN A 1 684 ? -28.352 11.714 26.943 1.00 54.44 684 ASN A CA 1
ATOM 5026 C C . ASN A 1 684 ? -26.959 11.694 26.293 1.00 54.44 684 ASN A C 1
ATOM 5028 O O . ASN A 1 684 ? -26.794 12.271 25.221 1.00 54.44 684 ASN A O 1
ATOM 5032 N N . LYS A 1 685 ? -25.954 11.003 26.836 1.00 66.81 685 LYS A N 1
ATOM 5033 C CA . LYS A 1 685 ? -24.691 10.880 26.087 1.00 66.81 685 LYS A CA 1
ATOM 5034 C C . LYS A 1 685 ? -24.799 9.777 25.040 1.00 66.81 685 LYS A C 1
ATOM 5036 O O . LYS A 1 685 ? -24.960 8.602 25.391 1.00 66.81 685 LYS A O 1
ATOM 5041 N N . ALA A 1 686 ? -24.702 10.163 23.765 1.00 76.12 686 ALA A N 1
ATOM 5042 C CA . ALA A 1 686 ? -24.385 9.219 22.706 1.00 76.12 686 ALA A CA 1
ATOM 5043 C C . ALA A 1 686 ? -23.155 8.410 23.143 1.00 76.12 686 ALA A C 1
ATOM 5045 O O . ALA A 1 686 ? -22.273 8.908 23.845 1.00 76.12 686 ALA A O 1
ATOM 5046 N N . GLY A 1 687 ? -23.155 7.122 22.830 1.00 91.94 687 GLY A N 1
ATOM 5047 C CA . GLY A 1 687 ? -22.014 6.252 23.092 1.00 91.94 687 GLY A CA 1
ATOM 5048 C C . GLY A 1 687 ? -21.347 5.958 21.769 1.00 91.94 687 GLY A C 1
ATOM 5049 O O . GLY A 1 687 ? -22.054 5.687 20.804 1.00 91.94 687 GLY A O 1
ATOM 5050 N N . ILE A 1 688 ? -20.019 5.996 21.725 1.00 96.31 688 ILE A N 1
ATOM 5051 C CA . ILE A 1 688 ? -19.257 5.572 20.553 1.00 96.31 688 ILE A CA 1
ATOM 5052 C C . ILE A 1 688 ? -18.142 4.630 21.003 1.00 96.31 688 ILE A C 1
ATOM 5054 O O . ILE A 1 688 ? -17.487 4.850 22.027 1.00 96.31 688 ILE A O 1
ATOM 5058 N N . PHE A 1 689 ? -17.943 3.564 20.242 1.00 97.88 689 PHE A N 1
ATOM 5059 C CA . PHE A 1 689 ? -16.738 2.752 20.261 1.00 97.88 689 PHE A CA 1
ATOM 5060 C C . PHE A 1 689 ? -16.233 2.591 18.830 1.00 97.88 689 PHE A C 1
ATOM 5062 O O . PHE A 1 689 ? -16.977 2.751 17.863 1.00 97.88 689 PHE A O 1
ATOM 5069 N N . THR A 1 690 ? -14.956 2.272 18.696 1.00 98.44 690 THR A N 1
ATOM 5070 C CA . THR A 1 690 ? -14.346 2.015 17.390 1.00 98.44 690 THR A CA 1
ATOM 5071 C C . THR A 1 690 ? -13.558 0.725 17.444 1.00 98.44 690 THR A C 1
ATOM 5073 O O . THR A 1 690 ? -12.981 0.393 18.482 1.00 98.44 690 THR A O 1
ATOM 5076 N N . VAL A 1 691 ? -13.569 -0.007 16.340 1.00 98.56 691 VAL A N 1
ATOM 5077 C CA . VAL A 1 691 ? -12.812 -1.243 16.161 1.00 98.56 691 VAL A CA 1
ATOM 5078 C C . VAL A 1 691 ? -11.792 -0.984 15.066 1.00 98.56 691 VAL A C 1
ATOM 5080 O O . VAL A 1 691 ? -12.126 -0.387 14.044 1.00 98.56 691 VAL A O 1
ATOM 5083 N N . TRP A 1 692 ? -10.556 -1.409 15.286 1.00 98.12 692 TRP A N 1
ATOM 5084 C CA . TRP A 1 692 ? -9.431 -1.186 14.384 1.00 98.12 692 TRP A CA 1
ATOM 5085 C C . TRP A 1 692 ? -8.698 -2.493 14.134 1.00 98.12 692 TRP A C 1
ATOM 5087 O O . TRP A 1 692 ? -8.632 -3.344 15.031 1.00 98.12 692 TRP A O 1
ATOM 5097 N N . ARG A 1 693 ? -8.087 -2.621 12.957 1.00 95.62 693 ARG A N 1
ATOM 5098 C CA . ARG A 1 693 ? -7.086 -3.664 12.731 1.00 95.62 693 ARG A CA 1
ATOM 5099 C C . ARG A 1 693 ? -5.870 -3.420 13.649 1.00 95.62 693 ARG A C 1
ATOM 5101 O O . ARG A 1 693 ? -5.579 -2.268 13.995 1.00 95.62 693 ARG A O 1
ATOM 5108 N N . PRO A 1 694 ? -5.157 -4.459 14.116 1.00 92.69 694 PRO A N 1
ATOM 5109 C CA . PRO A 1 694 ? -4.042 -4.274 15.040 1.00 92.69 694 PRO A CA 1
ATOM 5110 C C . PRO A 1 694 ? -2.832 -3.573 14.401 1.00 92.69 694 PRO A C 1
ATOM 5112 O O . PRO A 1 694 ? -2.169 -4.111 13.518 1.00 92.69 694 PRO A O 1
ATOM 5115 N N . THR A 1 695 ? -2.449 -2.418 14.944 1.00 94.69 695 THR A N 1
ATOM 5116 C CA . THR A 1 695 ? -1.192 -1.732 14.599 1.00 94.69 695 THR A CA 1
ATOM 5117 C C . THR A 1 695 ? -0.063 -2.141 15.553 1.00 94.69 695 THR A C 1
ATOM 5119 O O . THR A 1 695 ? -0.255 -2.240 16.770 1.00 94.69 695 THR A O 1
ATOM 5122 N N . SER A 1 696 ? 1.147 -2.366 15.026 1.00 95.00 696 SER A N 1
ATOM 5123 C CA . SER A 1 696 ? 2.300 -2.775 15.843 1.00 95.00 696 SER A CA 1
ATOM 5124 C C . SER A 1 696 ? 2.709 -1.697 16.860 1.00 95.00 696 SER A C 1
ATOM 5126 O O . SER A 1 696 ? 2.636 -0.497 16.582 1.00 95.00 696 SER A O 1
ATOM 5128 N N . LEU A 1 697 ? 3.207 -2.111 18.032 1.00 95.94 697 LEU A N 1
ATOM 5129 C CA . LEU A 1 697 ? 3.704 -1.173 19.050 1.00 95.94 697 LEU A CA 1
ATOM 5130 C C . LEU A 1 697 ? 4.876 -0.321 18.539 1.00 95.94 697 LEU A C 1
ATOM 5132 O O . LEU A 1 697 ? 5.001 0.836 18.935 1.00 95.94 697 LEU A O 1
ATOM 5136 N N . ASP A 1 698 ? 5.698 -0.857 17.635 1.00 97.00 698 ASP A N 1
ATOM 5137 C CA . ASP A 1 698 ? 6.812 -0.120 17.038 1.00 97.00 698 ASP A CA 1
ATOM 5138 C C . ASP A 1 698 ? 6.337 0.972 16.078 1.00 97.00 698 ASP A C 1
ATOM 5140 O O . ASP A 1 698 ? 6.884 2.076 16.100 1.00 97.00 698 ASP A O 1
ATOM 5144 N N . SER A 1 699 ? 5.302 0.703 15.276 1.00 97.19 699 SER A N 1
ATOM 5145 C CA . SER A 1 699 ? 4.650 1.713 14.429 1.00 97.19 699 SER A CA 1
ATOM 5146 C C . SER A 1 699 ? 4.009 2.809 15.286 1.00 97.19 699 SER A C 1
ATOM 5148 O O . SER A 1 699 ? 4.227 3.994 15.038 1.00 97.19 699 SER A O 1
ATOM 5150 N N . ILE A 1 700 ? 3.307 2.425 16.360 1.00 97.19 700 ILE A N 1
ATOM 5151 C CA . ILE A 1 700 ? 2.725 3.362 17.335 1.00 97.19 700 ILE A CA 1
ATOM 5152 C C . ILE A 1 700 ? 3.812 4.250 17.942 1.00 97.19 700 ILE A C 1
ATOM 5154 O O . ILE A 1 700 ? 3.697 5.475 17.910 1.00 97.19 700 ILE A O 1
ATOM 5158 N N . ARG A 1 701 ? 4.899 3.655 18.444 1.00 97.12 701 ARG A N 1
ATOM 5159 C CA . ARG A 1 701 ? 6.025 4.398 19.021 1.00 97.12 701 ARG A CA 1
ATOM 5160 C C . ARG A 1 701 ? 6.609 5.391 18.016 1.00 97.12 701 ARG A C 1
ATOM 5162 O O . ARG A 1 701 ? 6.860 6.529 18.399 1.00 97.12 701 ARG A O 1
ATOM 5169 N N . LYS A 1 702 ? 6.815 4.984 16.761 1.00 97.31 702 LYS A N 1
ATOM 5170 C CA . LYS A 1 702 ? 7.355 5.846 15.694 1.00 97.31 702 LYS A CA 1
ATOM 5171 C C . LYS A 1 702 ? 6.458 7.048 15.408 1.00 97.31 702 LYS A C 1
ATOM 5173 O O . LYS A 1 702 ? 6.971 8.160 15.313 1.00 97.31 702 LYS A O 1
ATOM 5178 N N . MET A 1 703 ? 5.139 6.853 15.374 1.00 97.12 703 MET A N 1
ATOM 5179 C CA . MET A 1 703 ? 4.179 7.961 15.269 1.00 97.12 703 MET A CA 1
ATOM 5180 C C . MET A 1 703 ? 4.224 8.892 16.487 1.00 97.12 703 MET A C 1
ATOM 5182 O O . MET A 1 703 ? 4.162 10.112 16.327 1.00 97.12 703 MET A O 1
ATOM 5186 N N . MET A 1 704 ? 4.367 8.336 17.698 1.00 96.19 704 MET A N 1
ATOM 5187 C CA . MET A 1 704 ? 4.437 9.117 18.942 1.00 96.19 704 MET A CA 1
ATOM 5188 C C . MET A 1 704 ? 5.671 10.019 19.007 1.00 96.19 704 MET A C 1
ATOM 5190 O O . MET A 1 704 ? 5.576 11.147 19.490 1.00 96.19 704 MET A O 1
ATOM 5194 N N . VAL A 1 705 ? 6.830 9.519 18.566 1.00 96.00 705 VAL A N 1
ATOM 5195 C CA . VAL A 1 705 ? 8.091 10.284 18.581 1.00 96.00 705 VAL A CA 1
ATOM 5196 C C . VAL A 1 705 ? 8.268 11.160 17.338 1.00 96.00 705 VAL A C 1
ATOM 5198 O O . VAL A 1 705 ? 9.109 12.052 17.342 1.00 96.00 705 VAL A O 1
ATOM 5201 N N . GLY A 1 706 ? 7.451 10.947 16.303 1.00 95.19 706 GLY A N 1
ATOM 5202 C CA . GLY A 1 706 ? 7.512 11.685 15.043 1.00 95.19 706 GLY A CA 1
ATOM 5203 C C . GLY A 1 706 ? 8.558 11.167 14.052 1.00 95.19 706 GLY A C 1
ATOM 5204 O O . GLY A 1 706 ? 8.751 11.806 13.019 1.00 95.19 706 GLY A O 1
ATOM 5205 N N . ASP A 1 707 ? 9.185 10.021 14.339 1.00 96.19 707 ASP A N 1
ATOM 5206 C CA . ASP A 1 707 ? 10.157 9.349 13.462 1.00 96.19 707 ASP A CA 1
ATOM 5207 C C . ASP A 1 707 ? 9.492 8.757 12.219 1.00 96.19 707 ASP A C 1
ATOM 5209 O O . ASP A 1 707 ? 10.156 8.528 11.214 1.00 96.19 707 ASP A O 1
ATOM 5213 N N . GLY A 1 708 ? 8.189 8.481 12.290 1.00 96.62 708 GLY A N 1
ATOM 5214 C CA . GLY A 1 708 ? 7.409 8.000 11.164 1.00 96.62 708 GLY A CA 1
ATOM 5215 C C . GLY A 1 708 ? 5.986 8.526 11.191 1.00 96.62 708 GLY A C 1
ATOM 5216 O O . GLY A 1 708 ? 5.512 9.054 12.200 1.00 96.62 708 GLY A O 1
ATOM 5217 N N . VAL A 1 709 ? 5.310 8.374 10.064 1.00 97.31 709 VAL A N 1
ATOM 5218 C CA . VAL A 1 709 ? 3.916 8.775 9.882 1.00 97.31 709 VAL A CA 1
ATOM 5219 C C . VAL A 1 709 ? 3.116 7.577 9.378 1.00 97.31 709 VAL A C 1
ATOM 5221 O O . VAL A 1 709 ? 3.674 6.739 8.674 1.00 97.31 709 VAL A O 1
ATOM 5224 N N . GLY A 1 710 ? 1.842 7.436 9.743 1.00 96.69 710 GLY A N 1
ATOM 5225 C CA . GLY A 1 710 ? 1.040 6.324 9.219 1.00 96.69 710 GLY A CA 1
ATOM 5226 C C . GLY A 1 710 ? 1.002 6.340 7.686 1.00 96.69 710 GLY A C 1
ATOM 5227 O O . GLY A 1 710 ? 1.097 7.411 7.079 1.00 96.69 710 GLY A O 1
ATOM 5228 N N . LYS A 1 711 ? 0.935 5.178 7.044 1.00 94.31 711 LYS A N 1
ATOM 5229 C CA . LYS A 1 711 ? 0.800 5.052 5.588 1.00 94.31 711 LYS A CA 1
ATOM 5230 C C . LYS A 1 711 ? -0.610 5.466 5.159 1.00 94.31 711 LYS A C 1
ATOM 5232 O O . LYS A 1 711 ? -1.505 5.564 5.982 1.00 94.31 711 LYS A O 1
ATOM 5237 N N . GLY A 1 712 ? -0.790 5.807 3.894 1.00 89.19 712 GLY A N 1
ATOM 5238 C CA . GLY A 1 712 ? -2.095 6.029 3.277 1.00 89.19 712 GLY A CA 1
ATOM 5239 C C . GLY A 1 712 ? -2.445 4.907 2.320 1.00 89.19 712 GLY A C 1
ATOM 5240 O O . GLY A 1 712 ? -1.639 4.013 2.082 1.00 89.19 712 GLY A O 1
ATOM 5241 N N . LEU A 1 713 ? -3.640 4.992 1.731 1.00 83.44 713 LEU A N 1
ATOM 5242 C CA . LEU A 1 713 ? -4.138 3.984 0.790 1.00 83.44 713 LEU A CA 1
ATOM 5243 C C . LEU A 1 713 ? -3.279 3.837 -0.471 1.00 83.44 713 LEU A C 1
ATOM 5245 O O . LEU A 1 713 ? -3.428 2.855 -1.188 1.00 83.44 713 LEU A O 1
ATOM 5249 N N . ASP A 1 714 ? -2.426 4.806 -0.784 1.00 86.00 714 ASP A N 1
ATOM 5250 C CA . ASP A 1 714 ? -1.544 4.775 -1.943 1.00 86.00 714 ASP A CA 1
ATOM 5251 C C . ASP A 1 714 ? -0.248 3.994 -1.684 1.00 86.00 714 ASP A C 1
ATOM 5253 O O . ASP A 1 714 ? 0.192 3.275 -2.574 1.00 86.00 714 ASP A O 1
ATOM 5257 N N . ILE A 1 715 ? 0.352 4.056 -0.491 1.00 89.75 715 ILE A N 1
ATOM 5258 C CA . ILE A 1 715 ? 1.558 3.265 -0.189 1.00 89.75 715 ILE A CA 1
ATOM 5259 C C . ILE A 1 715 ? 1.174 1.849 0.225 1.00 89.75 715 ILE A C 1
ATOM 5261 O O . ILE A 1 715 ? 0.419 1.635 1.175 1.00 89.75 715 ILE A O 1
ATOM 5265 N N . LYS A 1 716 ? 1.746 0.873 -0.477 1.00 87.12 716 LYS A N 1
ATOM 5266 C CA . LYS A 1 716 ? 1.430 -0.540 -0.312 1.00 87.12 716 LYS A CA 1
ATOM 5267 C C . LYS A 1 716 ? 2.534 -1.283 0.428 1.00 87.12 716 LYS A C 1
ATOM 5269 O O . LYS A 1 716 ? 3.633 -0.783 0.679 1.00 87.12 716 LYS A O 1
ATOM 5274 N N . GLY A 1 717 ? 2.211 -2.506 0.824 1.00 83.75 717 GLY A N 1
ATOM 5275 C CA . GLY A 1 717 ? 3.088 -3.340 1.631 1.00 83.75 717 GLY A CA 1
ATOM 5276 C C . GLY A 1 717 ? 2.877 -3.171 3.132 1.00 83.75 717 GLY A C 1
ATOM 5277 O O . GLY A 1 717 ? 2.106 -2.340 3.633 1.00 83.75 717 GLY A O 1
ATOM 5278 N N . LYS A 1 718 ? 3.549 -4.049 3.872 1.00 84.88 718 LYS A N 1
ATOM 5279 C CA . LYS A 1 718 ? 3.393 -4.161 5.318 1.00 84.88 718 LYS A CA 1
ATOM 5280 C C . LYS A 1 718 ? 4.645 -3.653 6.029 1.00 84.88 718 LYS A C 1
ATOM 5282 O O . LYS A 1 718 ? 5.769 -3.889 5.590 1.00 84.88 718 LYS A O 1
ATOM 5287 N N . SER A 1 719 ? 4.454 -3.033 7.192 1.00 92.69 719 SER A N 1
ATOM 5288 C CA . SER A 1 719 ? 5.574 -2.673 8.059 1.00 92.69 719 SER A CA 1
ATOM 5289 C C . SER A 1 719 ? 6.362 -3.902 8.489 1.00 92.69 719 SER A C 1
ATOM 5291 O O . SER A 1 719 ? 5.756 -4.924 8.832 1.00 92.69 719 SER A O 1
ATOM 5293 N N . ALA A 1 720 ? 7.689 -3.804 8.529 1.00 94.94 720 ALA A N 1
ATOM 5294 C CA . ALA A 1 720 ? 8.545 -4.848 9.080 1.00 94.94 720 ALA A CA 1
ATOM 5295 C C . ALA A 1 720 ? 8.099 -5.202 10.514 1.00 94.94 720 ALA A C 1
ATOM 5297 O O . ALA A 1 720 ? 7.774 -4.321 11.305 1.00 94.94 720 ALA A O 1
ATOM 5298 N N . LYS A 1 721 ? 8.045 -6.493 10.845 1.00 94.00 721 LYS A N 1
ATOM 5299 C CA . LYS A 1 721 ? 7.695 -7.017 12.176 1.00 94.00 721 LYS A CA 1
ATOM 5300 C C . LYS A 1 721 ? 8.896 -7.072 13.132 1.00 94.00 721 LYS A C 1
ATOM 5302 O O . LYS A 1 721 ? 8.702 -7.204 14.335 1.00 94.00 721 LYS A O 1
ATOM 5307 N N . LYS A 1 722 ? 10.119 -7.053 12.597 1.00 94.12 722 LYS A N 1
ATOM 5308 C CA . LYS A 1 722 ? 11.377 -7.159 13.349 1.00 94.12 722 LYS A CA 1
ATOM 5309 C C . LYS A 1 722 ? 12.530 -6.483 12.602 1.00 94.12 722 LYS A C 1
ATOM 5311 O O . LYS A 1 722 ? 12.306 -5.816 11.591 1.00 94.12 722 LYS A O 1
ATOM 5316 N N . GLY A 1 723 ? 13.737 -6.621 13.147 1.00 93.50 723 GLY A N 1
ATOM 5317 C CA . GLY A 1 723 ? 14.956 -6.023 12.613 1.00 93.50 723 GLY A CA 1
ATOM 5318 C C . GLY A 1 723 ? 15.062 -4.527 12.892 1.00 93.50 723 GLY A C 1
ATOM 5319 O O . GLY A 1 723 ? 14.253 -3.937 13.615 1.00 93.50 723 GLY A O 1
ATOM 5320 N N . HIS A 1 724 ? 16.076 -3.901 12.298 1.00 93.25 724 HIS A N 1
ATOM 5321 C CA . HIS A 1 724 ? 16.375 -2.482 12.502 1.00 93.25 724 HIS A CA 1
ATOM 5322 C C . HIS A 1 724 ? 15.227 -1.560 12.049 1.00 93.25 724 HIS A C 1
ATOM 5324 O O . HIS A 1 724 ? 15.012 -0.491 12.619 1.00 93.25 724 HIS A O 1
ATOM 5330 N N . PHE A 1 725 ? 14.444 -2.007 11.064 1.00 96.06 725 PHE A N 1
ATOM 5331 C CA . PHE A 1 725 ? 13.327 -1.255 10.494 1.00 96.06 725 PHE A CA 1
ATOM 5332 C C . PHE A 1 725 ? 11.952 -1.680 11.003 1.00 96.06 725 PHE A C 1
ATOM 5334 O O . PHE A 1 725 ? 10.954 -1.255 10.424 1.00 96.06 725 PHE A O 1
ATOM 5341 N N . SER A 1 726 ? 11.873 -2.475 12.079 1.00 96.75 726 SER A N 1
ATOM 5342 C CA . SER A 1 726 ? 10.596 -2.891 12.676 1.00 96.75 726 SER A CA 1
ATOM 5343 C C . SER A 1 726 ? 9.631 -1.711 12.798 1.00 96.75 726 SER A C 1
ATOM 5345 O O . SER A 1 726 ? 10.014 -0.654 13.282 1.00 96.75 726 SER A O 1
ATOM 5347 N N . GLY A 1 727 ? 8.394 -1.835 12.336 1.00 96.12 727 GLY A N 1
ATOM 5348 C CA . GLY A 1 727 ? 7.383 -0.781 12.327 1.00 96.12 727 GLY A CA 1
ATOM 5349 C C . GLY A 1 727 ? 7.395 0.149 11.106 1.00 96.12 727 GLY A C 1
ATOM 5350 O O . GLY A 1 727 ? 6.334 0.691 10.801 1.00 96.12 727 GLY A O 1
ATOM 5351 N N . PHE A 1 728 ? 8.503 0.306 10.372 1.00 97.88 728 PHE A N 1
ATOM 5352 C CA . PHE A 1 728 ? 8.539 1.039 9.092 1.00 97.88 728 PHE A CA 1
ATOM 5353 C C . PHE A 1 728 ? 8.150 0.148 7.914 1.00 97.88 728 PHE A C 1
ATOM 5355 O O . PHE A 1 728 ? 8.290 -1.071 8.002 1.00 97.88 728 PHE A O 1
ATOM 5362 N N . VAL A 1 729 ? 7.702 0.753 6.813 1.00 97.44 729 VAL A N 1
ATOM 5363 C CA . VAL A 1 729 ? 7.470 0.070 5.530 1.00 97.44 729 VAL A CA 1
ATOM 5364 C C . VAL A 1 729 ? 8.741 0.165 4.671 1.00 97.44 729 VAL A C 1
ATOM 5366 O O . VAL A 1 729 ? 9.076 1.258 4.205 1.00 97.44 729 VAL A O 1
ATOM 5369 N N . PRO A 1 730 ? 9.480 -0.941 4.460 1.00 97.12 730 PRO A N 1
ATOM 5370 C CA . PRO A 1 730 ? 10.637 -0.942 3.568 1.00 97.12 730 PRO A CA 1
ATOM 5371 C C . PRO A 1 730 ? 10.222 -0.616 2.131 1.00 97.12 730 PRO A C 1
ATOM 5373 O O . PRO A 1 730 ? 9.151 -1.026 1.695 1.00 97.12 730 PRO A O 1
ATOM 5376 N N . PHE A 1 731 ? 11.072 0.070 1.370 1.00 97.06 731 PHE A N 1
ATOM 5377 C CA . PHE A 1 731 ? 10.865 0.195 -0.076 1.00 97.06 731 PHE A CA 1
ATOM 5378 C C . PHE A 1 731 ? 10.954 -1.180 -0.743 1.00 97.06 731 PHE A C 1
ATOM 5380 O O . PHE A 1 731 ? 10.067 -1.561 -1.498 1.00 97.06 731 PHE A O 1
ATOM 5387 N N . LEU A 1 732 ? 12.007 -1.931 -0.406 1.00 95.88 732 LEU A N 1
ATOM 5388 C CA . LEU A 1 732 ? 12.263 -3.249 -0.961 1.00 95.88 732 LEU A CA 1
ATOM 5389 C C . LEU A 1 732 ? 11.369 -4.301 -0.296 1.00 95.88 732 LEU A C 1
ATOM 5391 O O . LEU A 1 732 ? 11.641 -4.722 0.835 1.00 95.88 732 LEU A O 1
ATOM 5395 N N . GLN A 1 733 ? 10.346 -4.733 -1.030 1.00 94.62 733 GLN A N 1
ATOM 5396 C CA . GLN A 1 733 ? 9.416 -5.807 -0.660 1.00 94.62 733 GLN A CA 1
ATOM 5397 C C . GLN A 1 733 ? 9.897 -7.186 -1.152 1.00 94.62 733 GLN A C 1
ATOM 5399 O O . GLN A 1 733 ? 9.173 -8.167 -1.065 1.00 94.62 733 GLN A O 1
ATOM 5404 N N . LEU A 1 734 ? 11.127 -7.276 -1.667 1.00 93.31 734 LEU A N 1
ATOM 5405 C CA . LEU A 1 734 ? 11.771 -8.510 -2.119 1.00 93.31 734 LEU A CA 1
ATOM 5406 C C . LEU A 1 734 ? 12.825 -8.955 -1.105 1.00 93.31 734 LEU A C 1
ATOM 5408 O O . LEU A 1 734 ? 13.638 -8.142 -0.663 1.00 93.31 734 LEU A O 1
ATOM 5412 N N . HIS A 1 735 ? 12.809 -10.231 -0.725 1.00 92.69 735 HIS A N 1
ATOM 5413 C CA . HIS A 1 735 ? 13.738 -10.813 0.254 1.00 92.69 735 HIS A CA 1
ATOM 5414 C C . HIS A 1 735 ? 14.613 -11.926 -0.328 1.00 92.69 735 HIS A C 1
ATOM 5416 O O . HIS A 1 735 ? 15.579 -12.341 0.312 1.00 92.69 735 HIS A O 1
ATOM 5422 N N . GLN A 1 736 ? 14.256 -12.439 -1.507 1.00 90.94 736 GLN A N 1
ATOM 5423 C CA . GLN A 1 736 ? 14.999 -13.474 -2.215 1.00 90.94 736 GLN A CA 1
ATOM 5424 C C . GLN A 1 736 ? 15.352 -12.965 -3.610 1.00 90.94 736 GLN A C 1
ATOM 5426 O O . GLN A 1 736 ? 14.491 -12.447 -4.318 1.00 90.94 736 GLN A O 1
ATOM 5431 N N . GLU A 1 737 ? 16.605 -13.156 -4.013 1.00 92.94 737 GLU A N 1
ATOM 5432 C CA . GLU A 1 737 ? 17.151 -12.672 -5.289 1.00 92.94 737 GLU A CA 1
ATOM 5433 C C . GLU A 1 737 ? 16.346 -13.157 -6.501 1.00 92.94 737 GLU A C 1
ATOM 5435 O O . GLU A 1 737 ? 16.058 -12.384 -7.414 1.00 92.94 737 GLU A O 1
ATOM 5440 N N . ARG A 1 738 ? 15.880 -14.413 -6.467 1.00 90.56 738 ARG A N 1
ATOM 5441 C CA . ARG A 1 738 ? 15.042 -14.992 -7.529 1.00 90.56 738 ARG A CA 1
ATOM 5442 C C . ARG A 1 738 ? 13.749 -14.200 -7.768 1.00 90.56 738 ARG A C 1
ATOM 5444 O O . ARG A 1 738 ? 13.287 -14.113 -8.903 1.00 90.56 738 ARG A O 1
ATOM 5451 N N . HIS A 1 739 ? 13.210 -13.550 -6.732 1.00 90.25 739 HIS A N 1
ATOM 5452 C CA . HIS A 1 739 ? 11.953 -12.807 -6.813 1.00 90.25 739 HIS A CA 1
ATOM 5453 C C . HIS A 1 739 ? 12.071 -11.452 -7.524 1.00 90.25 739 HIS A C 1
ATOM 5455 O O . HIS A 1 739 ? 11.052 -10.847 -7.851 1.00 90.25 739 HIS A O 1
ATOM 5461 N N . LYS A 1 740 ? 13.285 -10.981 -7.840 1.00 91.31 740 LYS A N 1
ATOM 5462 C CA . LYS A 1 740 ? 13.483 -9.787 -8.682 1.00 91.31 740 LYS A CA 1
ATOM 5463 C C . LYS A 1 740 ? 12.866 -9.959 -10.071 1.00 91.31 740 LYS A C 1
ATOM 5465 O O . LYS A 1 740 ? 12.278 -9.022 -10.601 1.00 91.31 740 LYS A O 1
ATOM 5470 N N . THR A 1 741 ? 12.927 -11.173 -10.617 1.00 84.50 741 THR A N 1
ATOM 5471 C CA . THR A 1 741 ? 12.369 -11.515 -11.938 1.00 84.50 741 THR A CA 1
ATOM 5472 C C . THR A 1 741 ? 10.837 -11.520 -11.981 1.00 84.50 741 THR A C 1
ATOM 5474 O O . THR A 1 741 ? 10.261 -11.494 -13.062 1.00 84.50 741 THR A O 1
ATOM 5477 N N . MET A 1 742 ? 10.176 -11.509 -10.818 1.00 82.75 742 MET A N 1
ATOM 5478 C CA . MET A 1 742 ? 8.712 -11.489 -10.688 1.00 82.75 742 MET A CA 1
ATOM 5479 C C . MET A 1 742 ? 8.131 -10.068 -10.653 1.00 82.75 742 MET A C 1
ATOM 5481 O O . MET A 1 742 ? 6.920 -9.907 -10.527 1.00 82.75 742 MET A O 1
ATOM 5485 N N . THR A 1 743 ? 8.974 -9.036 -10.733 1.00 85.88 743 THR A N 1
ATOM 5486 C CA . THR A 1 743 ? 8.529 -7.635 -10.786 1.00 85.88 743 THR A CA 1
ATOM 5487 C C . THR A 1 743 ? 8.363 -7.156 -12.225 1.00 85.88 743 THR A C 1
ATOM 5489 O O . THR A 1 743 ? 8.979 -7.680 -13.158 1.00 85.88 743 THR A O 1
ATOM 5492 N N . ARG A 1 744 ? 7.506 -6.156 -12.428 1.00 83.44 744 ARG A N 1
ATOM 5493 C CA . ARG A 1 744 ? 7.216 -5.609 -13.757 1.00 83.44 744 ARG A CA 1
ATOM 5494 C C . ARG A 1 744 ? 8.386 -4.840 -14.336 1.00 83.44 744 ARG A C 1
ATOM 5496 O O . ARG A 1 744 ? 9.183 -4.205 -13.650 1.00 83.44 744 ARG A O 1
ATOM 5503 N N . THR A 1 745 ? 8.374 -4.766 -15.662 1.00 84.06 745 THR A N 1
ATOM 5504 C CA . THR A 1 745 ? 9.161 -3.770 -16.379 1.00 84.06 745 THR A CA 1
ATOM 5505 C C . THR A 1 745 ? 8.698 -2.362 -16.012 1.00 84.06 745 THR A C 1
ATOM 5507 O O . THR A 1 745 ? 7.525 -2.015 -16.143 1.00 84.06 745 THR A O 1
ATOM 5510 N N . VAL A 1 746 ? 9.647 -1.526 -15.606 1.00 92.25 746 VAL A N 1
ATOM 5511 C CA . VAL A 1 746 ? 9.411 -0.117 -15.288 1.00 92.25 746 VAL A CA 1
ATOM 5512 C C . VAL A 1 746 ? 9.137 0.683 -16.579 1.00 92.25 746 VAL A C 1
ATOM 5514 O O . VAL A 1 746 ? 9.877 0.511 -17.553 1.00 92.25 746 VAL A O 1
ATOM 5517 N N . PRO A 1 747 ? 8.126 1.574 -16.642 1.00 92.12 747 PRO A N 1
ATOM 5518 C CA . PRO A 1 747 ? 7.898 2.452 -17.797 1.00 92.12 747 PRO A CA 1
ATOM 5519 C C . PRO A 1 747 ? 9.093 3.370 -18.091 1.00 92.12 747 PRO A C 1
ATOM 5521 O O . PRO A 1 747 ? 9.878 3.686 -17.199 1.00 92.12 747 PRO A O 1
ATOM 5524 N N . LYS A 1 748 ? 9.258 3.785 -19.351 1.00 93.69 748 LYS A N 1
ATOM 5525 C CA . LYS A 1 748 ? 10.431 4.560 -19.803 1.00 93.69 748 LYS A CA 1
ATOM 5526 C C . LYS A 1 748 ? 10.407 6.044 -19.420 1.00 93.69 748 LYS A C 1
ATOM 5528 O O . LYS A 1 748 ? 11.455 6.683 -19.397 1.00 93.69 748 LYS A O 1
ATOM 5533 N N . ASP A 1 749 ? 9.226 6.559 -19.106 1.00 95.12 749 ASP A N 1
ATOM 5534 C CA . ASP A 1 749 ? 8.938 7.925 -18.667 1.00 95.12 749 ASP A CA 1
ATOM 5535 C C . ASP A 1 749 ? 8.790 8.035 -17.138 1.00 95.12 749 ASP A C 1
ATOM 5537 O O . ASP A 1 749 ? 8.661 9.130 -16.589 1.00 95.12 749 ASP A O 1
ATOM 5541 N N . ALA A 1 750 ? 8.808 6.906 -16.423 1.00 95.75 750 ALA A N 1
ATOM 5542 C CA . ALA A 1 750 ? 8.601 6.886 -14.985 1.00 95.75 750 ALA A CA 1
ATOM 5543 C C . ALA A 1 750 ? 9.785 7.506 -14.231 1.00 95.75 750 ALA A C 1
ATOM 5545 O O . ALA A 1 750 ? 10.944 7.127 -14.422 1.00 95.75 750 ALA A O 1
ATOM 5546 N N . ARG A 1 751 ? 9.476 8.404 -13.293 1.00 97.06 751 ARG A N 1
ATOM 5547 C CA . ARG A 1 751 ? 10.441 9.050 -12.394 1.00 97.06 751 ARG A CA 1
ATOM 5548 C C . ARG A 1 751 ? 10.019 8.885 -10.941 1.00 97.06 751 ARG A C 1
ATOM 5550 O O . ARG A 1 751 ? 8.832 8.761 -10.644 1.00 97.06 751 ARG A O 1
ATOM 5557 N N . MET A 1 752 ? 10.986 8.910 -10.032 1.00 97.69 752 MET A N 1
ATOM 5558 C CA . MET A 1 752 ? 10.737 8.878 -8.592 1.00 97.69 752 MET A CA 1
ATOM 5559 C C . MET A 1 752 ? 11.750 9.725 -7.825 1.00 97.69 752 MET A C 1
ATOM 5561 O O . MET A 1 752 ? 12.788 10.111 -8.360 1.00 97.69 752 MET A O 1
ATOM 5565 N N . ARG A 1 753 ? 11.449 10.008 -6.551 1.00 97.81 753 ARG A N 1
ATOM 5566 C CA . ARG A 1 753 ? 12.334 10.776 -5.670 1.00 97.81 753 ARG A CA 1
ATOM 5567 C C . ARG A 1 753 ? 12.875 9.943 -4.522 1.00 97.81 753 ARG A C 1
ATOM 5569 O O . ARG A 1 753 ? 12.110 9.247 -3.853 1.00 97.81 753 ARG A O 1
ATOM 5576 N N . ILE A 1 754 ? 14.175 10.077 -4.273 1.00 98.12 754 ILE A N 1
ATOM 5577 C CA . ILE A 1 754 ? 14.872 9.465 -3.138 1.00 98.12 754 ILE A CA 1
ATOM 5578 C C . ILE A 1 754 ? 15.540 10.569 -2.332 1.00 98.12 754 ILE A C 1
ATOM 5580 O O . ILE A 1 754 ? 16.264 11.388 -2.891 1.00 98.12 754 ILE A O 1
ATOM 5584 N N . PHE A 1 755 ? 15.299 10.588 -1.026 1.00 97.88 755 PHE A N 1
ATOM 5585 C CA . PHE A 1 755 ? 15.920 11.525 -0.099 1.00 97.88 755 PHE A CA 1
ATOM 5586 C C . PHE A 1 755 ? 16.980 10.848 0.760 1.00 97.88 755 PHE A C 1
ATOM 5588 O O . PHE A 1 755 ? 16.835 9.697 1.166 1.00 97.88 755 PHE A O 1
ATOM 5595 N N . TYR A 1 756 ? 18.022 11.606 1.068 1.00 97.12 756 TYR A N 1
ATOM 5596 C CA . TYR A 1 756 ? 19.158 11.205 1.880 1.00 97.12 756 TYR A CA 1
ATOM 5597 C C . TYR A 1 756 ? 19.257 12.138 3.085 1.00 97.12 756 TYR A C 1
ATOM 5599 O O . TYR A 1 756 ? 18.900 13.318 3.018 1.00 97.12 756 TYR A O 1
ATOM 5607 N N . LYS A 1 757 ? 19.745 11.600 4.203 1.00 94.31 757 LYS A N 1
ATOM 5608 C CA . LYS A 1 757 ? 19.888 12.355 5.454 1.00 94.31 757 LYS A CA 1
ATOM 5609 C C . LYS A 1 757 ? 20.972 13.430 5.400 1.00 94.31 757 LYS A C 1
ATOM 5611 O O . LYS A 1 757 ? 20.870 14.429 6.108 1.00 94.31 757 LYS A O 1
ATOM 5616 N N . THR A 1 758 ? 22.003 13.218 4.588 1.00 95.44 758 THR A N 1
ATOM 5617 C CA . THR A 1 758 ? 23.149 14.120 4.448 1.00 95.44 758 THR A CA 1
ATOM 5618 C C . THR A 1 758 ? 23.404 14.443 2.981 1.00 95.44 758 THR A C 1
ATOM 5620 O O . THR A 1 758 ? 23.031 13.682 2.080 1.00 95.44 758 THR A O 1
ATOM 5623 N N . GLU A 1 759 ? 24.031 15.591 2.736 1.00 95.69 759 GLU A N 1
ATOM 5624 C CA . GLU A 1 759 ? 24.358 16.027 1.383 1.00 95.69 759 GLU A CA 1
ATOM 5625 C C . GLU A 1 759 ? 25.409 15.109 0.753 1.00 95.69 759 GLU A C 1
ATOM 5627 O O . GLU A 1 759 ? 25.333 14.773 -0.429 1.00 95.69 759 GLU A O 1
ATOM 5632 N N . GLU A 1 760 ? 26.366 14.663 1.562 1.00 96.31 760 GLU A N 1
ATOM 5633 C CA . GLU A 1 760 ? 27.447 13.767 1.174 1.00 96.31 760 GLU A CA 1
ATOM 5634 C C . GLU A 1 760 ? 26.892 12.421 0.699 1.00 96.31 760 GLU A C 1
ATOM 5636 O O . GLU A 1 760 ? 27.273 11.948 -0.371 1.00 96.31 760 GLU A O 1
ATOM 5641 N N . ALA A 1 761 ? 25.926 11.850 1.431 1.00 96.31 761 ALA A N 1
ATOM 5642 C CA . ALA A 1 761 ? 25.261 10.611 1.036 1.00 96.31 761 ALA A CA 1
ATOM 5643 C C . ALA A 1 761 ? 24.494 10.772 -0.286 1.00 96.31 761 ALA A C 1
ATOM 5645 O O . ALA A 1 761 ? 24.588 9.906 -1.159 1.00 96.31 761 ALA A O 1
ATOM 5646 N N . ARG A 1 762 ? 23.789 11.901 -0.473 1.00 96.94 762 ARG A N 1
ATOM 5647 C CA . ARG A 1 762 ? 23.120 12.226 -1.746 1.00 96.94 762 ARG A CA 1
ATOM 5648 C C . ARG A 1 762 ? 24.128 12.320 -2.893 1.00 96.94 762 ARG A C 1
ATOM 5650 O O . ARG A 1 762 ? 23.879 11.769 -3.960 1.00 96.94 762 ARG A O 1
ATOM 5657 N N . ARG A 1 763 ? 25.245 13.033 -2.705 1.00 96.50 763 ARG A N 1
ATOM 5658 C CA . ARG A 1 763 ? 26.283 13.225 -3.739 1.00 96.50 763 ARG A CA 1
ATOM 5659 C C . ARG A 1 763 ? 26.938 11.901 -4.136 1.00 96.50 763 ARG A C 1
ATOM 5661 O O . ARG A 1 763 ? 27.108 11.650 -5.327 1.00 96.50 763 ARG A O 1
ATOM 5668 N N . GLU A 1 764 ? 27.247 11.053 -3.160 1.00 97.06 764 GLU A N 1
ATOM 5669 C CA . GLU A 1 764 ? 27.808 9.719 -3.397 1.00 97.06 764 GLU A CA 1
ATOM 5670 C C . GLU A 1 764 ? 26.832 8.831 -4.182 1.00 97.06 764 GLU A C 1
ATOM 5672 O O . GLU A 1 764 ? 27.203 8.219 -5.188 1.00 97.06 764 GLU A O 1
ATOM 5677 N N . ALA A 1 765 ? 25.557 8.811 -3.779 1.00 97.31 765 ALA A N 1
ATOM 5678 C CA . ALA A 1 765 ? 24.524 8.077 -4.502 1.00 97.31 765 ALA A CA 1
ATOM 5679 C C . ALA A 1 765 ? 24.319 8.624 -5.923 1.00 97.31 765 ALA A C 1
ATOM 5681 O O . ALA A 1 765 ? 24.254 7.849 -6.875 1.00 97.31 765 ALA A O 1
ATOM 5682 N N . HIS A 1 766 ? 24.291 9.951 -6.089 1.00 97.62 766 HIS A N 1
ATOM 5683 C CA . HIS A 1 766 ? 24.194 10.608 -7.393 1.00 97.62 766 HIS A CA 1
ATOM 5684 C C . HIS A 1 766 ? 25.325 10.175 -8.329 1.00 97.62 766 HIS A C 1
ATOM 5686 O O . HIS A 1 766 ? 25.068 9.798 -9.470 1.00 97.62 766 HIS A O 1
ATOM 5692 N N . PHE A 1 767 ? 26.569 10.171 -7.842 1.00 97.00 767 PHE A N 1
ATOM 5693 C CA . PHE A 1 767 ? 27.725 9.742 -8.626 1.00 97.00 767 PHE A CA 1
ATOM 5694 C C . PHE A 1 767 ? 27.610 8.277 -9.070 1.00 97.00 767 PHE A C 1
ATOM 5696 O O . PHE A 1 767 ? 27.770 7.981 -10.256 1.00 97.00 767 PHE A O 1
ATOM 5703 N N . LYS A 1 768 ? 27.267 7.364 -8.152 1.00 97.44 768 LYS A N 1
ATOM 5704 C CA . LYS A 1 768 ? 27.089 5.936 -8.470 1.00 97.44 768 LYS A CA 1
ATOM 5705 C C . LYS A 1 768 ? 25.926 5.696 -9.435 1.00 97.44 768 LYS A C 1
ATOM 5707 O O . LYS A 1 768 ? 26.057 4.917 -10.374 1.00 97.44 768 LYS A O 1
ATOM 5712 N N . MET A 1 769 ? 24.805 6.393 -9.268 1.00 97.38 769 MET A N 1
ATOM 5713 C CA . MET A 1 769 ? 23.680 6.294 -10.204 1.00 97.38 769 MET A CA 1
ATOM 5714 C C . MET A 1 769 ? 23.998 6.867 -11.577 1.00 97.38 769 MET A C 1
ATOM 5716 O O . MET A 1 769 ? 23.537 6.326 -12.579 1.00 97.38 769 MET A O 1
ATOM 5720 N N . LEU A 1 770 ? 24.790 7.938 -11.646 1.00 96.69 770 LEU A N 1
ATOM 5721 C CA . LEU A 1 770 ? 25.231 8.495 -12.917 1.00 96.69 770 LEU A CA 1
ATOM 5722 C C . LEU A 1 770 ? 26.089 7.484 -13.689 1.00 96.69 770 LEU A C 1
ATOM 5724 O O . LEU A 1 770 ? 25.934 7.364 -14.902 1.00 96.69 770 LEU A O 1
ATOM 5728 N N . GLN A 1 771 ? 26.935 6.710 -13.000 1.00 96.25 771 GLN A N 1
ATOM 5729 C CA . GLN A 1 771 ? 27.679 5.607 -13.621 1.00 96.25 771 GLN A CA 1
ATOM 5730 C C . GLN A 1 771 ? 26.735 4.547 -14.201 1.00 96.25 771 GLN A C 1
ATOM 5732 O O . GLN A 1 771 ? 26.859 4.210 -15.379 1.00 96.25 771 GLN A O 1
ATOM 5737 N N . VAL A 1 772 ? 25.746 4.098 -13.419 1.00 97.38 772 VAL A N 1
ATOM 5738 C CA . VAL A 1 772 ? 24.726 3.142 -13.887 1.00 97.38 772 VAL A CA 1
ATOM 5739 C C . VAL A 1 772 ? 23.966 3.700 -15.096 1.00 97.38 772 VAL A C 1
ATOM 5741 O O . VAL A 1 772 ? 23.819 3.006 -16.097 1.00 97.38 772 VAL A O 1
ATOM 5744 N N . SER A 1 773 ? 23.551 4.970 -15.054 1.00 96.88 773 SER A N 1
ATOM 5745 C CA . SER A 1 773 ? 22.860 5.646 -16.161 1.00 96.88 773 SER A CA 1
ATOM 5746 C C . SER A 1 773 ? 23.692 5.650 -17.448 1.00 96.88 773 SER A C 1
ATOM 5748 O O . SER A 1 773 ? 23.198 5.289 -18.517 1.00 96.88 773 SER A O 1
ATOM 5750 N N . VAL A 1 774 ? 24.984 5.984 -17.354 1.00 94.38 774 VAL A N 1
ATOM 5751 C CA . VAL A 1 774 ? 25.901 5.983 -18.506 1.00 94.38 774 VAL A CA 1
ATOM 5752 C C . VAL A 1 774 ? 26.065 4.579 -19.094 1.00 94.38 774 VAL A C 1
ATOM 5754 O O . VAL A 1 774 ? 26.035 4.428 -20.317 1.00 94.38 774 VAL A O 1
ATOM 5757 N N . GLU A 1 775 ? 26.217 3.554 -18.254 1.00 96.19 775 GLU A N 1
ATOM 5758 C CA . GLU A 1 775 ? 26.293 2.157 -18.702 1.00 96.19 775 GLU A CA 1
ATOM 5759 C C . GLU A 1 775 ? 25.003 1.707 -19.395 1.00 96.19 775 GLU A C 1
ATOM 5761 O O . GLU A 1 775 ? 25.059 1.088 -20.461 1.00 96.19 775 GLU A O 1
ATOM 5766 N N . MET A 1 776 ? 23.849 2.061 -18.824 1.00 96.50 776 MET A N 1
ATOM 5767 C CA . MET A 1 776 ? 22.539 1.745 -19.389 1.00 96.50 776 MET A CA 1
ATOM 5768 C C . MET A 1 776 ? 22.351 2.388 -20.766 1.00 96.50 776 MET A C 1
ATOM 5770 O O . MET A 1 776 ? 21.987 1.707 -21.725 1.00 96.50 776 MET A O 1
ATOM 5774 N N . LEU A 1 777 ? 22.670 3.678 -20.907 1.00 93.81 777 LEU A N 1
ATOM 5775 C CA . LEU A 1 777 ? 22.582 4.390 -22.187 1.00 93.81 777 LEU A CA 1
ATOM 5776 C C . LEU A 1 777 ? 23.533 3.815 -23.244 1.00 93.81 777 LEU A C 1
ATOM 5778 O O . LEU A 1 777 ? 23.158 3.671 -24.413 1.00 93.81 777 LEU A O 1
ATOM 5782 N N . ALA A 1 778 ? 24.756 3.456 -22.847 1.00 93.62 778 ALA A N 1
ATOM 5783 C CA . ALA A 1 778 ? 25.713 2.813 -23.740 1.00 93.62 778 ALA A CA 1
ATOM 5784 C C . ALA A 1 778 ? 25.208 1.435 -24.203 1.00 93.62 778 ALA A C 1
ATOM 5786 O O . ALA A 1 778 ? 25.255 1.130 -25.399 1.00 93.62 778 ALA A O 1
ATOM 5787 N N . GLY A 1 779 ? 24.673 0.630 -23.279 1.00 93.44 779 GLY A N 1
ATOM 5788 C CA . GLY A 1 779 ? 24.087 -0.675 -23.580 1.00 93.44 779 GLY A CA 1
ATOM 5789 C C . GLY A 1 779 ? 22.870 -0.584 -24.496 1.00 93.44 779 GLY A C 1
ATOM 5790 O O . GLY A 1 779 ? 22.789 -1.338 -25.466 1.00 93.44 779 GLY A O 1
ATOM 5791 N N . PHE A 1 780 ? 21.981 0.379 -24.253 1.00 93.25 780 PHE A N 1
ATOM 5792 C CA . PHE A 1 780 ? 20.835 0.669 -25.112 1.00 93.25 780 PHE A CA 1
ATOM 5793 C C . PHE A 1 780 ? 21.271 1.075 -26.528 1.00 93.25 780 PHE A C 1
ATOM 5795 O O . PHE A 1 780 ? 20.802 0.506 -27.513 1.00 93.25 780 PHE A O 1
ATOM 5802 N N . THR A 1 781 ? 22.232 1.996 -26.647 1.00 92.56 781 THR A N 1
ATOM 5803 C CA . THR A 1 781 ? 22.761 2.444 -27.949 1.00 92.56 781 THR A CA 1
ATOM 5804 C C . THR A 1 781 ? 23.391 1.283 -28.725 1.00 92.56 781 THR A C 1
ATOM 5806 O O . THR A 1 781 ? 23.214 1.151 -29.938 1.00 92.56 781 THR A O 1
ATOM 5809 N N . GLN A 1 782 ? 24.126 0.405 -28.037 1.00 94.06 782 GLN A N 1
ATOM 5810 C CA . GLN A 1 782 ? 24.690 -0.797 -28.648 1.00 94.06 782 GLN A CA 1
ATOM 5811 C C . GLN A 1 782 ? 23.589 -1.767 -29.098 1.00 94.06 782 GLN A C 1
ATOM 5813 O O . GLN A 1 782 ? 23.648 -2.276 -30.218 1.00 94.06 782 GLN A O 1
ATOM 5818 N N . ALA A 1 783 ? 22.578 -1.995 -28.260 1.00 87.06 783 ALA A N 1
ATOM 5819 C CA . ALA A 1 783 ? 21.434 -2.837 -28.587 1.00 87.06 783 ALA A CA 1
ATOM 5820 C C . ALA A 1 783 ? 20.669 -2.327 -29.811 1.00 87.06 783 ALA A C 1
ATOM 5822 O O . ALA A 1 783 ? 20.368 -3.109 -30.709 1.00 87.06 783 ALA A O 1
ATOM 5823 N N . GLN A 1 784 ? 20.432 -1.016 -29.904 1.00 91.12 784 GLN A N 1
ATOM 5824 C CA . GLN A 1 784 ? 19.835 -0.389 -31.084 1.00 91.12 784 GLN A CA 1
ATOM 5825 C C . GLN A 1 784 ? 20.627 -0.706 -32.355 1.00 91.12 784 GLN A C 1
ATOM 5827 O O . GLN A 1 784 ? 20.039 -1.130 -33.349 1.00 91.12 784 GLN A O 1
ATOM 5832 N N . LYS A 1 785 ? 21.959 -0.568 -32.318 1.00 93.88 785 LYS A N 1
ATOM 5833 C CA . LYS A 1 785 ? 22.829 -0.898 -33.459 1.00 93.88 785 LYS A CA 1
ATOM 5834 C C . LYS A 1 785 ? 22.728 -2.373 -33.854 1.00 93.88 785 LYS A C 1
ATOM 5836 O O . LYS A 1 785 ? 22.655 -2.671 -35.043 1.00 93.88 785 LYS A O 1
ATOM 5841 N N . VAL A 1 786 ? 22.699 -3.286 -32.880 1.00 91.00 786 VAL A N 1
ATOM 5842 C CA . VAL A 1 786 ? 22.543 -4.730 -33.132 1.00 91.00 786 VAL A CA 1
ATOM 5843 C C . VAL A 1 786 ? 21.178 -5.032 -33.751 1.00 91.00 786 VAL A C 1
ATOM 5845 O O . VAL A 1 786 ? 21.120 -5.707 -34.773 1.00 91.00 786 VAL A O 1
ATOM 5848 N N . ILE A 1 787 ? 20.093 -4.480 -33.202 1.00 83.94 787 ILE A N 1
ATOM 5849 C CA . ILE A 1 787 ? 18.730 -4.677 -33.720 1.00 83.94 787 ILE A CA 1
ATOM 5850 C C . ILE A 1 787 ? 18.604 -4.132 -35.147 1.00 83.94 787 ILE A C 1
ATOM 5852 O O . ILE A 1 787 ? 18.022 -4.797 -36.001 1.00 83.94 787 ILE A O 1
ATOM 5856 N N . ILE A 1 788 ? 19.156 -2.946 -35.426 1.00 90.38 788 ILE A N 1
ATOM 5857 C CA . ILE A 1 788 ? 19.179 -2.374 -36.781 1.00 90.38 788 ILE A CA 1
ATOM 5858 C C . ILE A 1 788 ? 19.963 -3.291 -37.723 1.00 90.38 788 ILE A C 1
ATOM 5860 O O . ILE A 1 788 ? 19.450 -3.641 -38.779 1.00 90.38 788 ILE A O 1
ATOM 5864 N N . LYS A 1 789 ? 21.159 -3.744 -37.323 1.00 94.69 789 LYS A N 1
ATOM 5865 C CA . LYS A 1 789 ? 21.983 -4.656 -38.128 1.00 94.69 789 LYS A CA 1
ATOM 5866 C C . LYS A 1 789 ? 21.257 -5.968 -38.444 1.00 94.69 789 LYS A C 1
ATOM 5868 O O . LYS A 1 789 ? 21.285 -6.396 -39.592 1.00 94.69 789 LYS A O 1
ATOM 5873 N N . ILE A 1 790 ? 20.606 -6.586 -37.456 1.00 89.19 790 ILE A N 1
ATOM 5874 C CA . ILE A 1 790 ? 19.835 -7.825 -37.643 1.00 89.19 790 ILE A CA 1
ATOM 5875 C C . ILE A 1 790 ? 18.682 -7.591 -38.623 1.00 89.19 790 ILE A C 1
ATOM 5877 O O . ILE A 1 790 ? 18.549 -8.350 -39.576 1.00 89.19 790 ILE A O 1
ATOM 5881 N N . LYS A 1 791 ? 17.921 -6.499 -38.468 1.00 88.06 791 LYS A N 1
ATOM 5882 C CA . LYS A 1 791 ? 16.841 -6.137 -39.402 1.00 88.06 791 LYS A CA 1
ATOM 5883 C C . LYS A 1 791 ? 17.342 -5.888 -40.827 1.00 88.06 791 LYS A C 1
ATOM 5885 O O . LYS A 1 791 ? 16.648 -6.230 -41.779 1.00 88.06 791 LYS A O 1
ATOM 5890 N N . THR A 1 792 ? 18.527 -5.295 -40.984 1.00 93.38 792 THR A N 1
ATOM 5891 C CA . THR A 1 792 ? 19.152 -5.106 -42.301 1.00 93.38 792 THR A CA 1
ATOM 5892 C C . THR A 1 792 ? 19.516 -6.447 -42.933 1.00 93.38 792 THR A C 1
ATOM 5894 O O . THR A 1 792 ? 19.183 -6.663 -44.093 1.00 93.38 792 THR A O 1
ATOM 5897 N N . ILE A 1 793 ? 20.124 -7.363 -42.171 1.00 91.38 793 ILE A N 1
ATOM 5898 C CA . ILE A 1 793 ? 20.450 -8.717 -42.648 1.00 91.38 793 ILE A CA 1
ATOM 5899 C C . ILE A 1 793 ? 19.174 -9.469 -43.047 1.00 91.38 793 ILE A C 1
ATOM 5901 O O . ILE A 1 793 ? 19.126 -10.043 -44.127 1.00 91.38 793 ILE A O 1
ATOM 5905 N N . GLU A 1 794 ? 18.118 -9.418 -42.227 1.00 90.25 794 GLU A N 1
ATOM 5906 C CA . GLU A 1 794 ? 16.825 -10.044 -42.545 1.00 90.25 794 GLU A CA 1
ATOM 5907 C C . GLU A 1 794 ? 16.224 -9.498 -43.850 1.00 90.25 794 GLU A C 1
ATOM 5909 O O . GLU A 1 794 ? 15.722 -10.267 -44.668 1.00 90.25 794 GLU A O 1
ATOM 5914 N N . ALA A 1 795 ? 16.314 -8.184 -44.081 1.00 89.50 795 ALA A N 1
ATOM 5915 C CA . ALA A 1 795 ? 15.840 -7.560 -45.314 1.00 89.50 795 ALA A CA 1
ATOM 5916 C C . ALA A 1 795 ? 16.694 -7.939 -46.541 1.00 89.50 795 ALA A C 1
ATOM 5918 O O . ALA A 1 795 ? 16.157 -8.107 -47.639 1.00 89.50 795 ALA A O 1
ATOM 5919 N N . GLU A 1 796 ? 18.012 -8.080 -46.376 1.00 94.44 796 GLU A N 1
ATOM 5920 C CA . GLU A 1 796 ? 18.925 -8.545 -47.428 1.00 94.44 796 GLU A CA 1
ATOM 5921 C C . GLU A 1 796 ? 18.689 -10.022 -47.777 1.00 94.44 796 GLU A C 1
ATOM 5923 O O . GLU A 1 796 ? 18.646 -10.365 -48.959 1.00 94.44 796 GLU A O 1
ATOM 5928 N N . GLU A 1 797 ? 18.470 -10.881 -46.776 1.00 92.50 797 GLU A N 1
ATOM 5929 C CA . GLU A 1 797 ? 18.108 -12.293 -46.955 1.00 92.50 797 GLU A CA 1
ATOM 5930 C C . GLU A 1 797 ? 16.760 -12.437 -47.676 1.00 92.50 797 GLU A C 1
ATOM 5932 O O . GLU A 1 797 ? 16.661 -13.199 -48.641 1.00 92.50 797 GLU A O 1
ATOM 5937 N N . GLU A 1 798 ? 15.742 -11.667 -47.270 1.00 91.31 798 GLU A N 1
ATOM 5938 C CA . GLU A 1 798 ? 14.427 -11.654 -47.926 1.00 91.31 798 GLU A CA 1
ATOM 5939 C C . GLU A 1 798 ? 14.548 -11.197 -49.388 1.00 91.31 798 GLU A C 1
ATOM 5941 O O . GLU A 1 798 ? 13.983 -11.818 -50.291 1.00 91.31 798 GLU A O 1
ATOM 5946 N N . LYS A 1 799 ? 15.349 -10.157 -49.654 1.00 93.38 799 LYS A N 1
ATOM 5947 C CA . LYS A 1 799 ? 15.622 -9.676 -51.013 1.00 93.38 799 LYS A CA 1
ATOM 5948 C C . LYS A 1 799 ? 16.355 -10.716 -51.865 1.00 93.38 799 LYS A C 1
ATOM 5950 O O . LYS A 1 799 ? 15.954 -10.940 -53.007 1.00 93.38 799 LYS A O 1
ATOM 5955 N N . ALA A 1 800 ? 17.385 -11.369 -51.328 1.00 91.62 800 ALA A N 1
ATOM 5956 C CA . ALA A 1 800 ? 18.120 -12.419 -52.032 1.00 91.62 800 ALA A CA 1
ATOM 5957 C C . ALA A 1 800 ? 17.224 -13.630 -52.342 1.00 91.62 800 ALA A C 1
ATOM 5959 O O . ALA A 1 800 ? 17.326 -14.225 -53.416 1.00 91.62 800 ALA A O 1
ATOM 5960 N N . GLU A 1 801 ? 16.308 -13.980 -51.436 1.00 89.00 801 GLU A N 1
ATOM 5961 C CA . GLU A 1 801 ? 15.317 -15.032 -51.669 1.00 89.00 801 GLU A CA 1
ATOM 5962 C C . GLU A 1 801 ? 14.316 -14.640 -52.772 1.00 89.00 801 GLU A C 1
ATOM 5964 O O . GLU A 1 801 ? 13.986 -15.472 -53.621 1.00 89.00 801 GLU A O 1
ATOM 5969 N N . MET A 1 802 ? 13.872 -13.378 -52.813 1.00 88.25 802 MET A N 1
ATOM 5970 C CA . MET A 1 802 ? 13.036 -12.860 -53.906 1.00 88.25 802 MET A CA 1
ATOM 5971 C C . MET A 1 802 ? 13.759 -12.896 -55.259 1.00 88.25 802 MET A C 1
ATOM 5973 O O . MET A 1 802 ? 13.175 -13.331 -56.250 1.00 88.25 802 MET A O 1
ATOM 5977 N N . GLU A 1 803 ? 15.023 -12.471 -55.314 1.00 92.19 803 GLU A N 1
ATOM 5978 C CA . GLU A 1 803 ? 15.833 -12.493 -56.541 1.00 92.19 803 GLU A CA 1
ATOM 5979 C C . GLU A 1 803 ? 16.070 -13.926 -57.041 1.00 92.19 803 GLU A C 1
ATOM 5981 O O . GLU A 1 803 ? 15.929 -14.181 -58.239 1.00 92.19 803 GLU A O 1
ATOM 5986 N N . ARG A 1 804 ? 16.327 -14.884 -56.135 1.00 87.69 804 ARG A N 1
ATOM 5987 C CA . ARG A 1 804 ? 16.425 -16.315 -56.482 1.00 87.69 804 ARG A CA 1
ATOM 5988 C C . ARG A 1 804 ? 15.125 -16.858 -57.073 1.00 87.69 804 ARG A C 1
ATOM 5990 O O . ARG A 1 804 ? 15.179 -17.581 -58.059 1.00 87.69 804 ARG A O 1
ATOM 5997 N N . LYS A 1 805 ? 13.969 -16.494 -56.505 1.00 84.69 805 LYS A N 1
ATOM 5998 C CA . LYS A 1 805 ? 12.649 -16.925 -57.006 1.00 84.69 805 LYS A CA 1
ATOM 5999 C C . LYS A 1 805 ? 12.275 -16.285 -58.344 1.00 84.69 805 LYS A C 1
ATOM 6001 O O . LYS A 1 805 ? 11.593 -16.915 -59.143 1.00 84.69 805 LYS A O 1
ATOM 6006 N N . ASN A 1 806 ? 12.710 -15.049 -58.585 1.00 87.06 806 ASN A N 1
ATOM 6007 C CA . ASN A 1 806 ? 12.434 -14.330 -59.830 1.00 87.06 806 ASN A CA 1
ATOM 6008 C C . ASN A 1 806 ? 13.360 -14.737 -60.988 1.00 87.06 806 ASN A C 1
ATOM 6010 O O . ASN A 1 806 ? 13.071 -14.410 -62.139 1.00 87.06 806 ASN A O 1
ATOM 6014 N N . SER A 1 807 ? 14.465 -15.433 -60.712 1.00 87.12 807 SER A N 1
ATOM 6015 C CA . SER A 1 807 ? 15.344 -15.982 -61.743 1.00 87.12 807 SER A CA 1
ATOM 6016 C C . SER A 1 807 ? 14.666 -17.180 -62.422 1.00 87.12 807 SER A C 1
ATOM 6018 O O . SER A 1 807 ? 14.643 -18.280 -61.881 1.00 87.12 807 SER A O 1
ATOM 6020 N N . THR A 1 808 ? 14.101 -16.963 -63.614 1.00 74.44 808 THR A N 1
ATOM 6021 C CA . THR A 1 808 ? 13.324 -17.943 -64.405 1.00 74.44 808 THR A CA 1
ATOM 6022 C C . THR A 1 808 ? 14.132 -19.113 -64.984 1.00 74.44 808 THR A C 1
ATOM 6024 O O . THR A 1 808 ? 13.555 -19.958 -65.658 1.00 74.44 808 THR A O 1
ATOM 6027 N N . ASP A 1 809 ? 15.439 -19.169 -64.736 1.00 69.44 809 ASP A N 1
ATOM 6028 C CA . ASP A 1 809 ? 16.385 -20.150 -65.297 1.00 69.44 809 ASP A CA 1
ATOM 6029 C C . ASP A 1 809 ? 16.709 -21.286 -64.303 1.00 69.44 809 ASP A C 1
ATOM 6031 O O . ASP A 1 809 ? 17.852 -21.712 -64.155 1.00 69.44 809 ASP A O 1
ATOM 6035 N N . PHE A 1 810 ? 15.707 -21.744 -63.546 1.00 56.62 810 PHE A N 1
ATOM 6036 C CA . PHE A 1 810 ? 15.908 -22.767 -62.518 1.00 56.62 810 PHE A CA 1
ATOM 6037 C C . PHE A 1 810 ? 15.762 -24.178 -63.108 1.00 56.62 810 PHE A C 1
ATOM 6039 O O . PHE A 1 810 ? 14.649 -24.683 -63.269 1.00 56.62 810 PHE A O 1
ATOM 6046 N N . ASP A 1 811 ? 16.895 -24.814 -63.416 1.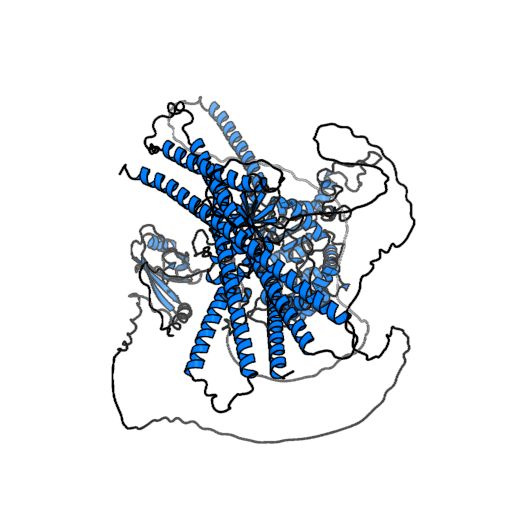00 67.56 811 ASP A N 1
ATOM 6047 C CA . ASP A 1 811 ? 16.962 -26.250 -63.700 1.00 67.56 811 ASP A CA 1
ATOM 6048 C C . ASP A 1 811 ? 16.487 -27.036 -62.463 1.00 67.56 811 ASP A C 1
ATOM 6050 O O . ASP A 1 811 ? 17.011 -26.896 -61.358 1.00 67.56 811 ASP A O 1
ATOM 6054 N N . VAL A 1 812 ? 15.450 -27.855 -62.648 1.00 67.69 812 VAL A N 1
ATOM 6055 C CA . VAL A 1 812 ? 14.701 -28.552 -61.582 1.00 67.69 812 VAL A CA 1
ATOM 6056 C C . VAL A 1 812 ? 15.533 -29.646 -60.878 1.00 67.69 812 VAL A C 1
ATOM 6058 O O . VAL A 1 812 ? 15.136 -30.132 -59.820 1.00 67.69 812 VAL A O 1
ATOM 6061 N N . ASP A 1 813 ? 16.710 -29.992 -61.406 1.00 65.50 813 ASP A N 1
ATOM 6062 C CA . ASP A 1 813 ? 17.479 -31.174 -60.995 1.00 65.50 813 ASP A CA 1
ATOM 6063 C C . ASP A 1 813 ? 18.600 -30.922 -59.957 1.00 65.50 813 ASP A C 1
ATOM 6065 O O . ASP A 1 813 ? 19.209 -31.889 -59.502 1.00 65.50 813 ASP A O 1
ATOM 6069 N N . ASP A 1 814 ? 18.860 -29.680 -59.515 1.00 61.62 814 ASP A N 1
ATOM 6070 C CA . ASP A 1 814 ? 19.988 -29.358 -58.599 1.00 61.62 814 ASP A CA 1
ATOM 6071 C C . ASP A 1 814 ? 19.576 -29.055 -57.136 1.00 61.62 814 ASP A C 1
ATOM 6073 O O . ASP A 1 814 ? 20.331 -28.495 -56.342 1.00 61.62 814 ASP A O 1
ATOM 6077 N N . PHE A 1 815 ? 18.355 -29.423 -56.729 1.00 55.31 815 PHE A N 1
ATOM 6078 C CA . PHE A 1 815 ? 17.812 -29.080 -55.404 1.00 55.31 815 PHE A CA 1
ATOM 6079 C C . PHE A 1 815 ? 18.085 -30.143 -54.324 1.00 55.31 815 PHE A C 1
ATOM 6081 O O . PHE A 1 815 ? 17.183 -30.570 -53.601 1.00 55.31 815 PHE A O 1
ATOM 6088 N N . THR A 1 816 ? 19.338 -30.573 -54.171 1.00 70.56 816 THR A N 1
ATOM 6089 C CA . THR A 1 816 ? 19.777 -31.233 -52.928 1.00 70.56 816 THR A CA 1
ATOM 6090 C C . THR A 1 816 ? 20.640 -30.270 -52.132 1.00 70.56 816 THR A C 1
ATOM 6092 O O . THR A 1 816 ? 21.865 -30.374 -52.135 1.00 70.56 816 THR A O 1
ATOM 6095 N N . GLU A 1 817 ? 19.991 -29.318 -51.453 1.00 72.38 817 GLU A N 1
ATOM 6096 C CA . GLU A 1 817 ? 20.640 -28.480 -50.442 1.00 72.38 817 GLU A CA 1
ATOM 6097 C C . GLU A 1 817 ? 21.328 -29.424 -49.443 1.00 72.38 817 GLU A C 1
ATOM 6099 O O . GLU A 1 817 ? 20.690 -30.281 -48.817 1.00 72.38 817 GLU A O 1
ATOM 6104 N N . SER A 1 818 ? 22.660 -29.369 -49.390 1.00 82.88 818 SER A N 1
ATOM 6105 C CA . SER A 1 818 ? 23.442 -30.321 -48.609 1.00 82.88 818 SER A CA 1
ATOM 6106 C C . SER A 1 818 ? 23.019 -30.241 -47.142 1.00 82.88 818 SER A C 1
ATOM 6108 O O . SER A 1 818 ? 22.856 -29.153 -46.588 1.00 82.88 818 SER A O 1
ATOM 6110 N N . LYS A 1 819 ? 22.912 -31.389 -46.457 1.00 81.19 819 LYS A N 1
ATOM 6111 C CA . LYS A 1 819 ? 22.661 -31.427 -45.001 1.00 81.19 819 LYS A CA 1
ATOM 6112 C C . LYS A 1 819 ? 23.640 -30.542 -44.214 1.00 81.19 819 LYS A C 1
ATOM 6114 O O . LYS A 1 819 ? 23.288 -30.050 -43.146 1.00 81.19 819 LYS A O 1
ATOM 6119 N N . THR A 1 820 ? 24.853 -30.333 -44.732 1.00 83.25 820 THR A N 1
ATOM 6120 C CA . THR A 1 820 ? 25.855 -29.442 -44.128 1.00 83.25 820 THR A CA 1
ATOM 6121 C C . THR A 1 820 ? 25.451 -27.973 -44.179 1.00 83.25 820 THR A C 1
ATOM 6123 O O . THR A 1 820 ? 25.710 -27.246 -43.223 1.00 83.25 820 THR A O 1
ATOM 6126 N N . ASP A 1 821 ? 24.792 -27.544 -45.252 1.00 85.50 821 ASP A N 1
ATOM 6127 C CA . ASP A 1 821 ? 24.426 -26.145 -45.476 1.00 85.50 821 ASP A CA 1
ATOM 6128 C C . ASP A 1 821 ? 23.212 -25.769 -44.624 1.00 85.50 821 ASP A C 1
ATOM 6130 O O . ASP A 1 821 ? 23.178 -24.687 -44.034 1.00 85.50 821 ASP A O 1
ATOM 6134 N N . MET A 1 822 ? 22.275 -26.710 -44.445 1.00 81.31 822 MET A N 1
ATOM 6135 C CA . MET A 1 822 ? 21.170 -26.551 -43.495 1.00 81.31 822 MET A CA 1
ATOM 6136 C C . MET A 1 822 ? 21.669 -26.417 -42.050 1.00 81.31 822 MET A C 1
ATOM 6138 O O . MET A 1 822 ? 21.261 -25.488 -41.355 1.00 81.31 822 MET A O 1
ATOM 6142 N N . ALA A 1 823 ? 22.600 -27.274 -41.614 1.00 86.56 823 ALA A N 1
ATOM 6143 C CA . ALA A 1 823 ? 23.165 -27.201 -40.262 1.00 86.56 823 ALA A CA 1
ATOM 6144 C C . ALA A 1 823 ? 23.982 -25.912 -40.030 1.00 86.56 823 ALA A C 1
ATOM 6146 O O . ALA A 1 823 ? 23.937 -25.319 -38.951 1.00 86.56 823 ALA A O 1
ATOM 6147 N N . ALA A 1 824 ? 24.721 -25.443 -41.043 1.00 91.06 824 ALA A N 1
ATOM 6148 C CA . ALA A 1 824 ? 25.447 -24.176 -40.963 1.00 91.06 824 ALA A CA 1
ATOM 6149 C C . ALA A 1 824 ? 24.490 -22.978 -40.843 1.00 91.06 824 ALA A C 1
ATOM 6151 O O . ALA A 1 824 ? 24.738 -22.071 -40.045 1.00 91.06 824 ALA A O 1
ATOM 6152 N N . ARG A 1 825 ? 23.383 -22.992 -41.594 1.00 87.19 825 ARG A N 1
ATOM 6153 C CA . ARG A 1 825 ? 22.344 -21.958 -41.534 1.00 87.19 825 ARG A CA 1
ATOM 6154 C C . ARG A 1 825 ? 21.629 -21.938 -40.184 1.00 87.19 825 ARG A C 1
ATOM 6156 O O . ARG A 1 825 ? 21.434 -20.858 -39.635 1.00 87.19 825 ARG A O 1
ATOM 6163 N N . GLU A 1 826 ? 21.291 -23.102 -39.636 1.00 90.31 826 GLU A N 1
ATOM 6164 C CA . GLU A 1 826 ? 20.675 -23.232 -38.308 1.00 90.31 826 GLU A CA 1
ATOM 6165 C C . GLU A 1 826 ? 21.555 -22.602 -37.222 1.00 90.31 826 GLU A C 1
ATOM 6167 O O . GLU A 1 826 ? 21.099 -21.737 -36.480 1.00 90.31 826 GLU A O 1
ATOM 6172 N N . LYS A 1 827 ? 22.858 -22.904 -37.224 1.00 94.44 827 LYS A N 1
ATOM 6173 C CA . LYS A 1 827 ? 23.809 -22.316 -36.270 1.00 94.44 827 LYS A CA 1
ATOM 6174 C C . LYS A 1 827 ? 23.927 -20.787 -36.381 1.00 94.44 827 LYS A C 1
ATOM 6176 O O . LYS A 1 827 ? 24.131 -20.107 -35.376 1.00 94.44 827 LYS A O 1
ATOM 6181 N N . VAL A 1 828 ? 23.833 -20.230 -37.592 1.00 92.88 828 VAL A N 1
ATOM 6182 C CA . VAL A 1 828 ? 23.830 -18.768 -37.805 1.00 92.88 828 VAL A CA 1
ATOM 6183 C C . VAL A 1 828 ? 22.546 -18.138 -37.263 1.00 92.88 828 VAL A C 1
ATOM 6185 O O . VAL A 1 828 ? 22.610 -17.064 -36.663 1.00 92.88 828 VAL A O 1
ATOM 6188 N N . LEU A 1 829 ? 21.400 -18.803 -37.435 1.00 85.88 829 LEU A N 1
ATOM 6189 C CA . LEU A 1 829 ? 20.117 -18.355 -36.892 1.00 85.88 829 LEU A CA 1
ATOM 6190 C C . LEU A 1 829 ? 20.108 -18.389 -35.359 1.00 85.88 829 LEU A C 1
ATOM 6192 O O . LEU A 1 829 ? 19.747 -17.387 -34.752 1.00 85.88 829 LEU A O 1
ATOM 6196 N N . GLU A 1 830 ? 20.593 -19.464 -34.733 1.00 89.88 830 GLU A N 1
ATOM 6197 C CA . GLU A 1 830 ? 20.702 -19.559 -33.268 1.00 89.88 830 GLU A CA 1
ATOM 6198 C C . GLU A 1 830 ? 21.583 -18.447 -32.677 1.00 89.88 830 GLU A C 1
ATOM 6200 O O . GLU A 1 830 ? 21.221 -17.807 -31.686 1.00 89.88 830 GLU A O 1
ATOM 6205 N N . GLU A 1 831 ? 22.734 -18.168 -33.299 1.00 95.06 831 GLU A N 1
ATOM 6206 C CA . GLU A 1 831 ? 23.612 -17.078 -32.864 1.00 95.06 831 GLU A CA 1
ATOM 6207 C C . GLU A 1 831 ? 22.947 -15.706 -33.035 1.00 95.06 831 GLU A C 1
ATOM 6209 O O . GLU A 1 831 ? 23.080 -14.838 -32.167 1.00 95.06 831 GLU A O 1
ATOM 6214 N N . ARG A 1 832 ? 22.215 -15.506 -34.137 1.00 91.44 832 ARG A N 1
ATOM 6215 C CA . ARG A 1 832 ? 21.455 -14.278 -34.395 1.00 91.44 832 ARG A CA 1
ATOM 6216 C C . ARG A 1 832 ? 20.353 -14.083 -33.359 1.00 91.44 832 ARG A C 1
ATOM 6218 O O . ARG A 1 832 ? 20.223 -12.979 -32.834 1.00 91.44 832 ARG A O 1
ATOM 6225 N N . ASP A 1 833 ? 19.616 -15.136 -33.030 1.00 83.50 833 ASP A N 1
ATOM 6226 C CA . ASP A 1 833 ? 18.541 -15.103 -32.039 1.00 83.50 833 ASP A CA 1
ATOM 6227 C C . ASP A 1 833 ? 19.097 -14.826 -30.639 1.00 83.50 833 ASP A C 1
ATOM 6229 O O . ASP A 1 833 ? 18.554 -13.994 -29.909 1.00 83.50 833 ASP A O 1
ATOM 6233 N N . ARG A 1 834 ? 20.254 -15.405 -30.295 1.00 90.75 834 ARG A N 1
ATOM 6234 C CA . ARG A 1 834 ? 20.981 -15.084 -29.057 1.00 90.75 834 ARG A CA 1
ATOM 6235 C C . ARG A 1 834 ? 21.406 -13.613 -28.998 1.00 90.75 834 ARG A C 1
ATOM 6237 O O . ARG A 1 834 ? 21.245 -12.966 -27.962 1.00 90.75 834 ARG A O 1
ATOM 6244 N N . GLN A 1 835 ? 21.935 -13.066 -30.096 1.00 91.56 835 GLN A N 1
ATOM 6245 C CA . GLN A 1 835 ? 22.316 -11.648 -30.184 1.00 91.56 835 GLN A CA 1
ATOM 6246 C C . GLN A 1 835 ? 21.102 -10.720 -30.113 1.00 91.56 835 GLN A C 1
ATOM 6248 O O . GLN A 1 835 ? 21.171 -9.678 -29.457 1.00 91.56 835 GLN A O 1
ATOM 6253 N N . LEU A 1 836 ? 19.998 -11.096 -30.759 1.00 83.81 836 LEU A N 1
ATOM 6254 C CA . LEU A 1 836 ? 18.744 -10.357 -30.711 1.00 83.81 836 LEU A CA 1
ATOM 6255 C C . LEU A 1 836 ? 18.182 -10.347 -29.292 1.00 83.81 836 LEU A C 1
ATOM 6257 O O . LEU A 1 836 ? 17.840 -9.277 -28.801 1.00 83.81 836 LEU A O 1
ATOM 6261 N N . GLN A 1 837 ? 18.152 -11.493 -28.613 1.00 79.81 837 GLN A N 1
ATOM 6262 C CA . GLN A 1 837 ? 17.673 -11.604 -27.237 1.00 79.81 837 GLN A CA 1
ATOM 6263 C C . GLN A 1 837 ? 18.500 -10.731 -26.279 1.00 79.81 837 GLN A C 1
ATOM 6265 O O . GLN A 1 837 ? 17.939 -9.897 -25.569 1.00 79.81 837 GLN A O 1
ATOM 6270 N N . ALA A 1 838 ? 19.833 -10.822 -26.337 1.00 87.56 838 ALA A N 1
ATOM 6271 C CA . ALA A 1 838 ? 20.721 -9.983 -25.526 1.00 87.56 838 ALA A CA 1
ATOM 6272 C C . ALA A 1 838 ? 20.578 -8.479 -25.843 1.00 87.56 838 ALA A C 1
ATOM 6274 O O . ALA A 1 838 ? 20.729 -7.625 -24.964 1.00 87.56 838 ALA A O 1
ATOM 6275 N N . ALA A 1 839 ? 20.295 -8.131 -27.104 1.00 83.62 839 ALA A N 1
ATOM 6276 C CA . ALA A 1 839 ? 20.001 -6.758 -27.490 1.00 83.62 839 ALA A CA 1
ATOM 6277 C C . ALA A 1 839 ? 18.629 -6.306 -26.971 1.00 83.62 839 ALA A C 1
ATOM 6279 O O . ALA A 1 839 ? 18.523 -5.190 -26.475 1.00 83.62 839 ALA A O 1
ATOM 6280 N N . LEU A 1 840 ? 17.596 -7.148 -27.027 1.00 78.62 840 LEU A N 1
ATOM 6281 C CA . LEU A 1 840 ? 16.255 -6.830 -26.529 1.00 78.62 840 LEU A CA 1
ATOM 6282 C C . LEU A 1 840 ? 16.244 -6.597 -25.015 1.00 78.62 840 LEU A C 1
ATOM 6284 O O . LEU A 1 840 ? 15.619 -5.639 -24.567 1.00 78.62 840 LEU A O 1
ATOM 6288 N N . GLU A 1 841 ? 16.993 -7.383 -24.243 1.00 82.38 841 GLU A N 1
ATOM 6289 C CA . GLU A 1 841 ? 17.152 -7.170 -22.796 1.00 82.38 841 GLU A CA 1
ATOM 6290 C C . GLU A 1 841 ? 17.740 -5.786 -22.487 1.00 82.38 841 GLU A C 1
ATOM 6292 O O . GLU A 1 841 ? 17.200 -5.037 -21.676 1.00 82.38 841 GLU A O 1
ATOM 6297 N N . LYS A 1 842 ? 18.793 -5.380 -23.206 1.00 90.31 842 LYS A N 1
ATOM 6298 C CA . LYS A 1 842 ? 19.375 -4.031 -23.081 1.00 90.31 842 LYS A CA 1
ATOM 6299 C C . LYS A 1 842 ? 18.504 -2.939 -23.699 1.00 90.31 842 LYS A C 1
ATOM 6301 O O . LYS A 1 842 ? 18.603 -1.779 -23.310 1.00 90.31 842 LYS A O 1
ATOM 6306 N N . TYR A 1 843 ? 17.640 -3.278 -24.653 1.00 84.44 843 TYR A N 1
ATOM 6307 C CA . TYR A 1 843 ? 16.673 -2.343 -25.223 1.00 84.44 843 TYR A CA 1
ATOM 6308 C C . TYR A 1 843 ? 15.638 -1.909 -24.174 1.00 84.44 843 TYR A C 1
ATOM 6310 O O . TYR A 1 843 ? 15.152 -0.779 -24.215 1.00 84.44 843 TYR A O 1
ATOM 6318 N N . MET A 1 844 ? 15.378 -2.745 -23.160 1.00 83.06 844 MET A N 1
ATOM 6319 C CA . MET A 1 844 ? 14.553 -2.385 -21.998 1.00 83.06 844 MET A CA 1
ATOM 6320 C C . MET A 1 844 ? 15.161 -1.268 -21.133 1.00 83.06 844 MET A C 1
ATOM 6322 O O . MET A 1 844 ? 14.491 -0.774 -20.229 1.00 83.06 844 MET A O 1
ATOM 6326 N N . TRP A 1 845 ? 16.394 -0.831 -21.401 1.00 92.25 845 TRP A N 1
ATOM 6327 C CA . TRP A 1 845 ? 17.004 0.338 -20.763 1.00 92.25 845 TRP A CA 1
ATOM 6328 C C . TRP A 1 845 ? 16.653 1.672 -21.439 1.00 92.25 845 TRP A C 1
ATOM 6330 O O . TRP A 1 845 ? 17.133 2.708 -20.986 1.00 92.25 845 TRP A O 1
ATOM 6340 N N . GLU A 1 846 ? 15.811 1.679 -22.483 1.00 92.81 846 GLU A N 1
ATOM 6341 C CA . GLU A 1 846 ? 15.297 2.918 -23.092 1.00 92.81 846 GLU A CA 1
ATOM 6342 C C . GLU A 1 846 ? 14.716 3.853 -22.018 1.00 92.81 846 GLU A C 1
ATOM 6344 O O . GLU A 1 846 ? 13.965 3.423 -21.147 1.00 92.81 846 GLU A O 1
ATOM 6349 N N . MET A 1 847 ? 15.036 5.139 -22.058 1.00 94.69 847 MET A N 1
ATOM 6350 C CA . MET A 1 847 ? 14.466 6.134 -21.150 1.00 94.69 847 MET A CA 1
ATOM 6351 C C . MET A 1 847 ? 14.185 7.399 -21.943 1.00 94.69 847 MET A C 1
ATOM 6353 O O . MET A 1 847 ? 15.006 7.781 -22.775 1.00 94.69 847 MET A O 1
ATOM 6357 N N . ASP A 1 848 ? 13.050 8.043 -21.674 1.00 94.44 848 ASP A N 1
ATOM 6358 C CA . ASP A 1 848 ? 12.706 9.298 -22.353 1.00 94.44 848 ASP A CA 1
ATOM 6359 C C . ASP A 1 848 ? 13.570 10.461 -21.835 1.00 94.44 848 ASP A C 1
ATOM 6361 O O . ASP A 1 848 ? 13.974 11.331 -22.602 1.00 94.44 848 ASP A O 1
ATOM 6365 N N . ASP A 1 849 ? 13.913 10.440 -20.544 1.00 95.69 849 ASP A N 1
ATOM 6366 C CA . ASP A 1 849 ? 14.793 11.415 -19.902 1.00 95.69 849 ASP A CA 1
ATOM 6367 C C . ASP A 1 849 ? 15.736 10.702 -18.917 1.00 95.69 849 ASP A C 1
ATOM 6369 O O . ASP A 1 849 ? 15.293 10.298 -17.842 1.00 95.69 849 ASP A O 1
ATOM 6373 N N . PRO A 1 850 ? 17.029 10.521 -19.249 1.00 95.38 850 PRO A N 1
ATOM 6374 C CA . PRO A 1 850 ? 17.991 9.848 -18.379 1.00 95.38 850 PRO A CA 1
ATOM 6375 C C . PRO A 1 850 ? 18.634 10.775 -17.330 1.00 95.38 850 PRO A C 1
ATOM 6377 O O . PRO A 1 850 ? 19.510 10.327 -16.579 1.00 95.38 850 PRO A O 1
ATOM 6380 N N . ILE A 1 851 ? 18.265 12.062 -17.283 1.00 96.31 851 ILE A N 1
ATOM 6381 C CA . ILE A 1 851 ? 18.902 13.049 -16.405 1.00 96.31 851 ILE A CA 1
ATOM 6382 C C . ILE A 1 851 ? 18.461 12.831 -14.953 1.00 96.31 851 ILE A C 1
ATOM 6384 O O . ILE A 1 851 ? 17.279 12.640 -14.643 1.00 96.31 851 ILE A O 1
ATOM 6388 N N . ILE A 1 852 ? 19.438 12.887 -14.045 1.00 97.88 852 ILE A N 1
ATOM 6389 C CA . ILE A 1 852 ? 19.225 12.872 -12.597 1.00 97.88 852 ILE A CA 1
ATOM 6390 C C . ILE A 1 852 ? 19.254 14.317 -12.095 1.00 97.88 852 ILE A C 1
ATOM 6392 O O . ILE A 1 852 ? 20.246 15.018 -12.296 1.00 97.88 852 ILE A O 1
ATOM 6396 N N . TYR A 1 853 ? 18.179 14.765 -11.444 1.00 97.56 853 TYR A N 1
ATOM 6397 C CA . TYR A 1 853 ? 18.086 16.126 -10.909 1.00 97.56 853 TYR A CA 1
ATOM 6398 C C . TYR A 1 853 ? 18.301 16.138 -9.396 1.00 97.56 853 TYR A C 1
ATOM 6400 O O . TYR A 1 853 ? 17.772 15.288 -8.677 1.00 97.56 853 TYR A O 1
ATOM 6408 N N . LEU A 1 854 ? 19.043 17.130 -8.902 1.00 97.25 854 LEU A N 1
ATOM 6409 C CA . LEU A 1 854 ? 19.166 17.397 -7.469 1.00 97.25 854 LEU A CA 1
ATOM 6410 C C . LEU A 1 854 ? 17.889 18.076 -6.954 1.00 97.25 854 LEU A C 1
ATOM 6412 O O . LEU A 1 854 ? 17.324 18.941 -7.623 1.00 97.25 854 LEU A O 1
ATOM 6416 N N . VAL A 1 855 ? 17.432 17.686 -5.765 1.00 96.50 855 VAL A N 1
ATOM 6417 C CA . VAL A 1 855 ? 16.231 18.227 -5.116 1.00 96.50 855 VAL A CA 1
ATOM 6418 C C . VAL A 1 855 ? 16.619 18.810 -3.763 1.00 96.50 855 VAL A C 1
ATOM 6420 O O . VAL A 1 855 ? 16.613 18.110 -2.749 1.00 96.50 855 VAL A O 1
ATOM 6423 N N . ASP A 1 856 ? 16.920 20.109 -3.764 1.00 92.31 856 ASP A N 1
ATOM 6424 C CA . ASP A 1 856 ? 17.488 20.814 -2.600 1.00 92.31 856 ASP A CA 1
ATOM 6425 C C . ASP A 1 856 ? 16.518 21.850 -2.020 1.00 92.31 856 ASP A C 1
ATOM 6427 O O . ASP A 1 856 ? 16.659 22.305 -0.888 1.00 92.31 856 ASP A O 1
ATOM 6431 N N . GLU A 1 857 ? 15.488 22.198 -2.789 1.00 88.81 857 GLU A N 1
ATOM 6432 C CA . GLU A 1 857 ? 14.557 23.281 -2.470 1.00 88.81 857 GLU A CA 1
ATOM 6433 C C . GLU A 1 857 ? 13.378 22.832 -1.598 1.00 88.81 857 GLU A C 1
ATOM 6435 O O . GLU A 1 857 ? 12.635 23.667 -1.087 1.00 88.81 857 GLU A O 1
ATOM 6440 N N . PHE A 1 858 ? 13.164 21.521 -1.427 1.00 84.56 858 PHE A N 1
ATOM 6441 C CA . PHE A 1 858 ? 11.940 21.042 -0.782 1.00 84.56 858 PHE A CA 1
ATOM 6442 C C . PHE A 1 858 ? 11.875 21.376 0.714 1.00 84.56 858 PHE A C 1
ATOM 6444 O O . PHE A 1 858 ? 10.830 21.804 1.208 1.00 84.56 858 PHE A O 1
ATOM 6451 N N . ALA A 1 859 ? 12.961 21.133 1.445 1.00 81.69 859 ALA A N 1
ATOM 6452 C CA . ALA A 1 859 ? 13.008 21.347 2.882 1.00 81.69 859 ALA A CA 1
ATOM 6453 C C . ALA A 1 859 ? 14.442 21.614 3.346 1.00 81.69 859 ALA A C 1
ATOM 6455 O O . ALA A 1 859 ? 15.374 20.994 2.824 1.00 81.69 859 ALA A O 1
ATOM 6456 N N . PRO A 1 860 ? 14.645 22.466 4.369 1.00 75.44 860 PRO A N 1
ATOM 6457 C CA . PRO A 1 860 ? 15.956 22.630 4.975 1.00 75.44 860 PRO A CA 1
ATOM 6458 C C . PRO A 1 860 ? 16.489 21.270 5.435 1.00 75.44 860 PRO A C 1
ATOM 6460 O O . PRO A 1 860 ? 15.839 20.592 6.230 1.00 75.44 860 PRO A O 1
ATOM 6463 N N . LYS A 1 861 ? 17.688 20.898 4.970 1.00 81.06 861 LYS A N 1
ATOM 6464 C CA . LYS A 1 861 ? 18.362 19.627 5.303 1.00 81.06 861 LYS A CA 1
ATOM 6465 C C . LYS A 1 861 ? 17.696 18.361 4.738 1.00 81.06 861 LYS A C 1
ATOM 6467 O O . LYS A 1 861 ? 17.950 17.276 5.254 1.00 81.06 861 LYS A O 1
ATOM 6472 N N . ALA A 1 862 ? 16.861 18.473 3.705 1.00 88.31 862 ALA A N 1
ATOM 6473 C CA . ALA A 1 862 ? 16.431 17.318 2.920 1.00 88.31 862 ALA A CA 1
ATOM 6474 C C . ALA A 1 862 ? 17.185 17.308 1.589 1.00 88.31 862 ALA A C 1
ATOM 6476 O O . ALA A 1 862 ? 16.993 18.196 0.763 1.00 88.31 862 ALA A O 1
ATOM 6477 N N . PHE A 1 863 ? 18.034 16.303 1.383 1.00 96.19 863 PHE A N 1
ATOM 6478 C CA . PHE A 1 863 ? 18.881 16.199 0.198 1.00 96.19 863 PHE A CA 1
ATOM 6479 C C . PHE A 1 863 ? 18.305 15.125 -0.719 1.00 96.19 863 PHE A C 1
ATOM 6481 O O . PHE A 1 863 ? 18.438 13.937 -0.433 1.00 96.19 863 PHE A O 1
ATOM 6488 N N . GLY A 1 864 ? 17.605 15.523 -1.780 1.00 97.38 864 GLY A N 1
ATOM 6489 C CA . GLY A 1 864 ? 16.893 14.592 -2.653 1.00 97.38 864 GLY A CA 1
ATOM 6490 C C . GLY A 1 864 ? 17.504 14.435 -4.040 1.00 97.38 864 GLY A C 1
ATOM 6491 O O . GLY A 1 864 ? 18.249 15.291 -4.510 1.00 97.38 864 GLY A O 1
ATOM 6492 N N . LEU A 1 865 ? 17.140 13.346 -4.709 1.00 98.00 865 LEU A N 1
ATOM 6493 C CA . LEU A 1 865 ? 17.368 13.103 -6.129 1.00 98.00 865 LEU A CA 1
ATOM 6494 C C . LEU A 1 865 ? 16.028 12.792 -6.800 1.00 98.00 865 LEU A C 1
ATOM 6496 O O . LEU A 1 865 ? 15.274 11.961 -6.295 1.00 98.00 865 LEU A O 1
ATOM 6500 N N . ASP A 1 866 ? 15.738 13.436 -7.928 1.00 97.94 866 ASP A N 1
ATOM 6501 C CA . ASP A 1 866 ? 14.656 13.065 -8.845 1.00 97.94 866 ASP A CA 1
ATOM 6502 C C . ASP A 1 866 ? 15.279 12.251 -9.982 1.00 97.94 866 ASP A C 1
ATOM 6504 O O . ASP A 1 866 ? 16.085 12.775 -10.755 1.00 97.94 866 ASP A O 1
ATOM 6508 N N . ILE A 1 867 ? 14.967 10.957 -10.041 1.00 98.12 867 ILE A N 1
ATOM 6509 C CA . ILE A 1 867 ? 15.706 9.959 -10.824 1.00 98.12 867 ILE A CA 1
ATOM 6510 C C . ILE A 1 867 ? 14.722 9.177 -11.706 1.00 98.12 867 ILE A C 1
ATOM 6512 O O . ILE A 1 867 ? 13.643 8.801 -11.229 1.00 98.12 867 ILE A O 1
ATOM 6516 N N . PRO A 1 868 ? 15.090 8.853 -12.958 1.00 98.25 868 PRO A N 1
ATOM 6517 C CA . PRO A 1 868 ? 14.364 7.879 -13.764 1.00 98.25 868 PRO A CA 1
ATOM 6518 C C . PRO A 1 868 ? 14.264 6.541 -13.035 1.00 98.25 868 PRO A C 1
ATOM 6520 O O . PRO A 1 868 ? 15.256 5.969 -12.576 1.00 98.25 868 PRO A O 1
ATOM 6523 N N . GLN A 1 869 ? 13.053 6.013 -12.932 1.00 97.38 869 GLN A N 1
ATOM 6524 C CA . GLN A 1 869 ? 12.785 4.836 -12.120 1.00 97.38 869 GLN A CA 1
ATOM 6525 C C . GLN A 1 869 ? 13.505 3.585 -12.657 1.00 97.38 869 GLN A C 1
ATOM 6527 O O . GLN A 1 869 ? 13.861 2.716 -11.866 1.00 97.38 869 GLN A O 1
ATOM 6532 N N . ARG A 1 870 ? 13.796 3.518 -13.968 1.00 97.25 870 ARG A N 1
ATOM 6533 C CA . ARG A 1 870 ? 14.628 2.459 -14.572 1.00 97.25 870 ARG A CA 1
ATOM 6534 C C . ARG A 1 870 ? 16.051 2.438 -14.000 1.00 97.25 870 ARG A C 1
ATOM 6536 O O . ARG A 1 870 ? 16.547 1.359 -13.698 1.00 97.25 870 ARG A O 1
ATOM 6543 N N . ILE A 1 871 ? 16.669 3.604 -13.774 1.00 98.12 871 ILE A N 1
ATOM 6544 C CA . ILE A 1 871 ? 18.001 3.705 -13.147 1.00 98.12 871 ILE A CA 1
ATOM 6545 C C . ILE A 1 871 ? 17.935 3.261 -11.688 1.00 98.12 871 ILE A C 1
ATOM 6547 O O . ILE A 1 871 ? 18.785 2.494 -11.247 1.00 98.12 871 ILE A O 1
ATOM 6551 N N . VAL A 1 872 ? 16.919 3.708 -10.939 1.00 97.75 872 VAL A N 1
ATOM 6552 C CA . VAL A 1 872 ? 16.728 3.284 -9.540 1.00 97.75 872 VAL A CA 1
ATOM 6553 C C . VAL A 1 872 ? 16.554 1.772 -9.456 1.00 97.75 872 VAL A C 1
ATOM 6555 O O . VAL A 1 872 ? 17.185 1.128 -8.623 1.00 97.75 872 VAL A O 1
ATOM 6558 N N . PHE A 1 873 ? 15.714 1.205 -10.318 1.00 96.62 873 PHE A N 1
ATOM 6559 C CA . PHE A 1 873 ? 15.432 -0.221 -10.336 1.00 96.62 873 PHE A CA 1
ATOM 6560 C C . PHE A 1 873 ? 16.677 -1.040 -10.693 1.00 96.62 873 PHE A C 1
ATOM 6562 O O . PHE A 1 873 ? 17.016 -1.970 -9.968 1.00 96.62 873 PHE A O 1
ATOM 6569 N N . GLU A 1 874 ? 17.422 -0.651 -11.726 1.00 97.25 874 GLU A N 1
ATOM 6570 C CA . GLU A 1 874 ? 18.691 -1.298 -12.069 1.00 97.25 874 GLU A CA 1
ATOM 6571 C C . GLU A 1 874 ? 19.710 -1.196 -10.918 1.00 97.25 874 GLU A C 1
ATOM 6573 O O . GLU A 1 874 ? 20.270 -2.202 -10.482 1.00 97.25 874 GLU A O 1
ATOM 6578 N N . ALA A 1 875 ? 19.924 0.009 -10.382 1.00 97.31 875 ALA A N 1
ATOM 6579 C CA . ALA A 1 875 ? 20.965 0.268 -9.392 1.00 97.31 875 ALA A CA 1
ATOM 6580 C C . ALA A 1 875 ? 20.672 -0.362 -8.020 1.00 97.31 875 ALA A C 1
ATOM 6582 O O . ALA A 1 875 ? 21.553 -0.988 -7.435 1.00 97.31 875 ALA A O 1
ATOM 6583 N N . TYR A 1 876 ? 19.454 -0.192 -7.500 1.00 97.19 876 TYR A N 1
ATOM 6584 C CA . TYR A 1 876 ? 19.083 -0.663 -6.164 1.00 97.19 876 TYR A CA 1
ATOM 6585 C C . TYR A 1 876 ? 18.442 -2.047 -6.170 1.00 97.19 876 TYR A C 1
ATOM 6587 O O . TYR A 1 876 ? 18.685 -2.809 -5.242 1.00 97.19 876 TYR A O 1
ATOM 6595 N N . VAL A 1 877 ? 17.606 -2.380 -7.158 1.00 95.56 877 VAL A N 1
ATOM 6596 C CA . VAL A 1 877 ? 16.852 -3.644 -7.139 1.00 95.56 877 VAL A CA 1
ATOM 6597 C C . VAL A 1 877 ? 17.614 -4.740 -7.866 1.00 95.56 877 VAL A C 1
ATOM 6599 O O . VAL A 1 877 ? 17.847 -5.781 -7.271 1.00 95.56 877 VAL A O 1
ATOM 6602 N N . ILE A 1 878 ? 18.042 -4.533 -9.113 1.00 95.62 878 ILE A N 1
ATOM 6603 C CA . ILE A 1 878 ? 18.725 -5.584 -9.883 1.00 95.62 878 ILE A CA 1
ATOM 6604 C C . ILE A 1 878 ? 20.135 -5.828 -9.344 1.00 95.62 878 ILE A C 1
ATOM 6606 O O . ILE A 1 878 ? 20.435 -6.947 -8.926 1.00 95.62 878 ILE A O 1
ATOM 6610 N N . ARG A 1 879 ? 20.971 -4.785 -9.275 1.00 96.25 879 ARG A N 1
ATOM 6611 C CA . ARG A 1 879 ? 22.371 -4.893 -8.822 1.00 96.25 879 ARG A CA 1
ATOM 6612 C C . ARG A 1 879 ? 22.532 -4.973 -7.301 1.00 96.25 879 ARG A C 1
ATOM 6614 O O . ARG A 1 879 ? 23.533 -5.509 -6.833 1.00 96.25 879 ARG A O 1
ATOM 6621 N N . GLY A 1 880 ? 21.592 -4.417 -6.537 1.00 96.06 880 GLY A N 1
ATOM 6622 C CA . GLY A 1 880 ? 21.653 -4.382 -5.073 1.00 96.06 880 GLY A CA 1
ATOM 6623 C C . GLY A 1 880 ? 21.222 -5.699 -4.428 1.00 96.06 880 GLY A C 1
ATOM 6624 O O . GLY A 1 880 ? 20.340 -6.383 -4.932 1.00 96.06 880 GLY A O 1
ATOM 6625 N N . ASP A 1 881 ? 21.819 -6.054 -3.292 1.00 96.06 881 ASP A N 1
ATOM 6626 C CA . ASP A 1 881 ? 21.464 -7.257 -2.529 1.00 96.06 881 ASP A CA 1
ATOM 6627 C C . ASP A 1 881 ? 20.104 -7.082 -1.830 1.00 96.06 881 ASP A C 1
ATOM 6629 O O . ASP A 1 881 ? 19.947 -6.226 -0.952 1.00 96.06 881 ASP A O 1
ATOM 6633 N N . CYS A 1 882 ? 19.115 -7.898 -2.206 1.00 95.12 882 CYS A N 1
ATOM 6634 C CA . CYS A 1 882 ? 17.804 -7.917 -1.562 1.00 95.12 882 CYS A CA 1
ATOM 6635 C C . CYS A 1 882 ? 17.673 -9.005 -0.492 1.00 95.12 882 CYS A C 1
ATOM 6637 O O . CYS A 1 882 ? 16.605 -9.135 0.112 1.00 95.12 882 CYS A O 1
ATOM 6639 N N . SER A 1 883 ? 18.720 -9.797 -0.244 1.00 93.88 883 SER A N 1
ATOM 6640 C CA . SER A 1 883 ? 18.663 -10.893 0.716 1.00 93.88 883 SER A CA 1
ATOM 6641 C C . SER A 1 883 ? 18.442 -10.391 2.146 1.00 93.88 883 SER A C 1
ATOM 6643 O O . SER A 1 883 ? 19.027 -9.404 2.616 1.00 93.88 883 SER A O 1
ATOM 6645 N N . ARG A 1 884 ? 17.551 -11.087 2.858 1.00 93.00 884 ARG A N 1
ATOM 6646 C CA . ARG A 1 884 ? 17.222 -10.820 4.266 1.00 93.00 884 ARG A CA 1
ATOM 6647 C C . ARG A 1 884 ? 17.259 -12.122 5.062 1.00 93.00 884 ARG A C 1
ATOM 6649 O O . ARG A 1 884 ? 16.201 -12.650 5.409 1.00 93.00 884 ARG A O 1
ATOM 6656 N N . PRO A 1 885 ? 18.457 -12.672 5.326 1.00 90.75 885 PRO A N 1
ATOM 6657 C CA . PRO A 1 885 ? 18.565 -13.938 6.029 1.00 90.75 885 PRO A CA 1
ATOM 6658 C C . PRO A 1 885 ? 17.944 -13.833 7.432 1.00 90.75 885 PRO A C 1
ATOM 6660 O O . PRO A 1 885 ? 18.062 -12.774 8.072 1.00 90.75 885 PRO A O 1
ATOM 6663 N N . PRO A 1 886 ? 17.283 -14.898 7.923 1.00 91.25 886 PRO A N 1
ATOM 6664 C CA . PRO A 1 886 ? 16.731 -14.922 9.271 1.00 91.25 886 PRO A CA 1
ATOM 6665 C C . PRO A 1 886 ? 17.771 -14.548 10.335 1.00 91.25 886 PRO A C 1
ATOM 6667 O O . PRO A 1 886 ? 18.925 -14.962 10.253 1.00 91.25 886 PRO A O 1
ATOM 6670 N N . GLY A 1 887 ? 17.386 -13.730 11.316 1.00 92.00 887 GLY A N 1
ATOM 6671 C CA . GLY A 1 887 ? 18.276 -13.230 12.369 1.00 92.00 887 GLY A CA 1
ATOM 6672 C C . GLY A 1 887 ? 19.178 -12.055 11.969 1.00 92.00 887 GLY A C 1
ATOM 6673 O O . GLY A 1 887 ? 19.816 -11.464 12.840 1.00 92.00 887 GLY A O 1
ATOM 6674 N N . SER A 1 888 ? 19.228 -11.671 10.689 1.00 94.25 888 SER A N 1
ATOM 6675 C CA . SER A 1 888 ? 19.980 -10.482 10.270 1.00 94.25 888 SER A CA 1
ATOM 6676 C C . SER A 1 888 ? 19.321 -9.182 10.735 1.00 94.25 888 SER A C 1
ATOM 6678 O O . SER A 1 888 ? 18.114 -9.108 10.965 1.00 94.25 888 SER A O 1
ATOM 6680 N N . ILE A 1 889 ? 20.102 -8.100 10.795 1.00 94.06 889 ILE A N 1
ATOM 6681 C CA . ILE A 1 889 ? 19.579 -6.758 11.106 1.00 94.06 889 ILE A CA 1
ATOM 6682 C C . ILE A 1 889 ? 18.559 -6.261 10.067 1.00 94.06 889 ILE A C 1
ATOM 6684 O O . ILE A 1 889 ? 17.729 -5.402 10.377 1.00 94.06 889 ILE A O 1
ATOM 6688 N N . HIS A 1 890 ? 18.616 -6.812 8.850 1.00 94.00 890 HIS A N 1
ATOM 6689 C CA . HIS A 1 890 ? 17.732 -6.494 7.732 1.00 94.00 890 HIS A CA 1
ATOM 6690 C C . HIS A 1 890 ? 16.495 -7.384 7.681 1.00 94.00 890 HIS A C 1
ATOM 6692 O O . HIS A 1 890 ? 15.646 -7.166 6.815 1.00 94.00 890 HIS A O 1
ATOM 6698 N N . GLU A 1 891 ? 16.381 -8.372 8.568 1.00 93.94 891 GLU A N 1
ATOM 6699 C CA . GLU A 1 891 ? 15.226 -9.248 8.625 1.00 93.94 891 GLU A CA 1
ATOM 6700 C C . GLU A 1 891 ? 13.969 -8.442 8.960 1.00 93.94 891 GLU A C 1
ATOM 6702 O O . GLU A 1 891 ? 13.881 -7.790 9.996 1.00 93.94 891 GLU A O 1
ATOM 6707 N N . THR A 1 892 ? 12.962 -8.515 8.094 1.00 92.88 892 THR A N 1
ATOM 6708 C CA . THR A 1 892 ? 11.696 -7.797 8.286 1.00 92.88 892 THR A CA 1
ATOM 6709 C C . THR A 1 892 ? 10.642 -8.658 8.976 1.00 92.88 892 THR A C 1
ATOM 6711 O O . THR A 1 892 ? 9.606 -8.141 9.381 1.00 92.88 892 THR A O 1
ATOM 6714 N N . GLY A 1 893 ? 10.862 -9.971 9.110 1.00 91.00 893 GLY A N 1
ATOM 6715 C CA . GLY A 1 893 ? 9.849 -10.921 9.587 1.00 91.00 893 GLY A CA 1
ATOM 6716 C C . GLY A 1 893 ? 8.669 -11.086 8.636 1.00 91.00 893 GLY A C 1
ATOM 6717 O O . GLY A 1 893 ? 7.565 -11.398 9.080 1.00 91.00 893 GLY A O 1
ATOM 6718 N N . ARG A 1 894 ? 8.894 -10.825 7.347 1.00 88.06 894 ARG A N 1
ATOM 6719 C CA . ARG A 1 894 ? 7.937 -11.045 6.262 1.00 88.06 894 ARG A CA 1
ATOM 6720 C C . ARG A 1 894 ? 8.597 -11.836 5.142 1.00 88.06 894 ARG A C 1
ATOM 6722 O O . ARG A 1 894 ? 9.814 -12.019 5.163 1.00 88.06 894 ARG A O 1
ATOM 6729 N N . GLY A 1 895 ? 7.796 -12.298 4.202 1.00 88.44 895 GLY A N 1
ATOM 6730 C CA . GLY A 1 895 ? 8.265 -12.844 2.943 1.00 88.44 895 GLY A CA 1
ATOM 6731 C C . GLY A 1 895 ? 8.426 -11.816 1.845 1.00 88.44 895 GLY A C 1
ATOM 6732 O O . GLY A 1 895 ? 8.302 -10.616 2.094 1.00 88.44 895 GLY A O 1
ATOM 6733 N N . SER A 1 896 ? 8.745 -12.303 0.647 1.00 88.81 896 SER A N 1
ATOM 6734 C CA . SER A 1 896 ? 8.820 -11.430 -0.523 1.00 88.81 896 SER A CA 1
ATOM 6735 C C . SER A 1 896 ? 7.444 -11.244 -1.122 1.00 88.81 896 SER A C 1
ATOM 6737 O O . SER A 1 896 ? 6.722 -12.207 -1.317 1.00 88.81 896 SER A O 1
ATOM 6739 N N . GLU A 1 897 ? 7.146 -10.021 -1.521 1.00 85.75 897 GLU A N 1
ATOM 6740 C CA . GLU A 1 897 ? 5.862 -9.646 -2.089 1.00 85.75 897 GLU A CA 1
ATOM 6741 C C . GLU A 1 897 ? 6.116 -8.805 -3.351 1.00 85.75 897 GLU A C 1
ATOM 6743 O O . GLU A 1 897 ? 6.046 -7.570 -3.305 1.00 85.75 897 GLU A O 1
ATOM 6748 N N . PRO A 1 898 ? 6.474 -9.435 -4.491 1.00 86.19 898 PRO A N 1
ATOM 6749 C CA . PRO A 1 898 ? 6.827 -8.719 -5.723 1.00 86.19 898 PRO A CA 1
ATOM 6750 C C . PRO A 1 898 ? 5.727 -7.782 -6.209 1.00 86.19 898 PRO A C 1
ATOM 6752 O O . PRO A 1 898 ? 5.999 -6.694 -6.706 1.00 86.19 898 PRO A O 1
ATOM 6755 N N . ALA A 1 899 ? 4.474 -8.151 -5.971 1.00 78.94 899 ALA A N 1
ATOM 6756 C CA . ALA A 1 899 ? 3.357 -7.281 -6.261 1.00 78.94 899 ALA A CA 1
ATOM 6757 C C . ALA A 1 899 ? 3.406 -5.985 -5.417 1.00 78.94 899 ALA A C 1
ATOM 6759 O O . ALA A 1 899 ? 3.248 -4.903 -5.976 1.00 78.94 899 ALA A O 1
ATOM 6760 N N . PHE A 1 900 ? 3.687 -6.012 -4.103 1.00 85.25 900 PHE A N 1
ATOM 6761 C CA . PHE A 1 900 ? 3.840 -4.744 -3.356 1.00 85.25 900 PHE A CA 1
ATOM 6762 C C . PHE A 1 900 ? 5.031 -3.928 -3.831 1.00 85.25 900 PHE A C 1
ATOM 6764 O O . PHE A 1 900 ? 4.979 -2.700 -3.748 1.00 85.25 900 PHE A O 1
ATOM 6771 N N . GLN A 1 901 ? 6.081 -4.579 -4.340 1.00 92.94 901 GLN A N 1
ATOM 6772 C CA . GLN A 1 901 ? 7.179 -3.863 -4.979 1.00 92.94 901 GLN A CA 1
ATOM 6773 C C . GLN A 1 901 ? 6.664 -3.063 -6.180 1.00 92.94 901 GLN A C 1
ATOM 6775 O O . GLN A 1 901 ? 6.899 -1.857 -6.242 1.00 92.94 901 GLN A O 1
ATOM 6780 N N . ASP A 1 902 ? 5.919 -3.700 -7.082 1.00 87.94 902 ASP A N 1
ATOM 6781 C CA . ASP A 1 902 ? 5.333 -3.051 -8.259 1.00 87.94 902 ASP A CA 1
ATOM 6782 C C . ASP A 1 902 ? 4.388 -1.899 -7.878 1.00 87.94 902 ASP A C 1
ATOM 6784 O O . ASP A 1 902 ? 4.500 -0.802 -8.421 1.00 87.94 902 ASP A O 1
ATOM 6788 N N . MET A 1 903 ? 3.513 -2.088 -6.887 1.00 86.19 903 MET A N 1
ATOM 6789 C CA . MET A 1 903 ? 2.585 -1.025 -6.469 1.00 86.19 903 MET A CA 1
ATOM 6790 C C . MET A 1 903 ? 3.302 0.155 -5.858 1.00 86.19 903 MET A C 1
ATOM 6792 O O . MET A 1 903 ? 2.949 1.294 -6.131 1.00 86.19 903 MET A O 1
ATOM 6796 N N . ASN A 1 904 ? 4.297 -0.100 -5.009 1.00 92.94 904 ASN A N 1
ATOM 6797 C CA . ASN A 1 904 ? 5.077 0.980 -4.430 1.00 92.94 904 ASN A CA 1
ATOM 6798 C C . ASN A 1 904 ? 5.790 1.755 -5.535 1.0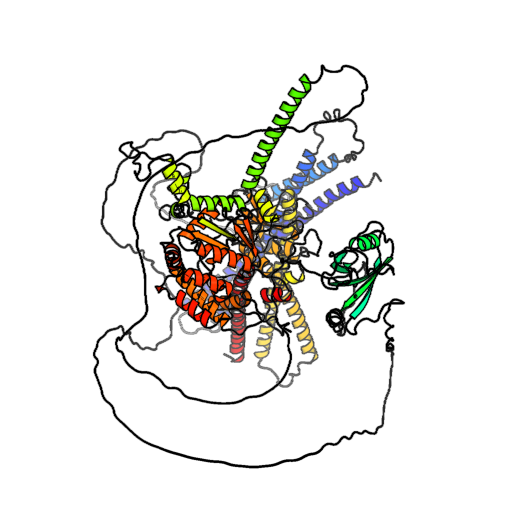0 92.94 904 ASN A C 1
ATOM 6800 O O . ASN A 1 904 ? 5.817 2.983 -5.496 1.00 92.94 904 ASN A O 1
ATOM 6804 N N . MET A 1 905 ? 6.279 1.059 -6.562 1.00 93.94 905 MET A N 1
ATOM 6805 C CA . MET A 1 905 ? 6.854 1.685 -7.747 1.00 93.94 905 MET A CA 1
ATOM 6806 C C . MET A 1 905 ? 5.828 2.525 -8.520 1.00 93.94 905 MET A C 1
ATOM 6808 O O . MET A 1 905 ? 6.171 3.635 -8.927 1.00 93.94 905 MET A O 1
ATOM 6812 N N . ASP A 1 906 ? 4.589 2.066 -8.683 1.00 90.62 906 ASP A N 1
ATOM 6813 C CA . ASP A 1 906 ? 3.512 2.822 -9.340 1.00 90.62 906 ASP A CA 1
ATOM 6814 C C . ASP A 1 906 ? 3.077 4.046 -8.513 1.00 90.62 906 ASP A C 1
ATOM 6816 O O . ASP A 1 906 ? 2.923 5.158 -9.030 1.00 90.62 906 ASP A O 1
ATOM 6820 N N . THR A 1 907 ? 2.961 3.875 -7.200 1.00 92.69 907 THR A N 1
ATOM 6821 C CA . THR A 1 907 ? 2.614 4.929 -6.244 1.00 92.69 907 THR A CA 1
ATOM 6822 C C . THR A 1 907 ? 3.635 6.061 -6.251 1.00 92.69 907 THR A C 1
ATOM 6824 O O . THR A 1 907 ? 3.252 7.230 -6.232 1.00 92.69 907 THR A O 1
ATOM 6827 N N . LEU A 1 908 ? 4.927 5.746 -6.371 1.00 95.31 908 LEU A N 1
ATOM 6828 C CA . LEU A 1 908 ? 6.004 6.742 -6.451 1.00 95.31 908 LEU A CA 1
ATOM 6829 C C . LEU A 1 908 ? 5.935 7.631 -7.707 1.00 95.31 908 LEU A C 1
ATOM 6831 O O . LEU A 1 908 ? 6.538 8.708 -7.716 1.00 95.31 908 LEU A O 1
ATOM 6835 N N . ARG A 1 909 ? 5.188 7.219 -8.743 1.00 92.19 909 ARG A N 1
ATOM 6836 C CA . ARG A 1 909 ? 4.953 8.012 -9.966 1.00 92.19 909 ARG A CA 1
ATOM 6837 C C . ARG A 1 909 ? 3.813 9.012 -9.803 1.00 92.19 909 ARG A C 1
ATOM 6839 O O . ARG A 1 909 ? 3.769 10.023 -10.501 1.00 92.19 909 ARG A O 1
ATOM 6846 N N . THR A 1 910 ? 2.864 8.728 -8.913 1.00 87.62 910 THR A N 1
ATOM 6847 C CA . THR A 1 910 ? 1.590 9.447 -8.869 1.00 87.62 910 THR A CA 1
ATOM 6848 C C . THR A 1 910 ? 1.672 10.635 -7.918 1.00 87.62 910 THR A C 1
ATOM 6850 O O . THR A 1 910 ? 1.748 10.479 -6.701 1.00 87.62 910 THR A O 1
ATOM 6853 N N . VAL A 1 911 ? 1.591 11.851 -8.462 1.00 90.81 911 VAL A N 1
ATOM 6854 C CA . VAL A 1 911 ? 1.469 13.078 -7.662 1.00 90.81 911 VAL A CA 1
ATOM 6855 C C . VAL A 1 911 ? 0.015 13.531 -7.681 1.00 90.81 911 VAL A C 1
ATOM 6857 O O . VAL A 1 911 ? -0.468 14.061 -8.678 1.00 90.81 911 VAL A O 1
ATOM 6860 N N . LYS A 1 912 ? -0.695 13.318 -6.571 1.00 89.88 912 LYS A N 1
ATOM 6861 C CA . LYS A 1 912 ? -2.071 13.800 -6.404 1.00 89.88 912 LYS A CA 1
ATOM 6862 C C . LYS A 1 912 ? -2.045 15.217 -5.809 1.00 89.88 912 LYS A C 1
ATOM 6864 O O . LYS A 1 912 ? -1.474 15.388 -4.730 1.00 89.88 912 LYS A O 1
ATOM 6869 N N . PRO A 1 913 ? -2.648 16.231 -6.460 1.00 89.12 913 PRO A N 1
ATOM 6870 C CA . PRO A 1 913 ? -2.737 17.577 -5.897 1.00 89.12 913 PRO A CA 1
ATOM 6871 C C . PRO A 1 913 ? -3.381 17.562 -4.504 1.00 89.12 913 PRO A C 1
ATOM 6873 O O . PRO A 1 913 ? -4.402 16.910 -4.293 1.00 89.12 913 PRO A O 1
ATOM 6876 N N . GLY A 1 914 ? -2.765 18.249 -3.541 1.00 86.19 914 GLY A N 1
ATOM 6877 C CA . GLY A 1 914 ? -3.273 18.347 -2.167 1.00 86.19 914 GLY A CA 1
ATOM 6878 C C . GLY A 1 914 ? -3.104 17.092 -1.297 1.00 86.19 914 GLY A C 1
ATOM 6879 O O . GLY A 1 914 ? -3.491 17.122 -0.128 1.00 86.19 914 GLY A O 1
ATOM 6880 N N . ALA A 1 915 ? -2.521 16.007 -1.816 1.00 90.44 915 ALA A N 1
ATOM 6881 C CA . ALA A 1 915 ? -2.156 14.831 -1.028 1.00 90.44 915 ALA A CA 1
ATOM 6882 C C . ALA A 1 915 ? -0.644 14.812 -0.721 1.00 90.44 915 ALA A C 1
ATOM 6884 O O . ALA A 1 915 ? 0.142 15.391 -1.478 1.00 90.44 915 ALA A O 1
ATOM 6885 N N . PRO A 1 916 ? -0.213 14.139 0.363 1.00 93.31 916 PRO A N 1
ATOM 6886 C CA . PRO A 1 916 ? 1.195 13.817 0.584 1.00 93.31 916 PRO A CA 1
ATOM 6887 C C . PRO A 1 916 ? 1.793 13.127 -0.644 1.00 93.31 916 PRO A C 1
ATOM 6889 O O . PRO A 1 916 ? 1.192 12.193 -1.170 1.00 93.31 916 PRO A O 1
ATOM 6892 N N . ARG A 1 917 ? 2.967 13.569 -1.111 1.00 95.50 917 ARG A N 1
ATOM 6893 C CA . ARG A 1 917 ? 3.627 12.927 -2.256 1.00 95.50 917 ARG A CA 1
ATOM 6894 C C . ARG A 1 917 ? 4.418 11.707 -1.771 1.00 95.50 917 ARG A C 1
ATOM 6896 O O . ARG A 1 917 ? 5.299 11.886 -0.927 1.00 95.50 917 ARG A O 1
ATOM 6903 N N . PRO A 1 918 ? 4.169 10.499 -2.298 1.00 97.12 918 PRO A N 1
ATOM 6904 C CA . PRO A 1 918 ? 4.989 9.330 -1.998 1.00 97.12 918 PRO A CA 1
ATOM 6905 C C . PRO A 1 918 ? 6.410 9.505 -2.528 1.00 97.12 918 PRO A C 1
ATOM 6907 O O . PRO A 1 918 ? 6.611 9.936 -3.666 1.00 97.12 918 PRO A O 1
ATOM 6910 N N . VAL A 1 919 ? 7.396 9.173 -1.702 1.00 97.62 919 VAL A N 1
ATOM 6911 C CA . VAL A 1 919 ? 8.831 9.218 -2.021 1.00 97.62 919 VAL A CA 1
ATOM 6912 C C . VAL A 1 919 ? 9.552 8.072 -1.301 1.00 97.62 919 VAL A C 1
ATOM 6914 O O . VAL A 1 919 ? 8.951 7.359 -0.496 1.00 97.62 919 VAL A O 1
ATOM 6917 N N . CYS A 1 920 ? 10.846 7.897 -1.553 1.00 98.06 920 CYS A N 1
ATOM 6918 C CA . CYS A 1 920 ? 11.696 7.034 -0.735 1.00 98.06 920 CYS A CA 1
ATOM 6919 C C . CYS A 1 920 ? 12.665 7.863 0.107 1.00 98.06 920 CYS A C 1
ATOM 6921 O O . CYS A 1 920 ? 13.069 8.960 -0.285 1.00 98.06 920 CYS A O 1
ATOM 6923 N N . VAL A 1 921 ? 13.074 7.318 1.249 1.00 97.75 921 VAL A N 1
ATOM 6924 C CA . VAL A 1 921 ? 14.149 7.878 2.073 1.00 97.75 921 VAL A CA 1
ATOM 6925 C C . VAL A 1 921 ? 15.169 6.795 2.400 1.00 97.75 921 VAL A C 1
ATOM 6927 O O . VAL A 1 921 ? 14.800 5.690 2.802 1.00 97.75 921 VAL A O 1
ATOM 6930 N N . LEU A 1 922 ? 16.451 7.101 2.221 1.00 97.50 922 LEU A N 1
ATOM 6931 C CA . LEU A 1 922 ? 17.543 6.262 2.692 1.00 97.50 922 LEU A CA 1
ATOM 6932 C C . LEU A 1 922 ? 17.794 6.566 4.171 1.00 97.50 922 LEU A C 1
ATOM 6934 O O . LEU A 1 922 ? 18.203 7.669 4.533 1.00 97.50 922 LEU A O 1
ATOM 6938 N N . GLN A 1 923 ? 17.546 5.581 5.032 1.00 96.06 923 GLN A N 1
ATOM 6939 C CA . GLN A 1 923 ? 17.613 5.775 6.481 1.00 96.06 923 GLN A CA 1
ATOM 6940 C C . GLN A 1 923 ? 19.046 5.703 7.046 1.00 96.06 923 GLN A C 1
ATOM 6942 O O . GLN A 1 923 ? 19.272 6.143 8.178 1.00 96.06 923 GLN A O 1
ATOM 6947 N N . SER A 1 924 ? 20.010 5.168 6.286 1.00 94.19 924 SER A N 1
ATOM 6948 C CA . SER A 1 924 ? 21.420 5.121 6.696 1.00 94.19 924 SER A CA 1
ATOM 6949 C C . SER A 1 924 ? 22.088 6.494 6.614 1.00 94.19 924 SER A C 1
ATOM 6951 O O . SER A 1 924 ? 21.801 7.280 5.714 1.00 94.19 924 SER A O 1
ATOM 6953 N N . GLU A 1 925 ? 23.006 6.759 7.541 1.00 91.62 925 GLU A N 1
ATOM 6954 C CA . GLU A 1 925 ? 23.949 7.891 7.479 1.00 91.62 925 GLU A CA 1
ATOM 6955 C C . GLU A 1 925 ? 25.331 7.454 6.979 1.00 91.62 925 GLU A C 1
ATOM 6957 O O . GLU A 1 925 ? 26.160 8.295 6.645 1.00 91.62 925 GLU A O 1
ATOM 6962 N N . ASP A 1 926 ? 25.566 6.143 6.907 1.00 95.38 926 ASP A N 1
ATOM 6963 C CA . ASP A 1 926 ? 26.812 5.576 6.415 1.00 95.38 926 ASP A CA 1
ATOM 6964 C C . ASP A 1 926 ? 26.894 5.691 4.887 1.00 95.38 926 ASP A C 1
ATOM 6966 O O . ASP A 1 926 ? 25.991 5.247 4.164 1.00 95.38 926 ASP A O 1
ATOM 6970 N N . LEU A 1 927 ? 27.999 6.261 4.403 1.00 94.12 927 LEU A N 1
ATOM 6971 C CA . LEU A 1 927 ? 28.285 6.420 2.981 1.00 94.12 927 LEU A CA 1
ATOM 6972 C C . LEU A 1 927 ? 28.425 5.069 2.266 1.00 94.12 927 LEU A C 1
ATOM 6974 O O . LEU A 1 927 ? 28.079 4.972 1.084 1.00 94.12 927 LEU A O 1
ATOM 6978 N N . GLU A 1 928 ? 28.853 4.014 2.966 1.00 94.88 928 GLU A N 1
ATOM 6979 C CA . GLU A 1 928 ? 28.954 2.660 2.404 1.00 94.88 928 GLU A CA 1
ATOM 6980 C C . GLU A 1 928 ? 27.577 2.086 2.040 1.00 94.88 928 GLU A C 1
ATOM 6982 O O . GLU A 1 928 ? 27.437 1.330 1.078 1.00 94.88 928 GLU A O 1
ATOM 6987 N N . HIS A 1 929 ? 26.532 2.510 2.752 1.00 95.81 929 HIS A N 1
ATOM 6988 C CA . HIS A 1 929 ? 25.158 2.047 2.556 1.00 95.81 929 HIS A CA 1
ATOM 6989 C C . HIS A 1 929 ? 24.337 2.946 1.622 1.00 95.81 929 HIS A C 1
ATOM 6991 O O . HIS A 1 929 ? 23.136 2.732 1.462 1.00 95.81 929 HIS A O 1
ATOM 6997 N N . THR A 1 930 ? 24.962 3.929 0.964 1.00 96.31 930 THR A N 1
ATOM 6998 C CA . THR A 1 930 ? 24.287 4.853 0.029 1.00 96.31 930 THR A CA 1
ATOM 6999 C C . THR A 1 930 ? 23.552 4.147 -1.105 1.00 96.31 930 THR A C 1
ATOM 7001 O O . THR A 1 930 ? 22.509 4.631 -1.542 1.00 96.31 930 THR A O 1
ATOM 7004 N N . MET A 1 931 ? 24.053 2.988 -1.540 1.00 97.00 931 MET A N 1
ATOM 7005 C CA . MET A 1 931 ? 23.461 2.159 -2.597 1.00 97.00 931 MET A CA 1
ATOM 7006 C C . MET A 1 931 ? 22.862 0.840 -2.082 1.00 97.00 931 MET A C 1
ATOM 7008 O O . MET A 1 931 ? 22.546 -0.033 -2.885 1.00 97.00 931 MET A O 1
ATOM 7012 N N . ASP A 1 932 ? 22.686 0.674 -0.765 1.00 97.38 932 ASP A N 1
ATOM 7013 C CA . ASP A 1 932 ? 22.067 -0.534 -0.208 1.00 97.38 932 ASP A CA 1
ATOM 7014 C C . ASP A 1 932 ? 20.531 -0.379 -0.163 1.00 97.38 932 ASP A C 1
ATOM 7016 O O . ASP A 1 932 ? 20.006 0.418 0.628 1.00 97.38 932 ASP A O 1
ATOM 7020 N N . PRO A 1 933 ? 19.774 -1.145 -0.976 1.00 96.50 933 PRO A N 1
ATOM 7021 C CA . PRO A 1 933 ? 18.318 -1.020 -1.051 1.00 96.50 933 PRO A CA 1
ATOM 7022 C C . PRO A 1 933 ? 17.617 -1.389 0.258 1.00 96.50 933 PRO A C 1
ATOM 7024 O O . PRO A 1 933 ? 16.475 -0.982 0.486 1.00 96.50 933 PRO A O 1
ATOM 7027 N N . ARG A 1 934 ? 18.269 -2.150 1.145 1.00 96.50 934 ARG A N 1
ATOM 7028 C CA . ARG A 1 934 ? 17.666 -2.614 2.401 1.00 96.50 934 ARG A CA 1
ATOM 7029 C C . ARG A 1 934 ? 17.464 -1.478 3.396 1.00 96.50 934 ARG A C 1
ATOM 7031 O O . ARG A 1 934 ? 16.656 -1.657 4.306 1.00 96.50 934 ARG A O 1
ATOM 7038 N N . TYR A 1 935 ? 18.143 -0.343 3.201 1.00 97.50 935 TYR A N 1
ATOM 7039 C CA . TYR A 1 935 ? 18.003 0.889 3.984 1.00 97.50 935 TYR A CA 1
ATOM 7040 C C . TYR A 1 935 ? 17.001 1.892 3.394 1.00 97.50 935 TYR A C 1
ATOM 7042 O O . TYR A 1 935 ? 16.751 2.928 4.017 1.00 97.50 935 TYR A O 1
ATOM 7050 N N . LEU A 1 936 ? 16.428 1.611 2.219 1.00 97.88 936 LEU A N 1
ATOM 7051 C CA . LEU A 1 936 ? 15.373 2.437 1.642 1.00 97.88 936 LEU A CA 1
ATOM 7052 C C . LEU A 1 936 ? 14.033 2.131 2.316 1.00 97.88 936 LEU A C 1
ATOM 7054 O O . LEU A 1 936 ? 13.590 0.981 2.389 1.00 97.88 936 LEU A O 1
ATOM 7058 N N . LEU A 1 937 ? 13.365 3.185 2.770 1.00 98.06 937 LEU A N 1
ATOM 7059 C CA . LEU A 1 937 ? 12.020 3.142 3.330 1.00 98.06 937 LEU A CA 1
ATOM 7060 C C . LEU A 1 937 ? 11.060 3.915 2.428 1.00 98.06 937 LEU A C 1
ATOM 7062 O O . LEU A 1 937 ? 11.434 4.933 1.837 1.00 98.06 937 LEU A O 1
ATOM 7066 N N . MET A 1 938 ? 9.811 3.459 2.367 1.00 98.25 938 MET A N 1
ATOM 7067 C CA . MET A 1 938 ? 8.725 4.272 1.826 1.00 98.25 938 MET A CA 1
ATOM 7068 C C . MET A 1 938 ? 8.510 5.488 2.732 1.00 98.25 938 MET A C 1
ATOM 7070 O O . MET A 1 938 ? 8.607 5.379 3.957 1.00 98.25 938 MET A O 1
ATOM 7074 N N . ALA A 1 939 ? 8.234 6.647 2.145 1.00 97.75 939 ALA A N 1
ATOM 7075 C CA . ALA A 1 939 ? 8.104 7.913 2.851 1.00 97.75 939 ALA A CA 1
ATOM 7076 C C . ALA A 1 939 ? 7.061 8.826 2.196 1.00 97.75 939 ALA A C 1
ATOM 7078 O O . ALA A 1 939 ? 6.704 8.658 1.030 1.00 97.75 939 ALA A O 1
ATOM 7079 N N . TYR A 1 940 ? 6.615 9.833 2.943 1.00 97.25 940 TYR A N 1
ATOM 7080 C CA . TYR A 1 940 ? 5.870 10.959 2.397 1.00 97.25 940 TYR A CA 1
ATOM 7081 C C . TYR A 1 940 ? 6.699 12.231 2.429 1.00 97.25 940 TYR A C 1
ATOM 7083 O O . TYR A 1 940 ? 7.345 12.558 3.425 1.00 97.25 940 TYR A O 1
ATOM 7091 N N . GLN A 1 941 ? 6.605 12.970 1.333 1.00 95.12 941 GLN A N 1
ATOM 7092 C CA . GLN A 1 941 ? 6.947 14.372 1.230 1.00 95.12 941 GLN A CA 1
ATOM 7093 C C . GLN A 1 941 ? 5.682 15.178 1.586 1.00 95.12 941 GLN A C 1
ATOM 7095 O O . GLN A 1 941 ? 4.781 15.336 0.758 1.00 95.12 941 GLN A O 1
ATOM 7100 N N . GLU A 1 942 ? 5.585 15.662 2.826 1.00 92.69 942 GLU A N 1
ATOM 7101 C CA . GLU A 1 942 ? 4.427 16.419 3.329 1.00 92.69 942 GLU A CA 1
ATOM 7102 C C . GLU A 1 942 ? 4.862 17.529 4.294 1.00 92.69 942 GLU A C 1
ATOM 7104 O O . GLU A 1 942 ? 5.803 17.360 5.059 1.00 92.69 942 GLU A O 1
ATOM 7109 N N . ASN A 1 943 ? 4.186 18.683 4.273 1.00 89.06 943 ASN A N 1
ATOM 7110 C CA . ASN A 1 943 ? 4.427 19.799 5.206 1.00 89.06 943 ASN A CA 1
ATOM 7111 C C . ASN A 1 943 ? 5.898 20.262 5.304 1.00 89.06 943 ASN A C 1
ATOM 7113 O O . ASN A 1 943 ? 6.376 20.587 6.390 1.00 89.06 943 ASN A O 1
ATOM 7117 N N . GLY A 1 944 ? 6.628 20.267 4.182 1.00 90.44 944 GLY A N 1
ATOM 7118 C CA . GLY A 1 944 ? 8.040 20.666 4.155 1.00 90.44 944 GLY A CA 1
ATOM 7119 C C . GLY A 1 944 ? 8.968 19.708 4.908 1.00 90.44 944 GLY A C 1
ATOM 7120 O O . GLY A 1 944 ? 10.029 20.123 5.361 1.00 90.44 944 GLY A O 1
ATOM 7121 N N . VAL A 1 945 ? 8.571 18.446 5.092 1.00 93.50 945 VAL A N 1
ATOM 7122 C CA . VAL A 1 945 ? 9.404 17.390 5.679 1.00 93.50 945 VAL A CA 1
ATOM 7123 C C . VAL A 1 945 ? 9.252 16.086 4.898 1.00 93.50 945 VAL A C 1
ATOM 7125 O O . VAL A 1 945 ? 8.232 15.844 4.251 1.00 93.50 945 VAL A O 1
ATOM 7128 N N . VAL A 1 946 ? 10.285 15.246 4.945 1.00 95.81 946 VAL A N 1
ATOM 7129 C CA . VAL A 1 946 ? 10.242 13.877 4.417 1.00 95.81 946 VAL A CA 1
ATOM 7130 C C . VAL A 1 946 ? 10.214 12.926 5.601 1.00 95.81 946 VAL A C 1
ATOM 7132 O O . VAL A 1 946 ? 11.139 12.933 6.414 1.00 95.81 946 VAL A O 1
ATOM 7135 N N . LYS A 1 947 ? 9.144 12.139 5.727 1.00 96.38 947 LYS A N 1
ATOM 7136 C CA . LYS A 1 947 ? 8.961 11.208 6.847 1.00 96.38 947 LYS A CA 1
ATOM 7137 C C . LYS A 1 947 ? 8.737 9.788 6.343 1.00 96.38 947 LYS A C 1
ATOM 7139 O O . LYS A 1 947 ? 7.834 9.598 5.526 1.00 96.38 947 LYS A O 1
ATOM 7144 N N . PRO A 1 948 ? 9.500 8.793 6.827 1.00 97.69 948 PRO A N 1
ATOM 7145 C CA . PRO A 1 948 ? 9.237 7.400 6.502 1.00 97.69 948 PRO A CA 1
ATOM 7146 C C . PRO A 1 948 ? 7.865 6.978 7.029 1.00 97.69 948 PRO A C 1
ATOM 7148 O O . PRO A 1 948 ? 7.388 7.480 8.054 1.00 97.69 948 PRO A O 1
ATOM 7151 N N . VAL A 1 949 ? 7.227 6.048 6.328 1.00 97.94 949 VAL A N 1
ATOM 7152 C CA . VAL A 1 949 ? 5.890 5.588 6.689 1.00 97.94 949 VAL A CA 1
ATOM 7153 C C . VAL A 1 949 ? 5.919 4.334 7.551 1.00 97.94 949 VAL A C 1
ATOM 7155 O O . VAL A 1 949 ? 6.816 3.490 7.464 1.00 97.94 949 VAL A O 1
ATOM 7158 N N . VAL A 1 950 ? 4.909 4.219 8.400 1.00 97.62 950 VAL A N 1
ATOM 7159 C CA . VAL A 1 950 ? 4.624 3.074 9.266 1.00 97.62 950 VAL A CA 1
ATOM 7160 C C . VAL A 1 950 ? 3.182 2.623 9.043 1.00 97.62 950 VAL A C 1
ATOM 7162 O O . VAL A 1 950 ? 2.407 3.359 8.450 1.00 97.62 950 VAL A O 1
ATOM 7165 N N . SER A 1 951 ? 2.781 1.450 9.531 1.00 95.25 951 SER A N 1
ATOM 7166 C CA . SER A 1 951 ? 1.363 1.074 9.563 1.00 95.25 951 SER A CA 1
ATOM 7167 C C . SER A 1 951 ? 0.533 2.126 10.304 1.00 95.25 951 SER A C 1
ATOM 7169 O O . SER A 1 951 ? 0.861 2.491 11.439 1.00 95.25 951 SER A O 1
ATOM 7171 N N . ASP A 1 952 ? -0.524 2.599 9.656 1.00 96.06 952 ASP A N 1
ATOM 7172 C CA . ASP A 1 952 ? -1.593 3.388 10.250 1.00 96.06 952 ASP A CA 1
ATOM 7173 C C . ASP A 1 952 ? -2.583 2.491 11.019 1.00 96.06 952 ASP A C 1
ATOM 7175 O O . ASP A 1 952 ? -2.309 1.316 11.300 1.00 96.06 952 ASP A O 1
ATOM 7179 N N . PHE A 1 953 ? -3.675 3.090 11.487 1.00 96.88 953 PHE A N 1
ATOM 7180 C CA . PHE A 1 953 ? -4.798 2.391 12.091 1.00 96.88 953 PHE A CA 1
ATOM 7181 C C . PHE A 1 953 ? -5.921 2.290 11.065 1.00 96.88 953 PHE A C 1
ATOM 7183 O O . PHE A 1 953 ? -6.624 3.270 10.803 1.00 96.88 953 PHE A O 1
ATOM 7190 N N . ASP A 1 954 ? -6.130 1.079 10.563 1.00 95.69 954 ASP A N 1
ATOM 7191 C CA . ASP A 1 954 ? -7.214 0.779 9.637 1.00 95.69 954 ASP A CA 1
ATOM 7192 C C . ASP A 1 954 ? -8.507 0.606 10.437 1.00 95.69 954 ASP A C 1
ATOM 7194 O O . ASP A 1 954 ? -8.642 -0.308 11.263 1.00 95.69 954 ASP A O 1
ATOM 7198 N N . CYS A 1 955 ? -9.451 1.533 10.261 1.00 97.75 955 CYS A N 1
ATOM 7199 C CA . CYS A 1 955 ? -10.725 1.466 10.969 1.00 97.75 955 CYS A CA 1
ATOM 7200 C C . CYS A 1 955 ? -11.524 0.283 10.433 1.00 97.75 955 CYS A C 1
ATOM 7202 O O . CYS A 1 955 ? -11.857 0.244 9.255 1.00 97.75 955 CYS A O 1
ATOM 7204 N N . PHE A 1 956 ? -11.856 -0.672 11.294 1.00 98.00 956 PHE A N 1
ATOM 7205 C CA . PHE A 1 956 ? -12.661 -1.824 10.917 1.00 98.00 956 PHE A CA 1
ATOM 7206 C C . PHE A 1 956 ? -14.150 -1.455 10.903 1.00 98.00 956 PHE A C 1
ATOM 7208 O O . PHE A 1 956 ? -14.820 -1.586 9.881 1.00 98.00 956 PHE A O 1
ATOM 7215 N N . LEU A 1 957 ? -14.656 -0.916 12.018 1.00 98.25 957 LEU A N 1
ATOM 7216 C CA . LEU A 1 957 ? -16.008 -0.356 12.114 1.00 98.25 957 LEU A CA 1
ATOM 7217 C C . LEU A 1 957 ? -16.124 0.687 13.232 1.00 98.25 957 LEU A C 1
ATOM 7219 O O . LEU A 1 957 ? -15.329 0.720 14.177 1.00 98.25 957 LEU A O 1
ATOM 7223 N N . VAL A 1 958 ? -17.169 1.511 13.149 1.00 98.25 958 VAL A N 1
ATOM 7224 C CA . VAL A 1 958 ? -17.560 2.469 14.190 1.00 98.25 958 VAL A CA 1
ATOM 7225 C C . VAL A 1 958 ? -18.929 2.072 14.731 1.00 98.25 958 VAL A C 1
ATOM 7227 O O . VAL A 1 958 ? -19.908 2.044 13.990 1.00 98.25 958 VAL A O 1
ATOM 7230 N N . GLY A 1 959 ? -18.997 1.773 16.027 1.00 98.06 959 GLY A N 1
ATOM 7231 C CA . GLY A 1 959 ? -20.246 1.479 16.717 1.00 98.06 959 GLY A CA 1
ATOM 7232 C C . GLY A 1 959 ? -20.735 2.667 17.512 1.00 98.06 959 GLY A C 1
ATOM 7233 O O . GLY A 1 959 ? -19.981 3.284 18.266 1.00 98.06 959 GLY A O 1
ATOM 7234 N N . SER A 1 960 ? -22.011 2.995 17.360 1.00 97.12 960 SER A N 1
ATOM 7235 C CA . SER A 1 960 ? -22.603 4.161 18.004 1.00 97.12 960 SER A CA 1
ATOM 7236 C C . SER A 1 960 ? -23.982 3.857 18.566 1.00 97.12 960 SER A C 1
ATOM 7238 O O . SER A 1 960 ? -24.669 2.963 18.093 1.00 97.12 960 SER A O 1
ATOM 7240 N N . ARG A 1 961 ? -24.405 4.597 19.587 1.00 94.94 961 ARG A N 1
ATOM 7241 C CA . ARG A 1 961 ? -25.800 4.620 20.040 1.00 94.94 961 ARG A CA 1
ATOM 7242 C C . ARG A 1 961 ? -26.287 6.052 20.073 1.00 94.94 961 ARG A C 1
ATOM 7244 O O . ARG A 1 961 ? -25.548 6.935 20.521 1.00 94.94 961 ARG A O 1
ATOM 7251 N N . ARG A 1 962 ? -27.548 6.260 19.686 1.00 91.06 962 ARG A N 1
ATOM 7252 C CA . ARG A 1 962 ? -28.200 7.583 19.676 1.00 91.06 962 ARG A CA 1
ATOM 7253 C C . ARG A 1 962 ? -27.499 8.598 18.763 1.00 91.06 962 ARG A C 1
ATOM 7255 O O . ARG A 1 962 ? -27.455 9.787 19.062 1.00 91.06 962 ARG A O 1
ATOM 7262 N N . VAL A 1 963 ? -26.923 8.103 17.672 1.00 92.69 963 VAL A N 1
ATOM 7263 C CA . VAL A 1 963 ? -26.487 8.905 16.527 1.00 92.69 963 VAL A CA 1
ATOM 7264 C C . VAL A 1 963 ? -27.575 8.793 15.463 1.00 92.69 963 VAL A C 1
ATOM 7266 O O . VAL A 1 963 ? -28.110 7.705 15.260 1.00 92.69 963 VAL A O 1
ATOM 7269 N N . ASP A 1 964 ? -27.940 9.908 14.830 1.00 91.75 964 ASP A N 1
ATOM 7270 C CA . ASP A 1 964 ? -28.939 9.892 13.759 1.00 91.75 964 ASP A CA 1
ATOM 7271 C C . ASP A 1 964 ? -28.239 9.642 12.424 1.00 91.75 964 ASP A C 1
ATOM 7273 O O . ASP A 1 964 ? -27.316 10.368 12.052 1.00 91.75 964 ASP A O 1
ATOM 7277 N N . PHE A 1 965 ? -28.684 8.597 11.738 1.00 93.88 965 PHE A N 1
ATOM 7278 C CA . PHE A 1 965 ? -28.288 8.245 10.380 1.00 93.88 965 PHE A CA 1
ATOM 7279 C C . PHE A 1 965 ? -29.534 8.427 9.513 1.00 93.88 965 PHE A C 1
ATOM 7281 O O . PHE A 1 965 ? -30.189 7.465 9.123 1.00 93.88 965 PHE A O 1
ATOM 7288 N N . ASP A 1 966 ? -29.948 9.676 9.333 1.00 88.25 966 ASP A N 1
ATOM 7289 C CA . ASP A 1 966 ? -31.162 10.047 8.603 1.00 88.25 966 ASP A CA 1
ATOM 7290 C C . ASP A 1 966 ? -30.944 10.049 7.083 1.00 88.25 966 ASP A C 1
ATOM 7292 O O . ASP A 1 966 ? -31.874 9.805 6.310 1.00 88.25 966 ASP A O 1
ATOM 7296 N N . LYS A 1 967 ? -29.701 10.282 6.656 1.00 94.38 967 LYS A N 1
ATOM 7297 C CA . LYS A 1 967 ? -29.291 10.259 5.254 1.00 94.38 967 LYS A CA 1
ATOM 7298 C C . LYS A 1 967 ? -28.900 8.833 4.842 1.00 94.38 967 LYS A C 1
ATOM 7300 O O . LYS A 1 967 ? -27.977 8.270 5.434 1.00 94.38 967 LYS A O 1
ATOM 7305 N N . PRO A 1 968 ? -29.565 8.241 3.833 1.00 95.50 968 PRO A N 1
ATOM 7306 C CA . PRO A 1 968 ? -29.202 6.918 3.343 1.00 95.50 968 PRO A CA 1
ATOM 7307 C C . PRO A 1 968 ? -27.836 6.929 2.649 1.00 95.50 968 PRO A C 1
ATOM 7309 O O . PRO A 1 968 ? -27.320 7.988 2.277 1.00 95.50 968 PRO A O 1
ATOM 7312 N N . LEU A 1 969 ? -27.274 5.736 2.436 1.00 96.62 969 LEU A N 1
ATOM 7313 C CA . LEU A 1 969 ? -26.126 5.565 1.548 1.00 96.62 969 LEU A CA 1
ATOM 7314 C C . LEU A 1 969 ? -26.397 6.201 0.171 1.00 96.62 969 LEU A C 1
ATOM 7316 O O . LEU A 1 969 ? -27.512 6.073 -0.349 1.00 96.62 969 LEU A O 1
ATOM 7320 N N . PRO A 1 970 ? -25.390 6.850 -0.443 1.00 97.00 970 PRO A N 1
ATOM 7321 C CA . PRO A 1 970 ? -25.484 7.319 -1.821 1.00 97.00 970 PRO A CA 1
ATOM 7322 C C . PRO A 1 970 ? -25.912 6.198 -2.779 1.00 97.00 970 PRO A C 1
ATOM 7324 O O . PRO A 1 970 ? -25.507 5.046 -2.617 1.00 97.00 970 PRO A O 1
ATOM 7327 N N . ALA A 1 971 ? -26.746 6.521 -3.770 1.00 97.38 971 ALA A N 1
ATOM 7328 C CA . ALA A 1 971 ? -27.345 5.521 -4.658 1.00 97.38 971 ALA A CA 1
ATOM 7329 C C . ALA A 1 971 ? -26.295 4.703 -5.431 1.00 97.38 971 ALA A C 1
ATOM 7331 O O . ALA A 1 971 ? -26.434 3.492 -5.564 1.00 97.38 971 ALA A O 1
ATOM 7332 N N . ASP A 1 972 ? -25.213 5.341 -5.871 1.00 97.00 972 ASP A N 1
ATOM 7333 C CA . ASP A 1 972 ? -24.057 4.696 -6.499 1.00 97.00 972 ASP A CA 1
ATOM 7334 C C . ASP A 1 972 ? -23.355 3.701 -5.559 1.00 97.00 972 ASP A C 1
ATOM 7336 O O . ASP A 1 972 ? -22.966 2.617 -5.992 1.00 97.00 972 ASP A O 1
ATOM 7340 N N . GLN A 1 973 ? -23.260 4.010 -4.261 1.00 97.62 973 GLN A N 1
ATOM 7341 C CA . GLN A 1 973 ? -22.739 3.068 -3.264 1.00 97.62 973 GLN A CA 1
ATOM 7342 C C . GLN A 1 973 ? -23.707 1.912 -2.986 1.00 97.62 973 GLN A C 1
ATOM 7344 O O . GLN A 1 973 ? -23.258 0.794 -2.738 1.00 97.62 973 GLN A O 1
ATOM 7349 N N . VAL A 1 974 ? -25.023 2.141 -3.054 1.00 98.25 974 VAL A N 1
ATOM 7350 C CA . VAL A 1 974 ? -26.021 1.061 -2.959 1.00 98.25 974 VAL A CA 1
ATOM 7351 C C . VAL A 1 974 ? -25.894 0.105 -4.149 1.00 98.25 974 VAL A C 1
ATOM 7353 O O . VAL A 1 974 ? -25.908 -1.109 -3.949 1.00 98.25 974 VAL A O 1
ATOM 7356 N N . GLU A 1 975 ? -25.715 0.622 -5.367 1.00 98.06 975 GLU A N 1
ATOM 7357 C CA . GLU A 1 975 ? -25.470 -0.212 -6.551 1.00 98.06 975 GLU A CA 1
ATOM 7358 C C . GLU A 1 975 ? -24.132 -0.956 -6.462 1.00 98.06 975 GLU A C 1
ATOM 7360 O O . GLU A 1 975 ? -24.074 -2.153 -6.749 1.00 98.06 975 GLU A O 1
ATOM 7365 N N . LEU A 1 976 ? -23.079 -0.307 -5.959 1.00 97.81 976 LEU A N 1
ATOM 7366 C CA . LEU A 1 976 ? -21.804 -0.971 -5.688 1.00 97.81 976 LEU A CA 1
ATOM 7367 C C . LEU A 1 976 ? -21.946 -2.094 -4.647 1.00 97.81 976 LEU A C 1
ATOM 7369 O O . LEU A 1 976 ? -21.357 -3.161 -4.800 1.00 97.81 976 LEU A O 1
ATOM 7373 N N . MET A 1 977 ? -22.751 -1.889 -3.603 1.00 98.38 977 MET A N 1
ATOM 7374 C CA . MET A 1 977 ? -23.032 -2.914 -2.598 1.00 98.38 977 MET A CA 1
ATOM 7375 C C . MET A 1 977 ? -23.812 -4.099 -3.193 1.00 98.38 977 MET A C 1
ATOM 7377 O O . MET A 1 977 ? -23.503 -5.247 -2.876 1.00 98.38 977 MET A O 1
ATOM 7381 N N . LYS A 1 978 ? -24.783 -3.861 -4.084 1.00 98.56 978 LYS A N 1
ATOM 7382 C CA . LYS A 1 978 ? -25.483 -4.938 -4.815 1.00 98.56 978 LYS A CA 1
ATOM 7383 C C . LYS A 1 978 ? -24.539 -5.724 -5.716 1.00 98.56 978 LYS A C 1
ATOM 7385 O O . LYS A 1 978 ? -24.607 -6.954 -5.745 1.00 98.56 978 LYS A O 1
ATOM 7390 N N . TRP A 1 979 ? -23.664 -5.022 -6.436 1.00 98.06 979 TRP A N 1
ATOM 7391 C CA . TRP A 1 979 ? -22.615 -5.641 -7.238 1.00 98.06 979 TRP A CA 1
ATOM 7392 C C . TRP A 1 979 ? -21.722 -6.521 -6.357 1.00 98.06 979 TRP A C 1
ATOM 7394 O O . TRP A 1 979 ? -21.582 -7.707 -6.641 1.00 98.06 979 TRP A O 1
ATOM 7404 N N . CYS A 1 980 ? -21.247 -5.994 -5.224 1.00 98.38 980 CYS A N 1
ATOM 7405 C CA . CYS A 1 980 ? -20.437 -6.729 -4.253 1.00 98.38 980 CYS A CA 1
ATOM 7406 C C . CYS A 1 980 ? -21.137 -8.022 -3.804 1.00 98.38 980 CYS A C 1
ATOM 7408 O O . CYS A 1 980 ? -20.561 -9.100 -3.896 1.00 98.38 980 CYS A O 1
ATOM 7410 N N . ILE A 1 981 ? -22.412 -7.942 -3.410 1.00 98.62 981 ILE A N 1
ATOM 7411 C CA . ILE A 1 981 ? -23.215 -9.106 -3.000 1.00 98.62 981 ILE A CA 1
ATOM 7412 C C . ILE A 1 981 ? -23.374 -10.126 -4.134 1.00 98.62 981 ILE A C 1
ATOM 7414 O O . ILE A 1 981 ? -23.311 -11.328 -3.886 1.00 98.62 981 ILE A O 1
ATOM 7418 N N . SER A 1 982 ? -23.541 -9.664 -5.372 1.00 98.50 982 SER A N 1
ATOM 7419 C CA . SER A 1 982 ? -23.662 -10.544 -6.541 1.00 98.50 982 SER A CA 1
ATOM 7420 C C . SER A 1 982 ? -22.349 -11.272 -6.841 1.00 98.50 982 SER A C 1
ATOM 7422 O O . SER A 1 982 ? -22.369 -12.446 -7.198 1.00 98.50 982 SER A O 1
ATOM 7424 N N . VAL A 1 983 ? -21.207 -10.600 -6.671 1.00 98.00 983 VAL A N 1
ATOM 7425 C CA . VAL A 1 983 ? -19.877 -11.219 -6.784 1.00 98.00 983 VAL A CA 1
ATOM 7426 C C . VAL A 1 983 ? -19.666 -12.240 -5.660 1.00 98.00 983 VAL A C 1
ATOM 7428 O O . VAL A 1 983 ? -19.229 -13.356 -5.933 1.00 98.00 983 VAL A O 1
ATOM 7431 N N . ILE A 1 984 ? -20.037 -11.900 -4.416 1.00 98.50 984 ILE A N 1
ATOM 7432 C CA . ILE A 1 984 ? -19.985 -12.833 -3.276 1.00 98.50 984 ILE A CA 1
ATOM 7433 C C . ILE A 1 984 ? -20.801 -14.095 -3.587 1.00 98.50 984 ILE A C 1
ATOM 7435 O O . ILE A 1 984 ? -20.299 -15.197 -3.393 1.00 98.50 984 ILE A O 1
ATOM 7439 N N . GLU A 1 985 ? -22.026 -13.952 -4.104 1.00 98.50 985 GLU A N 1
ATOM 7440 C CA . GLU A 1 985 ? -22.862 -15.096 -4.487 1.00 98.50 985 GLU A CA 1
ATOM 7441 C C . GLU A 1 985 ? -22.168 -15.998 -5.512 1.00 98.50 985 GLU A C 1
ATOM 7443 O O . GLU A 1 985 ? -22.100 -17.204 -5.300 1.00 98.50 985 GLU A O 1
ATOM 7448 N N . ARG A 1 986 ? -21.582 -15.428 -6.575 1.00 98.31 986 ARG A N 1
ATOM 7449 C CA . ARG A 1 986 ? -20.861 -16.223 -7.583 1.00 98.31 986 ARG A CA 1
ATOM 7450 C C . ARG A 1 986 ? -19.689 -16.998 -6.992 1.00 98.31 986 ARG A C 1
ATOM 7452 O O . ARG A 1 986 ? -19.458 -18.129 -7.396 1.00 98.31 986 ARG A O 1
ATOM 7459 N N . ILE A 1 987 ? -18.969 -16.413 -6.037 1.00 97.62 987 ILE A N 1
ATOM 7460 C CA . ILE A 1 987 ? -17.847 -17.078 -5.358 1.00 97.62 987 ILE A CA 1
ATOM 7461 C C . ILE A 1 987 ? -18.331 -18.206 -4.443 1.00 97.62 987 ILE A C 1
ATOM 7463 O O . ILE A 1 987 ? -17.656 -19.233 -4.347 1.00 97.62 987 ILE A O 1
ATOM 7467 N N . LEU A 1 988 ? -19.468 -18.016 -3.768 1.00 97.81 988 LEU A N 1
ATOM 7468 C CA . LEU A 1 988 ? -20.092 -19.030 -2.914 1.00 97.81 988 LEU A CA 1
ATOM 7469 C C . LEU A 1 988 ? -20.760 -20.157 -3.721 1.00 97.81 988 LEU A C 1
ATOM 7471 O O . LEU A 1 988 ? -20.903 -21.260 -3.199 1.00 97.81 988 LEU A O 1
ATOM 7475 N N . ASP A 1 989 ? -21.143 -19.894 -4.973 1.00 97.94 989 ASP A N 1
ATOM 7476 C CA . ASP A 1 989 ? -21.635 -20.893 -5.933 1.00 97.94 989 ASP A CA 1
ATOM 7477 C C . ASP A 1 989 ? -20.533 -21.821 -6.463 1.00 97.94 989 ASP A C 1
ATOM 7479 O O . ASP A 1 989 ? -20.832 -22.889 -6.997 1.00 97.94 989 ASP A O 1
ATOM 7483 N N . LEU A 1 990 ? -19.261 -21.436 -6.323 1.00 96.69 990 LEU A N 1
ATOM 7484 C CA . LEU A 1 990 ? -18.137 -22.310 -6.646 1.00 96.69 990 LEU A CA 1
ATOM 7485 C C . LEU A 1 990 ? -17.948 -23.351 -5.542 1.00 96.69 990 LEU A C 1
ATOM 7487 O O . LEU A 1 990 ? -17.893 -23.003 -4.359 1.00 96.69 990 LEU A O 1
ATOM 7491 N N . GLU A 1 991 ? -17.723 -24.604 -5.942 1.00 96.19 991 GLU A N 1
ATOM 7492 C CA . GLU A 1 991 ? -17.327 -25.678 -5.027 1.00 96.19 991 GLU A CA 1
ATOM 7493 C C . GLU A 1 991 ? -16.171 -25.230 -4.117 1.00 96.19 991 GLU A C 1
ATOM 7495 O O . GLU A 1 991 ? -15.261 -24.527 -4.584 1.00 96.19 991 GLU A O 1
ATOM 7500 N N . PRO A 1 992 ? -16.171 -25.592 -2.821 1.00 95.81 992 PRO A N 1
ATOM 7501 C CA . PRO A 1 992 ? -15.056 -25.302 -1.930 1.00 95.81 992 PRO A CA 1
ATOM 7502 C C . PRO A 1 992 ? -13.720 -25.777 -2.528 1.00 95.81 992 PRO A C 1
ATOM 7504 O O . PRO A 1 992 ? -13.637 -26.809 -3.185 1.00 95.81 992 PRO A O 1
ATOM 7507 N N . SER A 1 993 ? -12.656 -25.002 -2.332 1.00 93.00 993 SER A N 1
ATOM 7508 C CA . SER A 1 993 ? -11.317 -25.281 -2.874 1.00 93.00 993 SER A CA 1
ATOM 7509 C C . SER A 1 993 ? -10.251 -24.847 -1.880 1.00 93.00 993 SER A C 1
ATOM 7511 O O . SER A 1 993 ? -10.568 -24.199 -0.887 1.00 93.00 993 SER A O 1
ATOM 7513 N N . SER A 1 994 ? -8.984 -25.112 -2.186 1.00 87.00 994 SER A N 1
ATOM 7514 C CA . SER A 1 994 ? -7.846 -24.562 -1.440 1.00 87.00 994 SER A CA 1
ATOM 7515 C C . SER A 1 994 ? -7.626 -23.059 -1.666 1.00 87.00 994 SER A C 1
ATOM 7517 O O . SER A 1 994 ? -6.967 -22.413 -0.859 1.00 87.00 994 SER A O 1
ATOM 7519 N N . GLU A 1 995 ? -8.173 -22.479 -2.743 1.00 85.62 995 GLU A N 1
ATOM 7520 C CA . GLU A 1 995 ? -8.060 -21.037 -2.998 1.00 85.62 995 GLU A CA 1
ATOM 7521 C C . GLU A 1 995 ? -8.723 -20.199 -1.895 1.00 85.62 995 GLU A C 1
ATOM 7523 O O . GLU A 1 995 ? -9.870 -20.439 -1.508 1.00 85.62 995 GLU A O 1
ATOM 7528 N N . THR A 1 996 ? -8.004 -19.178 -1.429 1.00 88.31 996 THR A N 1
ATOM 7529 C CA . THR A 1 996 ? -8.488 -18.243 -0.408 1.00 88.31 996 THR A CA 1
ATOM 7530 C C . THR A 1 996 ? -9.592 -17.331 -0.953 1.00 88.31 996 THR A C 1
ATOM 7532 O O . THR A 1 996 ? -9.756 -17.179 -2.168 1.00 88.31 996 THR A O 1
ATOM 7535 N N . TRP A 1 997 ? -10.330 -16.672 -0.049 1.00 92.00 997 TRP A N 1
ATOM 7536 C CA . TRP A 1 997 ? -11.352 -15.679 -0.409 1.00 92.00 997 TRP A CA 1
ATOM 7537 C C . TRP A 1 997 ? -10.808 -14.648 -1.393 1.00 92.00 997 TRP A C 1
ATOM 7539 O O . TRP A 1 997 ? -11.407 -14.401 -2.440 1.00 92.00 997 TRP A O 1
ATOM 7549 N N . THR A 1 998 ? -9.642 -14.089 -1.068 1.00 84.25 998 THR A N 1
ATOM 7550 C CA . THR A 1 998 ? -8.989 -13.111 -1.929 1.00 84.25 998 THR A CA 1
ATOM 7551 C C . THR A 1 998 ? -8.815 -13.668 -3.328 1.00 84.25 998 THR A C 1
ATOM 7553 O O . THR A 1 998 ? -9.254 -13.030 -4.274 1.00 84.25 998 THR A O 1
ATOM 7556 N N . MET A 1 999 ? -8.169 -14.824 -3.481 1.00 82.38 999 MET A N 1
ATOM 7557 C CA . MET A 1 999 ? -7.829 -15.346 -4.805 1.00 82.38 999 MET A CA 1
ATOM 7558 C C . MET A 1 999 ? -9.064 -15.456 -5.702 1.00 82.38 999 MET A C 1
ATOM 7560 O O . MET A 1 999 ? -9.037 -14.996 -6.841 1.00 82.38 999 MET A O 1
ATOM 7564 N N . ARG A 1 1000 ? -10.174 -15.963 -5.156 1.00 90.44 1000 ARG A N 1
ATOM 7565 C CA . ARG A 1 1000 ? -11.447 -16.041 -5.884 1.00 90.44 1000 ARG A CA 1
ATOM 7566 C C . ARG A 1 1000 ? -12.038 -14.663 -6.187 1.00 90.44 1000 ARG A C 1
ATOM 7568 O O . ARG A 1 1000 ? -12.507 -14.435 -7.300 1.00 90.44 1000 ARG A O 1
ATOM 7575 N N . TRP A 1 1001 ? -11.976 -13.728 -5.235 1.00 92.75 1001 TRP A N 1
ATOM 7576 C CA . TRP A 1 1001 ? -12.407 -12.341 -5.448 1.00 92.75 1001 TRP A CA 1
ATOM 7577 C C . TRP A 1 1001 ? -11.648 -11.671 -6.596 1.00 92.75 1001 TRP A C 1
ATOM 7579 O O . TRP A 1 1001 ? -12.211 -10.872 -7.342 1.00 92.75 1001 TRP A O 1
ATOM 7589 N N . LEU A 1 1002 ? -10.376 -12.015 -6.775 1.00 81.38 1002 LEU A N 1
ATOM 7590 C CA . LEU A 1 1002 ? -9.545 -11.418 -7.812 1.00 81.38 1002 LEU A CA 1
ATOM 7591 C C . LEU A 1 1002 ? -9.921 -11.859 -9.205 1.00 81.38 1002 LEU A C 1
ATOM 7593 O O . LEU A 1 1002 ? -9.927 -11.037 -10.117 1.00 81.38 1002 LEU A O 1
ATOM 7597 N N . GLU A 1 1003 ? -10.197 -13.146 -9.374 1.00 84.88 1003 GLU A N 1
ATOM 7598 C CA . GLU A 1 1003 ? -10.644 -13.674 -10.657 1.00 84.88 1003 GLU A CA 1
ATOM 7599 C C . GLU A 1 1003 ? -11.953 -13.001 -11.080 1.00 84.88 1003 GLU A C 1
ATOM 7601 O O . GLU A 1 1003 ? -12.101 -12.586 -12.233 1.00 84.88 1003 GLU A O 1
ATOM 7606 N N . GLU A 1 1004 ? -12.852 -12.759 -10.125 1.00 93.06 1004 GLU A N 1
ATOM 7607 C CA . GLU A 1 1004 ? -14.059 -11.976 -10.377 1.00 93.06 1004 GLU A CA 1
ATOM 7608 C C . GLU A 1 1004 ? -13.747 -10.511 -10.706 1.00 93.06 1004 GLU A C 1
ATOM 7610 O O . GLU A 1 1004 ? -14.279 -9.984 -11.680 1.00 93.06 1004 GLU A O 1
ATOM 7615 N N . LEU A 1 1005 ? -12.837 -9.846 -9.988 1.00 86.25 1005 LEU A N 1
ATOM 7616 C CA . LEU A 1 1005 ? -12.437 -8.477 -10.332 1.00 86.25 1005 LEU A CA 1
ATOM 7617 C C . LEU A 1 1005 ? -11.778 -8.370 -11.714 1.00 86.25 1005 LEU A C 1
ATOM 7619 O O . LEU A 1 1005 ? -12.037 -7.396 -12.420 1.00 86.25 1005 LEU A O 1
ATOM 7623 N N . LYS A 1 1006 ? -10.956 -9.345 -12.127 1.00 81.31 1006 LYS A N 1
ATOM 7624 C CA . LYS A 1 1006 ? -10.385 -9.414 -13.486 1.00 81.31 1006 LYS A CA 1
ATOM 7625 C C . LYS A 1 1006 ? -11.498 -9.477 -14.523 1.00 81.31 1006 LYS A C 1
ATOM 7627 O O . LYS A 1 1006 ? -11.510 -8.676 -15.457 1.00 81.31 1006 LYS A O 1
ATOM 7632 N N . ARG A 1 1007 ? -12.470 -10.366 -14.317 1.00 88.00 1007 ARG A N 1
ATOM 7633 C CA . ARG A 1 1007 ? -13.638 -10.522 -15.190 1.00 88.00 1007 ARG A CA 1
ATOM 7634 C C . ARG A 1 1007 ? -14.489 -9.249 -15.266 1.00 88.00 1007 ARG A C 1
ATOM 7636 O O . ARG A 1 1007 ? -14.887 -8.831 -16.351 1.00 88.00 1007 ARG A O 1
ATOM 7643 N N . GLU A 1 1008 ? -14.760 -8.613 -14.132 1.00 91.31 1008 GLU A N 1
ATOM 7644 C CA . GLU A 1 1008 ? -15.540 -7.371 -14.067 1.00 91.31 1008 GLU A CA 1
ATOM 7645 C C . GLU A 1 1008 ? -14.788 -6.214 -14.737 1.00 91.31 1008 GLU A C 1
ATOM 7647 O O . GLU A 1 1008 ? -15.363 -5.457 -15.524 1.00 91.31 1008 GLU A O 1
ATOM 7652 N N . TYR A 1 1009 ? -13.477 -6.120 -14.522 1.00 81.50 1009 TYR A N 1
ATOM 7653 C CA . TYR A 1 1009 ? -12.638 -5.127 -15.185 1.00 81.50 1009 TYR A CA 1
ATOM 7654 C C . TYR A 1 1009 ? -12.638 -5.301 -16.712 1.00 81.50 1009 TYR A C 1
ATOM 7656 O O . TYR A 1 1009 ? -12.729 -4.313 -17.442 1.00 81.50 1009 TYR A O 1
ATOM 7664 N N . GLU A 1 1010 ? -12.586 -6.538 -17.217 1.00 81.50 1010 GLU A N 1
ATOM 7665 C CA . GLU A 1 1010 ? -12.708 -6.835 -18.654 1.00 81.50 1010 GLU A CA 1
ATOM 7666 C C . GLU A 1 1010 ? -14.045 -6.394 -19.253 1.00 81.50 1010 GLU A C 1
ATOM 7668 O O . GLU A 1 1010 ? -14.100 -6.017 -20.426 1.00 81.50 1010 GLU A O 1
ATOM 7673 N N . SER A 1 1011 ? -15.108 -6.392 -18.447 1.00 90.31 1011 SER A N 1
ATOM 7674 C CA . SER A 1 1011 ? -16.419 -5.872 -18.845 1.00 90.31 1011 SER A CA 1
ATOM 7675 C C . SER A 1 1011 ? -16.495 -4.335 -18.850 1.00 90.31 1011 SER A C 1
ATOM 7677 O O . SER A 1 1011 ? -17.496 -3.768 -19.285 1.00 90.31 1011 SER A O 1
ATOM 7679 N N . GLY A 1 1012 ? -15.429 -3.652 -18.414 1.00 89.81 1012 GLY A N 1
ATOM 7680 C CA . GLY A 1 1012 ? -15.350 -2.193 -18.321 1.00 89.81 1012 GLY A CA 1
ATOM 7681 C C . GLY A 1 1012 ? -15.859 -1.621 -16.996 1.00 89.81 1012 GLY A C 1
ATOM 7682 O O . GLY A 1 1012 ? -16.087 -0.414 -16.907 1.00 89.81 1012 GLY A O 1
ATOM 7683 N N . PHE A 1 1013 ? -16.047 -2.456 -15.969 1.00 92.00 1013 PHE A N 1
ATOM 7684 C CA . PHE A 1 1013 ? -16.483 -1.996 -14.654 1.00 92.00 1013 PHE A CA 1
ATOM 7685 C C . PHE A 1 1013 ? -15.343 -1.280 -13.916 1.00 92.00 1013 PHE A C 1
ATOM 7687 O O . PHE A 1 1013 ? -14.296 -1.862 -13.616 1.00 92.00 1013 PHE A O 1
ATOM 7694 N N . HIS A 1 1014 ? -15.547 0.003 -13.611 1.00 87.38 1014 HIS A N 1
ATOM 7695 C CA . HIS A 1 1014 ? -14.598 0.839 -12.880 1.00 87.38 1014 HIS A CA 1
ATOM 7696 C C . HIS A 1 1014 ? -15.325 1.669 -11.826 1.00 87.38 1014 HIS A C 1
ATOM 7698 O O . HIS A 1 1014 ? -16.344 2.298 -12.111 1.00 87.38 1014 HIS A O 1
ATOM 7704 N N . VAL A 1 1015 ? -14.767 1.709 -10.618 1.00 89.94 1015 VAL A N 1
ATOM 7705 C CA . VAL A 1 1015 ? -15.356 2.429 -9.487 1.00 89.94 1015 VAL A CA 1
ATOM 7706 C C . VAL A 1 1015 ? -14.542 3.679 -9.183 1.00 89.94 1015 VAL A C 1
ATOM 7708 O O . VAL A 1 1015 ? -13.317 3.633 -9.067 1.00 89.94 1015 VAL A O 1
ATOM 7711 N N . SER A 1 1016 ? -15.231 4.811 -9.036 1.00 90.25 1016 SER A N 1
ATOM 7712 C CA . SER A 1 1016 ? -14.627 6.038 -8.522 1.00 90.25 1016 SER A CA 1
ATOM 7713 C C . SER A 1 1016 ? -14.546 5.965 -7.001 1.00 90.25 1016 SER A C 1
ATOM 7715 O O . SER A 1 1016 ? -15.566 5.826 -6.329 1.00 90.25 1016 SER A O 1
ATOM 7717 N N . PHE A 1 1017 ? -13.343 6.093 -6.448 1.00 89.31 1017 PHE A N 1
ATOM 7718 C CA . PHE A 1 1017 ? -13.136 6.072 -5.002 1.00 89.31 1017 PHE A CA 1
ATOM 7719 C C . PHE A 1 1017 ? -13.296 7.472 -4.404 1.00 89.31 1017 PHE A C 1
ATOM 7721 O O . PHE A 1 1017 ? -12.567 8.389 -4.800 1.00 89.31 1017 PHE A O 1
ATOM 7728 N N . PRO A 1 1018 ? -14.185 7.659 -3.412 1.00 91.81 1018 PRO A N 1
ATOM 7729 C CA . PRO A 1 1018 ? -14.185 8.876 -2.615 1.00 91.81 1018 PRO A CA 1
ATOM 7730 C C . PRO A 1 1018 ? -12.859 9.024 -1.856 1.00 91.81 1018 PRO A C 1
ATOM 7732 O O . PRO A 1 1018 ? -12.197 8.037 -1.532 1.00 91.81 1018 PRO A O 1
ATOM 7735 N N . LYS A 1 1019 ? -12.487 10.265 -1.515 1.00 88.88 1019 LYS A N 1
ATOM 7736 C CA . LYS A 1 1019 ? -11.191 10.601 -0.892 1.00 88.88 1019 LYS A CA 1
ATOM 7737 C C . LYS A 1 1019 ? -10.862 9.757 0.344 1.00 88.88 1019 LYS A C 1
ATOM 7739 O O . LYS A 1 1019 ? -9.711 9.375 0.526 1.00 88.88 1019 LYS A O 1
ATOM 7744 N N . TYR A 1 1020 ? -11.862 9.494 1.183 1.00 92.75 1020 TYR A N 1
ATOM 7745 C CA . TYR A 1 1020 ? -11.722 8.709 2.411 1.00 92.75 1020 TYR A CA 1
ATOM 7746 C C . TYR A 1 1020 ? -12.406 7.337 2.309 1.00 92.75 1020 TYR A C 1
ATOM 7748 O O . TYR A 1 1020 ? -12.677 6.724 3.331 1.00 92.75 1020 TYR A O 1
ATOM 7756 N N . GLY A 1 1021 ? -12.691 6.845 1.102 1.00 94.00 1021 GLY A N 1
ATOM 7757 C CA . GLY A 1 1021 ? -13.452 5.611 0.894 1.00 94.00 1021 GLY A CA 1
ATOM 7758 C C . GLY A 1 1021 ? -14.970 5.800 0.987 1.00 94.00 1021 GLY A C 1
ATOM 7759 O O . GLY A 1 1021 ? -15.477 6.914 1.118 1.00 94.00 1021 GLY A O 1
ATOM 7760 N N . PHE A 1 1022 ? -15.700 4.697 0.857 1.00 96.25 1022 PHE A N 1
ATOM 7761 C CA . PHE A 1 1022 ? -17.163 4.670 0.885 1.00 96.25 1022 PHE A CA 1
ATOM 7762 C C . PHE A 1 1022 ? -17.690 4.797 2.319 1.00 96.25 1022 PHE A C 1
ATOM 7764 O O . PHE A 1 1022 ? -16.995 4.434 3.266 1.00 96.25 1022 PHE A O 1
ATOM 7771 N N . ALA A 1 1023 ? -18.895 5.345 2.472 1.00 96.94 1023 ALA A N 1
ATOM 7772 C CA . ALA A 1 1023 ? -19.626 5.465 3.733 1.00 96.94 1023 ALA A CA 1
ATOM 7773 C C . ALA A 1 1023 ? -20.956 6.201 3.512 1.00 96.94 1023 ALA A C 1
ATOM 7775 O O . ALA A 1 1023 ? -21.116 6.954 2.543 1.00 96.94 1023 ALA A O 1
ATOM 7776 N N . ASP A 1 1024 ? -21.885 6.047 4.462 1.00 96.31 1024 ASP A N 1
ATOM 7777 C CA . ASP A 1 1024 ? -23.023 6.961 4.582 1.00 96.31 1024 ASP A CA 1
ATOM 7778 C C . ASP A 1 1024 ? -22.540 8.380 4.944 1.00 96.31 1024 ASP A C 1
ATOM 7780 O O . ASP A 1 1024 ? -21.446 8.528 5.502 1.00 96.31 1024 ASP A O 1
ATOM 7784 N N . PRO A 1 1025 ? -23.322 9.440 4.663 1.00 95.88 1025 PRO A N 1
ATOM 7785 C CA . PRO A 1 1025 ? -22.872 10.814 4.882 1.00 95.88 1025 PRO A CA 1
ATOM 7786 C C . PRO A 1 1025 ? -22.406 11.117 6.314 1.00 95.88 1025 PRO A C 1
ATOM 7788 O O . PRO A 1 1025 ? -21.437 11.859 6.489 1.00 95.88 1025 PRO A O 1
ATOM 7791 N N . THR A 1 1026 ? -23.040 10.534 7.333 1.00 95.25 1026 THR A N 1
ATOM 7792 C CA . THR A 1 1026 ? -22.681 10.755 8.741 1.00 95.25 1026 THR A CA 1
ATOM 7793 C C . THR A 1 1026 ? -21.368 10.052 9.081 1.00 95.25 1026 THR A C 1
ATOM 7795 O O . THR A 1 1026 ? -20.449 10.688 9.609 1.00 95.25 1026 THR A O 1
ATOM 7798 N N . SER A 1 1027 ? -21.235 8.768 8.730 1.00 96.06 1027 SER A N 1
ATOM 7799 C CA . SER A 1 1027 ? -19.999 8.000 8.948 1.00 96.06 1027 SER A CA 1
ATOM 7800 C C . SER A 1 1027 ? -18.818 8.580 8.166 1.00 96.06 1027 SER A C 1
ATOM 7802 O O . SER A 1 1027 ? -17.721 8.715 8.717 1.00 96.06 1027 SER A O 1
ATOM 7804 N N . TYR A 1 1028 ? -19.044 8.990 6.913 1.00 96.19 1028 TYR A N 1
ATOM 7805 C CA . TYR A 1 1028 ? -18.037 9.646 6.077 1.00 96.19 1028 TYR A CA 1
ATOM 7806 C C . TYR A 1 1028 ? -17.522 10.915 6.753 1.00 96.19 1028 TYR A C 1
ATOM 7808 O O . TYR A 1 1028 ? -16.314 11.130 6.850 1.00 96.19 1028 TYR A O 1
ATOM 7816 N N . SER A 1 1029 ? -18.436 11.729 7.281 1.00 95.31 1029 SER A N 1
ATOM 7817 C CA . SER A 1 1029 ? -18.096 12.967 7.970 1.00 95.31 1029 SER A CA 1
ATOM 7818 C C . SER A 1 1029 ? -17.256 12.726 9.223 1.00 95.31 1029 SER A C 1
ATOM 7820 O O . SER A 1 1029 ? -16.211 13.352 9.412 1.00 95.31 1029 SER A O 1
ATOM 7822 N N . MET A 1 1030 ? -17.666 11.768 10.060 1.00 95.56 1030 MET A N 1
ATOM 7823 C CA . MET A 1 1030 ? -16.907 11.385 11.252 1.00 95.56 1030 MET A CA 1
ATOM 7824 C C . MET A 1 1030 ? -15.483 10.940 10.892 1.00 95.56 1030 MET A C 1
ATOM 7826 O O . MET A 1 1030 ? -14.516 11.386 11.508 1.00 95.56 1030 MET A O 1
ATOM 7830 N N . MET A 1 1031 ? -15.326 10.108 9.862 1.00 96.94 1031 MET A N 1
ATOM 7831 C CA . MET A 1 1031 ? -14.002 9.642 9.449 1.00 96.94 1031 MET A CA 1
ATOM 7832 C C . MET A 1 1031 ? -13.164 10.745 8.796 1.00 96.94 1031 MET A C 1
ATOM 7834 O O . MET A 1 1031 ? -11.983 10.869 9.114 1.00 96.94 1031 MET A O 1
ATOM 7838 N N . ALA A 1 1032 ? -13.755 11.610 7.970 1.00 95.25 1032 ALA A N 1
ATOM 7839 C CA . ALA A 1 1032 ? -13.060 12.752 7.375 1.00 95.25 1032 ALA A CA 1
ATOM 7840 C C . ALA A 1 1032 ? -12.480 13.691 8.450 1.00 95.25 1032 ALA A C 1
ATOM 7842 O O . ALA A 1 1032 ? -11.320 14.104 8.370 1.00 95.25 1032 ALA A O 1
ATOM 7843 N N . HIS A 1 1033 ? -13.258 13.977 9.497 1.00 95.19 1033 HIS A N 1
ATOM 7844 C CA . HIS A 1 1033 ? -12.801 14.770 10.639 1.00 95.19 1033 HIS A CA 1
ATOM 7845 C C . HIS A 1 1033 ? -11.756 14.038 11.493 1.00 95.19 1033 HIS A C 1
ATOM 7847 O O . HIS A 1 1033 ? -10.836 14.686 11.999 1.00 95.19 1033 HIS A O 1
ATOM 7853 N N . ALA A 1 1034 ? -11.863 12.714 11.651 1.00 96.25 1034 ALA A N 1
ATOM 7854 C CA . ALA A 1 1034 ? -10.831 11.918 12.315 1.00 96.25 1034 ALA A CA 1
ATOM 7855 C C . ALA A 1 1034 ? -9.492 12.027 11.569 1.00 96.25 1034 ALA A C 1
ATOM 7857 O O . ALA A 1 1034 ? -8.472 12.331 12.188 1.00 96.25 1034 ALA A O 1
ATOM 7858 N N . VAL A 1 1035 ? -9.509 11.855 10.242 1.00 95.44 1035 VAL A N 1
ATOM 7859 C CA . VAL A 1 1035 ? -8.322 11.965 9.381 1.00 95.44 1035 VAL A CA 1
ATOM 7860 C C . VAL A 1 1035 ? -7.709 13.365 9.472 1.00 95.44 1035 VAL A C 1
ATOM 7862 O O . VAL A 1 1035 ? -6.507 13.487 9.707 1.00 95.44 1035 VAL A O 1
ATOM 7865 N N . ASP A 1 1036 ? -8.507 14.435 9.360 1.00 93.94 1036 ASP A N 1
ATOM 7866 C CA . ASP A 1 1036 ? -7.979 15.805 9.461 1.00 93.94 1036 ASP A CA 1
ATOM 7867 C C . ASP A 1 1036 ? -7.398 16.107 10.852 1.00 93.94 1036 ASP A C 1
ATOM 7869 O O . ASP A 1 1036 ? -6.307 16.672 10.965 1.00 93.94 1036 ASP A O 1
ATOM 7873 N N . ARG A 1 1037 ? -8.068 15.674 11.928 1.00 94.25 1037 ARG A N 1
ATOM 7874 C CA . ARG A 1 1037 ? -7.588 15.889 13.301 1.00 94.25 1037 ARG A CA 1
ATOM 7875 C C . ARG A 1 1037 ? -6.289 15.141 13.592 1.00 94.25 1037 ARG A C 1
ATOM 7877 O O . ARG A 1 1037 ? -5.459 15.637 14.353 1.00 94.25 1037 ARG A O 1
ATOM 7884 N N . LEU A 1 1038 ? -6.122 13.957 13.009 1.00 94.62 1038 LEU A N 1
ATOM 7885 C CA . LEU A 1 1038 ? -4.984 13.067 13.246 1.00 94.62 1038 LEU A CA 1
ATOM 7886 C C . LEU A 1 1038 ? -3.891 13.192 12.171 1.00 94.62 1038 LEU A C 1
ATOM 7888 O O . LEU A 1 1038 ? -2.887 12.476 12.226 1.00 94.62 1038 LEU A O 1
ATOM 7892 N N . LYS A 1 1039 ? -4.025 14.141 11.234 1.00 92.94 1039 LYS A N 1
ATOM 7893 C CA . LYS A 1 1039 ? -3.111 14.315 10.092 1.00 92.94 1039 LYS A CA 1
ATOM 7894 C C . LYS A 1 1039 ? -1.649 14.522 10.473 1.00 92.94 1039 LYS A C 1
ATOM 7896 O O . LYS A 1 1039 ? -0.773 14.128 9.719 1.00 92.94 1039 LYS A O 1
ATOM 7901 N N . MET A 1 1040 ? -1.373 15.103 11.645 1.00 90.06 1040 MET A N 1
ATOM 7902 C CA . MET A 1 1040 ? 0.001 15.340 12.114 1.00 90.06 1040 MET A CA 1
ATOM 7903 C C . MET A 1 1040 ? 0.801 14.035 12.252 1.00 90.06 1040 MET A C 1
ATOM 7905 O O . MET A 1 1040 ? 2.003 14.019 11.989 1.00 90.06 1040 MET A O 1
ATOM 7909 N N . HIS A 1 1041 ? 0.133 12.959 12.674 1.00 92.31 1041 HIS A N 1
ATOM 7910 C CA . HIS A 1 1041 ? 0.729 11.632 12.833 1.00 92.31 1041 HIS A CA 1
ATOM 7911 C C . HIS A 1 1041 ? 0.352 10.689 11.686 1.00 92.31 1041 HIS A C 1
ATOM 7913 O O . HIS A 1 1041 ? 0.940 9.617 11.561 1.00 92.31 1041 HIS A O 1
ATOM 7919 N N . GLY A 1 1042 ? -0.644 11.069 10.878 1.00 93.75 1042 GLY A N 1
ATOM 7920 C CA . GLY A 1 1042 ? -1.215 10.238 9.824 1.00 93.75 1042 GLY A CA 1
ATOM 7921 C C . GLY A 1 1042 ? -1.738 8.906 10.347 1.00 93.75 1042 GLY A C 1
ATOM 7922 O O . GLY A 1 1042 ? -1.718 7.932 9.613 1.00 93.75 1042 GLY A O 1
ATOM 7923 N N . SER A 1 1043 ? -2.147 8.837 11.617 1.00 95.75 1043 SER A N 1
ATOM 7924 C CA . SER A 1 1043 ? -2.508 7.569 12.254 1.00 95.75 1043 SER A CA 1
ATOM 7925 C C . SER A 1 1043 ? -3.821 6.988 11.748 1.00 95.75 1043 SER A C 1
ATOM 7927 O O . SER A 1 1043 ? -4.074 5.822 11.989 1.00 95.75 1043 SER A O 1
ATOM 7929 N N . VAL A 1 1044 ? -4.661 7.793 11.099 1.00 96.94 1044 VAL A N 1
ATOM 7930 C CA . VAL A 1 1044 ? -5.875 7.362 10.399 1.00 96.94 1044 VAL A CA 1
ATOM 7931 C C . VAL A 1 1044 ? -5.877 8.092 9.067 1.00 96.94 1044 VAL A C 1
ATOM 7933 O O . VAL A 1 1044 ? -5.804 9.327 9.060 1.00 96.94 1044 VAL A O 1
ATOM 7936 N N . ARG A 1 1045 ? -5.926 7.360 7.950 1.00 94.94 1045 ARG A N 1
ATOM 7937 C CA . ARG A 1 1045 ? -5.836 7.959 6.606 1.00 94.94 1045 ARG A CA 1
ATOM 7938 C C . ARG A 1 1045 ? -7.034 7.698 5.703 1.00 94.94 1045 ARG A C 1
ATOM 7940 O O . ARG A 1 1045 ? -7.152 8.352 4.668 1.00 94.94 1045 ARG A O 1
ATOM 7947 N N . HIS A 1 1046 ? -7.938 6.813 6.102 1.00 95.12 1046 HIS A N 1
ATOM 7948 C CA . HIS A 1 1046 ? -9.132 6.467 5.339 1.00 95.12 1046 HIS A CA 1
ATOM 7949 C C . HIS A 1 1046 ? -10.320 6.123 6.247 1.00 95.12 1046 HIS A C 1
ATOM 7951 O O . HIS A 1 1046 ? -10.222 6.143 7.475 1.00 95.12 1046 HIS A O 1
ATOM 7957 N N . GLY A 1 1047 ? -11.468 5.883 5.617 1.00 95.62 1047 GLY A N 1
ATOM 7958 C CA . GLY A 1 1047 ? -12.719 5.474 6.239 1.00 95.62 1047 GLY A CA 1
ATOM 7959 C C . GLY A 1 1047 ? -12.710 4.020 6.699 1.00 95.62 1047 GLY A C 1
ATOM 7960 O O . GLY A 1 1047 ? -11.685 3.341 6.657 1.00 95.62 1047 GLY A O 1
ATOM 7961 N N . ALA A 1 1048 ? -13.864 3.567 7.184 1.00 97.12 1048 ALA A N 1
ATOM 7962 C CA . ALA A 1 1048 ? -14.001 2.261 7.810 1.00 97.12 1048 ALA A CA 1
ATOM 7963 C C . ALA A 1 1048 ? -14.212 1.123 6.795 1.00 97.12 1048 ALA A C 1
ATOM 7965 O O . ALA A 1 1048 ? -14.979 1.256 5.842 1.00 97.12 1048 ALA A O 1
ATOM 7966 N N . GLU A 1 1049 ? -13.580 -0.019 7.058 1.00 96.94 1049 GLU A N 1
ATOM 7967 C CA . GLU A 1 1049 ? -13.574 -1.219 6.210 1.00 96.94 1049 GLU A CA 1
ATOM 7968 C C . GLU A 1 1049 ? -14.963 -1.865 6.064 1.00 96.94 1049 GLU A C 1
ATOM 7970 O O . GLU A 1 1049 ? -15.266 -2.530 5.072 1.00 96.94 1049 GLU A O 1
ATOM 7975 N N . CYS A 1 1050 ? -15.873 -1.605 7.005 1.00 98.12 1050 CYS A N 1
ATOM 7976 C CA . CYS A 1 1050 ? -17.273 -2.019 6.907 1.00 98.12 1050 CYS A CA 1
ATOM 7977 C C . CYS A 1 1050 ? -18.015 -1.468 5.673 1.00 98.12 1050 CYS A C 1
ATOM 7979 O O . CYS A 1 1050 ? -19.046 -2.028 5.295 1.00 98.12 1050 CYS A O 1
ATOM 7981 N N . PHE A 1 1051 ? -17.481 -0.426 5.028 1.00 98.00 1051 PHE A N 1
ATOM 7982 C CA . PHE A 1 1051 ? -17.998 0.147 3.783 1.00 98.00 1051 PHE A CA 1
ATOM 7983 C C . PHE A 1 1051 ? -17.153 -0.205 2.546 1.00 98.00 1051 PHE A C 1
ATOM 7985 O O . PHE A 1 1051 ? -17.453 0.250 1.443 1.00 98.00 1051 PHE A O 1
ATOM 7992 N N . ASN A 1 1052 ? -16.095 -1.006 2.679 1.00 96.25 1052 ASN A N 1
ATOM 7993 C CA . ASN A 1 1052 ? -15.268 -1.401 1.543 1.00 96.25 1052 ASN A CA 1
ATOM 7994 C C . ASN A 1 1052 ? -15.972 -2.479 0.697 1.00 96.25 1052 ASN A C 1
ATOM 7996 O O . ASN A 1 1052 ? -15.791 -3.681 0.892 1.00 96.25 1052 ASN A O 1
ATOM 8000 N N . TYR A 1 1053 ? -16.834 -2.037 -0.222 1.00 96.94 1053 TYR A N 1
ATOM 8001 C CA . TYR A 1 1053 ? -17.617 -2.914 -1.101 1.00 96.94 1053 TYR A CA 1
ATOM 8002 C C . TYR A 1 1053 ? -16.858 -3.347 -2.356 1.00 96.94 1053 TYR A C 1
ATOM 8004 O O . TYR A 1 1053 ? -17.153 -4.394 -2.922 1.00 96.94 1053 TYR A O 1
ATOM 8012 N N . TYR A 1 1054 ? -15.895 -2.540 -2.805 1.00 94.94 1054 TYR A N 1
ATOM 8013 C CA . TYR A 1 1054 ? -15.128 -2.842 -4.011 1.00 94.94 1054 TYR A CA 1
ATOM 8014 C C . TYR A 1 1054 ? -14.102 -3.953 -3.775 1.00 94.94 1054 TYR A C 1
ATOM 8016 O O . TYR A 1 1054 ? -13.882 -4.802 -4.639 1.00 94.94 1054 TYR A O 1
ATOM 8024 N N . PHE A 1 1055 ? -13.499 -3.964 -2.585 1.00 92.25 1055 PHE A N 1
ATOM 8025 C CA . PHE A 1 1055 ? -12.567 -5.003 -2.185 1.00 92.25 1055 PHE A CA 1
ATOM 8026 C C . PHE A 1 1055 ? -12.784 -5.411 -0.724 1.00 92.25 1055 PHE A C 1
ATOM 8028 O O . PHE A 1 1055 ? -12.011 -5.026 0.148 1.00 92.25 1055 PHE A O 1
ATOM 8035 N N . PRO A 1 1056 ? -13.847 -6.163 -0.417 1.00 92.62 1056 PRO A N 1
ATOM 8036 C CA . PRO A 1 1056 ? -14.116 -6.595 0.940 1.00 92.62 1056 PRO A CA 1
ATOM 8037 C C . PRO A 1 1056 ? -13.058 -7.598 1.418 1.00 92.62 1056 PRO A C 1
ATOM 8039 O O . PRO A 1 1056 ? -12.873 -8.675 0.842 1.00 92.62 1056 PRO A O 1
ATOM 8042 N N . GLN A 1 1057 ? -12.383 -7.250 2.507 1.00 87.31 1057 GLN A N 1
ATOM 8043 C CA . GLN A 1 1057 ? -11.221 -7.987 2.995 1.00 87.31 1057 GLN A CA 1
ATOM 8044 C C . GLN A 1 1057 ? -11.549 -9.165 3.923 1.00 87.31 1057 GLN A C 1
ATOM 8046 O O . GLN A 1 1057 ? -12.643 -9.285 4.490 1.00 87.31 1057 GLN A O 1
ATOM 8051 N N . ASP A 1 1058 ? -10.564 -10.047 4.105 1.00 90.00 1058 ASP A N 1
ATOM 8052 C CA . ASP A 1 1058 ? -10.568 -11.078 5.143 1.00 90.00 1058 ASP A CA 1
ATOM 8053 C C . ASP A 1 1058 ? -10.533 -10.507 6.559 1.00 90.00 1058 ASP A C 1
ATOM 8055 O O . ASP A 1 1058 ? -10.032 -9.407 6.801 1.00 90.00 1058 ASP A O 1
ATOM 8059 N N . LEU A 1 1059 ? -11.182 -11.245 7.464 1.00 93.19 1059 LEU A N 1
ATOM 8060 C CA . LEU A 1 1059 ? -11.254 -10.919 8.882 1.00 93.19 1059 LEU A CA 1
ATOM 8061 C C . LEU A 1 1059 ? -9.917 -11.279 9.521 1.00 93.19 1059 LEU A C 1
ATOM 8063 O O . LEU A 1 1059 ? -9.432 -12.387 9.319 1.00 93.19 1059 LEU A O 1
ATOM 8067 N N . ASP A 1 1060 ? -9.362 -10.364 10.308 1.00 92.38 1060 ASP A N 1
ATOM 8068 C CA . ASP A 1 1060 ? -8.159 -10.639 11.087 1.00 92.38 1060 ASP A CA 1
ATOM 8069 C C . ASP A 1 1060 ? -8.475 -11.546 12.292 1.00 92.38 1060 ASP A C 1
ATOM 8071 O O . ASP A 1 1060 ? -9.609 -11.610 12.778 1.00 92.38 1060 ASP A O 1
ATOM 8075 N N . ASP A 1 1061 ? -7.452 -12.208 12.831 1.00 93.25 1061 ASP A N 1
ATOM 8076 C CA . ASP A 1 1061 ? -7.586 -13.032 14.042 1.00 93.25 1061 ASP A CA 1
ATOM 8077 C C . ASP A 1 1061 ? -7.769 -12.201 15.319 1.00 93.25 1061 ASP A C 1
ATOM 8079 O O . ASP A 1 1061 ? -8.344 -12.661 16.316 1.00 93.25 1061 ASP A O 1
ATOM 8083 N N . GLU A 1 1062 ? -7.257 -10.969 15.302 1.00 96.25 1062 GLU A N 1
ATOM 8084 C CA . GLU A 1 1062 ? -7.312 -10.026 16.410 1.00 96.25 1062 GLU A CA 1
ATOM 8085 C C . GLU A 1 1062 ? -7.809 -8.653 15.957 1.00 96.25 1062 GLU A C 1
ATOM 8087 O O . GLU A 1 1062 ? -7.459 -8.170 14.885 1.00 96.25 1062 GLU A O 1
ATOM 8092 N N . PHE A 1 1063 ? -8.525 -7.965 16.843 1.00 97.75 1063 PHE A N 1
ATOM 8093 C CA . PHE A 1 1063 ? -9.021 -6.607 16.631 1.00 97.75 1063 PHE A CA 1
ATOM 8094 C C . PHE A 1 1063 ? -8.764 -5.732 17.853 1.00 97.75 1063 PHE A C 1
ATOM 8096 O O . PHE A 1 1063 ? -8.805 -6.202 18.990 1.00 97.75 1063 PHE A O 1
ATOM 8103 N N . LEU A 1 1064 ? -8.528 -4.438 17.643 1.00 98.00 1064 LEU A N 1
ATOM 8104 C CA . LEU A 1 1064 ? -8.370 -3.454 18.710 1.00 98.00 1064 LEU A CA 1
ATOM 8105 C C . LEU A 1 1064 ? -9.668 -2.664 18.903 1.00 98.00 1064 LEU A C 1
ATOM 8107 O O . LEU A 1 1064 ? -10.037 -1.849 18.060 1.00 98.00 1064 LEU A O 1
ATOM 8111 N N . VAL A 1 1065 ? -10.320 -2.836 20.050 1.00 98.38 1065 VAL A N 1
ATOM 8112 C CA . VAL A 1 1065 ? -11.503 -2.057 20.438 1.00 98.38 1065 VAL A CA 1
ATOM 8113 C C . VAL A 1 1065 ? -11.075 -0.859 21.279 1.00 98.38 1065 VAL A C 1
ATOM 8115 O O . VAL A 1 1065 ? -10.512 -1.025 22.362 1.00 98.38 1065 VAL A O 1
ATOM 8118 N N . VAL A 1 1066 ? -11.377 0.354 20.814 1.00 97.88 1066 VAL A N 1
ATOM 8119 C CA . VAL A 1 1066 ? -11.077 1.623 21.496 1.00 97.88 1066 VAL A CA 1
ATOM 8120 C C . VAL A 1 1066 ? -12.375 2.258 21.998 1.00 97.88 1066 VAL A C 1
ATOM 8122 O O . VAL A 1 1066 ? -13.236 2.666 21.212 1.00 97.88 1066 VAL A O 1
ATOM 8125 N N . THR A 1 1067 ? -12.525 2.341 23.322 1.00 96.69 1067 THR A N 1
ATOM 8126 C CA . THR A 1 1067 ? -13.684 2.946 23.992 1.00 96.69 1067 THR A CA 1
ATOM 8127 C C . THR A 1 1067 ? -13.409 3.255 25.463 1.00 96.69 1067 THR A C 1
ATOM 8129 O O . THR A 1 1067 ? -12.713 2.511 26.150 1.00 96.69 1067 THR A O 1
ATOM 8132 N N . SER A 1 1068 ? -14.016 4.324 25.982 1.00 93.69 1068 SER A N 1
ATOM 8133 C CA . SER A 1 1068 ? -13.980 4.697 27.402 1.00 93.69 1068 SER A CA 1
ATOM 8134 C C . SER A 1 1068 ? -14.921 3.854 28.281 1.00 93.69 1068 SER A C 1
ATOM 8136 O O . SER A 1 1068 ? -14.919 4.009 29.500 1.00 93.69 1068 SER A O 1
ATOM 8138 N N . MET A 1 1069 ? -15.717 2.960 27.682 1.00 91.19 1069 MET A N 1
ATOM 8139 C CA . MET A 1 1069 ? -16.807 2.231 28.349 1.00 91.19 1069 MET A CA 1
ATOM 8140 C C . MET A 1 1069 ? -16.446 0.821 28.841 1.00 91.19 1069 MET A C 1
ATOM 8142 O O . MET A 1 1069 ? -17.311 0.134 29.380 1.00 91.19 1069 MET A O 1
ATOM 8146 N N . GLN A 1 1070 ? -15.217 0.354 28.629 1.00 92.31 1070 GLN A N 1
ATOM 8147 C CA . GLN A 1 1070 ? -14.806 -1.010 28.977 1.00 92.31 1070 GLN A CA 1
ATOM 8148 C C . GLN A 1 1070 ? -13.972 -1.040 30.270 1.00 92.31 1070 GLN A C 1
ATOM 8150 O O . GLN A 1 1070 ? -13.224 -0.107 30.564 1.00 92.31 1070 GLN A O 1
ATOM 8155 N N . GLN A 1 1071 ? -14.105 -2.114 31.055 1.00 89.56 1071 GLN A N 1
ATOM 8156 C CA . GLN A 1 1071 ? -13.483 -2.221 32.384 1.00 89.56 1071 GLN A CA 1
ATOM 8157 C C . GLN A 1 1071 ? -11.960 -2.415 32.315 1.00 89.56 1071 GLN A C 1
ATOM 8159 O O . GLN A 1 1071 ? -11.228 -1.866 33.135 1.00 89.56 1071 GLN A O 1
ATOM 8164 N N . ASN A 1 1072 ? -11.474 -3.127 31.294 1.00 90.94 1072 ASN A N 1
ATOM 8165 C CA . ASN A 1 1072 ? -10.065 -3.513 31.142 1.00 90.94 1072 ASN A CA 1
ATOM 8166 C C . ASN A 1 1072 ? -9.181 -2.413 30.523 1.00 90.94 1072 ASN A C 1
ATOM 8168 O O . ASN A 1 1072 ? -8.106 -2.681 29.990 1.00 90.94 1072 ASN A O 1
ATOM 8172 N N . GLY A 1 1073 ? -9.618 -1.158 30.623 1.00 93.00 1073 GLY A N 1
ATOM 8173 C CA . GLY A 1 1073 ? -8.905 0.006 30.112 1.00 93.00 1073 GLY A CA 1
ATOM 8174 C C . GLY A 1 1073 ? -9.386 0.460 28.732 1.00 93.00 1073 GLY A C 1
ATOM 8175 O O . GLY A 1 1073 ? -10.118 -0.237 28.054 1.00 93.00 1073 GLY A O 1
ATOM 8176 N N . PRO A 1 1074 ? -8.996 1.661 28.291 1.00 94.56 1074 PRO A N 1
ATOM 8177 C CA . PRO A 1 1074 ? -9.624 2.334 27.152 1.00 94.56 1074 PRO A CA 1
ATOM 8178 C C . PRO A 1 1074 ? -9.398 1.700 25.768 1.00 94.56 1074 PRO A C 1
ATOM 8180 O O . PRO A 1 1074 ? -10.052 2.099 24.804 1.00 94.56 1074 PRO A O 1
ATOM 8183 N N . TRP A 1 1075 ? -8.480 0.744 25.642 1.00 95.69 1075 TRP A N 1
ATOM 8184 C CA . TRP A 1 1075 ? -8.231 0.007 24.407 1.00 95.69 1075 TRP A CA 1
ATOM 8185 C C . TRP A 1 1075 ? -7.846 -1.439 24.725 1.00 95.69 1075 TRP A C 1
ATOM 8187 O O . TRP A 1 1075 ? -6.908 -1.674 25.488 1.00 95.69 1075 TRP A O 1
ATOM 8197 N N . VAL A 1 1076 ? -8.562 -2.402 24.150 1.00 96.81 1076 VAL A N 1
ATOM 8198 C CA . VAL A 1 1076 ? -8.412 -3.837 24.440 1.00 96.81 1076 VAL A CA 1
ATOM 8199 C C . VAL A 1 1076 ? -8.371 -4.605 23.126 1.00 96.81 1076 VAL A C 1
ATOM 8201 O O . VAL A 1 1076 ? -9.080 -4.265 22.180 1.00 96.81 1076 VAL A O 1
ATOM 8204 N N . LYS A 1 1077 ? -7.508 -5.621 23.060 1.00 97.19 1077 LYS A N 1
ATOM 8205 C CA . LYS A 1 1077 ? -7.463 -6.553 21.936 1.00 97.19 1077 LYS A CA 1
ATOM 8206 C C . LYS A 1 1077 ? -8.466 -7.682 22.151 1.00 97.19 1077 LYS A C 1
ATOM 8208 O O . LYS A 1 1077 ? -8.489 -8.267 23.230 1.00 97.19 1077 LYS A O 1
ATOM 8213 N N . TYR A 1 1078 ? -9.229 -8.000 21.119 1.00 97.69 1078 TYR A N 1
ATOM 8214 C CA . TYR A 1 1078 ? -10.182 -9.101 21.091 1.00 97.69 1078 TYR A CA 1
ATOM 8215 C C . TYR A 1 1078 ? -9.786 -10.095 20.007 1.00 97.69 1078 TYR A C 1
ATOM 8217 O O . TYR A 1 1078 ? -9.281 -9.689 18.964 1.00 97.69 1078 TYR A O 1
ATOM 8225 N N . SER A 1 1079 ? -10.029 -11.385 20.243 1.00 97.50 1079 SER A N 1
ATOM 8226 C CA . SER A 1 1079 ? -10.114 -12.353 19.147 1.00 97.50 1079 SER A CA 1
ATOM 8227 C C . SER A 1 1079 ? -11.327 -12.049 18.271 1.00 97.50 1079 SER A C 1
ATOM 8229 O O . SER A 1 1079 ? -12.221 -11.319 18.699 1.00 97.50 1079 SER A O 1
ATOM 8231 N N . LYS A 1 1080 ? -11.410 -12.654 17.087 1.00 96.69 1080 LYS A N 1
ATOM 8232 C CA . LYS A 1 1080 ? -12.637 -12.634 16.278 1.00 96.69 1080 LYS A CA 1
ATOM 8233 C C . LYS A 1 1080 ? -13.889 -13.026 17.084 1.00 96.69 1080 LYS A C 1
ATOM 8235 O O . LYS A 1 1080 ? -14.845 -12.257 17.115 1.00 96.69 1080 LYS A O 1
ATOM 8240 N N . ASP A 1 1081 ? -13.867 -14.158 17.790 1.00 97.50 1081 ASP A N 1
ATOM 8241 C CA . ASP A 1 1081 ? -15.026 -14.623 18.573 1.00 97.50 1081 ASP A CA 1
ATOM 8242 C C . ASP A 1 1081 ? -15.345 -13.700 19.753 1.00 97.50 1081 ASP A C 1
ATOM 8244 O O . ASP A 1 1081 ? -16.499 -13.338 19.974 1.00 97.50 1081 ASP A O 1
ATOM 8248 N N . GLY A 1 1082 ? -14.315 -13.236 20.467 1.00 97.62 1082 GLY A N 1
ATOM 8249 C CA . GLY A 1 1082 ? -14.490 -12.285 21.563 1.00 97.62 1082 GLY A CA 1
ATOM 8250 C C . GLY A 1 1082 ? -15.005 -10.928 21.078 1.00 97.62 1082 GLY A C 1
ATOM 8251 O O . GLY A 1 1082 ? -15.734 -10.249 21.800 1.00 97.62 1082 GLY A O 1
ATOM 8252 N N . LEU A 1 1083 ? -14.658 -10.522 19.852 1.00 98.06 1083 LEU A N 1
ATOM 8253 C CA . LEU A 1 1083 ? -15.221 -9.332 19.226 1.00 98.06 1083 LEU A CA 1
ATOM 8254 C C . LEU A 1 1083 ? -16.704 -9.547 18.901 1.00 98.06 1083 LEU A C 1
ATOM 8256 O O . LEU A 1 1083 ? -17.497 -8.650 19.169 1.00 98.06 1083 LEU A O 1
ATOM 8260 N N . LEU A 1 1084 ? -17.093 -10.704 18.359 1.00 98.38 1084 LEU A N 1
ATOM 8261 C CA . LEU A 1 1084 ? -18.501 -11.019 18.085 1.00 98.38 1084 LEU A CA 1
ATOM 8262 C C . LEU A 1 1084 ? -19.350 -10.991 19.363 1.00 98.38 1084 LEU A C 1
ATOM 8264 O O . LEU A 1 1084 ? -20.431 -10.401 19.354 1.00 98.38 1084 LEU A O 1
ATOM 8268 N N . GLU A 1 1085 ? -18.847 -11.555 20.463 1.00 98.00 1085 GLU A N 1
ATOM 8269 C CA . GLU A 1 1085 ? -19.493 -11.487 21.780 1.00 98.00 1085 GLU A CA 1
ATOM 8270 C C . GLU A 1 1085 ? -19.621 -10.033 22.258 1.00 98.00 1085 GLU A C 1
ATOM 8272 O O . GLU A 1 1085 ? -20.725 -9.563 22.538 1.00 98.00 1085 GLU A O 1
ATOM 8277 N N . PHE A 1 1086 ? -18.519 -9.274 22.232 1.00 97.62 1086 PHE A N 1
ATOM 8278 C CA . PHE A 1 1086 ? -18.527 -7.854 22.587 1.00 97.62 1086 PHE A CA 1
ATOM 8279 C C . PHE A 1 1086 ? -19.545 -7.058 21.758 1.00 97.62 1086 PHE A C 1
ATOM 8281 O O . PHE A 1 1086 ? -20.297 -6.252 22.304 1.00 97.62 1086 PHE A O 1
ATOM 8288 N N . LEU A 1 1087 ? -19.583 -7.255 20.440 1.00 98.31 1087 LEU A N 1
ATOM 8289 C CA . LEU A 1 1087 ? -20.499 -6.548 19.549 1.00 98.31 1087 LEU A CA 1
ATOM 8290 C C . LEU A 1 1087 ? -21.956 -6.963 19.787 1.00 98.31 1087 LEU A C 1
ATOM 8292 O O . LEU A 1 1087 ? -22.836 -6.101 19.788 1.00 98.31 1087 LEU A O 1
ATOM 8296 N N . SER A 1 1088 ? -22.206 -8.249 20.038 1.00 98.19 1088 SER A N 1
ATOM 8297 C CA . SER A 1 1088 ? -23.523 -8.782 20.396 1.00 98.19 1088 SER A CA 1
ATOM 8298 C C . SER A 1 1088 ? -24.061 -8.114 21.664 1.00 98.19 1088 SER A C 1
ATOM 8300 O O . SER A 1 1088 ? -25.187 -7.605 21.645 1.00 98.19 1088 SER A O 1
ATOM 8302 N N . ASP A 1 1089 ? -23.240 -8.007 22.712 1.00 97.44 1089 ASP A N 1
ATOM 8303 C CA . ASP A 1 1089 ? -23.584 -7.309 23.958 1.00 97.44 1089 ASP A CA 1
ATOM 8304 C C . ASP A 1 1089 ? -23.849 -5.816 23.732 1.00 97.44 1089 ASP A C 1
ATOM 8306 O O . ASP A 1 1089 ? -24.666 -5.191 24.419 1.00 97.44 1089 ASP A O 1
ATOM 8310 N N . LYS A 1 1090 ? -23.137 -5.198 22.781 1.00 97.19 1090 LYS A N 1
ATOM 8311 C CA . LYS A 1 1090 ? -23.339 -3.784 22.444 1.00 97.19 1090 LYS A CA 1
ATOM 8312 C C . LYS A 1 1090 ? -24.657 -3.555 21.716 1.00 97.19 1090 LYS A C 1
ATOM 8314 O O . LYS A 1 1090 ? -25.295 -2.539 21.999 1.00 97.19 1090 LYS A O 1
ATOM 8319 N N . ILE A 1 1091 ? -25.103 -4.483 20.871 1.00 97.81 1091 ILE A N 1
ATOM 8320 C CA . ILE A 1 1091 ? -26.443 -4.421 20.266 1.00 97.81 1091 ILE A CA 1
ATOM 8321 C C . ILE A 1 1091 ? -27.520 -4.415 21.358 1.00 97.81 1091 ILE A C 1
ATOM 8323 O O . ILE A 1 1091 ? -28.402 -3.557 21.329 1.00 97.81 1091 ILE A O 1
ATOM 8327 N N . ASP A 1 1092 ? -27.393 -5.267 22.381 1.00 96.56 1092 ASP A N 1
ATOM 8328 C CA . ASP A 1 1092 ? -28.344 -5.313 23.508 1.00 96.56 1092 ASP A CA 1
ATOM 8329 C C . ASP A 1 1092 ? -28.344 -4.012 24.328 1.00 96.56 1092 ASP A C 1
ATOM 8331 O O . ASP A 1 1092 ? -29.357 -3.596 24.888 1.00 96.56 1092 ASP A O 1
ATOM 8335 N N . GLN A 1 1093 ? -27.214 -3.302 24.346 1.00 94.94 1093 GLN A N 1
ATOM 8336 C CA . GLN A 1 1093 ? -27.076 -1.972 24.954 1.00 94.94 1093 GLN A CA 1
ATOM 8337 C C . GLN A 1 1093 ? -27.563 -0.826 24.044 1.00 94.94 1093 GLN A C 1
ATOM 8339 O O . GLN A 1 1093 ? -27.367 0.354 24.375 1.00 94.94 1093 GLN A O 1
ATOM 8344 N N . GLY A 1 1094 ? -28.176 -1.152 22.902 1.00 95.94 1094 GLY A N 1
ATOM 8345 C CA . GLY A 1 1094 ? -28.726 -0.209 21.931 1.00 95.94 1094 GLY A CA 1
ATOM 8346 C C . GLY A 1 1094 ? -27.685 0.465 21.038 1.00 95.94 1094 GLY A C 1
ATOM 8347 O O . GLY A 1 1094 ? -27.944 1.568 20.554 1.00 95.94 1094 GLY A O 1
ATOM 8348 N N . PHE A 1 1095 ? -26.501 -0.132 20.872 1.00 97.56 1095 PHE A N 1
ATOM 8349 C CA . PHE A 1 1095 ? -25.548 0.294 19.847 1.00 97.56 1095 PHE A CA 1
ATOM 8350 C C . PHE A 1 1095 ? -25.894 -0.319 18.490 1.00 97.56 1095 PHE A C 1
ATOM 8352 O O . PHE A 1 1095 ? -26.374 -1.444 18.405 1.00 97.56 1095 PHE A O 1
ATOM 8359 N N . MET A 1 1096 ? -25.569 0.420 17.438 1.00 97.56 1096 MET A N 1
ATOM 8360 C CA . MET A 1 1096 ? -25.655 0.010 16.046 1.00 97.56 1096 MET A CA 1
ATOM 8361 C C . MET A 1 1096 ? -24.323 0.257 15.327 1.00 97.56 1096 MET A C 1
ATOM 8363 O O . MET A 1 1096 ? -23.581 1.190 15.663 1.00 97.56 1096 MET A O 1
ATOM 8367 N N . PHE A 1 1097 ? -24.024 -0.577 14.336 1.00 98.31 1097 PHE A N 1
ATOM 8368 C CA . PHE A 1 1097 ? -22.854 -0.459 13.462 1.00 98.31 1097 PHE A CA 1
ATOM 8369 C C . PHE A 1 1097 ? -23.113 -1.143 12.109 1.00 98.31 1097 PHE A C 1
ATOM 8371 O O . PHE A 1 1097 ? -23.782 -2.179 12.063 1.00 98.31 1097 PHE A O 1
ATOM 8378 N N . PRO A 1 1098 ? -22.565 -0.614 11.004 1.00 98.00 1098 PRO A N 1
ATOM 8379 C CA . PRO A 1 1098 ? -22.658 -1.260 9.697 1.00 98.00 1098 PRO A CA 1
ATOM 8380 C C . PRO A 1 1098 ? -21.838 -2.563 9.670 1.00 98.00 1098 PRO A C 1
ATOM 8382 O O . PRO A 1 1098 ? -20.762 -2.646 10.267 1.00 98.00 1098 PRO A O 1
ATOM 8385 N N . VAL A 1 1099 ? -22.335 -3.577 8.957 1.00 98.31 1099 VAL A N 1
ATOM 8386 C CA . VAL A 1 1099 ? -21.681 -4.887 8.775 1.00 98.31 1099 VAL A CA 1
ATOM 8387 C C . VAL A 1 1099 ? -21.400 -5.101 7.288 1.00 98.31 1099 VAL A C 1
ATOM 8389 O O . VAL A 1 1099 ? -22.329 -5.160 6.484 1.00 98.31 1099 VAL A O 1
ATOM 8392 N N . ASN A 1 1100 ? -20.139 -5.242 6.882 1.00 98.44 1100 ASN A N 1
ATOM 8393 C CA . ASN A 1 1100 ? -19.845 -5.488 5.467 1.00 98.44 1100 ASN A CA 1
ATOM 8394 C C . ASN A 1 1100 ? -20.613 -6.745 4.982 1.00 98.44 1100 ASN A C 1
ATOM 8396 O O . ASN A 1 1100 ? -20.559 -7.774 5.668 1.00 98.44 1100 ASN A O 1
ATOM 8400 N N . PRO A 1 1101 ? -21.322 -6.708 3.833 1.00 98.38 1101 PRO A N 1
ATOM 8401 C CA . PRO A 1 1101 ? -22.066 -7.864 3.331 1.00 98.38 1101 PRO A CA 1
ATOM 8402 C C . PRO A 1 1101 ? -21.209 -9.121 3.178 1.00 98.38 1101 PRO A C 1
ATOM 8404 O O . PRO A 1 1101 ? -21.696 -10.223 3.422 1.00 98.38 1101 PRO A O 1
ATOM 8407 N N . LYS A 1 1102 ? -19.918 -8.964 2.860 1.00 98.12 1102 LYS A N 1
ATOM 8408 C CA . LYS A 1 1102 ? -18.961 -10.071 2.811 1.00 98.12 1102 LYS A CA 1
ATOM 8409 C C . LYS A 1 1102 ? -18.861 -10.795 4.143 1.00 98.12 1102 LYS A C 1
ATOM 8411 O O . LYS A 1 1102 ? -18.867 -12.017 4.161 1.00 98.12 1102 LYS A O 1
ATOM 8416 N N . TRP A 1 1103 ? -18.811 -10.074 5.261 1.00 98.19 1103 TRP A N 1
ATOM 8417 C CA . TRP A 1 1103 ? -18.742 -10.699 6.584 1.00 98.19 1103 TRP A CA 1
ATOM 8418 C C . TRP A 1 1103 ? -20.038 -11.444 6.894 1.00 98.19 1103 TRP A C 1
ATOM 8420 O O . TRP A 1 1103 ? -19.990 -12.594 7.308 1.00 98.19 1103 TRP A O 1
ATOM 8430 N N . ALA A 1 1104 ? -21.193 -10.832 6.618 1.00 98.31 1104 ALA A N 1
ATOM 8431 C CA . ALA A 1 1104 ? -22.490 -11.465 6.852 1.00 98.31 1104 ALA A CA 1
ATOM 8432 C C . ALA A 1 1104 ? -22.734 -12.708 5.974 1.00 98.31 1104 ALA A C 1
ATOM 8434 O O . ALA A 1 1104 ? -23.458 -13.603 6.388 1.00 98.31 1104 ALA A O 1
ATOM 8435 N N . LEU A 1 1105 ? -22.167 -12.772 4.768 1.00 98.50 1105 LEU A N 1
ATOM 8436 C CA . LEU A 1 1105 ? -22.376 -13.891 3.840 1.00 98.50 1105 LEU A CA 1
ATOM 8437 C C . LEU A 1 1105 ? -21.290 -14.969 3.923 1.00 98.50 1105 LEU A C 1
ATOM 8439 O O . LEU A 1 1105 ? -21.566 -16.132 3.645 1.00 98.50 1105 LEU A O 1
ATOM 8443 N N . CYS A 1 1106 ? -20.069 -14.596 4.308 1.00 97.75 1106 CYS A N 1
ATOM 8444 C CA . CYS A 1 1106 ? -18.921 -15.504 4.349 1.00 97.75 1106 CYS A CA 1
ATOM 8445 C C . CYS A 1 1106 ? -18.576 -15.986 5.763 1.00 97.75 1106 CYS A C 1
ATOM 8447 O O . CYS A 1 1106 ? -17.704 -16.838 5.897 1.00 97.75 1106 CYS A O 1
ATOM 8449 N N . ASP A 1 1107 ? -19.258 -15.494 6.803 1.00 97.88 1107 ASP A N 1
ATOM 8450 C CA . ASP A 1 1107 ? -19.058 -15.937 8.180 1.00 97.88 1107 ASP A CA 1
ATOM 8451 C C . ASP A 1 1107 ? -20.373 -16.037 8.973 1.00 97.88 1107 ASP A C 1
ATOM 8453 O O . ASP A 1 1107 ? -21.123 -15.071 9.131 1.00 97.88 1107 ASP A O 1
ATOM 8457 N N . VAL A 1 1108 ? -20.634 -17.222 9.531 1.00 97.94 1108 VAL A N 1
ATOM 8458 C CA . VAL A 1 1108 ? -21.879 -17.529 10.256 1.00 97.94 1108 VAL A CA 1
ATOM 8459 C C . VAL A 1 1108 ? -22.033 -16.689 11.532 1.00 97.94 1108 VAL A C 1
ATOM 8461 O O . VAL A 1 1108 ? -23.149 -16.306 11.892 1.00 97.94 1108 VAL A O 1
ATOM 8464 N N . GLY A 1 1109 ? -20.937 -16.382 12.230 1.00 98.06 1109 GLY A N 1
ATOM 8465 C CA . GLY A 1 1109 ? -20.959 -15.548 13.433 1.00 98.06 1109 GLY A CA 1
ATOM 8466 C C . GLY A 1 1109 ? -21.343 -14.104 13.114 1.00 98.06 1109 GLY A C 1
ATOM 8467 O O . GLY A 1 1109 ? -22.218 -13.526 13.766 1.00 98.06 1109 GLY A O 1
ATOM 8468 N N . TRP A 1 1110 ? -20.771 -13.547 12.047 1.00 98.44 1110 TRP A N 1
ATOM 8469 C CA . TRP A 1 1110 ? -21.131 -12.215 11.555 1.00 98.44 1110 TRP A CA 1
ATOM 8470 C C . TRP A 1 1110 ? -22.552 -12.150 10.991 1.00 98.44 1110 TRP A C 1
ATOM 8472 O O . TRP A 1 1110 ? -23.231 -11.138 11.190 1.00 98.44 1110 TRP A O 1
ATOM 8482 N N . LYS A 1 1111 ? -23.052 -13.224 10.364 1.00 98.38 1111 LYS A N 1
ATOM 8483 C CA . LYS A 1 1111 ? -24.461 -13.306 9.949 1.00 98.38 1111 LYS A CA 1
ATOM 8484 C C . LYS A 1 1111 ? -25.415 -13.194 11.133 1.00 98.38 1111 LYS A C 1
ATOM 8486 O O . LYS A 1 1111 ? -26.352 -12.400 11.084 1.00 98.38 1111 LYS A O 1
ATOM 8491 N N . LYS A 1 1112 ? -25.151 -13.927 12.220 1.00 98.56 1112 LYS A N 1
ATOM 8492 C CA . LYS A 1 1112 ? -25.954 -13.848 13.455 1.00 98.56 1112 LYS A CA 1
ATOM 8493 C C . LYS A 1 1112 ? -25.978 -12.427 14.020 1.00 98.56 1112 LYS A C 1
ATOM 8495 O O . LYS A 1 1112 ? -27.025 -11.953 14.450 1.00 98.56 1112 LYS A O 1
ATOM 8500 N N . LEU A 1 1113 ? -24.841 -11.732 13.981 1.00 98.31 1113 LEU A N 1
ATOM 8501 C CA . LEU A 1 1113 ? -24.734 -10.344 14.429 1.00 98.31 1113 LEU A CA 1
ATOM 8502 C C . LEU A 1 1113 ? -25.542 -9.378 13.542 1.00 98.31 1113 LEU A C 1
ATOM 8504 O O . LEU A 1 1113 ? -26.234 -8.497 14.057 1.00 98.31 1113 LEU A O 1
ATOM 8508 N N . TYR A 1 1114 ? -25.487 -9.560 12.218 1.00 98.62 1114 TYR A N 1
ATOM 8509 C CA . TYR A 1 1114 ? -26.312 -8.821 11.258 1.00 98.62 1114 TYR A CA 1
ATOM 8510 C C . TYR A 1 1114 ? -27.809 -9.046 11.513 1.00 98.62 1114 TYR A C 1
ATOM 8512 O O . TYR A 1 1114 ? -28.564 -8.079 11.637 1.00 98.62 1114 TYR A O 1
ATOM 8520 N N . ASP A 1 1115 ? -28.228 -10.303 11.672 1.00 98.56 1115 ASP A N 1
ATOM 8521 C CA . ASP A 1 1115 ? -29.623 -10.663 11.942 1.00 98.56 1115 ASP A CA 1
ATOM 8522 C C . ASP A 1 1115 ? -30.121 -10.068 13.255 1.00 98.56 1115 ASP A C 1
ATOM 8524 O O . ASP A 1 1115 ? -31.228 -9.534 13.309 1.00 98.56 1115 ASP A O 1
ATOM 8528 N N . LYS A 1 1116 ? -29.278 -10.071 14.292 1.00 98.50 1116 LYS A N 1
ATOM 8529 C CA . LYS A 1 1116 ? -29.595 -9.456 15.583 1.00 98.50 1116 LYS A CA 1
ATOM 8530 C C . LYS A 1 1116 ? -29.868 -7.952 15.453 1.00 98.50 1116 LYS A C 1
ATOM 8532 O O . LYS A 1 1116 ? -30.825 -7.458 16.043 1.00 98.50 1116 LYS A O 1
ATOM 8537 N N . GLN A 1 1117 ? -29.085 -7.216 14.653 1.00 98.19 1117 GLN A N 1
ATOM 8538 C CA . GLN A 1 1117 ? -29.370 -5.797 14.376 1.00 98.19 1117 GLN A CA 1
ATOM 8539 C C . GLN A 1 1117 ? -30.648 -5.614 13.549 1.00 98.19 1117 GLN A C 1
ATOM 8541 O O . GLN A 1 1117 ? -31.430 -4.704 13.819 1.00 98.19 1117 GLN A O 1
ATOM 8546 N N . MET A 1 1118 ? -30.878 -6.486 12.566 1.00 98.12 1118 MET A N 1
ATOM 8547 C CA . MET A 1 1118 ? -32.069 -6.459 11.712 1.00 98.12 1118 MET A CA 1
ATOM 8548 C C . MET A 1 1118 ? -33.372 -6.751 12.467 1.00 98.12 1118 MET A C 1
ATOM 8550 O O . MET A 1 1118 ? -34.416 -6.213 12.099 1.00 98.12 1118 MET A O 1
ATOM 8554 N N . GLN A 1 1119 ? -33.305 -7.576 13.513 1.00 98.00 1119 GLN A N 1
ATOM 8555 C CA . GLN A 1 1119 ? -34.427 -7.936 14.388 1.00 98.00 1119 GLN A CA 1
ATOM 8556 C C . GLN A 1 1119 ? -34.609 -6.971 15.568 1.00 98.00 1119 GLN A C 1
ATOM 8558 O O . GLN A 1 1119 ? -35.557 -7.118 16.336 1.00 98.00 1119 GLN A O 1
ATOM 8563 N N . SER A 1 1120 ? -33.718 -5.988 15.730 1.00 97.38 1120 SER A N 1
ATOM 8564 C CA . SER A 1 1120 ? -33.802 -5.023 16.822 1.00 97.38 1120 SER A CA 1
ATOM 8565 C C . SER A 1 1120 ? -35.065 -4.164 16.708 1.00 97.38 1120 SER A C 1
ATOM 8567 O O . SER A 1 1120 ? -35.352 -3.578 15.663 1.00 97.38 1120 SER A O 1
ATOM 8569 N N . ASP A 1 1121 ? -35.787 -4.037 17.817 1.00 97.06 1121 ASP A N 1
ATOM 8570 C CA . ASP A 1 1121 ? -36.933 -3.140 17.991 1.00 97.06 1121 ASP A CA 1
ATOM 8571 C C . ASP A 1 1121 ? -36.513 -1.697 18.337 1.00 97.06 1121 ASP A C 1
ATOM 8573 O O . ASP A 1 1121 ? -37.339 -0.779 18.381 1.00 97.06 1121 ASP A O 1
ATOM 8577 N N . ASN A 1 1122 ? -35.215 -1.462 18.546 1.00 95.44 1122 ASN A N 1
ATOM 8578 C CA . ASN A 1 1122 ? -34.680 -0.149 18.855 1.00 95.44 1122 ASN A CA 1
ATOM 8579 C C . ASN A 1 1122 ? -34.827 0.791 17.647 1.00 95.44 1122 ASN A C 1
ATOM 8581 O O . ASN A 1 1122 ? -34.219 0.591 16.594 1.00 95.44 1122 ASN A O 1
ATOM 8585 N N . ALA A 1 1123 ? -35.584 1.876 17.826 1.00 95.44 1123 ALA A N 1
ATOM 8586 C CA . ALA A 1 1123 ? -35.864 2.847 16.768 1.00 95.44 1123 ALA A CA 1
ATOM 8587 C C . ALA A 1 1123 ? -34.600 3.443 16.115 1.00 95.44 1123 ALA A C 1
ATOM 8589 O O . ALA A 1 1123 ? -34.607 3.724 14.916 1.00 95.44 1123 ALA A O 1
ATOM 8590 N N . TRP A 1 1124 ? -33.512 3.623 16.873 1.00 94.69 1124 TRP A N 1
ATOM 8591 C CA . TRP A 1 1124 ? -32.238 4.120 16.343 1.00 94.69 1124 TRP A CA 1
ATOM 8592 C C . TRP A 1 1124 ? -31.543 3.078 15.472 1.00 94.69 1124 TRP A C 1
ATOM 8594 O O . TRP A 1 1124 ? -31.068 3.417 14.389 1.00 94.69 1124 TRP A O 1
ATOM 8604 N N . THR A 1 1125 ? -31.551 1.815 15.902 1.00 96.31 1125 THR A N 1
ATOM 8605 C CA . THR A 1 1125 ? -31.032 0.697 15.108 1.00 96.31 1125 THR A CA 1
ATOM 8606 C C . THR A 1 1125 ? -31.825 0.555 13.813 1.00 96.31 1125 THR A C 1
ATOM 8608 O O . THR A 1 1125 ? -31.229 0.504 12.743 1.00 96.31 1125 THR A O 1
ATOM 8611 N N . ILE A 1 1126 ? -33.162 0.604 13.865 1.00 96.50 1126 ILE A N 1
ATOM 8612 C CA . ILE A 1 1126 ? -34.017 0.536 12.667 1.00 96.50 1126 ILE A CA 1
ATOM 8613 C C . ILE A 1 1126 ? -33.683 1.664 11.682 1.00 96.50 1126 ILE A C 1
ATOM 8615 O O . ILE A 1 1126 ? -33.557 1.410 10.482 1.00 96.50 1126 ILE A O 1
ATOM 8619 N N . LYS A 1 1127 ? -33.528 2.903 12.169 1.00 96.00 1127 LYS A N 1
ATOM 8620 C CA . LYS A 1 1127 ? -33.127 4.046 11.334 1.00 96.00 1127 LYS A CA 1
ATOM 8621 C C . LYS A 1 1127 ? -31.759 3.828 10.689 1.00 96.00 1127 LYS A C 1
ATOM 8623 O O . LYS A 1 1127 ? -31.657 3.931 9.472 1.00 96.00 1127 LYS A O 1
ATOM 8628 N N . ALA A 1 1128 ? -30.749 3.455 11.474 1.00 97.06 1128 ALA A N 1
ATOM 8629 C CA . ALA A 1 1128 ? -29.401 3.210 10.968 1.00 97.06 1128 ALA A CA 1
ATOM 8630 C C . ALA A 1 1128 ? -29.364 2.073 9.937 1.00 97.06 1128 ALA A C 1
ATOM 8632 O O . ALA A 1 1128 ? -28.813 2.233 8.850 1.00 97.06 1128 ALA A O 1
ATOM 8633 N N . MET A 1 1129 ? -30.063 0.967 10.203 1.00 97.94 1129 MET A N 1
ATOM 8634 C CA . MET A 1 1129 ? -30.189 -0.134 9.248 1.00 97.94 1129 MET A CA 1
ATOM 8635 C C . MET A 1 1129 ? -30.944 0.283 7.981 1.00 97.94 1129 MET A C 1
ATOM 8637 O O . MET A 1 1129 ? -30.654 -0.239 6.908 1.00 97.94 1129 MET A O 1
ATOM 8641 N N . ASN A 1 1130 ? -31.906 1.210 8.053 1.00 97.25 1130 ASN A N 1
ATOM 8642 C CA . ASN A 1 1130 ? -32.558 1.769 6.861 1.00 97.25 1130 ASN A CA 1
ATOM 8643 C C . ASN A 1 1130 ? -31.631 2.698 6.065 1.00 97.25 1130 ASN A C 1
ATOM 8645 O O . ASN A 1 1130 ? -31.796 2.786 4.851 1.00 97.25 1130 ASN A O 1
ATOM 8649 N N . ALA A 1 1131 ? -30.670 3.357 6.715 1.00 97.31 1131 ALA A N 1
ATOM 8650 C CA . ALA A 1 1131 ? -29.673 4.171 6.033 1.00 97.31 1131 ALA A CA 1
ATOM 8651 C C . ALA A 1 1131 ? -28.611 3.316 5.326 1.00 97.31 1131 ALA A C 1
ATOM 8653 O O . ALA A 1 1131 ? -28.306 3.566 4.159 1.00 97.31 1131 ALA A O 1
ATOM 8654 N N . TRP A 1 1132 ? -28.090 2.287 6.004 1.00 98.06 1132 TRP A N 1
ATOM 8655 C CA . TRP A 1 1132 ? -27.049 1.399 5.469 1.00 98.06 1132 TRP A CA 1
ATOM 8656 C C . TRP A 1 1132 ? -27.588 0.317 4.529 1.00 98.06 1132 TRP A C 1
ATOM 8658 O O . TRP A 1 1132 ? -26.936 -0.042 3.559 1.00 98.06 1132 TRP A O 1
ATOM 8668 N N . TYR A 1 1133 ? -28.794 -0.195 4.776 1.00 98.06 1133 TYR A N 1
ATOM 8669 C CA . TYR A 1 1133 ? -29.448 -1.195 3.927 1.00 98.06 1133 TYR A CA 1
ATOM 8670 C C . TYR A 1 1133 ? -30.883 -0.742 3.650 1.00 98.06 1133 TYR A C 1
ATOM 8672 O O . TYR A 1 1133 ? -31.809 -1.194 4.326 1.00 98.06 1133 TYR A O 1
ATOM 8680 N N . PRO A 1 1134 ? -31.122 0.170 2.695 1.00 97.50 1134 PRO A N 1
ATOM 8681 C CA . PRO A 1 1134 ? -32.465 0.685 2.440 1.00 97.50 1134 PRO A CA 1
ATOM 8682 C C . PRO A 1 1134 ? -33.454 -0.438 2.102 1.00 97.50 1134 PRO A C 1
ATOM 8684 O O . PRO A 1 1134 ? -33.159 -1.288 1.263 1.00 97.50 1134 PRO A O 1
ATOM 8687 N N . LYS A 1 1135 ? -34.639 -0.447 2.733 1.00 96.44 1135 LYS A N 1
ATOM 8688 C CA . LYS A 1 1135 ? -35.635 -1.533 2.584 1.00 96.44 1135 LYS A CA 1
ATOM 8689 C C . LYS A 1 1135 ? -36.001 -1.815 1.126 1.00 96.44 1135 LYS A C 1
ATOM 8691 O O . LYS A 1 1135 ? -36.045 -2.964 0.721 1.00 96.44 1135 LYS A O 1
ATOM 8696 N N . ASN A 1 1136 ? -36.174 -0.762 0.334 1.00 96.75 1136 ASN A N 1
ATOM 8697 C CA . ASN A 1 1136 ? -36.619 -0.865 -1.057 1.00 96.75 1136 ASN A CA 1
ATOM 8698 C C . ASN A 1 1136 ? -35.461 -1.061 -2.050 1.00 96.75 1136 ASN A C 1
ATOM 8700 O O . ASN A 1 1136 ? -35.678 -1.020 -3.255 1.00 96.75 1136 ASN A O 1
ATOM 8704 N N . SER A 1 1137 ? -34.225 -1.229 -1.568 1.00 97.81 1137 SER A N 1
ATOM 8705 C CA . SER A 1 1137 ? -33.074 -1.453 -2.448 1.00 97.81 1137 SER A CA 1
ATOM 8706 C C . SER A 1 1137 ? -32.965 -2.901 -2.932 1.00 97.81 1137 SER A C 1
ATOM 8708 O O . SER A 1 1137 ? -32.247 -3.143 -3.892 1.00 97.81 1137 SER A O 1
ATOM 8710 N N . GLY A 1 1138 ? -33.620 -3.863 -2.271 1.00 98.12 1138 GLY A N 1
ATOM 8711 C CA . GLY A 1 1138 ? -33.446 -5.303 -2.515 1.00 98.12 1138 GLY A CA 1
ATOM 8712 C C . GLY A 1 1138 ? -32.191 -5.910 -1.870 1.00 98.12 1138 GLY A C 1
ATOM 8713 O O . GLY A 1 1138 ? -32.031 -7.126 -1.849 1.00 98.12 1138 GLY A O 1
ATOM 8714 N N . VAL A 1 1139 ? -31.312 -5.097 -1.274 1.00 98.56 1139 VAL A N 1
ATOM 8715 C CA . VAL A 1 1139 ? -30.057 -5.560 -0.652 1.00 98.56 1139 VAL A CA 1
ATOM 8716 C C . VAL A 1 1139 ? -30.310 -6.541 0.499 1.00 98.56 1139 VAL A C 1
ATOM 8718 O O . VAL A 1 1139 ? -29.638 -7.565 0.602 1.00 98.56 1139 VAL A O 1
ATOM 8721 N N . ARG A 1 1140 ? -31.300 -6.253 1.355 1.00 98.31 1140 ARG A N 1
ATOM 8722 C CA . ARG A 1 1140 ? -31.681 -7.123 2.486 1.00 98.31 1140 ARG A CA 1
ATOM 8723 C C . ARG A 1 1140 ? -32.160 -8.494 2.009 1.00 98.31 1140 ARG A C 1
ATOM 8725 O O . ARG A 1 1140 ? -31.805 -9.513 2.604 1.00 98.31 1140 ARG A O 1
ATOM 8732 N N . ASP A 1 1141 ? -32.928 -8.507 0.923 1.00 98.56 1141 ASP A N 1
ATOM 8733 C CA . ASP A 1 1141 ? -33.476 -9.725 0.329 1.00 98.56 1141 ASP A CA 1
ATOM 8734 C C . ASP A 1 1141 ? -32.365 -10.553 -0.318 1.00 98.56 1141 ASP A C 1
ATOM 8736 O O . ASP A 1 1141 ? -32.316 -11.765 -0.123 1.00 98.56 1141 ASP A O 1
ATOM 8740 N N . MET A 1 1142 ? -31.414 -9.904 -1.004 1.00 98.69 1142 MET A N 1
ATOM 8741 C CA . MET A 1 1142 ? -30.228 -10.573 -1.549 1.00 98.69 1142 MET A CA 1
ATOM 8742 C C . MET A 1 1142 ? -29.405 -11.240 -0.442 1.00 98.69 1142 MET A C 1
ATOM 8744 O O . MET A 1 1142 ? -29.116 -12.429 -0.550 1.00 98.69 1142 MET A O 1
ATOM 8748 N N . ILE A 1 1143 ? -29.084 -10.522 0.644 1.00 98.69 1143 ILE A N 1
ATOM 8749 C CA . ILE A 1 1143 ? -28.316 -11.088 1.770 1.00 98.69 1143 ILE A CA 1
ATOM 8750 C C . ILE A 1 1143 ? -29.051 -12.287 2.386 1.00 98.69 1143 ILE A C 1
ATOM 8752 O O . ILE A 1 1143 ? -28.445 -13.331 2.629 1.00 98.69 1143 ILE A O 1
ATOM 8756 N N . SER A 1 1144 ? -30.361 -12.160 2.613 1.00 98.44 1144 SER A N 1
ATOM 8757 C CA . SER A 1 1144 ? -31.172 -13.226 3.213 1.00 98.44 1144 SER A CA 1
ATOM 8758 C C . SER A 1 1144 ? -31.245 -14.462 2.311 1.00 98.44 1144 SER A C 1
ATOM 8760 O O . SER A 1 1144 ? -31.017 -15.577 2.777 1.00 98.44 1144 SER A O 1
ATOM 8762 N N . ARG A 1 1145 ? -31.491 -14.263 1.009 1.00 98.56 1145 ARG A N 1
ATOM 8763 C CA . ARG A 1 1145 ? -31.559 -15.324 -0.007 1.00 98.56 1145 ARG A CA 1
ATOM 8764 C C . ARG A 1 1145 ? -30.233 -16.070 -0.143 1.00 98.56 1145 ARG A C 1
ATOM 8766 O O . ARG A 1 1145 ? -30.227 -17.297 -0.117 1.00 98.56 1145 ARG A O 1
ATOM 8773 N N . ILE A 1 1146 ? -29.120 -15.346 -0.265 1.00 98.69 1146 ILE A N 1
ATOM 8774 C CA . ILE A 1 1146 ? -27.787 -15.945 -0.442 1.00 98.69 1146 ILE A CA 1
ATOM 8775 C C . ILE A 1 1146 ? -27.370 -16.687 0.827 1.00 98.69 1146 ILE A C 1
ATOM 8777 O O . ILE A 1 1146 ? -26.908 -17.819 0.745 1.00 98.69 1146 ILE A O 1
ATOM 8781 N N . SER A 1 1147 ? -27.594 -16.112 2.011 1.00 98.38 1147 SER A N 1
ATOM 8782 C CA . SER A 1 1147 ? -27.285 -16.806 3.264 1.00 98.38 1147 SER A CA 1
ATOM 8783 C C . SER A 1 1147 ? -28.112 -18.080 3.459 1.00 98.38 1147 SER A C 1
ATOM 8785 O O . SER A 1 1147 ? -27.589 -19.046 4.009 1.00 98.38 1147 SER A O 1
ATOM 8787 N N . ALA A 1 1148 ? -29.374 -18.103 3.016 1.00 98.38 1148 ALA A N 1
ATOM 8788 C CA . ALA A 1 1148 ? -30.194 -19.314 3.041 1.00 98.38 1148 ALA A CA 1
ATOM 8789 C C . ALA A 1 1148 ? -29.688 -20.373 2.046 1.00 98.38 1148 ALA A C 1
ATOM 8791 O O . ALA A 1 1148 ? -29.703 -21.561 2.357 1.00 98.38 1148 ALA A O 1
ATOM 8792 N N . LYS A 1 1149 ? -29.212 -19.940 0.871 1.00 98.44 1149 LYS A N 1
ATOM 8793 C CA . LYS A 1 1149 ? -28.621 -20.803 -0.163 1.00 98.44 1149 LYS A CA 1
ATOM 8794 C C . LYS A 1 1149 ? -27.266 -21.389 0.262 1.00 98.44 1149 LYS A C 1
ATOM 8796 O O . LYS A 1 1149 ? -26.997 -22.549 -0.027 1.00 98.44 1149 LYS A O 1
ATOM 8801 N N . HIS A 1 1150 ? -26.451 -20.627 0.995 1.00 98.06 1150 HIS A N 1
ATOM 8802 C CA . HIS A 1 1150 ? -25.113 -21.024 1.455 1.00 98.06 1150 HIS A CA 1
ATOM 8803 C C . HIS A 1 1150 ? -25.009 -20.992 2.994 1.00 98.06 1150 HIS A C 1
ATOM 8805 O O . HIS A 1 1150 ? -24.296 -20.156 3.555 1.00 98.06 1150 HIS A O 1
ATOM 8811 N N . PRO A 1 1151 ? -25.683 -21.908 3.719 1.00 97.75 1151 PRO A N 1
ATOM 8812 C CA . PRO A 1 1151 ? -25.761 -21.866 5.184 1.00 97.75 1151 PRO A CA 1
ATOM 8813 C C . PRO A 1 1151 ? -24.416 -22.114 5.882 1.00 97.75 1151 PRO A C 1
ATOM 8815 O O . PRO A 1 1151 ? -24.229 -21.712 7.029 1.00 97.75 1151 PRO A O 1
ATOM 8818 N N . LYS A 1 1152 ? -23.471 -22.769 5.197 1.00 97.12 1152 LYS A N 1
ATOM 8819 C CA . LYS A 1 1152 ? -22.110 -23.008 5.697 1.00 97.12 1152 LYS A CA 1
ATOM 8820 C C . LYS A 1 1152 ? -21.139 -21.860 5.393 1.00 97.12 1152 LYS A C 1
ATOM 8822 O O . LYS A 1 1152 ? -19.971 -21.960 5.761 1.00 97.12 1152 LYS A O 1
ATOM 8827 N N . ALA A 1 1153 ? -21.632 -20.790 4.766 1.00 97.25 1153 ALA A N 1
ATOM 8828 C CA . ALA A 1 1153 ? -20.854 -19.636 4.344 1.00 97.25 1153 ALA A CA 1
ATOM 8829 C C . ALA A 1 1153 ? -19.655 -20.022 3.448 1.00 97.25 1153 ALA A C 1
ATOM 8831 O O . ALA A 1 1153 ? -19.702 -21.037 2.751 1.00 97.25 1153 ALA A O 1
ATOM 8832 N N . PHE A 1 1154 ? -18.605 -19.198 3.416 1.00 97.12 1154 PHE A N 1
ATOM 8833 C CA . PHE A 1 1154 ? -17.410 -19.469 2.618 1.00 97.12 1154 PHE A CA 1
ATOM 8834 C C . PHE A 1 1154 ? -16.582 -20.596 3.249 1.00 97.12 1154 PHE A C 1
ATOM 8836 O O . PHE A 1 1154 ? -16.283 -20.554 4.442 1.00 97.12 1154 PHE A O 1
ATOM 8843 N N . GLN A 1 1155 ? -16.189 -21.587 2.448 1.00 95.69 1155 GLN A N 1
ATOM 8844 C CA . GLN A 1 1155 ? -15.402 -22.734 2.901 1.00 95.69 1155 GLN A CA 1
ATOM 8845 C C . GLN A 1 1155 ? -14.115 -22.868 2.088 1.00 95.69 1155 GLN A C 1
ATOM 8847 O O . GLN A 1 1155 ? -14.145 -22.845 0.858 1.00 95.69 1155 GLN A O 1
ATOM 8852 N N . VAL A 1 1156 ? -12.997 -23.063 2.788 1.00 91.31 1156 VAL A N 1
ATOM 8853 C CA . VAL A 1 1156 ? -11.704 -23.423 2.195 1.00 91.31 1156 VAL A CA 1
ATOM 8854 C C . VAL A 1 1156 ? -11.428 -24.884 2.531 1.00 91.31 1156 VAL A C 1
ATOM 8856 O O . VAL A 1 1156 ? -11.522 -25.278 3.695 1.00 91.31 1156 VAL A O 1
ATOM 8859 N N . ILE A 1 1157 ? -11.100 -25.695 1.526 1.00 90.38 1157 ILE A N 1
ATOM 8860 C CA . ILE A 1 1157 ? -10.678 -27.081 1.744 1.00 90.38 1157 ILE A CA 1
ATOM 8861 C C . ILE A 1 1157 ? -9.197 -27.066 2.110 1.00 90.38 1157 ILE A C 1
ATOM 8863 O O . ILE A 1 1157 ? -8.346 -26.723 1.288 1.00 90.38 1157 ILE A O 1
ATOM 8867 N N . VAL A 1 1158 ? -8.886 -27.488 3.334 1.00 83.44 1158 VAL A N 1
ATOM 8868 C CA . VAL A 1 1158 ? -7.514 -27.751 3.782 1.00 83.44 1158 VAL A CA 1
ATOM 8869 C C . VAL A 1 1158 ? -7.087 -29.121 3.242 1.00 83.44 1158 VAL A C 1
ATOM 8871 O O . VAL A 1 1158 ? -7.018 -30.098 3.975 1.00 83.44 1158 VAL A O 1
ATOM 8874 N N . GLN A 1 1159 ? -6.882 -29.236 1.931 1.00 69.50 1159 GLN A N 1
ATOM 8875 C CA . GLN A 1 1159 ? -6.252 -30.417 1.333 1.00 69.50 1159 GLN A CA 1
ATOM 8876 C C . GLN A 1 1159 ? -4.861 -30.037 0.832 1.00 69.50 1159 GLN A C 1
ATOM 8878 O O . GLN A 1 1159 ? -4.705 -29.043 0.120 1.00 69.50 1159 GLN A O 1
ATOM 8883 N N . GLN A 1 1160 ? -3.859 -30.840 1.205 1.00 55.41 1160 GLN A N 1
ATOM 8884 C CA . GLN A 1 1160 ? -2.497 -30.768 0.675 1.00 55.41 1160 GLN A CA 1
ATOM 8885 C C . GLN A 1 1160 ? -2.539 -31.063 -0.830 1.00 55.41 1160 GLN A C 1
ATOM 8887 O O . GLN A 1 1160 ? -2.615 -32.212 -1.260 1.00 55.41 1160 GLN A O 1
ATOM 8892 N N . TYR A 1 1161 ? -2.565 -30.015 -1.644 1.00 52.44 1161 TYR A N 1
ATOM 8893 C CA . TYR A 1 1161 ? -2.672 -30.143 -3.092 1.00 52.44 1161 TYR A CA 1
ATOM 8894 C C . TYR A 1 1161 ? -1.289 -30.376 -3.719 1.00 52.44 1161 TYR A C 1
ATOM 8896 O O . TYR A 1 1161 ? -0.386 -29.562 -3.538 1.00 52.44 1161 TYR A O 1
ATOM 8904 N N . LYS A 1 1162 ? -1.144 -31.435 -4.529 1.00 47.75 1162 LYS A N 1
ATOM 8905 C CA . LYS A 1 1162 ? -0.097 -31.535 -5.563 1.00 47.75 1162 LYS A CA 1
ATOM 8906 C C . LYS A 1 1162 ? -0.570 -30.712 -6.767 1.00 47.75 1162 LYS A C 1
ATOM 8908 O O . LYS A 1 1162 ? -1.559 -31.077 -7.398 1.00 47.75 1162 LYS A O 1
ATOM 8913 N N . MET A 1 1163 ? 0.054 -29.565 -7.040 1.00 45.72 1163 MET A N 1
ATOM 8914 C CA . MET A 1 1163 ? -0.394 -28.652 -8.102 1.00 45.72 1163 MET A CA 1
ATOM 8915 C C . MET A 1 1163 ? 0.337 -28.896 -9.426 1.00 45.72 1163 MET A C 1
ATOM 8917 O O . MET A 1 1163 ? 1.542 -28.699 -9.533 1.00 45.72 1163 MET A O 1
ATOM 8921 N N . GLU A 1 1164 ? -0.420 -29.269 -10.459 1.00 43.12 1164 GLU A N 1
ATOM 8922 C CA . GLU A 1 1164 ? 0.047 -29.327 -11.847 1.00 43.12 1164 GLU A CA 1
ATOM 8923 C C . GLU A 1 1164 ? -0.155 -27.966 -12.553 1.00 43.12 1164 GLU A C 1
ATOM 8925 O O . GLU A 1 1164 ? -1.264 -27.431 -12.598 1.00 43.12 1164 GLU A O 1
ATOM 8930 N N . ASN A 1 1165 ? 0.935 -27.412 -13.102 1.00 43.12 1165 ASN A N 1
ATOM 8931 C CA . ASN A 1 1165 ? 1.042 -26.395 -14.168 1.00 43.12 1165 ASN A CA 1
ATOM 8932 C C . ASN A 1 1165 ? -0.112 -25.375 -14.334 1.00 43.12 1165 ASN A C 1
ATOM 8934 O O . ASN A 1 1165 ? -0.749 -25.314 -15.391 1.00 43.12 1165 ASN A O 1
ATOM 8938 N N . LYS A 1 1166 ? -0.339 -24.491 -13.353 1.00 51.12 1166 LYS A N 1
ATOM 8939 C CA . LYS A 1 1166 ? -1.146 -23.269 -13.552 1.00 51.12 1166 LYS A CA 1
ATOM 8940 C C . LYS A 1 1166 ? -0.262 -22.030 -13.729 1.00 51.12 1166 LYS A C 1
ATOM 8942 O O . LYS A 1 1166 ? 0.842 -21.950 -13.206 1.00 51.12 1166 LYS A O 1
ATOM 8947 N N . VAL A 1 1167 ? -0.776 -21.061 -14.493 1.00 60.44 1167 VAL A N 1
ATOM 8948 C CA . VAL A 1 1167 ? -0.146 -19.757 -14.768 1.00 60.44 1167 VAL A CA 1
ATOM 8949 C C . VAL A 1 1167 ? 0.209 -19.047 -13.456 1.00 60.44 1167 VAL A C 1
ATOM 8951 O O . VAL A 1 1167 ? -0.610 -19.008 -12.535 1.00 60.44 1167 VAL A O 1
ATOM 8954 N N . TYR A 1 1168 ? 1.421 -18.488 -13.403 1.00 59.94 1168 TYR A N 1
ATOM 8955 C CA . TYR A 1 1168 ? 1.975 -17.751 -12.267 1.00 59.94 1168 TYR A CA 1
ATOM 8956 C C . TYR A 1 1168 ? 1.011 -16.660 -11.763 1.00 59.94 1168 TYR A C 1
ATOM 8958 O O . TYR A 1 1168 ? 0.663 -15.746 -12.511 1.00 59.94 1168 TYR A O 1
ATOM 8966 N N . SER A 1 1169 ? 0.609 -16.750 -10.491 1.00 73.44 1169 SER A N 1
ATOM 8967 C CA . SER A 1 1169 ? -0.107 -15.699 -9.756 1.00 73.44 1169 SER A CA 1
ATOM 8968 C C . SER A 1 1169 ? 0.669 -15.401 -8.468 1.00 73.44 1169 SER A C 1
ATOM 8970 O O . SER A 1 1169 ? 0.925 -16.337 -7.704 1.00 73.44 1169 SER A O 1
ATOM 8972 N N . PRO A 1 1170 ? 1.034 -14.135 -8.183 1.00 67.75 1170 PRO A N 1
ATOM 8973 C CA . PRO A 1 1170 ? 1.754 -13.776 -6.959 1.00 67.75 1170 PRO A CA 1
ATOM 8974 C C . PRO A 1 1170 ? 1.056 -14.249 -5.678 1.00 67.75 1170 PRO A C 1
ATOM 8976 O O . PRO A 1 1170 ? 1.718 -14.668 -4.736 1.00 67.75 1170 PRO A O 1
ATOM 8979 N N . LEU A 1 1171 ? -0.281 -14.246 -5.664 1.00 71.50 1171 LEU A N 1
ATOM 8980 C CA . LEU A 1 1171 ? -1.075 -14.724 -4.531 1.00 71.50 1171 LEU A CA 1
ATOM 8981 C C . LEU A 1 1171 ? -1.035 -16.239 -4.357 1.00 71.50 1171 LEU A C 1
ATOM 8983 O O . LEU A 1 1171 ? -0.998 -16.710 -3.222 1.00 71.50 1171 LEU A O 1
ATOM 8987 N N . ARG A 1 1172 ? -1.011 -16.996 -5.462 1.00 75.25 1172 ARG A N 1
ATOM 8988 C CA . ARG A 1 1172 ? -0.804 -18.451 -5.407 1.00 75.25 1172 ARG A CA 1
ATOM 8989 C C . ARG A 1 1172 ? 0.570 -18.769 -4.845 1.00 75.25 1172 ARG A C 1
ATOM 8991 O O . ARG A 1 1172 ? 0.648 -19.543 -3.905 1.00 75.25 1172 ARG A O 1
ATOM 8998 N N . GLN A 1 1173 ? 1.609 -18.089 -5.329 1.00 72.75 1173 GLN A N 1
ATOM 8999 C CA . GLN A 1 1173 ? 2.970 -18.291 -4.835 1.00 72.75 1173 GLN A CA 1
ATOM 9000 C C . GLN A 1 1173 ? 3.096 -17.960 -3.343 1.00 72.75 1173 GLN A C 1
ATOM 9002 O O . GLN A 1 1173 ? 3.684 -18.731 -2.596 1.00 72.75 1173 GLN A O 1
ATOM 9007 N N . ALA A 1 1174 ? 2.522 -16.839 -2.889 1.00 68.25 1174 ALA A N 1
ATOM 9008 C CA . ALA A 1 1174 ? 2.535 -16.487 -1.470 1.00 68.25 1174 ALA A CA 1
ATOM 9009 C C . ALA A 1 1174 ? 1.830 -17.560 -0.622 1.00 68.25 1174 ALA A C 1
ATOM 9011 O O . ALA A 1 1174 ? 2.339 -17.960 0.422 1.00 68.25 1174 ALA A O 1
ATOM 9012 N N . SER A 1 1175 ? 0.697 -18.083 -1.104 1.00 71.44 1175 SER A N 1
ATOM 9013 C CA . SER A 1 1175 ? 0.007 -19.202 -0.458 1.00 71.44 1175 SER A CA 1
ATOM 9014 C C . SER A 1 1175 ? 0.839 -20.493 -0.459 1.00 71.44 1175 SER A C 1
ATOM 9016 O O . SER A 1 1175 ? 0.834 -21.204 0.542 1.00 71.44 1175 SER A O 1
ATOM 9018 N N . GLU A 1 1176 ? 1.540 -20.805 -1.553 1.00 71.06 1176 GLU A N 1
ATOM 9019 C CA . GLU A 1 1176 ? 2.430 -21.972 -1.689 1.00 71.06 1176 GLU A CA 1
ATOM 9020 C C . GLU A 1 1176 ? 3.628 -21.889 -0.737 1.00 71.06 1176 GLU A C 1
ATOM 9022 O O . GLU A 1 1176 ? 4.001 -22.881 -0.114 1.00 71.06 1176 GLU A O 1
ATOM 9027 N N . ASP A 1 1177 ? 4.175 -20.690 -0.550 1.00 67.31 1177 ASP A N 1
ATOM 9028 C CA . ASP A 1 1177 ? 5.279 -20.418 0.373 1.00 67.31 1177 ASP A CA 1
ATOM 9029 C C . ASP A 1 1177 ? 4.823 -20.411 1.856 1.00 67.31 1177 ASP A C 1
ATOM 9031 O O . ASP A 1 1177 ? 5.620 -20.134 2.766 1.00 67.31 1177 ASP A O 1
ATOM 9035 N N . GLY A 1 1178 ? 3.540 -20.710 2.114 1.00 71.00 1178 GLY A N 1
ATOM 9036 C CA . GLY A 1 1178 ? 2.920 -20.708 3.440 1.00 71.00 1178 GLY A CA 1
ATOM 9037 C C . GLY A 1 1178 ? 2.815 -19.308 4.047 1.00 71.00 1178 GLY A C 1
ATOM 9038 O O . GLY A 1 1178 ? 2.826 -19.153 5.272 1.00 71.00 1178 GLY A O 1
ATOM 9039 N N . GLU A 1 1179 ? 2.787 -18.269 3.212 1.00 70.56 1179 GLU A N 1
ATOM 9040 C CA . GLU A 1 1179 ? 2.783 -16.883 3.658 1.00 70.56 1179 GLU A CA 1
ATOM 9041 C C . GLU A 1 1179 ? 1.360 -16.362 3.849 1.00 70.56 1179 GLU A C 1
ATOM 9043 O O . GLU A 1 1179 ? 0.504 -16.406 2.970 1.00 70.56 1179 GLU A O 1
ATOM 9048 N N . GLU A 1 1180 ? 1.108 -15.828 5.041 1.00 66.88 1180 GLU A N 1
ATOM 9049 C CA . GLU A 1 1180 ? -0.181 -15.254 5.395 1.00 66.88 1180 GLU A CA 1
ATOM 9050 C C . GLU A 1 1180 ? -0.363 -13.877 4.732 1.00 66.88 1180 GLU A C 1
ATOM 9052 O O . GLU A 1 1180 ? 0.171 -12.841 5.177 1.00 66.88 1180 GLU A O 1
ATOM 9057 N N . VAL A 1 1181 ? -1.143 -13.868 3.654 1.00 65.69 1181 VAL A N 1
ATOM 9058 C CA . VAL A 1 1181 ? -1.541 -12.652 2.946 1.00 65.69 1181 VAL A CA 1
ATOM 9059 C C . VAL A 1 1181 ? -2.742 -12.024 3.655 1.00 65.69 1181 VAL A C 1
ATOM 9061 O O . VAL A 1 1181 ? -3.777 -12.660 3.814 1.00 65.69 1181 VAL A O 1
ATOM 9064 N N . THR A 1 1182 ? -2.633 -10.762 4.085 1.00 64.94 1182 THR A N 1
ATOM 9065 C CA . THR A 1 1182 ? -3.785 -10.059 4.698 1.00 64.94 1182 THR A CA 1
ATOM 9066 C C . THR A 1 1182 ? -4.716 -9.521 3.623 1.00 64.94 1182 THR A C 1
ATOM 9068 O O . THR A 1 1182 ? -4.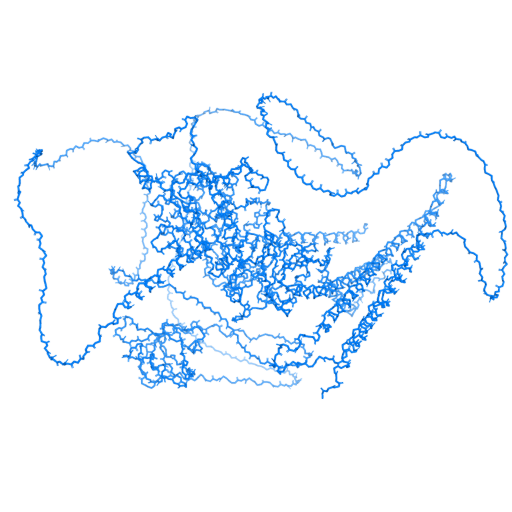244 -9.177 2.549 1.00 64.94 1182 THR A O 1
ATOM 9071 N N . GLY A 1 1183 ? -6.002 -9.322 3.911 1.00 59.97 1183 GLY A N 1
ATOM 9072 C CA . GLY A 1 1183 ? -6.956 -8.815 2.914 1.00 59.97 1183 GLY A CA 1
ATOM 9073 C C . GLY A 1 1183 ? -6.513 -7.539 2.171 1.00 59.97 1183 GLY A C 1
ATOM 9074 O O . GLY A 1 1183 ? -6.660 -7.480 0.954 1.00 59.97 1183 GLY A O 1
ATOM 9075 N N . ASP A 1 1184 ? -5.894 -6.562 2.850 1.00 57.38 1184 ASP A N 1
ATOM 9076 C CA . ASP A 1 1184 ? -5.332 -5.354 2.204 1.00 57.38 1184 ASP A CA 1
ATOM 9077 C C . ASP A 1 1184 ? -4.256 -5.666 1.159 1.00 57.38 1184 ASP A C 1
ATOM 9079 O O . ASP A 1 1184 ? -4.201 -5.087 0.081 1.00 57.38 1184 ASP A O 1
ATOM 9083 N N . GLN A 1 1185 ? -3.365 -6.595 1.486 1.00 64.81 1185 GLN A N 1
ATOM 9084 C CA . GLN A 1 1185 ? -2.298 -7.014 0.590 1.00 64.81 1185 GLN A CA 1
ATOM 9085 C C . GLN A 1 1185 ? -2.884 -7.671 -0.654 1.00 64.81 1185 GLN A C 1
ATOM 9087 O O . GLN A 1 1185 ? -2.541 -7.372 -1.794 1.00 64.81 1185 GLN A O 1
ATOM 9092 N N . ALA A 1 1186 ? -3.814 -8.559 -0.379 1.00 67.19 1186 ALA A N 1
ATOM 9093 C CA . ALA A 1 1186 ? -4.564 -9.327 -1.325 1.00 67.19 1186 ALA A CA 1
ATOM 9094 C C . ALA A 1 1186 ? -5.322 -8.417 -2.322 1.00 67.19 1186 ALA A C 1
ATOM 9096 O O . ALA A 1 1186 ? -5.280 -8.665 -3.529 1.00 67.19 1186 ALA A O 1
ATOM 9097 N N . MET A 1 1187 ? -5.884 -7.299 -1.834 1.00 68.62 1187 MET A N 1
ATOM 9098 C CA . MET A 1 1187 ? -6.457 -6.208 -2.639 1.00 68.62 1187 MET A CA 1
ATOM 9099 C C . MET A 1 1187 ? -5.510 -5.680 -3.668 1.00 68.62 1187 MET A C 1
ATOM 9101 O O . MET A 1 1187 ? -5.804 -5.635 -4.866 1.00 68.62 1187 MET A O 1
ATOM 9105 N N . ASP A 1 1188 ? -4.379 -5.222 -3.177 1.00 67.00 1188 ASP A N 1
ATOM 9106 C CA . ASP A 1 1188 ? -3.532 -4.446 -4.031 1.00 67.00 1188 ASP A CA 1
ATOM 9107 C C . ASP A 1 1188 ? -2.889 -5.371 -5.066 1.00 67.00 1188 ASP A C 1
ATOM 9109 O O . ASP A 1 1188 ? -2.794 -4.998 -6.239 1.00 67.00 1188 ASP A O 1
ATOM 9113 N N . MET A 1 1189 ? -2.544 -6.611 -4.665 1.00 70.06 1189 MET A N 1
ATOM 9114 C CA . MET A 1 1189 ? -1.991 -7.633 -5.564 1.00 70.06 1189 MET A CA 1
ATOM 9115 C C . MET A 1 1189 ? -2.943 -7.916 -6.715 1.00 70.06 1189 MET A C 1
ATOM 9117 O O . MET A 1 1189 ? -2.498 -8.080 -7.849 1.00 70.06 1189 MET A O 1
ATOM 9121 N N . ALA A 1 1190 ? -4.242 -7.865 -6.445 1.00 68.81 1190 ALA A N 1
ATOM 9122 C CA . ALA A 1 1190 ? -5.264 -7.996 -7.461 1.00 68.81 1190 ALA A CA 1
ATOM 9123 C C . ALA A 1 1190 ? -5.312 -6.875 -8.461 1.00 68.81 1190 ALA A C 1
ATOM 9125 O O . ALA A 1 1190 ? -5.319 -7.130 -9.660 1.00 68.81 1190 ALA A O 1
ATOM 9126 N N . LEU A 1 1191 ? -5.382 -5.638 -7.974 1.00 68.75 1191 LEU A N 1
ATOM 9127 C CA . LEU A 1 1191 ? -5.487 -4.468 -8.840 1.00 68.75 1191 LEU A CA 1
ATOM 9128 C C . LEU A 1 1191 ? -4.294 -4.416 -9.781 1.00 68.75 1191 LEU A C 1
ATOM 9130 O O . LEU A 1 1191 ? -4.433 -4.164 -10.978 1.00 68.75 1191 LEU A O 1
ATOM 9134 N N . LEU A 1 1192 ? -3.140 -4.779 -9.240 1.00 70.12 1192 LEU A N 1
ATOM 9135 C CA . LEU A 1 1192 ? -1.959 -5.040 -10.017 1.00 70.12 1192 LEU A CA 1
ATOM 9136 C C . LEU A 1 1192 ? -2.134 -6.166 -11.026 1.00 70.12 1192 LEU A C 1
ATOM 9138 O O . LEU A 1 1192 ? -1.812 -5.953 -12.193 1.00 70.12 1192 LEU A O 1
ATOM 9142 N N . GLU A 1 1193 ? -2.529 -7.365 -10.617 1.00 73.19 1193 GLU A N 1
ATOM 9143 C CA . GLU A 1 1193 ? -2.639 -8.517 -11.516 1.00 73.19 1193 GLU A CA 1
ATOM 9144 C C . GLU A 1 1193 ? -3.614 -8.238 -12.670 1.00 73.19 1193 GLU A C 1
ATOM 9146 O O . GLU A 1 1193 ? -3.304 -8.547 -13.818 1.00 73.19 1193 GLU A O 1
ATOM 9151 N N . ILE A 1 1194 ? -4.717 -7.541 -12.388 1.00 72.12 1194 ILE A N 1
ATOM 9152 C CA . ILE A 1 1194 ? -5.682 -7.029 -13.371 1.00 72.12 1194 ILE A CA 1
ATOM 9153 C C . ILE A 1 1194 ? -5.003 -6.071 -14.354 1.00 72.12 1194 ILE A C 1
ATOM 9155 O O . ILE A 1 1194 ? -5.158 -6.191 -15.572 1.00 72.12 1194 ILE A O 1
ATOM 9159 N N . GLU A 1 1195 ? -4.215 -5.117 -13.854 1.00 69.62 1195 GLU A N 1
ATOM 9160 C CA . GLU A 1 1195 ? -3.492 -4.184 -14.715 1.00 69.62 1195 GLU A CA 1
ATOM 9161 C C . GLU A 1 1195 ? -2.404 -4.872 -15.556 1.00 69.62 1195 GLU A C 1
ATOM 9163 O O . GLU A 1 1195 ? -2.213 -4.525 -16.727 1.00 69.62 1195 GLU A O 1
ATOM 9168 N N . HIS A 1 1196 ? -1.715 -5.865 -14.996 1.00 69.38 1196 HIS A N 1
ATOM 9169 C CA . HIS A 1 1196 ? -0.715 -6.648 -15.715 1.00 69.38 1196 HIS A CA 1
ATOM 9170 C C . HIS A 1 1196 ? -1.355 -7.490 -16.811 1.00 69.38 1196 HIS A C 1
ATOM 9172 O O . HIS A 1 1196 ? -0.918 -7.420 -17.958 1.00 69.38 1196 HIS A O 1
ATOM 9178 N N . ASP A 1 1197 ? -2.419 -8.221 -16.495 1.00 70.12 1197 ASP A N 1
ATOM 9179 C CA . ASP A 1 1197 ? -3.171 -9.007 -17.467 1.00 70.12 1197 ASP A CA 1
ATOM 9180 C C . ASP A 1 1197 ? -3.710 -8.116 -18.603 1.00 70.12 1197 ASP A C 1
ATOM 9182 O O . ASP A 1 1197 ? -3.573 -8.447 -19.785 1.00 70.12 1197 ASP A O 1
ATOM 9186 N N . ARG A 1 1198 ? -4.170 -6.898 -18.283 1.00 73.75 1198 ARG A N 1
ATOM 9187 C CA . ARG A 1 1198 ? -4.528 -5.873 -19.279 1.00 73.75 1198 ARG A CA 1
ATOM 9188 C C . ARG A 1 1198 ? -3.357 -5.512 -20.194 1.00 73.75 1198 ARG A C 1
ATOM 9190 O O . ARG A 1 1198 ? -3.535 -5.427 -21.415 1.00 73.75 1198 ARG A O 1
ATOM 9197 N N . MET A 1 1199 ? -2.178 -5.243 -19.634 1.00 68.06 1199 MET A N 1
ATOM 9198 C CA . MET A 1 1199 ? -0.988 -4.907 -20.425 1.00 68.06 1199 MET A CA 1
ATOM 9199 C C . MET A 1 1199 ? -0.528 -6.090 -21.277 1.00 68.06 1199 MET A C 1
ATOM 9201 O O . MET A 1 1199 ? -0.267 -5.910 -22.467 1.00 68.06 1199 MET A O 1
ATOM 9205 N N . LEU A 1 1200 ? -0.513 -7.296 -20.712 1.00 69.81 1200 LEU A N 1
ATOM 9206 C CA . LEU A 1 1200 ? -0.133 -8.525 -21.395 1.00 69.81 1200 LEU A CA 1
ATOM 9207 C C . LEU A 1 1200 ? -1.090 -8.834 -22.550 1.00 69.81 1200 LEU A C 1
ATOM 9209 O O . LEU A 1 1200 ? -0.639 -9.093 -23.662 1.00 69.81 1200 LEU A O 1
ATOM 9213 N N . LYS A 1 1201 ? -2.407 -8.713 -22.356 1.00 72.06 1201 LYS A N 1
ATOM 9214 C CA . LYS A 1 1201 ? -3.402 -8.880 -23.431 1.00 72.06 1201 LYS A CA 1
ATOM 9215 C C . LYS A 1 1201 ? -3.243 -7.836 -24.533 1.00 72.06 1201 LYS A C 1
ATOM 9217 O O . LYS A 1 1201 ? -3.326 -8.187 -25.714 1.00 72.06 1201 LYS A O 1
ATOM 9222 N N . LYS A 1 1202 ? -2.963 -6.571 -24.190 1.00 68.06 1202 LYS A N 1
ATOM 9223 C CA . LYS A 1 1202 ? -2.640 -5.523 -25.180 1.00 68.06 1202 LYS A CA 1
ATOM 9224 C C . LYS A 1 1202 ? -1.362 -5.854 -25.954 1.00 68.06 1202 LYS A C 1
ATOM 9226 O O . LYS A 1 1202 ? -1.368 -5.748 -27.181 1.00 68.06 1202 LYS A O 1
ATOM 9231 N N . ALA A 1 1203 ? -0.314 -6.306 -25.269 1.00 65.94 1203 ALA A N 1
ATOM 9232 C CA . ALA A 1 1203 ? 0.950 -6.709 -25.877 1.00 65.94 1203 ALA A CA 1
ATOM 9233 C C . ALA A 1 1203 ? 0.772 -7.932 -26.788 1.00 65.94 1203 ALA A C 1
ATOM 9235 O O . ALA A 1 1203 ? 1.162 -7.886 -27.950 1.00 65.94 1203 ALA A O 1
ATOM 9236 N N . ILE A 1 1204 ? 0.086 -8.982 -26.328 1.00 66.75 1204 ILE A N 1
ATOM 9237 C CA . ILE A 1 1204 ? -0.250 -10.165 -27.131 1.00 66.75 1204 ILE A CA 1
ATOM 9238 C C . ILE A 1 1204 ? -1.086 -9.767 -28.348 1.00 66.75 1204 ILE A C 1
ATOM 9240 O O . ILE A 1 1204 ? -0.833 -10.264 -29.442 1.00 66.75 1204 ILE A O 1
ATOM 9244 N N . LYS A 1 1205 ? -2.064 -8.862 -28.208 1.00 69.88 1205 LYS A N 1
ATOM 9245 C CA . LYS A 1 1205 ? -2.856 -8.362 -29.343 1.00 69.88 1205 LYS A CA 1
ATOM 9246 C C . LYS A 1 1205 ? -1.986 -7.594 -30.342 1.00 69.88 1205 LYS A C 1
ATOM 9248 O O . LYS A 1 1205 ? -2.150 -7.794 -31.544 1.00 69.88 1205 LYS A O 1
ATOM 9253 N N . ALA A 1 1206 ? -1.044 -6.778 -29.868 1.00 60.62 1206 ALA A N 1
ATOM 9254 C CA . ALA A 1 1206 ? -0.084 -6.071 -30.714 1.00 60.62 1206 ALA A CA 1
ATOM 9255 C C . ALA A 1 1206 ? 0.862 -7.043 -31.439 1.00 60.62 1206 ALA A C 1
ATOM 9257 O O . ALA A 1 1206 ? 0.999 -6.969 -32.657 1.00 60.62 1206 ALA A O 1
ATOM 9258 N N . VAL A 1 1207 ? 1.431 -8.019 -30.727 1.00 60.25 1207 VAL A N 1
ATOM 9259 C CA . VAL A 1 1207 ? 2.289 -9.068 -31.298 1.00 60.25 1207 VAL A CA 1
ATOM 9260 C C . VAL A 1 1207 ? 1.514 -9.916 -32.306 1.00 60.25 1207 VAL A C 1
ATOM 9262 O O . VAL A 1 1207 ? 1.989 -10.120 -33.418 1.00 60.25 1207 VAL A O 1
ATOM 9265 N N . LYS A 1 1208 ? 0.285 -10.346 -31.991 1.00 66.56 1208 LYS A N 1
ATOM 9266 C CA . LYS A 1 1208 ? -0.588 -11.068 -32.932 1.00 66.56 1208 LYS A CA 1
ATOM 9267 C C . LYS A 1 1208 ? -0.908 -10.230 -34.168 1.00 66.56 1208 LYS A C 1
ATOM 9269 O O . LYS A 1 1208 ? -0.902 -10.780 -35.263 1.00 66.56 1208 LYS A O 1
ATOM 9274 N N . ALA A 1 1209 ? -1.150 -8.926 -34.023 1.00 65.56 1209 ALA A N 1
ATOM 9275 C CA . ALA A 1 1209 ? -1.369 -8.028 -35.156 1.00 65.56 1209 ALA A CA 1
ATOM 9276 C C . ALA A 1 1209 ? -0.115 -7.899 -36.036 1.00 65.56 1209 ALA A C 1
ATOM 9278 O O . ALA A 1 1209 ? -0.231 -7.944 -37.259 1.00 65.56 1209 ALA A O 1
ATOM 9279 N N . ILE A 1 1210 ? 1.076 -7.819 -35.433 1.00 66.81 1210 ILE A N 1
ATOM 9280 C CA . ILE A 1 1210 ? 2.361 -7.808 -36.150 1.00 66.81 1210 ILE A CA 1
ATOM 9281 C C . ILE A 1 1210 ? 2.588 -9.144 -36.874 1.00 66.81 1210 ILE A C 1
ATOM 9283 O O . ILE A 1 1210 ? 2.853 -9.153 -38.075 1.00 66.81 1210 ILE A O 1
ATOM 9287 N N . ILE A 1 1211 ? 2.415 -10.279 -36.188 1.00 64.69 1211 ILE A N 1
ATOM 9288 C CA . ILE A 1 1211 ? 2.540 -11.623 -36.778 1.00 64.69 1211 ILE A CA 1
ATOM 9289 C C . ILE A 1 1211 ? 1.532 -11.805 -37.918 1.00 64.69 1211 ILE A C 1
ATOM 9291 O O . ILE A 1 1211 ? 1.887 -12.322 -38.976 1.00 64.69 1211 ILE A O 1
ATOM 9295 N N . PHE A 1 1212 ? 0.285 -11.367 -37.738 1.00 72.19 1212 PHE A N 1
ATOM 9296 C CA . PHE A 1 1212 ? -0.746 -11.427 -38.772 1.00 72.19 1212 PHE A CA 1
ATOM 9297 C C . PHE A 1 1212 ? -0.398 -10.542 -39.972 1.00 72.19 1212 PHE A C 1
ATOM 9299 O O . PHE A 1 1212 ? -0.491 -11.004 -41.106 1.00 72.19 1212 PHE A O 1
ATOM 9306 N N . ALA A 1 1213 ? 0.069 -9.310 -39.747 1.00 67.38 1213 ALA A N 1
ATOM 9307 C CA . ALA A 1 1213 ? 0.533 -8.427 -40.815 1.00 67.38 1213 ALA A CA 1
ATOM 9308 C C . ALA A 1 1213 ? 1.698 -9.055 -41.600 1.00 67.38 1213 ALA A C 1
ATOM 9310 O O . ALA A 1 1213 ? 1.695 -9.022 -42.831 1.00 67.38 1213 ALA A O 1
ATOM 9311 N N . ASN A 1 1214 ? 2.640 -9.703 -40.911 1.00 63.84 1214 ASN A N 1
ATOM 9312 C CA . ASN A 1 1214 ? 3.749 -10.422 -41.541 1.00 63.84 1214 ASN A CA 1
ATOM 9313 C C . ASN A 1 1214 ? 3.267 -11.658 -42.321 1.00 63.84 1214 ASN A C 1
ATOM 9315 O O . ASN A 1 1214 ? 3.699 -11.876 -43.452 1.00 63.84 1214 ASN A O 1
ATOM 9319 N N . ARG A 1 1215 ? 2.307 -12.429 -41.790 1.00 72.25 1215 ARG A N 1
ATOM 9320 C CA . ARG A 1 1215 ? 1.678 -13.547 -42.519 1.00 72.25 1215 ARG A CA 1
ATOM 9321 C C . ARG A 1 1215 ? 0.905 -13.079 -43.748 1.00 72.25 1215 ARG A C 1
ATOM 9323 O O . ARG A 1 1215 ? 0.987 -13.727 -44.783 1.00 72.25 1215 ARG A O 1
ATOM 9330 N N . MET A 1 1216 ? 0.190 -11.959 -43.667 1.00 71.94 1216 MET A N 1
ATOM 9331 C CA . MET A 1 1216 ? -0.524 -11.373 -44.806 1.00 71.94 1216 MET A CA 1
ATOM 9332 C C . MET A 1 1216 ? 0.439 -10.878 -45.885 1.00 71.94 1216 MET A C 1
ATOM 9334 O O . MET A 1 1216 ? 0.171 -11.088 -47.066 1.00 71.94 1216 MET A O 1
ATOM 9338 N N . LYS A 1 1217 ? 1.577 -10.283 -45.504 1.00 71.81 1217 LYS A N 1
ATOM 9339 C CA . LYS A 1 1217 ? 2.660 -9.967 -46.449 1.00 71.81 1217 LYS A CA 1
ATOM 9340 C C . LYS A 1 1217 ? 3.182 -11.237 -47.127 1.00 71.81 1217 LYS A C 1
ATOM 9342 O O . LYS A 1 1217 ? 3.244 -11.275 -48.350 1.00 71.81 1217 LYS A O 1
ATOM 9347 N N . LYS A 1 1218 ? 3.428 -12.304 -46.359 1.00 66.94 1218 LYS A N 1
ATOM 9348 C CA . LYS A 1 1218 ? 3.882 -13.604 -46.882 1.00 66.94 1218 LYS A CA 1
ATOM 9349 C C . LYS A 1 1218 ? 2.847 -14.301 -47.781 1.00 66.94 1218 LYS A C 1
ATOM 9351 O O . LYS A 1 1218 ? 3.217 -14.910 -48.774 1.00 66.94 1218 LYS A O 1
ATOM 9356 N N . MET A 1 1219 ? 1.549 -14.200 -47.480 1.00 67.12 1219 MET A N 1
ATOM 9357 C CA . MET A 1 1219 ? 0.487 -14.754 -48.335 1.00 67.12 1219 MET A CA 1
ATOM 9358 C C . MET A 1 1219 ? 0.299 -13.956 -49.622 1.00 67.12 1219 MET A C 1
ATOM 9360 O O . MET A 1 1219 ? 0.141 -14.567 -50.671 1.00 67.12 1219 MET A O 1
ATOM 9364 N N . LYS A 1 1220 ? 0.362 -12.618 -49.570 1.00 69.94 1220 LYS A N 1
ATOM 9365 C CA . LYS A 1 1220 ? 0.396 -11.799 -50.792 1.00 69.94 1220 LYS A CA 1
ATOM 9366 C C . LYS A 1 1220 ? 1.590 -12.173 -51.667 1.00 69.94 1220 LYS A C 1
ATOM 9368 O O . LYS A 1 1220 ? 1.428 -12.338 -52.866 1.00 69.94 1220 LYS A O 1
ATOM 9373 N N . PHE A 1 1221 ? 2.738 -12.407 -51.039 1.00 55.34 1221 PHE A N 1
ATOM 9374 C CA . PHE A 1 1221 ? 3.946 -12.860 -51.714 1.00 55.34 1221 PHE A CA 1
ATOM 9375 C C . PHE A 1 1221 ? 3.784 -14.248 -52.370 1.00 55.34 1221 PHE A C 1
ATOM 9377 O O . PHE A 1 1221 ? 4.188 -14.443 -53.510 1.00 55.34 1221 PHE A O 1
ATOM 9384 N N . ASN A 1 1222 ? 3.129 -15.201 -51.698 1.00 52.03 1222 ASN A N 1
ATOM 9385 C CA . ASN A 1 1222 ? 2.901 -16.549 -52.237 1.00 52.03 1222 ASN A CA 1
ATOM 9386 C C . ASN A 1 1222 ? 1.762 -16.638 -53.270 1.00 52.03 1222 ASN A C 1
ATOM 9388 O O . ASN A 1 1222 ? 1.722 -17.597 -54.035 1.00 52.03 1222 ASN A O 1
ATOM 9392 N N . LEU A 1 1223 ? 0.828 -15.683 -53.288 1.00 58.09 1223 LEU A N 1
ATOM 9393 C CA . LEU A 1 1223 ? -0.288 -15.659 -54.241 1.00 58.09 1223 LEU A CA 1
ATOM 9394 C C . LEU A 1 1223 ? 0.078 -15.034 -55.598 1.00 58.09 1223 LEU A C 1
ATOM 9396 O O . LEU A 1 1223 ? -0.776 -15.013 -56.480 1.00 58.09 1223 LEU A O 1
ATOM 9400 N N . GLY A 1 1224 ? 1.316 -14.562 -55.788 1.00 48.34 1224 GLY A N 1
ATOM 9401 C CA . GLY A 1 1224 ? 1.792 -14.045 -57.077 1.00 48.34 1224 GLY A CA 1
ATOM 9402 C C . GLY A 1 1224 ? 0.984 -12.859 -57.620 1.00 48.34 1224 GLY A C 1
ATOM 9403 O O . GLY A 1 1224 ? 0.834 -12.745 -58.835 1.00 48.34 1224 GLY A O 1
ATOM 9404 N N . ILE A 1 1225 ? 0.429 -12.020 -56.732 1.00 39.19 1225 ILE A N 1
ATOM 9405 C CA . ILE A 1 1225 ? -0.283 -10.772 -57.076 1.00 39.19 1225 ILE A CA 1
ATOM 9406 C C . ILE A 1 1225 ? 0.643 -9.576 -56.897 1.00 39.19 1225 ILE A C 1
ATOM 9408 O O . ILE A 1 1225 ? 1.231 -9.465 -55.794 1.00 39.19 1225 ILE A O 1
#

pLDDT: mean 71.58, std 26.23, range [24.42, 98.69]

Foldseek 3Di:
DPPPPVVVLVVVLVVLVVVLVVLVVVLVVLVVVLVVLVVVLVVLVVVLVVLVVVLVVLVVVVVPDDDDDDDPVSVVVNVVSVVVNVVSVVVSVVSVVVSVVSVVVSVVSVVVLVVSLVVLVVVLVVLVVVPDDDPPPPVPDDDDDDDDDDDPVSVVSSVSSVVVNVVSVVVVCVVVVVVPPPPDDDDDDDDDDDDDDDDDDDDDDDDDDDDDDDDDDDDDDDDDDDDDDDDDDDDDDDDDDDDDDDDDDDDDDDDDDDDDDDDDDDDDDDDDDDDDDDDDDDDDDDDDDDDDDYDDDDDDDDYDDDDDDDDDDDDDDDDDDDDDDDDDDDDDDDDDDDDDDDDDDDDDDDPDPDDDDPPQKDKFKKKFFAAQQAAQQWQWDADPPDVWRWIFGQDGHVPGRCNPIPDDGGWIWADKPSHGCTPPDSVVVSVVRNPDHGIIITMTMDGNVVVVVVPVPPPPDDDDDDDDDDDDDDDDDDDDDDDDDDDDDDDDDDDDDDDDDDDDDDDDDDDDDDYDDDDDDDDDDDDDDDDDDDDDDDDDDDDDDDDDDDDDDDDDDDDDDDDDDDDDDDDDDDPPPPVVVVVVVVVVVVVVVVVVVVVVVVVVLLCCLQLLSLLQVLVQVCQAVFLVLLQQPPPQQDPLSDRVVCSVPCVVDDDDDQPPVRDDDDDPPAPDPVRVVVCCVVPPGKFKKFWWDDFDPVLRVCLSVVQFFADALQQDDAFFCDFPRHQFAALALAADLVCLVVADQADQAFKFKEWEQAQLLLVLLVVLLVVLLVVLVVLLVVLVVLVVVLVVVVVVVVVVVVVVVPPPPDDPPPPPPDPVNVVVVVVVVVVSVVSNVSSVVSNSSRHPDQDKDWDCPLADSITMIIGHVSSLCVQQPNPADSHDDPPDSLRRVAHRQSLSSNSLSVQRRDDDPSDFHKHKYQQDPDSVCSRHSSRIAIWTSPPSDTHTHGHAIATAWMKIFPHFLQAAFDPVLLVLLVVLLVLLLVLLPDDAEQDDPLVSSLVVVLVCVVVVDDDDADQQGGDRSSQQSSLVVSCVSSVSRSNRRHGHLLSVSSQNWDDDQKMWMAGPPDDVDRIDIDGPVRVLVVLLVVVVVRMEMRHRLLCLQQDLSSVVSVVSLVPDPRPRSVSVCCRHPPPPSCSVVSSVVNCVVNVVHHHHDPDPDPDDDDDDQSSVVCVVVVGDQTSSSSVSSSVSVSVVVVVVVVVVVVVVVVVVVVVVVVVVVVVVD